Protein AF-0000000074479076 (afdb_homodimer)

pLDDT: mean 89.49, std 9.98, range [42.56, 98.81]

Nearest PDB structures (foldseek):
  1yov-assembly1_A  TM=9.049E-01  e=2.348E-34  Homo sapiens
  3dbl-assembly3_E  TM=9.082E-01  e=3.091E-33  Homo sapiens
  3dbl-assembly1_G  TM=8.954E-01  e=8.420E-33  Homo sapiens
  1tt5-assembly2_C  TM=8.835E-01  e=2.985E-30  Homo sapiens
  1y8r-assembly2_D  TM=6.293E-01  e=1.317E-13  Homo sapiens

Foldseek 3Di:
DDPCVQQVVVCVPLNDLLLVLQLCAEEEEEPDDLLVLLLLLLSVSNHGNEYEYEEAQQPPPVFPCPDPQDDPVCHGNNVQVSNQVSSCVNPVNYYYYYYHDHDSLVVLVDDDDPVVLVVGQEYEYQFCRPRVLVSCQVVQRKYWHWDDFFQKIKIFIFGQKFWFLFQVDDDDALPCLLNDDDVVVVVLVVDDLVPDDQVQNLFAALSSLSSVLNVVVVVVDVDQQDDPVNLVVSLVVLVVSHPDPPRVRSVVNNVCCVSVVDPQFQDPQLVVLLVCLVVVVVVCCPPDPRSLLSPLQNVLCVVVVHAAHLLDDDDTRHDPVNVVVSSVVSVVSNVVSLVSSVVSSVVSCVVSVPPDDDDSVNSSSNSVRSNPIDMDGAPSDHDDLVVLLVFLVPDDDPQSLLVLLVSLQSVVCSVPVAGDAPVCLVVSVVVCVVSDPDPCSSVSNNSSRVCVRHDDSVSSNVSSNLSSVLVSCSSSSYHDHQQTMKMARSVVRDMDGTHD/DDPCVQQVVVCVPLNDLLLVLQLCAEEEEEPDDLLVLLLLLLSPSNHGNEYEYEEAQQPPVVDPCPDPQDDPPCHGNNVQVSNQVSSCVNPVNYYYYYHHDHHSLVVLVDDDDPVVVVVGQEYEAQFCRPRVLVSCQVVQRKYWHWDDFFQKIKIFIFGQKFWFLFQVDDDDALPCLLNDDDVVVVVLVVDDLVVDDQVQNLFAALSSLSSVLNVVVVVVDVDQQDDPVNLVVSLVVLVVSHPDPPSVRSVVNNVCCVSVVDPQFQDPQLVVLLVCLVVVVVVCCDPDPRSLLSPLQNVLCVVVVHAAHLLDDDDTRHDPVNVVVSSVVSVVSNVVSLVSSVVSSVVSCVVSVPPDDDDSVNSSSNSNRSRPIDMDGAPSDHDDLVVLLVFLVPDDDPQSLLVLLVSLQSVVCSVPVAGDAPVCLVVSVVVCPVSDPDPCSSVSNNSSRVCVRHDDSVSSNVSSNLSSVLVSCSSSSYHDHQQTMKMARSVVRDMDGTHD

InterPro domains:
  IPR000594 THIF-type NAD/FAD binding fold [PF00899] (7-493)
  IPR030667 NEDD8-activating enzyme E1 regulatory subunit APP-BP1 [PIRSF039099] (3-499)
  IPR035985 Ubiquitin-activating enzyme-like [SSF69572] (2-496)
  IPR045886 ThiF/MoeB/HesA family [PTHR10953] (4-492)

Organism: Cyberlindnera jadinii (strain ATCC 18201 / CBS 1600 / BCRC 20928 / JCM 3617 / NBRC 0987 / NRRL Y-1542) (NCBI:txid983966)

Solvent-accessible surface area (backbone atoms only — not comparable to full-atom values): 54196 Å² total; per-residue (Å²): 131,57,66,65,71,72,40,45,68,53,39,67,70,51,31,66,68,28,50,52,36,31,40,65,34,27,36,37,32,44,56,72,45,70,27,50,46,36,17,48,50,38,34,33,67,81,35,28,22,29,41,32,40,32,36,41,51,66,63,70,59,80,69,74,52,71,40,96,60,36,53,92,78,51,55,50,72,44,31,61,57,45,40,34,51,55,54,29,71,66,28,77,83,25,47,64,45,72,46,76,42,92,47,53,73,58,53,54,72,45,92,71,58,68,70,64,56,67,65,37,59,32,38,36,33,58,59,78,48,63,62,54,43,51,56,30,48,76,67,61,35,35,33,41,31,39,42,56,41,27,56,32,32,42,38,36,52,32,43,45,60,47,72,21,48,52,36,80,71,77,71,83,78,83,77,43,59,85,67,54,54,68,68,60,49,51,55,48,67,72,55,59,71,83,78,43,53,69,73,59,51,38,25,44,39,23,66,52,54,46,35,51,47,51,55,55,46,52,74,77,32,94,64,76,60,80,49,72,67,43,43,51,49,52,44,48,55,58,58,68,67,54,86,49,94,79,36,56,18,55,52,49,30,50,71,51,45,61,64,69,64,44,84,80,57,70,49,66,72,50,50,54,49,51,70,43,33,66,59,50,47,60,69,48,79,40,87,47,66,67,52,53,53,44,46,20,47,40,54,41,28,72,73,67,65,44,74,67,54,69,33,80,74,79,92,64,54,41,37,71,65,56,48,50,52,50,44,50,52,36,37,50,49,17,51,50,39,50,49,54,36,49,53,44,36,50,53,49,36,57,74,67,67,56,85,67,86,78,55,67,66,58,52,51,52,42,46,63,24,56,88,47,54,43,75,51,75,42,80,54,66,63,90,42,75,65,52,49,31,66,53,40,68,85,49,93,45,74,64,42,39,47,54,52,36,50,50,52,52,48,52,46,24,76,74,64,78,43,81,68,45,68,86,42,47,64,61,54,55,66,65,42,66,88,62,55,88,61,69,66,38,53,47,44,41,47,53,38,24,65,35,64,74,34,69,39,65,25,52,23,28,25,49,3,11,52,51,16,49,43,49,48,23,63,59,38,45,28,42,67,58,75,66,25,32,38,39,35,37,55,71,75,66,37,39,50,74,42,62,102,131,57,67,65,71,73,40,43,68,52,38,69,71,49,32,67,67,28,50,52,36,30,41,65,33,28,35,36,31,44,55,73,45,72,28,50,46,35,16,47,51,38,35,34,67,81,33,28,20,29,41,33,41,33,34,41,50,66,63,68,57,81,69,73,54,72,39,96,61,37,54,93,78,50,54,49,72,44,32,61,57,45,41,35,51,53,54,29,71,65,27,78,83,25,47,62,46,71,46,75,40,91,48,53,72,59,51,53,72,44,93,72,59,69,72,65,56,68,66,37,59,34,38,36,33,58,61,78,50,63,62,52,45,52,55,30,47,76,69,62,36,35,33,40,31,38,42,55,40,27,55,32,31,42,38,36,52,34,41,46,62,47,73,22,48,52,36,80,72,76,71,83,78,83,77,42,62,86,68,55,54,68,70,60,47,51,54,48,66,70,54,57,73,84,79,43,51,68,74,59,51,38,25,43,40,23,67,50,54,46,35,52,48,52,54,54,46,51,74,77,30,95,61,77,59,78,50,72,68,43,43,51,50,51,43,47,55,55,58,69,66,55,87,50,94,80,37,58,16,54,54,49,30,51,70,51,44,60,65,68,64,44,83,79,58,69,49,67,71,48,50,54,49,53,70,42,34,67,60,50,45,60,71,49,79,38,86,46,64,66,51,52,52,43,46,20,47,40,54,41,28,72,72,67,67,43,75,67,53,68,34,80,74,78,92,62,53,43,37,71,65,55,48,50,52,50,42,50,52,36,37,49,50,17,52,51,38,50,51,54,35,50,50,43,36,50,53,50,34,57,75,66,67,56,87,66,84,77,55,68,65,58,53,51,53,41,48,63,24,58,88,48,54,43,73,50,75,42,82,53,67,62,91,42,75,65,50,49,30,65,52,40,67,85,48,95,46,74,65,43,39,46,52,51,38,51,51,51,52,47,52,47,25,75,73,64,78,42,81,67,45,68,87,41,46,67,61,53,54,65,65,43,65,87,61,54,87,60,70,65,38,52,48,46,41,47,53,38,25,65,34,64,75,35,69,40,65,25,51,23,29,26,48,3,11,53,49,18,49,42,48,49,22,62,59,37,45,27,42,68,58,74,67,25,31,37,41,35,38,54,73,76,66,38,38,50,75,40,60,103

Structure (mmCIF, N/CA/C/O backbone):
data_AF-0000000074479076-model_v1
#
loop_
_entity.id
_entity.type
_entity.pdbx_description
1 polymer 'NEDD8-activating enzyme E1 regulatory subunit'
#
loop_
_atom_site.group_PDB
_atom_site.id
_atom_site.type_symbol
_atom_site.label_atom_id
_atom_site.label_alt_id
_atom_site.label_comp_id
_atom_site.label_asym_id
_atom_site.label_entity_id
_atom_site.label_seq_id
_atom_site.pdbx_PDB_ins_code
_atom_site.Cartn_x
_atom_site.Cartn_y
_atom_site.Cartn_z
_atom_site.occupancy
_atom_site.B_iso_or_equiv
_atom_site.auth_seq_id
_atom_site.auth_comp_id
_atom_site.auth_asym_id
_atom_site.auth_atom_id
_atom_site.pdbx_PDB_model_num
ATOM 1 N N . MET A 1 1 ? 6.855 5.566 33.375 1 54.69 1 MET A N 1
ATOM 2 C CA . MET A 1 1 ? 7.266 6.457 32.281 1 54.69 1 MET A CA 1
ATOM 3 C C . MET A 1 1 ? 6.266 7.594 32.125 1 54.69 1 MET A C 1
ATOM 5 O O . MET A 1 1 ? 5.059 7.398 32.281 1 54.69 1 MET A O 1
ATOM 9 N N . ASP A 1 2 ? 6.645 8.797 32.094 1 68.69 2 ASP A N 1
ATOM 10 C CA . ASP A 1 2 ? 5.84 10 31.859 1 68.69 2 ASP A CA 1
ATOM 11 C C . ASP A 1 2 ? 5.137 9.938 30.516 1 68.69 2 ASP A C 1
ATOM 13 O O . ASP A 1 2 ? 5.68 9.398 29.547 1 68.69 2 ASP A O 1
ATOM 17 N N . ARG A 1 3 ? 3.863 10.242 30.562 1 76.12 3 ARG A N 1
ATOM 18 C CA . ARG A 1 3 ? 2.979 10.219 29.391 1 76.12 3 ARG A CA 1
ATOM 19 C C . ARG A 1 3 ? 3.639 10.883 28.188 1 76.12 3 ARG A C 1
ATOM 21 O O . ARG A 1 3 ? 3.562 10.367 27.078 1 76.12 3 ARG A O 1
ATOM 28 N N . GLU A 1 4 ? 4.195 11.969 28.359 1 74.69 4 GLU A N 1
ATOM 29 C CA . GLU A 1 4 ? 4.812 12.75 27.297 1 74.69 4 GLU A CA 1
ATOM 30 C C . GLU A 1 4 ? 6.004 12.016 26.688 1 74.69 4 GLU A C 1
ATOM 32 O O . GLU A 1 4 ? 6.242 12.094 25.484 1 74.69 4 GLU A O 1
ATOM 37 N N . GLU A 1 5 ? 6.633 11.383 27.547 1 71.81 5 GLU A N 1
ATOM 38 C CA . GLU A 1 5 ? 7.781 10.617 27.062 1 71.81 5 GLU A CA 1
ATOM 39 C C . GLU A 1 5 ? 7.332 9.383 26.297 1 71.81 5 GLU A C 1
ATOM 41 O O . GLU A 1 5 ? 7.93 9.031 25.281 1 71.81 5 GLU A O 1
ATOM 46 N N . LYS A 1 6 ? 6.203 8.914 26.828 1 75.69 6 LYS A N 1
ATOM 47 C CA . LYS A 1 6 ? 5.715 7.656 26.25 1 75.69 6 LYS A CA 1
ATOM 48 C C . LYS A 1 6 ? 5.148 7.871 24.859 1 75.69 6 LYS A C 1
ATOM 50 O O . LYS A 1 6 ? 5.301 7.012 23.984 1 75.69 6 LYS A O 1
ATOM 55 N N . TYR A 1 7 ? 4.566 9.055 24.641 1 77.25 7 TYR A N 1
ATOM 56 C CA . TYR A 1 7 ? 3.857 9.273 23.391 1 77.25 7 TYR A CA 1
ATOM 57 C C . TYR A 1 7 ? 4.473 10.438 22.625 1 77.25 7 TYR A C 1
ATOM 59 O O . TYR A 1 7 ? 3.773 11.141 21.891 1 77.25 7 TYR A O 1
ATOM 67 N N . ASP A 1 8 ? 5.695 10.688 22.781 1 77.44 8 ASP A N 1
ATOM 68 C CA . ASP A 1 8 ? 6.406 11.797 22.141 1 77.44 8 ASP A CA 1
ATOM 69 C C . ASP A 1 8 ? 6.227 11.758 20.625 1 77.44 8 ASP A C 1
ATOM 71 O O . ASP A 1 8 ? 5.945 12.789 20.016 1 77.44 8 ASP A O 1
ATOM 75 N N . ARG A 1 9 ? 6.316 10.609 20.094 1 74.19 9 ARG A N 1
ATOM 76 C CA . ARG A 1 9 ? 6.18 10.445 18.656 1 74.19 9 ARG A CA 1
ATOM 77 C C . ARG A 1 9 ? 4.812 10.922 18.172 1 74.19 9 ARG A C 1
ATOM 79 O O . ARG A 1 9 ? 4.715 11.695 17.219 1 74.19 9 ARG A O 1
ATOM 86 N N . GLN A 1 10 ? 3.873 10.469 18.812 1 77.31 10 GLN A N 1
ATOM 87 C CA . GLN A 1 10 ? 2.49 10.734 18.438 1 77.31 10 GLN A CA 1
ATOM 88 C C . GLN A 1 10 ? 2.131 12.195 18.672 1 77.31 10 GLN A C 1
ATOM 90 O O . GLN A 1 10 ? 1.421 12.805 17.875 1 77.31 10 GLN A O 1
ATOM 95 N N . LEU A 1 11 ? 2.68 12.711 19.688 1 78.44 11 LEU A N 1
ATOM 96 C CA . LEU A 1 11 ? 2.389 14.094 20.047 1 78.44 11 LEU A CA 1
ATOM 97 C C . LEU A 1 11 ? 2.914 15.055 18.984 1 78.44 11 LEU A C 1
ATOM 99 O O . LEU A 1 11 ? 2.309 16.109 18.734 1 78.44 11 LEU A O 1
ATOM 103 N N . ARG A 1 12 ? 3.867 14.609 18.344 1 77.06 12 ARG A N 1
ATOM 104 C CA . ARG A 1 12 ? 4.441 15.43 17.281 1 77.06 12 ARG A CA 1
ATOM 105 C C . ARG A 1 12 ? 3.586 15.367 16.031 1 77.06 12 ARG A C 1
ATOM 107 O O . ARG A 1 12 ? 3.607 16.297 15.211 1 77.06 12 ARG A O 1
ATOM 114 N N . LEU A 1 13 ? 2.852 14.359 16 1 78.38 13 LEU A N 1
ATOM 115 C CA . LEU A 1 13 ? 2.137 14.117 14.758 1 78.38 13 LEU A CA 1
ATOM 116 C C . LEU A 1 13 ? 0.688 14.586 14.859 1 78.38 13 LEU A C 1
ATOM 118 O O . LEU A 1 13 ? 0.191 15.281 13.977 1 78.38 13 LEU A O 1
ATOM 122 N N . TRP A 1 14 ? 0.019 14.211 15.953 1 81.88 14 TRP A N 1
ATOM 123 C CA . TRP A 1 14 ? -1.371 14.641 16.062 1 81.88 14 TRP A CA 1
ATOM 124 C C . TRP A 1 14 ? -1.598 15.438 17.344 1 81.88 14 TRP A C 1
ATOM 126 O O . TRP A 1 14 ? -2.738 15.617 17.781 1 81.88 14 TRP A O 1
ATOM 136 N N . GLU A 1 15 ? -0.612 15.93 17.875 1 84.06 15 GLU A N 1
ATOM 137 C CA . GLU A 1 15 ? -0.623 16.906 18.969 1 84.06 15 GLU A CA 1
ATOM 138 C C . GLU A 1 15 ? -1.395 16.391 20.172 1 84.06 15 GLU A C 1
ATOM 140 O O . GLU A 1 15 ? -1.803 15.227 20.203 1 84.06 15 GLU A O 1
ATOM 145 N N . ASN A 1 16 ? -1.519 17.188 21.156 1 87.62 16 ASN A N 1
ATOM 146 C CA . ASN A 1 16 ? -2.084 16.797 22.438 1 87.62 16 ASN A CA 1
ATOM 147 C C . ASN A 1 16 ? -3.568 16.469 22.328 1 87.62 16 ASN A C 1
ATOM 149 O O . ASN A 1 16 ? -4.051 15.516 22.938 1 87.62 16 ASN A O 1
ATOM 153 N N . GLN A 1 17 ? -4.23 17.234 21.609 1 88.06 17 GLN A N 1
ATOM 154 C CA . GLN A 1 17 ? -5.664 17 21.469 1 88.06 17 GLN A CA 1
ATOM 155 C C . GLN A 1 17 ? -5.934 15.648 20.797 1 88.06 17 GLN A C 1
ATOM 157 O O . GLN A 1 17 ? -6.812 14.906 21.234 1 88.06 17 GLN A O 1
ATOM 162 N N . GLY A 1 18 ? -5.188 15.375 19.781 1 91.25 18 GLY A N 1
ATOM 163 C CA . GLY A 1 18 ? -5.332 14.086 19.125 1 91.25 18 GLY A CA 1
ATOM 164 C C . GLY A 1 18 ? -5.023 12.914 20.031 1 91.25 18 GLY A C 1
ATOM 165 O O . GLY A 1 18 ? -5.758 11.922 20.031 1 91.25 18 GLY A O 1
ATOM 166 N N . GLN A 1 19 ? -4.043 13.055 20.828 1 91.94 19 GLN A N 1
ATOM 167 C CA . GLN A 1 19 ? -3.645 11.984 21.734 1 91.94 19 GLN A CA 1
ATOM 168 C C . GLN A 1 19 ? -4.695 11.758 22.812 1 91.94 19 GLN A C 1
ATOM 170 O O . GLN A 1 19 ? -4.973 10.617 23.203 1 91.94 19 GLN A O 1
ATOM 175 N N . GLN A 1 20 ? -5.223 12.828 23.25 1 93.38 20 GLN A N 1
ATOM 176 C CA . GLN A 1 20 ? -6.277 12.719 24.25 1 93.38 20 GLN A CA 1
ATOM 177 C C . GLN A 1 20 ? -7.492 11.984 23.688 1 93.38 20 GLN A C 1
ATOM 179 O O . GLN A 1 20 ? -8.078 11.141 24.375 1 93.38 20 GLN A O 1
ATOM 184 N N . LEU A 1 21 ? -7.836 12.336 22.5 1 95 21 LEU A N 1
ATOM 185 C CA . LEU A 1 21 ? -8.961 11.664 21.844 1 95 21 LEU A CA 1
ATOM 186 C C . LEU A 1 21 ? -8.68 10.18 21.656 1 95 21 LEU A C 1
ATOM 188 O O . LEU A 1 21 ? -9.555 9.344 21.875 1 95 21 LEU A O 1
ATOM 192 N N . LEU A 1 22 ? -7.492 9.844 21.297 1 95.75 22 LEU A N 1
ATOM 193 C CA . LEU A 1 22 ? -7.098 8.445 21.125 1 95.75 22 LEU A CA 1
ATOM 194 C C . LEU A 1 22 ? -7.176 7.695 22.453 1 95.75 22 LEU A C 1
ATOM 196 O O . LEU A 1 22 ? -7.715 6.59 22.516 1 95.75 22 LEU A O 1
ATOM 200 N N . GLU A 1 23 ? -6.719 8.328 23.5 1 96.44 23 GLU A N 1
ATOM 201 C CA . GLU A 1 23 ? -6.656 7.707 24.812 1 96.44 23 GLU A CA 1
ATOM 202 C C . GLU A 1 23 ? -8.055 7.531 25.406 1 96.44 23 GLU A C 1
ATOM 204 O O . GLU A 1 23 ? -8.234 6.785 26.375 1 96.44 23 GLU A O 1
ATOM 209 N N . SER A 1 24 ? -8.977 8.203 24.859 1 97.31 24 SER A N 1
ATOM 210 C CA . SER A 1 24 ? -10.344 8.094 25.359 1 97.31 24 SER A CA 1
ATOM 211 C C . SER A 1 24 ? -11.195 7.207 24.469 1 97.31 24 SER A C 1
ATOM 213 O O . SER A 1 24 ? -12.344 6.902 24.797 1 97.31 24 SER A O 1
ATOM 215 N N . ALA A 1 25 ? -10.703 6.84 23.344 1 98.25 25 ALA A N 1
ATOM 216 C CA . ALA A 1 25 ? -11.469 6.117 22.328 1 98.25 25 ALA A CA 1
ATOM 217 C C . ALA A 1 25 ? -11.758 4.688 22.781 1 98.25 25 ALA A C 1
ATOM 219 O O . ALA A 1 25 ? -10.898 4.035 23.375 1 98.25 25 ALA A O 1
ATOM 220 N N . ARG A 1 26 ? -12.992 4.145 22.578 1 98.5 26 ARG A N 1
ATOM 221 C CA . ARG A 1 26 ? -13.453 2.787 22.859 1 98.5 26 ARG A CA 1
ATOM 222 C C . ARG A 1 26 ? -13.75 2.033 21.562 1 98.5 26 ARG A C 1
ATOM 224 O O . ARG A 1 26 ? -14.68 2.379 20.844 1 98.5 26 ARG A O 1
ATOM 231 N N . VAL A 1 27 ? -12.938 0.946 21.266 1 98.75 27 VAL A N 1
ATOM 232 C CA . VAL A 1 27 ? -13.016 0.245 20 1 98.75 27 VAL A CA 1
ATOM 233 C C . VAL A 1 27 ? -13.602 -1.15 20.203 1 98.75 27 VAL A C 1
ATOM 235 O O . VAL A 1 27 ? -13.172 -1.878 21.109 1 98.75 27 VAL A O 1
ATOM 238 N N . LEU A 1 28 ? -14.57 -1.535 19.422 1 98.81 28 LEU A N 1
ATOM 239 C CA . LEU A 1 28 ? -15.109 -2.891 19.406 1 98.81 28 LEU A CA 1
ATOM 240 C C . LEU A 1 28 ? -14.656 -3.645 18.172 1 98.81 28 LEU A C 1
ATOM 242 O O . LEU A 1 28 ? -14.75 -3.127 17.047 1 98.81 28 LEU A O 1
ATOM 246 N N . VAL A 1 29 ? -14.109 -4.797 18.359 1 98.06 29 VAL A N 1
ATOM 247 C CA . VAL A 1 29 ? -13.766 -5.688 17.266 1 98.06 29 VAL A CA 1
ATOM 248 C C . VAL A 1 29 ? -14.656 -6.922 17.281 1 98.06 29 VAL A C 1
ATOM 250 O O . VAL A 1 29 ? -14.617 -7.707 18.234 1 98.06 29 VAL A O 1
ATOM 253 N N . VAL A 1 30 ? -15.43 -7.086 16.25 1 97.06 30 VAL A N 1
ATOM 254 C CA . VAL A 1 30 ? -16.344 -8.227 16.156 1 97.06 30 VAL A CA 1
ATOM 255 C C . VAL A 1 30 ? -15.68 -9.352 15.359 1 97.06 30 VAL A C 1
ATOM 257 O O . VAL A 1 30 ? -15.195 -9.133 14.25 1 97.06 30 VAL A O 1
ATOM 260 N N . GLN A 1 31 ? -15.633 -10.547 15.898 1 92.62 31 GLN A N 1
ATOM 261 C CA . GLN A 1 31 ? -15.016 -11.719 15.281 1 92.62 31 GLN A CA 1
ATOM 262 C C . GLN A 1 31 ? -13.578 -11.414 14.852 1 92.62 31 GLN A C 1
ATOM 264 O O . GLN A 1 31 ? -13.273 -11.406 13.656 1 92.62 31 GLN A O 1
ATOM 269 N N . PRO A 1 32 ? -12.773 -11.258 15.852 1 92 32 PRO A N 1
ATOM 270 C CA . PRO A 1 32 ? -11.398 -10.867 15.539 1 92 32 PRO A CA 1
ATOM 271 C C . PRO A 1 32 ? -10.703 -11.844 14.594 1 92 32 PRO A C 1
ATOM 273 O O . PRO A 1 32 ? -10.828 -13.062 14.758 1 92 32 PRO A O 1
ATOM 276 N N . THR A 1 33 ? -10.094 -11.352 13.531 1 90.81 33 THR A N 1
ATOM 277 C CA . THR A 1 33 ? -9.18 -12.047 12.633 1 90.81 33 THR A CA 1
ATOM 278 C C . THR A 1 33 ? -7.742 -11.617 12.891 1 90.81 33 THR A C 1
ATOM 280 O O . THR A 1 33 ? -7.488 -10.719 13.695 1 90.81 33 THR A O 1
ATOM 283 N N . VAL A 1 34 ? -6.773 -12.305 12.312 1 90.5 34 VAL A N 1
ATOM 284 C CA . VAL A 1 34 ? -5.383 -11.883 12.453 1 90.5 34 VAL A CA 1
ATOM 285 C C . VAL A 1 34 ? -5.227 -10.445 11.969 1 90.5 34 VAL A C 1
ATOM 287 O O . VAL A 1 34 ? -4.496 -9.656 12.57 1 90.5 34 VAL A O 1
ATOM 290 N N . THR A 1 35 ? -5.945 -10.109 10.914 1 93.88 35 THR A N 1
ATOM 291 C CA . THR A 1 35 ? -5.891 -8.766 10.352 1 93.88 35 THR A CA 1
ATOM 292 C C . THR A 1 35 ? -6.383 -7.734 11.367 1 93.88 35 THR A C 1
ATOM 294 O O . THR A 1 35 ? -5.715 -6.727 11.602 1 93.88 35 THR A O 1
ATOM 297 N N . SER A 1 36 ? -7.508 -7.969 11.953 1 95.69 36 SER A N 1
ATOM 298 C CA . SER A 1 36 ? -8.055 -7.008 12.914 1 95.69 36 SER A CA 1
ATOM 299 C C . SER A 1 36 ? -7.227 -6.973 14.195 1 95.69 36 SER A C 1
ATOM 301 O O . SER A 1 36 ? -7.133 -5.934 14.844 1 95.69 36 SER A O 1
ATOM 303 N N . LEU A 1 37 ? -6.637 -8.086 14.531 1 93.12 37 LEU A N 1
ATOM 304 C CA . LEU A 1 37 ? -5.77 -8.086 15.703 1 93.12 37 LEU A CA 1
ATOM 305 C C . LEU A 1 37 ? -4.52 -7.246 15.461 1 93.12 37 LEU A C 1
ATOM 307 O O . LEU A 1 37 ? -4.035 -6.562 16.359 1 93.12 37 LEU A O 1
ATOM 311 N N . GLU A 1 38 ? -3.969 -7.375 14.211 1 93.81 38 GLU A N 1
ATOM 312 C CA . GLU A 1 38 ? -2.879 -6.477 13.844 1 93.81 38 GLU A CA 1
ATOM 313 C C . GLU A 1 38 ? -3.312 -5.016 13.93 1 93.81 38 GLU A C 1
ATOM 315 O O . GLU A 1 38 ? -2.537 -4.156 14.352 1 93.81 38 GLU A O 1
ATOM 320 N N . LEU A 1 39 ? -4.504 -4.727 13.523 1 96.62 39 LEU A N 1
ATOM 321 C CA . LEU A 1 39 ? -5.07 -3.387 13.648 1 96.62 39 LEU A CA 1
ATOM 322 C C . LEU A 1 39 ? -5.105 -2.947 15.109 1 96.62 39 LEU A C 1
ATOM 324 O O . LEU A 1 39 ? -4.684 -1.836 15.438 1 96.62 39 LEU A O 1
ATOM 328 N N . VAL A 1 40 ? -5.582 -3.832 16 1 96.5 40 VAL A N 1
ATOM 329 C CA . VAL A 1 40 ? -5.691 -3.518 17.422 1 96.5 40 VAL A CA 1
ATOM 330 C C . VAL A 1 40 ? -4.301 -3.264 18 1 96.5 40 VAL A C 1
ATOM 332 O O . VAL A 1 40 ? -4.113 -2.332 18.781 1 96.5 40 VAL A O 1
ATOM 335 N N . LYS A 1 41 ? -3.365 -4.145 17.578 1 93.31 41 LYS A N 1
ATOM 336 C CA . LYS A 1 41 ? -1.979 -3.945 18 1 93.31 41 LYS A CA 1
ATOM 337 C C . LYS A 1 41 ? -1.509 -2.527 17.688 1 93.31 41 LYS A C 1
ATOM 339 O O . LYS A 1 41 ? -0.892 -1.873 18.531 1 93.31 41 LYS A O 1
ATOM 344 N N . ASN A 1 42 ? -1.883 -2.047 16.562 1 93.81 42 ASN A N 1
ATOM 345 C CA . ASN A 1 42 ? -1.431 -0.739 16.094 1 93.81 42 ASN A CA 1
ATOM 346 C C . ASN A 1 42 ? -2.227 0.391 16.734 1 93.81 42 ASN A C 1
ATOM 348 O O . ASN A 1 42 ? -1.896 1.565 16.562 1 93.81 42 ASN A O 1
ATOM 352 N N . LEU A 1 43 ? -3.242 0.098 17.453 1 96.12 43 LEU A N 1
ATOM 353 C CA . LEU A 1 43 ? -3.963 1.073 18.266 1 96.12 43 LEU A CA 1
ATOM 354 C C . LEU A 1 43 ? -3.479 1.044 19.719 1 96.12 43 LEU A C 1
ATOM 356 O O . LEU A 1 43 ? -3.42 2.082 20.375 1 96.12 43 LEU A O 1
ATOM 360 N N . VAL A 1 44 ? -3.141 -0.154 20.172 1 94.31 44 VAL A N 1
ATOM 361 C CA . VAL A 1 44 ? -2.719 -0.348 21.562 1 94.31 44 VAL A CA 1
ATOM 362 C C . VAL A 1 44 ? -1.37 0.332 21.781 1 94.31 44 VAL A C 1
ATOM 364 O O . VAL A 1 44 ? -1.177 1.02 22.797 1 94.31 44 VAL A O 1
ATOM 367 N N . LEU A 1 45 ? -0.508 0.183 20.891 1 90 45 LEU A N 1
ATOM 368 C CA . LEU A 1 45 ? 0.847 0.704 21.031 1 90 45 LEU A CA 1
ATOM 369 C C . LEU A 1 45 ? 0.833 2.221 21.188 1 90 45 LEU A C 1
ATOM 371 O O . LEU A 1 45 ? 1.521 2.768 22.047 1 90 45 LEU A O 1
ATOM 375 N N . PRO A 1 46 ? 0.029 2.951 20.406 1 90.56 46 PRO A N 1
ATOM 376 C CA . PRO A 1 46 ? -0.025 4.402 20.609 1 90.56 46 PRO A CA 1
ATOM 377 C C . PRO A 1 46 ? -0.977 4.805 21.734 1 90.56 46 PRO A C 1
ATOM 379 O O . PRO A 1 46 ? -1.14 5.996 22 1 90.56 46 PRO A O 1
ATOM 382 N N . GLY A 1 47 ? -1.687 3.873 22.344 1 93.31 47 GLY A N 1
ATOM 383 C CA . GLY A 1 47 ? -2.377 4.152 23.594 1 93.31 47 GLY A CA 1
ATOM 384 C C . GLY A 1 47 ? -3.863 4.391 23.406 1 93.31 47 GLY A C 1
ATOM 385 O O . GLY A 1 47 ? -4.426 5.312 24 1 93.31 47 GLY A O 1
ATOM 386 N N . VAL A 1 48 ? -4.504 3.658 22.594 1 96.62 48 VAL A N 1
ATOM 387 C CA . VAL A 1 48 ? -5.961 3.74 22.484 1 96.62 48 VAL A CA 1
ATOM 388 C C . VAL A 1 48 ? -6.586 3.512 23.859 1 96.62 48 VAL A C 1
ATOM 390 O O . VAL A 1 48 ? -6.008 2.824 24.703 1 96.62 48 VAL A O 1
ATOM 393 N N . GLY A 1 49 ? -7.723 4.145 24.109 1 97.94 49 GLY A N 1
ATOM 394 C CA . GLY A 1 49 ? -8.359 4.031 25.406 1 97.94 49 GLY A CA 1
ATOM 395 C C . GLY A 1 49 ? -8.695 2.6 25.781 1 97.94 49 GLY A C 1
ATOM 396 O O . GLY A 1 49 ? -8.297 2.121 26.844 1 97.94 49 GLY A O 1
ATOM 397 N N . SER A 1 50 ? -9.461 2.018 24.984 1 98.5 50 SER A N 1
ATOM 398 C CA . SER A 1 50 ? -9.844 0.641 25.266 1 98.5 50 SER A CA 1
ATOM 399 C C . SER A 1 50 ? -10.234 -0.102 24 1 98.5 50 SER A C 1
ATOM 401 O O . SER A 1 50 ? -10.523 0.52 22.969 1 98.5 50 SER A O 1
ATOM 403 N N . PHE A 1 51 ? -10.141 -1.413 24.062 1 98.5 51 PHE A N 1
ATOM 404 C CA . PHE A 1 51 ? -10.656 -2.275 23.016 1 98.5 51 PHE A CA 1
ATOM 405 C C . PHE A 1 51 ? -11.438 -3.445 23.594 1 98.5 51 PHE A C 1
ATOM 407 O O . PHE A 1 51 ? -11.164 -3.877 24.719 1 98.5 51 PHE A O 1
ATOM 414 N N . THR A 1 52 ? -12.453 -3.859 22.922 1 98.5 52 THR A N 1
ATOM 415 C CA . THR A 1 52 ? -13.258 -5.02 23.281 1 98.5 52 THR A CA 1
ATOM 416 C C . THR A 1 52 ? -13.359 -5.992 22.109 1 98.5 52 THR A C 1
ATOM 418 O O . THR A 1 52 ? -13.656 -5.59 20.984 1 98.5 52 THR A O 1
ATOM 421 N N . LEU A 1 53 ? -13.07 -7.266 22.391 1 96.44 53 LEU A N 1
ATOM 422 C CA . LEU A 1 53 ? -13.219 -8.32 21.391 1 96.44 53 LEU A CA 1
ATOM 423 C C . LEU A 1 53 ? -14.531 -9.078 21.594 1 96.44 53 LEU A C 1
ATOM 425 O O . LEU A 1 53 ? -14.875 -9.438 22.719 1 96.44 53 LEU A O 1
ATOM 429 N N . LEU A 1 54 ? -15.305 -9.211 20.531 1 96.31 54 LEU A N 1
ATOM 430 C CA . LEU A 1 54 ? -16.578 -9.922 20.609 1 96.31 54 LEU A CA 1
ATOM 431 C C . LEU A 1 54 ? -16.578 -11.133 19.688 1 96.31 54 LEU A C 1
ATOM 433 O O . LEU A 1 54 ? -16.344 -11 18.484 1 96.31 54 LEU A O 1
ATOM 437 N N . ASP A 1 55 ? -16.75 -12.352 20.234 1 92.44 55 ASP A N 1
ATOM 438 C CA . ASP A 1 55 ? -16.812 -13.586 19.453 1 92.44 55 ASP A CA 1
ATOM 439 C C . ASP A 1 55 ? -17.531 -14.688 20.234 1 92.44 55 ASP A C 1
ATOM 441 O O . ASP A 1 55 ? -17.984 -14.461 21.359 1 92.44 55 ASP A O 1
ATOM 445 N N . GLU A 1 56 ? -17.688 -15.828 19.547 1 90.06 56 GLU A N 1
ATOM 446 C CA . GLU A 1 56 ? -18.156 -17.031 20.25 1 90.06 56 GLU A CA 1
ATOM 447 C C . GLU A 1 56 ? -17.031 -17.625 21.094 1 90.06 56 GLU A C 1
ATOM 449 O O . GLU A 1 56 ? -15.852 -17.453 20.812 1 90.06 56 GLU A O 1
ATOM 454 N N . PRO A 1 57 ? -17.422 -18.312 22.203 1 79.25 57 PRO A N 1
ATOM 455 C CA . PRO A 1 57 ? -16.391 -18.891 23.062 1 79.25 57 PRO A CA 1
ATOM 456 C C . PRO A 1 57 ? -15.602 -20 22.375 1 79.25 57 PRO A C 1
ATOM 458 O O . PRO A 1 57 ? -14.398 -20.156 22.641 1 79.25 57 PRO A O 1
ATOM 461 N N . GLN A 1 58 ? -16.328 -20.969 21.594 1 66.62 58 GLN A N 1
ATOM 462 C CA . GLN A 1 58 ? -15.68 -22.156 21.062 1 66.62 58 GLN A CA 1
ATOM 463 C C . GLN A 1 58 ? -15.258 -21.938 19.609 1 66.62 58 GLN A C 1
ATOM 465 O O . GLN A 1 58 ? -14.938 -22.891 18.906 1 66.62 58 GLN A O 1
ATOM 470 N N . THR A 1 59 ? -15.117 -20.859 19.266 1 58.03 59 THR A N 1
ATOM 471 C CA . THR A 1 59 ? -14.789 -20.734 17.859 1 58.03 59 THR A CA 1
ATOM 472 C C . THR A 1 59 ? -13.414 -21.344 17.562 1 58.03 59 THR A C 1
ATOM 474 O O . THR A 1 59 ? -12.43 -21.016 18.234 1 58.03 59 THR A O 1
ATOM 477 N N . VAL A 1 60 ? -13.539 -22.797 17.234 1 50.75 60 VAL A N 1
ATOM 478 C CA . VAL A 1 60 ? -12.32 -23.438 16.75 1 50.75 60 VAL A CA 1
ATOM 479 C C . VAL A 1 60 ? -11.867 -22.797 15.445 1 50.75 60 VAL A C 1
ATOM 481 O O . VAL A 1 60 ? -12.594 -22.812 14.453 1 50.75 60 VAL A O 1
ATOM 484 N N . GLN A 1 61 ? -11.672 -21.734 15.414 1 49.12 61 GLN A N 1
ATOM 485 C CA . GLN A 1 61 ? -11.164 -21.391 14.094 1 49.12 61 GLN A CA 1
ATOM 486 C C . GLN A 1 61 ? -9.977 -22.266 13.711 1 49.12 61 GLN A C 1
ATOM 488 O O . GLN A 1 61 ? -9.102 -22.531 14.539 1 49.12 61 GLN A O 1
ATOM 493 N N . SER A 1 62 ? -10.32 -23.406 13.008 1 42.59 62 SER A N 1
ATOM 494 C CA . SER A 1 62 ? -9.188 -24.125 12.422 1 42.59 62 SER A CA 1
ATOM 495 C C . SER A 1 62 ? -7.918 -23.281 12.469 1 42.59 62 SER A C 1
ATOM 497 O O . SER A 1 62 ? -6.836 -23.766 12.133 1 42.59 62 SER A O 1
ATOM 499 N N . GLU A 1 63 ? -8.164 -22.109 12.031 1 46.44 63 GLU A N 1
ATOM 500 C CA . GLU A 1 63 ? -6.98 -21.391 11.578 1 46.44 63 GLU A CA 1
ATOM 501 C C . GLU A 1 63 ? -5.961 -21.25 12.703 1 46.44 63 GLU A C 1
ATOM 503 O O . GLU A 1 63 ? -6.316 -20.891 13.828 1 46.44 63 GLU A O 1
ATOM 508 N N . ASP A 1 64 ? -4.949 -22.109 12.727 1 46.78 64 ASP A N 1
ATOM 509 C CA . ASP A 1 64 ? -3.543 -22.094 13.117 1 46.78 64 ASP A CA 1
ATOM 510 C C . ASP A 1 64 ? -3.061 -20.672 13.398 1 46.78 64 ASP A C 1
ATOM 512 O O . ASP A 1 64 ? -2.457 -20.031 12.531 1 46.78 64 ASP A O 1
ATOM 516 N N . LEU A 1 65 ? -3.93 -19.859 13.906 1 48.28 65 LEU A N 1
ATOM 517 C CA . LEU A 1 65 ? -3.373 -18.531 14.117 1 48.28 65 LEU A CA 1
ATOM 518 C C . LEU A 1 65 ? -2.082 -18.609 14.922 1 48.28 65 LEU A C 1
ATOM 520 O O . LEU A 1 65 ? -2.096 -18.406 16.141 1 48.28 65 LEU A O 1
ATOM 524 N N . VAL A 1 66 ? -1.401 -19.797 14.812 1 50.31 66 VAL A N 1
ATOM 525 C CA . VAL A 1 66 ? -0.137 -19.469 15.461 1 50.31 66 VAL A CA 1
ATOM 526 C C . VAL A 1 66 ? 0.333 -18.078 15.008 1 50.31 66 VAL A C 1
ATOM 528 O O . VAL A 1 66 ? 0.697 -17.891 13.844 1 50.31 66 VAL A O 1
ATOM 531 N N . SER A 1 67 ? -0.489 -17.031 15.438 1 58.69 67 SER A N 1
ATOM 532 C CA . SER A 1 67 ? -0.066 -15.656 15.211 1 58.69 67 SER A CA 1
ATOM 533 C C . SER A 1 67 ? 0.742 -15.133 16.391 1 58.69 67 SER A C 1
ATOM 535 O O . SER A 1 67 ? 0.943 -15.844 17.375 1 58.69 67 SER A O 1
ATOM 537 N N . PHE A 1 68 ? 1.312 -14.156 16.234 1 61.06 68 PHE A N 1
ATOM 538 C CA . PHE A 1 68 ? 2.025 -13.383 17.234 1 61.06 68 PHE A CA 1
ATOM 539 C C . PHE A 1 68 ? 1.232 -13.32 18.531 1 61.06 68 PHE A C 1
ATOM 541 O O . PHE A 1 68 ? 1.812 -13.258 19.625 1 61.06 68 PHE A O 1
ATOM 548 N N . TYR A 1 69 ? -0.049 -13.695 18.453 1 67.62 69 TYR A N 1
ATOM 549 C CA . TYR A 1 69 ? -0.877 -13.344 19.594 1 67.62 69 TYR A CA 1
ATOM 550 C C . TYR A 1 69 ? -1.309 -14.586 20.359 1 67.62 69 TYR A C 1
ATOM 552 O O . TYR A 1 69 ? -1.759 -14.5 21.516 1 67.62 69 TYR A O 1
ATOM 560 N N . LEU A 1 70 ? -1.235 -15.703 19.672 1 67.94 70 LEU A N 1
ATOM 561 C CA . LEU A 1 70 ? -1.723 -16.922 20.312 1 67.94 70 LEU A CA 1
ATOM 562 C C . LEU A 1 70 ? -0.668 -18.016 20.266 1 67.94 70 LEU A C 1
ATOM 564 O O . LEU A 1 70 ? 0.079 -18.125 19.281 1 67.94 70 LEU A O 1
ATOM 568 N N . SER A 1 71 ? -0.537 -18.672 21.344 1 66.25 71 SER A N 1
ATOM 569 C CA . SER A 1 71 ? 0.271 -19.891 21.391 1 66.25 71 SER A CA 1
ATOM 570 C C . SER A 1 71 ? -0.575 -21.125 21.094 1 66.25 71 SER A C 1
ATOM 572 O O . SER A 1 71 ? -1.802 -21.078 21.219 1 66.25 71 SER A O 1
ATOM 574 N N . PRO A 1 72 ? 0.078 -22.141 20.625 1 64.69 72 PRO A N 1
ATOM 575 C CA . PRO A 1 72 ? -0.663 -23.375 20.406 1 64.69 72 PRO A CA 1
ATOM 576 C C . PRO A 1 72 ? -1.49 -23.812 21.609 1 64.69 72 PRO A C 1
ATOM 578 O O . PRO A 1 72 ? -2.486 -24.516 21.469 1 64.69 72 PRO A O 1
ATOM 581 N N . ASP A 1 73 ? -1.176 -23.234 22.719 1 65.69 73 ASP A N 1
ATOM 582 C CA . ASP A 1 73 ? -1.845 -23.656 23.953 1 65.69 73 ASP A CA 1
ATOM 583 C C . ASP A 1 73 ? -3.086 -22.797 24.219 1 65.69 73 ASP A C 1
ATOM 585 O O . ASP A 1 73 ? -3.898 -23.125 25.078 1 65.69 73 ASP A O 1
ATOM 589 N N . ASP A 1 74 ? -3.113 -21.766 23.5 1 68.62 74 ASP A N 1
ATOM 590 C CA . ASP A 1 74 ? -4.227 -20.844 23.703 1 68.62 74 ASP A CA 1
ATOM 591 C C . ASP A 1 74 ? -5.465 -21.297 22.938 1 68.62 74 ASP A C 1
ATOM 593 O O . ASP A 1 74 ? -5.688 -20.875 21.797 1 68.62 74 ASP A O 1
ATOM 597 N N . VAL A 1 75 ? -6.109 -22.422 23.422 1 64 75 VAL A N 1
ATOM 598 C CA . VAL A 1 75 ? -7.238 -23 22.703 1 64 75 VAL A CA 1
ATOM 599 C C . VAL A 1 75 ? -8.508 -22.875 23.547 1 64 75 VAL A C 1
ATOM 601 O O . VAL A 1 75 ? -8.438 -22.75 24.766 1 64 75 VAL A O 1
ATOM 604 N N . GLY A 1 76 ? -9.648 -22.75 22.828 1 65.5 76 GLY A N 1
ATOM 605 C CA . GLY A 1 76 ? -10.969 -22.766 23.438 1 65.5 76 GLY A CA 1
ATOM 606 C C . GLY A 1 76 ? -11.344 -21.469 24.125 1 65.5 76 GLY A C 1
ATOM 607 O O . GLY A 1 76 ? -11.203 -20.391 23.531 1 65.5 76 GLY A O 1
ATOM 608 N N . SER A 1 77 ? -11.93 -21.547 25.281 1 64.69 77 SER A N 1
ATOM 609 C CA . SER A 1 77 ? -12.453 -20.391 26.016 1 64.69 77 SER A CA 1
ATOM 610 C C . SER A 1 77 ? -11.328 -19.484 26.5 1 64.69 77 SER A C 1
ATOM 612 O O . SER A 1 77 ? -11.547 -18.297 26.766 1 64.69 77 SER A O 1
ATOM 614 N N . GLU A 1 78 ? -10.266 -19.953 26.391 1 79.19 78 GLU A N 1
ATOM 615 C CA . GLU A 1 78 ? -9.125 -19.188 26.906 1 79.19 78 GLU A CA 1
ATOM 616 C C . GLU A 1 78 ? -8.492 -18.344 25.812 1 79.19 78 GLU A C 1
ATOM 618 O O . GLU A 1 78 ? -7.676 -17.469 26.078 1 79.19 78 GLU A O 1
ATOM 623 N N . ARG A 1 79 ? -9.062 -18.5 24.641 1 83.38 79 ARG A N 1
ATOM 624 C CA . ARG A 1 79 ? -8.477 -17.812 23.5 1 83.38 79 ARG A CA 1
ATOM 625 C C . ARG A 1 79 ? -8.617 -16.297 23.641 1 83.38 79 ARG A C 1
ATOM 627 O O . ARG A 1 79 ? -7.637 -15.562 23.484 1 83.38 79 ARG A O 1
ATOM 634 N N . MET A 1 80 ? -9.797 -15.852 24.031 1 87.75 80 MET A N 1
ATOM 635 C CA . MET A 1 80 ? -10.062 -14.414 24.109 1 87.75 80 MET A CA 1
ATOM 636 C C . MET A 1 80 ? -9.32 -13.781 25.281 1 87.75 80 MET A C 1
ATOM 638 O O . MET A 1 80 ? -8.805 -12.672 25.172 1 87.75 80 MET A O 1
ATOM 642 N N . SER A 1 81 ? -9.32 -14.5 26.297 1 88.88 81 SER A N 1
ATOM 643 C CA . SER A 1 81 ? -8.609 -13.992 27.469 1 88.88 81 SER A CA 1
ATOM 644 C C . SER A 1 81 ? -7.113 -13.875 27.203 1 88.88 81 SER A C 1
ATOM 646 O O . SER A 1 81 ? -6.473 -12.914 27.625 1 88.88 81 SER A O 1
ATOM 648 N N . SER A 1 82 ? -6.605 -14.867 26.547 1 88.06 82 SER A N 1
ATOM 649 C CA . SER A 1 82 ? -5.191 -14.844 26.188 1 88.06 82 SER A CA 1
ATOM 650 C C . SER A 1 82 ? -4.883 -13.695 25.219 1 88.06 82 SER A C 1
ATOM 652 O O . SER A 1 82 ? -3.848 -13.039 25.344 1 88.06 82 SER A O 1
ATOM 654 N N . LEU A 1 83 ? -5.762 -13.492 24.25 1 90.19 83 LEU A N 1
ATOM 655 C CA . LEU A 1 83 ? -5.59 -12.406 23.297 1 90.19 83 LEU A CA 1
ATOM 656 C C . LEU A 1 83 ? -5.547 -11.055 24.016 1 90.19 83 LEU A C 1
ATOM 658 O O . LEU A 1 83 ? -4.66 -10.242 23.75 1 90.19 83 LEU A O 1
ATOM 662 N N . VAL A 1 84 ? -6.48 -10.852 24.922 1 92.75 84 VAL A N 1
ATOM 663 C CA . VAL A 1 84 ? -6.574 -9.594 25.656 1 92.75 84 VAL A CA 1
ATOM 664 C C . VAL A 1 84 ? -5.324 -9.398 26.516 1 92.75 84 VAL A C 1
ATOM 666 O O . VAL A 1 84 ? -4.742 -8.312 26.531 1 92.75 84 VAL A O 1
ATOM 669 N N . LYS A 1 85 ? -4.934 -10.453 27.141 1 90 85 LYS A N 1
ATOM 670 C CA . LYS A 1 85 ? -3.742 -10.398 27.984 1 90 85 LYS A CA 1
ATOM 671 C C . LYS A 1 85 ? -2.508 -10.016 27.172 1 90 85 LYS A C 1
ATOM 673 O O . LYS A 1 85 ? -1.757 -9.125 27.547 1 90 85 LYS A O 1
ATOM 678 N N . ASN A 1 86 ? -2.305 -10.703 26.094 1 86.62 86 ASN A N 1
ATOM 679 C CA . ASN A 1 86 ? -1.128 -10.477 25.25 1 86.62 86 ASN A CA 1
ATOM 680 C C . ASN A 1 86 ? -1.117 -9.07 24.672 1 86.62 86 ASN A C 1
ATOM 682 O O . ASN A 1 86 ? -0.066 -8.43 24.594 1 86.62 86 ASN A O 1
ATOM 686 N N . LEU A 1 87 ? -2.238 -8.562 24.281 1 90.44 87 LEU A N 1
ATOM 687 C CA . LEU A 1 87 ? -2.342 -7.215 23.734 1 90.44 87 LEU A CA 1
ATOM 688 C C . LEU A 1 87 ? -2.096 -6.172 24.812 1 90.44 87 LEU A C 1
ATOM 690 O O . LEU A 1 87 ? -1.432 -5.16 24.562 1 90.44 87 LEU A O 1
ATOM 694 N N . ASN A 1 88 ? -2.547 -6.422 26 1 90.94 88 ASN A N 1
ATOM 695 C CA . ASN A 1 88 ? -2.377 -5.484 27.109 1 90.94 88 ASN A CA 1
ATOM 696 C C . ASN A 1 88 ? -0.922 -5.41 27.562 1 90.94 88 ASN A C 1
ATOM 698 O O . ASN A 1 88 ? -0.487 -4.395 28.109 1 90.94 88 ASN A O 1
ATOM 702 N N . GLU A 1 89 ? -0.224 -6.473 27.359 1 85.56 89 GLU A N 1
ATOM 703 C CA . GLU A 1 89 ? 1.194 -6.488 27.703 1 85.56 89 GLU A CA 1
ATOM 704 C C . GLU A 1 89 ? 1.979 -5.488 26.859 1 85.56 89 GLU A C 1
ATOM 706 O O . GLU A 1 89 ? 3.041 -5.02 27.266 1 85.56 89 GLU A O 1
ATOM 711 N N . LEU A 1 90 ? 1.452 -5.164 25.734 1 84.62 90 LEU A N 1
ATOM 712 C CA . LEU A 1 90 ? 2.125 -4.223 24.844 1 84.62 90 LEU A CA 1
ATOM 713 C C . LEU A 1 90 ? 2.043 -2.803 25.391 1 84.62 90 LEU A C 1
ATOM 715 O O . LEU A 1 90 ? 2.914 -1.975 25.109 1 84.62 90 LEU A O 1
ATOM 719 N N . ASN A 1 91 ? 0.987 -2.447 26.094 1 89.25 91 ASN A N 1
ATOM 720 C CA . ASN A 1 91 ? 0.74 -1.135 26.688 1 89.25 91 ASN A CA 1
ATOM 721 C C . ASN A 1 91 ? -0.225 -1.219 27.859 1 89.25 91 ASN A C 1
ATOM 723 O O . ASN A 1 91 ? -1.438 -1.33 27.672 1 89.25 91 ASN A O 1
ATOM 727 N N . GLU A 1 92 ? 0.192 -1.064 28.984 1 88.38 92 GLU A N 1
ATOM 728 C CA . GLU A 1 92 ? -0.572 -1.279 30.203 1 88.38 92 GLU A CA 1
ATOM 729 C C . GLU A 1 92 ? -1.622 -0.189 30.406 1 88.38 92 GLU A C 1
ATOM 731 O O . GLU A 1 92 ? -2.553 -0.352 31.188 1 88.38 92 GLU A O 1
ATOM 736 N N . ASP A 1 93 ? -1.468 0.914 29.672 1 91.81 93 ASP A N 1
ATOM 737 C CA . ASP A 1 93 ? -2.408 2.021 29.812 1 91.81 93 ASP A CA 1
ATOM 738 C C . ASP A 1 93 ? -3.705 1.741 29.062 1 91.81 93 ASP A C 1
ATOM 740 O O . ASP A 1 93 ? -4.703 2.441 29.25 1 91.81 93 ASP A O 1
ATOM 744 N N . VAL A 1 94 ? -3.705 0.748 28.281 1 95.44 94 VAL A N 1
ATOM 745 C CA . VAL A 1 94 ? -4.859 0.438 27.438 1 95.44 94 VAL A CA 1
ATOM 746 C C . VAL A 1 94 ? -5.727 -0.614 28.125 1 95.44 94 VAL A C 1
ATOM 748 O O . VAL A 1 94 ? -5.219 -1.62 28.625 1 95.44 94 VAL A O 1
ATOM 751 N N . ALA A 1 95 ? -7.051 -0.366 28.203 1 97.75 95 ALA A N 1
ATOM 752 C CA . ALA A 1 95 ? -7.98 -1.318 28.797 1 97.75 95 ALA A CA 1
ATOM 753 C C . ALA A 1 95 ? -8.508 -2.303 27.766 1 97.75 95 ALA A C 1
ATOM 755 O O . ALA A 1 95 ? -9.102 -1.898 26.75 1 97.75 95 ALA A O 1
ATOM 756 N N . GLY A 1 96 ? -8.227 -3.594 27.953 1 97.31 96 GLY A N 1
ATOM 757 C CA . GLY A 1 96 ? -8.742 -4.629 27.078 1 97.31 96 GLY A CA 1
ATOM 758 C C . GLY A 1 96 ? -9.82 -5.484 27.719 1 97.31 96 GLY A C 1
ATOM 759 O O . GLY A 1 96 ? -9.75 -5.781 28.906 1 97.31 96 GLY A O 1
ATOM 760 N N . ASP A 1 97 ? -10.805 -5.824 26.953 1 97 97 ASP A N 1
ATOM 761 C CA . ASP A 1 97 ? -11.875 -6.699 27.422 1 97 97 ASP A CA 1
ATOM 762 C C . ASP A 1 97 ? -12.398 -7.574 26.297 1 97 97 ASP A C 1
ATOM 764 O O . ASP A 1 97 ? -11.977 -7.438 25.141 1 97 97 ASP A O 1
ATOM 768 N N . PHE A 1 98 ? -13.219 -8.57 26.656 1 94.94 98 PHE A N 1
ATOM 769 C CA . PHE A 1 98 ? -13.859 -9.398 25.641 1 94.94 98 PHE A CA 1
ATOM 770 C C . PHE A 1 98 ? -15.273 -9.766 26.047 1 94.94 98 PHE A C 1
ATOM 772 O O . PHE A 1 98 ? -15.617 -9.727 27.234 1 94.94 98 PHE A O 1
ATOM 779 N N . HIS A 1 99 ? -16.125 -9.922 25.047 1 93.75 99 HIS A N 1
ATOM 780 C CA . HIS A 1 99 ? -17.516 -10.328 25.219 1 93.75 99 HIS A CA 1
ATOM 781 C C . HIS A 1 99 ? -17.828 -11.578 24.391 1 93.75 99 HIS A C 1
ATOM 783 O O . HIS A 1 99 ? -17.547 -11.625 23.203 1 93.75 99 HIS A O 1
ATOM 789 N N . HIS A 1 100 ? -18.453 -12.594 25.094 1 92.94 100 HIS A N 1
ATOM 790 C CA . HIS A 1 100 ? -18.875 -13.797 24.375 1 92.94 100 HIS A CA 1
ATOM 791 C C . HIS A 1 100 ? -20.359 -13.711 24 1 92.94 100 HIS A C 1
ATOM 793 O O . HIS A 1 100 ? -21.172 -13.227 24.781 1 92.94 100 HIS A O 1
ATOM 799 N N . VAL A 1 101 ? -20.562 -14.102 22.828 1 93.5 101 VAL A N 1
ATOM 800 C CA . VAL A 1 101 ? -21.938 -14.289 22.375 1 93.5 101 VAL A CA 1
ATOM 801 C C . VAL A 1 101 ? -22.172 -15.75 21.984 1 93.5 101 VAL A C 1
ATOM 803 O O . VAL A 1 101 ? -21.219 -16.469 21.656 1 93.5 101 VAL A O 1
ATOM 806 N N . GLU A 1 102 ? -23.344 -16.234 22.078 1 90.69 102 GLU A N 1
ATOM 807 C CA . GLU A 1 102 ? -23.656 -17.641 21.812 1 90.69 102 GLU A CA 1
ATOM 808 C C . GLU A 1 102 ? -23.422 -17.984 20.359 1 90.69 102 GLU A C 1
ATOM 810 O O . GLU A 1 102 ? -22.797 -19.016 20.047 1 90.69 102 GLU A O 1
ATOM 815 N N . ASP A 1 103 ? -24.016 -17.203 19.469 1 91.94 103 ASP A N 1
ATOM 816 C CA . ASP A 1 103 ? -23.891 -17.359 18.031 1 91.94 103 ASP A CA 1
ATOM 817 C C . ASP A 1 103 ? -23.656 -16.016 17.359 1 91.94 103 ASP A C 1
ATOM 819 O O . ASP A 1 103 ? -24.578 -15.211 17.219 1 91.94 103 ASP A O 1
ATOM 823 N N . VAL A 1 104 ? -22.438 -15.859 16.859 1 91.44 104 VAL A N 1
ATOM 824 C CA . VAL A 1 104 ? -22.047 -14.555 16.328 1 91.44 104 VAL A CA 1
ATOM 825 C C . VAL A 1 104 ? -22.828 -14.266 15.055 1 91.44 104 VAL A C 1
ATOM 827 O O . VAL A 1 104 ? -23.172 -13.109 14.781 1 91.44 104 VAL A O 1
ATOM 830 N N . ASN A 1 105 ? -23.156 -15.305 14.289 1 90.25 105 ASN A N 1
ATOM 831 C CA . ASN A 1 105 ? -23.922 -15.109 13.07 1 90.25 105 ASN A CA 1
ATOM 832 C C . ASN A 1 105 ? -25.328 -14.594 13.367 1 90.25 105 ASN A C 1
ATOM 834 O O . ASN A 1 105 ? -25.828 -13.719 12.664 1 90.25 105 ASN A O 1
ATOM 838 N N . VAL A 1 106 ? -25.875 -15.164 14.383 1 92.75 106 VAL A N 1
ATOM 839 C CA . VAL A 1 106 ? -27.188 -14.711 14.805 1 92.75 106 VAL A CA 1
ATOM 840 C C . VAL A 1 106 ? -27.094 -13.305 15.391 1 92.75 106 VAL A C 1
ATOM 842 O O . VAL A 1 106 ? -27.938 -12.453 15.125 1 92.75 106 VAL A O 1
ATOM 845 N N . TRP A 1 107 ? -26.047 -13.086 16.156 1 94.56 107 TRP A N 1
ATOM 846 C CA . TRP A 1 107 ? -25.828 -11.781 16.781 1 94.56 107 TRP A CA 1
ATOM 847 C C . TRP A 1 107 ? -25.719 -10.68 15.734 1 94.56 107 TRP A C 1
ATOM 849 O O . TRP A 1 107 ? -26.297 -9.609 15.898 1 94.56 107 TRP A O 1
ATOM 859 N N . LEU A 1 108 ? -25.047 -10.938 14.648 1 93.81 108 LEU A N 1
ATOM 860 C CA . LEU A 1 108 ? -24.812 -9.984 13.562 1 93.81 108 LEU A CA 1
ATOM 861 C C . LEU A 1 108 ? -26.109 -9.711 12.797 1 93.81 108 LEU A C 1
ATOM 863 O O . LEU A 1 108 ? -26.203 -8.727 12.07 1 93.81 108 LEU A O 1
ATOM 867 N N . GLN A 1 109 ? -27.094 -10.578 12.938 1 92.81 109 GLN A N 1
ATOM 868 C CA . GLN A 1 109 ? -28.375 -10.445 12.234 1 92.81 109 GLN A CA 1
ATOM 869 C C . GLN A 1 109 ? -29.484 -10 13.18 1 92.81 109 GLN A C 1
ATOM 871 O O . GLN A 1 109 ? -30.656 -10.031 12.812 1 92.81 109 GLN A O 1
ATOM 876 N N . THR A 1 110 ? -29.078 -9.625 14.344 1 94.19 110 THR A N 1
ATOM 877 C CA . THR A 1 110 ? -30.047 -9.172 15.344 1 94.19 110 THR A CA 1
ATOM 878 C C . THR A 1 110 ? -29.812 -7.707 15.688 1 94.19 110 THR A C 1
ATOM 880 O O . THR A 1 110 ? -28.672 -7.258 15.797 1 94.19 110 THR A O 1
ATOM 883 N N . VAL A 1 111 ? -30.938 -6.996 15.836 1 93.12 111 VAL A N 1
ATOM 884 C CA . VAL A 1 111 ? -30.844 -5.594 16.234 1 93.12 111 VAL A CA 1
ATOM 885 C C . VAL A 1 111 ? -30.344 -5.492 17.672 1 93.12 111 VAL A C 1
ATOM 887 O O . VAL A 1 111 ? -30.906 -6.125 18.578 1 93.12 111 VAL A O 1
ATOM 890 N N . GLN A 1 112 ? -29.203 -4.777 17.812 1 93.75 112 GLN A N 1
ATOM 891 C CA . GLN A 1 112 ? -28.672 -4.555 19.156 1 93.75 112 GLN A CA 1
ATOM 892 C C . GLN A 1 112 ? -29.203 -3.252 19.75 1 93.75 112 GLN A C 1
ATOM 894 O O . GLN A 1 112 ? -29.531 -2.314 19.016 1 93.75 112 GLN A O 1
ATOM 899 N N . PRO A 1 113 ? -29.312 -3.193 21.062 1 92.44 113 PRO A N 1
ATOM 900 C CA . PRO A 1 113 ? -29.75 -1.942 21.688 1 92.44 113 PRO A CA 1
ATOM 901 C C . PRO A 1 113 ? -28.812 -0.779 21.391 1 92.44 113 PRO A C 1
ATOM 903 O O . PRO A 1 113 ? -27.594 -0.97 21.312 1 92.44 113 PRO A O 1
ATOM 906 N N . THR A 1 114 ? -29.422 0.338 21.297 1 94.38 114 THR A N 1
ATOM 907 C CA . THR A 1 114 ? -28.641 1.545 21.031 1 94.38 114 THR A CA 1
ATOM 908 C C . THR A 1 114 ? -27.562 1.741 22.109 1 94.38 114 THR A C 1
ATOM 910 O O . THR A 1 114 ? -26.469 2.197 21.812 1 94.38 114 THR A O 1
ATOM 913 N N . ASP A 1 115 ? -27.906 1.333 23.266 1 95.75 115 ASP A N 1
ATOM 914 C CA . ASP A 1 115 ? -26.984 1.507 24.391 1 95.75 115 ASP A CA 1
ATOM 915 C C . ASP A 1 115 ? -25.734 0.639 24.234 1 95.75 115 ASP A C 1
ATOM 917 O O . ASP A 1 115 ? -24.656 1.009 24.688 1 95.75 115 ASP A O 1
ATOM 921 N N . PHE A 1 116 ? -25.938 -0.446 23.609 1 97.06 116 PHE A N 1
ATOM 922 C CA . PHE A 1 116 ? -24.797 -1.31 23.359 1 97.06 116 PHE A CA 1
ATOM 923 C C . PHE A 1 116 ? -23.781 -0.615 22.453 1 97.06 116 PHE A C 1
ATOM 925 O O . PHE A 1 116 ? -22.594 -0.572 22.766 1 97.06 116 PHE A O 1
ATOM 932 N N . TRP A 1 117 ? -24.266 -0.035 21.406 1 97.56 117 TRP A N 1
ATOM 933 C CA . TRP A 1 117 ? -23.406 0.569 20.391 1 97.56 117 TRP A CA 1
ATOM 934 C C . TRP A 1 117 ? -22.781 1.86 20.922 1 97.56 117 TRP A C 1
ATOM 936 O O . TRP A 1 117 ? -21.625 2.166 20.625 1 97.56 117 TRP A O 1
ATOM 946 N N . ASN A 1 118 ? -23.516 2.566 21.734 1 96.88 118 ASN A N 1
ATOM 947 C CA . ASN A 1 118 ? -23.078 3.877 22.203 1 96.88 118 ASN A CA 1
ATOM 948 C C . ASN A 1 118 ? -21.875 3.764 23.141 1 96.88 118 ASN A C 1
ATOM 950 O O . ASN A 1 118 ? -21.219 4.766 23.438 1 96.88 118 ASN A O 1
ATOM 954 N N . GLN A 1 119 ? -21.547 2.576 23.453 1 97 119 GLN A N 1
ATOM 955 C CA . GLN A 1 119 ? -20.375 2.35 24.297 1 97 119 GLN A CA 1
ATOM 956 C C . GLN A 1 119 ? -19.094 2.477 23.5 1 97 119 GLN A C 1
ATOM 958 O O . GLN A 1 119 ? -18 2.568 24.062 1 97 119 GLN A O 1
ATOM 963 N N . TYR A 1 120 ? -19.281 2.467 22.219 1 98.19 120 TYR A N 1
ATOM 964 C CA . TYR A 1 120 ? -18.078 2.406 21.391 1 98.19 120 TYR A CA 1
ATOM 965 C C . TYR A 1 120 ? -18 3.611 20.469 1 98.19 120 TYR A C 1
ATOM 967 O O . TYR A 1 120 ? -19.016 4.164 20.062 1 98.19 120 TYR A O 1
ATOM 975 N N . ASP A 1 121 ? -16.719 3.977 20.172 1 98.38 121 ASP A N 1
ATOM 976 C CA . ASP A 1 121 ? -16.453 5.109 19.297 1 98.38 121 ASP A CA 1
ATOM 977 C C . ASP A 1 121 ? -16.047 4.637 17.906 1 98.38 121 ASP A C 1
ATOM 979 O O . ASP A 1 121 ? -16.047 5.426 16.953 1 98.38 121 ASP A O 1
ATOM 983 N N . LEU A 1 122 ? -15.719 3.428 17.797 1 98.69 122 LEU A N 1
ATOM 984 C CA . LEU A 1 122 ? -15.32 2.787 16.547 1 98.69 122 LEU A CA 1
ATOM 985 C C . LEU A 1 122 ? -15.609 1.291 16.594 1 98.69 122 LEU A C 1
ATOM 987 O O . LEU A 1 122 ? -15.359 0.634 17.609 1 98.69 122 LEU A O 1
ATOM 991 N N . VAL A 1 123 ? -16.156 0.776 15.492 1 98.81 123 VAL A N 1
ATOM 992 C CA . VAL A 1 123 ? -16.422 -0.654 15.391 1 98.81 123 VAL A CA 1
ATOM 993 C C . VAL A 1 123 ? -15.664 -1.244 14.203 1 98.81 123 VAL A C 1
ATOM 995 O O . VAL A 1 123 ? -15.648 -0.659 13.117 1 98.81 123 VAL A O 1
ATOM 998 N N . VAL A 1 124 ? -14.992 -2.361 14.43 1 98.75 124 VAL A N 1
ATOM 999 C CA . VAL A 1 124 ? -14.242 -3.062 13.391 1 98.75 124 VAL A CA 1
ATOM 1000 C C . VAL A 1 124 ? -14.945 -4.375 13.047 1 98.75 124 VAL A C 1
ATOM 1002 O O . VAL A 1 124 ? -15.234 -5.184 13.93 1 98.75 124 VAL A O 1
ATOM 1005 N N . LEU A 1 125 ? -15.234 -4.559 11.781 1 98.38 125 LEU A N 1
ATOM 1006 C CA . LEU A 1 125 ? -15.859 -5.77 11.266 1 98.38 125 LEU A CA 1
ATOM 1007 C C . LEU A 1 125 ? -14.969 -6.438 10.219 1 98.38 125 LEU A C 1
ATOM 1009 O O . LEU A 1 125 ? -14.07 -5.805 9.664 1 98.38 125 LEU A O 1
ATOM 1013 N N . ASN A 1 126 ? -15.242 -7.73 9.961 1 95.56 126 ASN A N 1
ATOM 1014 C CA . ASN A 1 126 ? -14.5 -8.438 8.922 1 95.56 126 ASN A CA 1
ATOM 1015 C C . ASN A 1 126 ? -15.258 -8.438 7.598 1 95.56 126 ASN A C 1
ATOM 1017 O O . ASN A 1 126 ? -14.656 -8.586 6.531 1 95.56 126 ASN A O 1
ATOM 1021 N N . TRP A 1 127 ? -16.531 -8.336 7.605 1 96.31 127 TRP A N 1
ATOM 1022 C CA . TRP A 1 127 ? -17.375 -8.258 6.414 1 96.31 127 TRP A CA 1
ATOM 1023 C C . TRP A 1 127 ? -18.469 -7.199 6.574 1 96.31 127 TRP A C 1
ATOM 1025 O O . TRP A 1 127 ? -18.641 -6.648 7.66 1 96.31 127 TRP A O 1
ATOM 1035 N N . GLU A 1 128 ? -19.094 -6.895 5.488 1 97.62 128 GLU A N 1
ATOM 1036 C CA . GLU A 1 128 ? -20.094 -5.82 5.496 1 97.62 128 GLU A CA 1
ATOM 1037 C C . GLU A 1 128 ? -21.469 -6.352 5.855 1 97.62 128 GLU A C 1
ATOM 1039 O O . GLU A 1 128 ? -22.328 -6.523 4.977 1 97.62 128 GLU A O 1
ATOM 1044 N N . TYR A 1 129 ? -21.734 -6.504 7.125 1 96.56 129 TYR A N 1
ATOM 1045 C CA . TYR A 1 129 ? -23.031 -6.945 7.617 1 96.56 129 TYR A CA 1
ATOM 1046 C C . TYR A 1 129 ? -24.047 -5.816 7.551 1 96.56 129 TYR A C 1
ATOM 1048 O O . TYR A 1 129 ? -23.969 -4.852 8.312 1 96.56 129 TYR A O 1
ATOM 1056 N N . PRO A 1 130 ? -25.062 -5.953 6.68 1 95.5 130 PRO A N 1
ATOM 1057 C CA . PRO A 1 130 ? -25.953 -4.828 6.367 1 95.5 130 PRO A CA 1
ATOM 1058 C C . PRO A 1 130 ? -26.656 -4.273 7.602 1 95.5 130 PRO A C 1
ATOM 1060 O O . PRO A 1 130 ? -26.75 -3.053 7.773 1 95.5 130 PRO A O 1
ATOM 1063 N N . LEU A 1 131 ? -27.156 -5.129 8.453 1 96.12 131 LEU A N 1
ATOM 1064 C CA . LEU A 1 131 ? -27.922 -4.684 9.609 1 96.12 131 LEU A CA 1
ATOM 1065 C C . LEU A 1 131 ? -27.031 -3.904 10.586 1 96.12 131 LEU A C 1
ATOM 1067 O O . LEU A 1 131 ? -27.453 -2.877 11.117 1 96.12 131 LEU A O 1
ATOM 1071 N N . VAL A 1 132 ? -25.859 -4.383 10.852 1 97.19 132 VAL A N 1
ATOM 1072 C CA . VAL A 1 132 ? -24.922 -3.717 11.75 1 97.19 132 VAL A CA 1
ATOM 1073 C C . VAL A 1 132 ? -24.531 -2.355 11.172 1 97.19 132 VAL A C 1
ATOM 1075 O O . VAL A 1 132 ? -24.531 -1.351 11.891 1 97.19 132 VAL A O 1
ATOM 1078 N N . LEU A 1 133 ? -24.234 -2.35 9.891 1 97.25 133 LEU A N 1
ATOM 1079 C CA . LEU A 1 133 ? -23.844 -1.11 9.227 1 97.25 133 LEU A CA 1
ATOM 1080 C C . LEU A 1 133 ? -24.969 -0.083 9.289 1 97.25 133 LEU A C 1
ATOM 1082 O O . LEU A 1 133 ? -24.719 1.103 9.523 1 97.25 133 LEU A O 1
ATOM 1086 N N . GLU A 1 134 ? -26.172 -0.533 9.078 1 96.31 134 GLU A N 1
ATOM 1087 C CA . GLU A 1 134 ? -27.328 0.357 9.141 1 96.31 134 GLU A CA 1
ATOM 1088 C C . GLU A 1 134 ? -27.484 0.963 10.531 1 96.31 134 GLU A C 1
ATOM 1090 O O . GLU A 1 134 ? -27.703 2.168 10.664 1 96.31 134 GLU A O 1
ATOM 1095 N N . GLN A 1 135 ? -27.406 0.141 11.539 1 96.75 135 GLN A N 1
ATOM 1096 C CA . GLN A 1 135 ? -27.547 0.614 12.906 1 96.75 135 GLN A CA 1
ATOM 1097 C C . GLN A 1 135 ? -26.469 1.636 13.258 1 96.75 135 GLN A C 1
ATOM 1099 O O . GLN A 1 135 ? -26.766 2.678 13.852 1 96.75 135 GLN A O 1
ATOM 1104 N N . LEU A 1 136 ? -25.281 1.336 12.898 1 97.31 136 LEU A N 1
ATOM 1105 C CA . LEU A 1 136 ? -24.156 2.189 13.266 1 97.31 136 LEU A CA 1
ATOM 1106 C C . LEU A 1 136 ? -24.188 3.494 12.477 1 97.31 136 LEU A C 1
ATOM 1108 O O . LEU A 1 136 ? -23.781 4.543 12.992 1 97.31 136 LEU A O 1
ATOM 1112 N N . SER A 1 137 ? -24.641 3.404 11.219 1 95.44 137 SER A N 1
ATOM 1113 C CA . SER A 1 137 ? -24.797 4.609 10.406 1 95.44 137 SER A CA 1
ATOM 1114 C C . SER A 1 137 ? -25.781 5.586 11.047 1 95.44 137 SER A C 1
ATOM 1116 O O . SER A 1 137 ? -25.531 6.793 11.078 1 95.44 137 SER A O 1
ATOM 1118 N N . LYS A 1 138 ? -26.828 5.094 11.562 1 93.31 138 LYS A N 1
ATOM 1119 C CA . LYS A 1 138 ? -27.844 5.918 12.211 1 93.31 138 LYS A CA 1
ATOM 1120 C C . LYS A 1 138 ? -27.281 6.594 13.461 1 93.31 138 LYS A C 1
ATOM 1122 O O . LYS A 1 138 ? -27.656 7.719 13.789 1 93.31 138 LYS A O 1
ATOM 1127 N N . LEU A 1 139 ? -26.422 5.887 14.086 1 94.75 139 LEU A N 1
ATOM 1128 C CA . LEU A 1 139 ? -25.844 6.402 15.328 1 94.75 139 LEU A CA 1
ATOM 1129 C C . LEU A 1 139 ? -24.594 7.215 15.039 1 94.75 139 LEU A C 1
ATOM 1131 O O . LEU A 1 139 ? -23.969 7.762 15.961 1 94.75 139 LEU A O 1
ATOM 1135 N N . LYS A 1 140 ? -24.125 7.266 13.789 1 92.75 140 LYS A N 1
ATOM 1136 C CA . LYS A 1 140 ? -22.953 8.008 13.32 1 92.75 140 LYS A CA 1
ATOM 1137 C C . LYS A 1 140 ? -21.672 7.48 13.969 1 92.75 140 LYS A C 1
ATOM 1139 O O . LYS A 1 140 ? -20.766 8.25 14.281 1 92.75 140 LYS A O 1
ATOM 1144 N N . ILE A 1 141 ? -21.703 6.199 14.312 1 97 141 ILE A N 1
ATOM 1145 C CA . ILE A 1 141 ? -20.5 5.531 14.797 1 97 141 ILE A CA 1
ATOM 1146 C C . ILE A 1 141 ? -19.719 4.957 13.617 1 97 141 ILE A C 1
ATOM 1148 O O . ILE A 1 141 ? -20.234 4.137 12.859 1 97 141 ILE A O 1
ATOM 1152 N N . PRO A 1 142 ? -18.469 5.414 13.469 1 97.88 142 PRO A N 1
ATOM 1153 C CA . PRO A 1 142 ? -17.688 4.93 12.328 1 97.88 142 PRO A CA 1
ATOM 1154 C C . PRO A 1 142 ? -17.422 3.428 12.398 1 97.88 142 PRO A C 1
ATOM 1156 O O . PRO A 1 142 ? -17.219 2.881 13.484 1 97.88 142 PRO A O 1
ATOM 1159 N N . VAL A 1 143 ? -17.375 2.826 11.219 1 98.62 143 VAL A N 1
ATOM 1160 C CA . VAL A 1 143 ? -17.078 1.401 11.094 1 98.62 143 VAL A CA 1
ATOM 1161 C C . VAL A 1 143 ? -15.922 1.196 10.125 1 98.62 143 VAL A C 1
ATOM 1163 O O . VAL A 1 143 ? -15.852 1.848 9.078 1 98.62 143 VAL A O 1
ATOM 1166 N N . ILE A 1 144 ? -14.969 0.41 10.531 1 98.69 144 ILE A N 1
ATOM 1167 C CA . ILE A 1 144 ? -13.938 -0.087 9.625 1 98.69 144 ILE A CA 1
ATOM 1168 C C . ILE A 1 144 ? -14.203 -1.554 9.297 1 98.69 144 ILE A C 1
ATOM 1170 O O . ILE A 1 144 ? -14.32 -2.389 10.195 1 98.69 144 ILE A O 1
ATOM 1174 N N . VAL A 1 145 ? -14.383 -1.814 8.047 1 98.62 145 VAL A N 1
ATOM 1175 C CA . VAL A 1 145 ? -14.414 -3.193 7.574 1 98.62 145 VAL A CA 1
ATOM 1176 C C . VAL A 1 145 ? -13.086 -3.543 6.902 1 98.62 145 VAL A C 1
ATOM 1178 O O . VAL A 1 145 ? -12.68 -2.891 5.941 1 98.62 145 VAL A O 1
ATOM 1181 N N . THR A 1 146 ? -12.406 -4.512 7.426 1 98.19 146 THR A N 1
ATOM 1182 C CA . THR A 1 146 ? -11.125 -4.902 6.84 1 98.19 146 THR A CA 1
ATOM 1183 C C . THR A 1 146 ? -10.898 -6.402 6.98 1 98.19 146 THR A C 1
ATOM 1185 O O . THR A 1 146 ? -11.352 -7.016 7.953 1 98.19 146 THR A O 1
ATOM 1188 N N . ASN A 1 147 ? -10.328 -6.93 5.977 1 95.69 147 ASN A N 1
ATOM 1189 C CA . ASN A 1 147 ? -9.977 -8.344 5.957 1 95.69 147 ASN A CA 1
ATOM 1190 C C . ASN A 1 147 ? -8.93 -8.648 4.891 1 95.69 147 ASN A C 1
ATOM 1192 O O . ASN A 1 147 ? -8.625 -7.797 4.055 1 95.69 147 ASN A O 1
ATOM 1196 N N . THR A 1 148 ? -8.305 -9.797 5.086 1 94.88 148 THR A N 1
ATOM 1197 C CA . THR A 1 148 ? -7.348 -10.281 4.094 1 94.88 148 THR A CA 1
ATOM 1198 C C . THR A 1 148 ? -7.773 -11.641 3.549 1 94.88 148 THR A C 1
ATOM 1200 O O . THR A 1 148 ? -8.305 -12.469 4.285 1 94.88 148 THR A O 1
ATOM 1203 N N . LEU A 1 149 ? -7.637 -11.859 2.289 1 92.75 149 LEU A N 1
ATOM 1204 C CA . LEU A 1 149 ? -7.875 -13.117 1.58 1 92.75 149 LEU A CA 1
ATOM 1205 C C . LEU A 1 149 ? -6.668 -13.492 0.726 1 92.75 149 LEU A C 1
ATOM 1207 O O . LEU A 1 149 ? -6.539 -13.031 -0.41 1 92.75 149 LEU A O 1
ATOM 1211 N N . GLY A 1 150 ? -5.883 -14.445 1.289 1 89.25 150 GLY A N 1
ATOM 1212 C CA . GLY A 1 150 ? -4.637 -14.742 0.592 1 89.25 150 GLY A CA 1
ATOM 1213 C C . GLY A 1 150 ? -3.725 -13.531 0.474 1 89.25 150 GLY A C 1
ATOM 1214 O O . GLY A 1 150 ? -3.391 -12.898 1.478 1 89.25 150 GLY A O 1
ATOM 1215 N N . PHE A 1 151 ? -3.441 -13.141 -0.817 1 91.62 151 PHE A N 1
ATOM 1216 C CA . PHE A 1 151 ? -2.5 -12.055 -1.071 1 91.62 151 PHE A CA 1
ATOM 1217 C C . PHE A 1 151 ? -3.225 -10.711 -1.139 1 91.62 151 PHE A C 1
ATOM 1219 O O . PHE A 1 151 ? -2.598 -9.672 -1.351 1 91.62 151 PHE A O 1
ATOM 1226 N N . TYR A 1 152 ? -4.535 -10.766 -0.942 1 94.56 152 TYR A N 1
ATOM 1227 C CA . TYR A 1 152 ? -5.301 -9.539 -1.144 1 94.56 152 TYR A CA 1
ATOM 1228 C C . TYR A 1 152 ? -5.863 -9.023 0.176 1 94.56 152 TYR A C 1
ATOM 1230 O O . TYR A 1 152 ? -6.086 -9.797 1.107 1 94.56 152 TYR A O 1
ATOM 1238 N N . GLY A 1 153 ? -5.992 -7.746 0.276 1 96.44 153 GLY A N 1
ATOM 1239 C CA . GLY A 1 153 ? -6.621 -7.098 1.414 1 96.44 153 GLY A CA 1
ATOM 1240 C C . GLY A 1 153 ? -7.629 -6.035 1.013 1 96.44 153 GLY A C 1
ATOM 1241 O O . GLY A 1 153 ? -7.512 -5.434 -0.055 1 96.44 153 GLY A O 1
ATOM 1242 N N . ILE A 1 154 ? -8.617 -5.82 1.856 1 97.5 154 ILE A N 1
ATOM 1243 C CA . ILE A 1 154 ? -9.617 -4.785 1.611 1 97.5 154 ILE A CA 1
ATOM 1244 C C . ILE A 1 154 ? -9.836 -3.967 2.881 1 97.5 154 ILE A C 1
ATOM 1246 O O . ILE A 1 154 ? -9.773 -4.5 3.99 1 97.5 154 ILE A O 1
ATOM 1250 N N . LEU A 1 155 ? -10.031 -2.691 2.75 1 98.31 155 LEU A N 1
ATOM 1251 C CA . LEU A 1 155 ? -10.438 -1.766 3.801 1 98.31 155 LEU A CA 1
ATOM 1252 C C . LEU A 1 155 ? -11.562 -0.859 3.32 1 98.31 155 LEU A C 1
ATOM 1254 O O . LEU A 1 155 ? -11.469 -0.256 2.25 1 98.31 155 LEU A O 1
ATOM 1258 N N . ARG A 1 156 ? -12.609 -0.841 4.012 1 98.12 156 ARG A N 1
ATOM 1259 C CA . ARG A 1 156 ? -13.703 0.092 3.754 1 98.12 156 ARG A CA 1
ATOM 1260 C C . ARG A 1 156 ? -14.102 0.836 5.023 1 98.12 156 ARG A C 1
ATOM 1262 O O . ARG A 1 156 ? -14.172 0.24 6.102 1 98.12 156 ARG A O 1
ATOM 1269 N N . ILE A 1 157 ? -14.258 2.078 4.883 1 98.06 157 ILE A N 1
ATOM 1270 C CA . ILE A 1 157 ? -14.633 2.932 6.008 1 98.06 157 ILE A CA 1
ATOM 1271 C C . ILE A 1 157 ? -16.078 3.402 5.84 1 98.06 157 ILE A C 1
ATOM 1273 O O . ILE A 1 157 ? -16.453 3.902 4.777 1 98.06 157 ILE A O 1
ATOM 1277 N N . PHE A 1 158 ? -16.875 3.184 6.898 1 97.81 158 PHE A N 1
ATOM 1278 C CA . PHE A 1 158 ? -18.266 3.623 6.918 1 97.81 158 PHE A CA 1
ATOM 1279 C C . PHE A 1 158 ? -18.469 4.719 7.957 1 97.81 158 PHE A C 1
ATOM 1281 O O . PHE A 1 158 ? -18.391 4.465 9.156 1 97.81 158 PHE A O 1
ATOM 1288 N N . LYS A 1 159 ? -18.688 5.836 7.551 1 95.19 159 LYS A N 1
ATOM 1289 C CA . LYS A 1 159 ? -19.047 7.027 8.32 1 95.19 159 LYS A CA 1
ATOM 1290 C C . LYS A 1 159 ? -19.875 7.988 7.48 1 95.19 159 LYS A C 1
ATOM 1292 O O . LYS A 1 159 ? -19.453 8.406 6.398 1 95.19 159 LYS A O 1
ATOM 1297 N N . PRO A 1 160 ? -21.047 8.305 7.922 1 91 160 PRO A N 1
ATOM 1298 C CA . PRO A 1 160 ? -21.953 9.102 7.086 1 91 160 PRO A CA 1
ATOM 1299 C C . PRO A 1 160 ? -21.328 10.414 6.621 1 91 160 PRO A C 1
ATOM 1301 O O . PRO A 1 160 ? -21.562 10.844 5.484 1 91 160 PRO A O 1
ATOM 1304 N N . SER A 1 161 ? -20.609 11.023 7.441 1 92.06 161 SER A N 1
ATOM 1305 C CA . SER A 1 161 ? -19.906 12.25 7.078 1 92.06 161 SER A CA 1
ATOM 1306 C C . SER A 1 161 ? -18.547 12.336 7.781 1 92.06 161 SER A C 1
ATOM 1308 O O . SER A 1 161 ? -18.406 11.914 8.93 1 92.06 161 SER A O 1
ATOM 1310 N N . VAL A 1 162 ? -17.609 12.789 7.023 1 93.5 162 VAL A N 1
ATOM 1311 C CA . VAL A 1 162 ? -16.281 13.031 7.562 1 93.5 162 VAL A CA 1
ATOM 1312 C C . VAL A 1 162 ? -15.953 14.523 7.488 1 93.5 162 VAL A C 1
ATOM 1314 O O . VAL A 1 162 ? -15.922 15.102 6.398 1 93.5 162 VAL A O 1
ATOM 1317 N N . GLU A 1 163 ? -15.852 15.164 8.617 1 94.12 163 GLU A N 1
ATOM 1318 C CA . GLU A 1 163 ? -15.484 16.562 8.766 1 94.12 163 GLU A CA 1
ATOM 1319 C C . GLU A 1 163 ? -14.133 16.703 9.469 1 94.12 163 GLU A C 1
ATOM 1321 O O . GLU A 1 163 ? -13.992 16.344 10.633 1 94.12 163 GLU A O 1
ATOM 1326 N N . VAL A 1 164 ? -13.156 17.234 8.734 1 95.25 164 VAL A N 1
ATOM 1327 C CA . VAL A 1 164 ? -11.828 17.344 9.336 1 95.25 164 VAL A CA 1
ATOM 1328 C C . VAL A 1 164 ? -11.336 18.781 9.266 1 95.25 164 VAL A C 1
ATOM 1330 O O . VAL A 1 164 ? -11.266 19.375 8.18 1 95.25 164 VAL A O 1
ATOM 1333 N N . VAL A 1 165 ? -11.008 19.312 10.383 1 94.69 165 VAL A N 1
ATOM 1334 C CA . VAL A 1 165 ? -10.422 20.656 10.469 1 94.69 165 VAL A CA 1
ATOM 1335 C C . VAL A 1 165 ? -8.898 20.547 10.383 1 94.69 165 VAL A C 1
ATOM 1337 O O . VAL A 1 165 ? -8.273 21.219 9.547 1 94.69 165 VAL A O 1
ATOM 1340 N N . GLU A 1 166 ? -8.336 19.609 11.141 1 93 166 GLU A N 1
ATOM 1341 C CA . GLU A 1 166 ? -6.887 19.453 11.188 1 93 166 GLU A CA 1
ATOM 1342 C C . GLU A 1 166 ? -6.414 18.391 10.195 1 93 166 GLU A C 1
ATOM 1344 O O . GLU A 1 166 ? -6.016 17.297 10.586 1 93 166 GLU A O 1
ATOM 1349 N N . THR A 1 167 ? -6.285 18.828 8.945 1 91.19 167 THR A N 1
ATOM 1350 C CA . THR A 1 167 ? -5.895 17.906 7.883 1 91.19 167 THR A CA 1
ATOM 1351 C C . THR A 1 167 ? -4.379 17.734 7.848 1 91.19 167 THR A C 1
ATOM 1353 O O . THR A 1 167 ? -3.867 16.812 7.211 1 91.19 167 THR A O 1
ATOM 1356 N N . HIS A 1 168 ? -3.705 18.625 8.5 1 82.62 168 HIS A N 1
ATOM 1357 C CA . HIS A 1 168 ? -2.248 18.625 8.555 1 82.62 168 HIS A CA 1
ATOM 1358 C C . HIS A 1 168 ? -1.646 18.734 7.156 1 82.62 168 HIS A C 1
ATOM 1360 O O . HIS A 1 168 ? -0.567 18.203 6.895 1 82.62 168 HIS A O 1
ATOM 1366 N N . THR A 1 169 ? -2.461 19.219 6.328 1 76.38 169 THR A N 1
ATOM 1367 C CA . THR A 1 169 ? -1.956 19.547 5 1 76.38 169 THR A CA 1
ATOM 1368 C C . THR A 1 169 ? -1.095 20.812 5.051 1 76.38 169 THR A C 1
ATOM 1370 O O . THR A 1 169 ? -1.423 21.766 5.754 1 76.38 169 THR A O 1
ATOM 1373 N N . GLN A 1 170 ? 0.123 20.547 4.516 1 63.56 170 GLN A N 1
ATOM 1374 C CA . GLN A 1 170 ? 0.979 21.734 4.543 1 63.56 170 GLN A CA 1
ATOM 1375 C C . GLN A 1 170 ? 0.96 22.453 3.199 1 63.56 170 GLN A C 1
ATOM 1377 O O . GLN A 1 170 ? 0.827 21.828 2.148 1 63.56 170 GLN A O 1
ATOM 1382 N N . GLY A 1 171 ? 0.586 23.719 3.174 1 63.12 171 GLY A N 1
ATOM 1383 C CA . GLY A 1 171 ? 0.6 24.516 1.963 1 63.12 171 GLY A CA 1
ATOM 1384 C C . GLY A 1 171 ? 1.406 25.797 2.102 1 63.12 171 GLY A C 1
ATOM 1385 O O . GLY A 1 171 ? 2.057 26.016 3.125 1 63.12 171 GLY A O 1
ATOM 1386 N N . VAL A 1 172 ? 1.544 26.375 0.957 1 63.09 172 VAL A N 1
ATOM 1387 C CA . VAL A 1 172 ? 2.299 27.625 0.91 1 63.09 172 VAL A CA 1
ATOM 1388 C C . VAL A 1 172 ? 1.605 28.688 1.767 1 63.09 172 VAL A C 1
ATOM 1390 O O . VAL A 1 172 ? 0.375 28.766 1.797 1 63.09 172 VAL A O 1
ATOM 1393 N N . ALA A 1 173 ? 2.352 29.266 2.613 1 70.38 173 ALA A N 1
ATOM 1394 C CA . ALA A 1 173 ? 1.834 30.344 3.465 1 70.38 173 ALA A CA 1
ATOM 1395 C C . ALA A 1 173 ? 1.238 31.469 2.627 1 70.38 173 ALA A C 1
ATOM 1397 O O . ALA A 1 173 ? 1.79 31.844 1.588 1 70.38 173 ALA A O 1
ATOM 1398 N N . ASP A 1 174 ? 0.065 31.859 2.934 1 80.69 174 ASP A N 1
ATOM 1399 C CA . ASP A 1 174 ? -0.522 33.062 2.334 1 80.69 174 ASP A CA 1
ATOM 1400 C C . ASP A 1 174 ? 0.096 34.312 2.916 1 80.69 174 ASP A C 1
ATOM 1402 O O . ASP A 1 174 ? -0.308 34.781 3.986 1 80.69 174 ASP A O 1
ATOM 1406 N N . LEU A 1 175 ? 1.006 34.906 2.168 1 87.94 175 LEU A N 1
ATOM 1407 C CA . LEU A 1 175 ? 1.723 36.062 2.684 1 87.94 175 LEU A CA 1
ATOM 1408 C C . LEU A 1 175 ? 1.132 37.375 2.131 1 87.94 175 LEU A C 1
ATOM 1410 O O . LEU A 1 175 ? 1.582 38.469 2.48 1 87.94 175 LEU A O 1
ATOM 1414 N N . ARG A 1 176 ? 0.129 37.25 1.344 1 90.25 176 ARG A N 1
ATOM 1415 C CA . ARG A 1 176 ? -0.6 38.406 0.805 1 90.25 176 ARG A CA 1
ATOM 1416 C C . ARG A 1 176 ? 0.333 39.344 0.035 1 90.25 176 ARG A C 1
ATOM 1418 O O . ARG A 1 176 ? 0.26 40.562 0.183 1 90.25 176 ARG A O 1
ATOM 1425 N N . ILE A 1 177 ? 1.117 38.688 -0.732 1 89.56 177 ILE A N 1
ATOM 1426 C CA . ILE A 1 177 ? 2.074 39.469 -1.5 1 89.56 177 ILE A CA 1
ATOM 1427 C C . ILE A 1 177 ? 1.358 40.188 -2.648 1 89.56 177 ILE A C 1
ATOM 1429 O O . ILE A 1 177 ? 1.644 41.344 -2.943 1 89.56 177 ILE A O 1
ATOM 1433 N N . VAL A 1 178 ? 0.435 39.5 -3.221 1 87.75 178 VAL A N 1
ATOM 1434 C CA . VAL A 1 178 ? -0.26 40.031 -4.402 1 87.75 178 VAL A CA 1
ATOM 1435 C C . VAL A 1 178 ? -1.37 40.969 -3.98 1 87.75 178 VAL A C 1
ATOM 1437 O O . VAL A 1 178 ? -1.671 41.938 -4.691 1 87.75 178 VAL A O 1
ATOM 1440 N N . ASN A 1 179 ? -2.02 40.688 -2.842 1 87.44 179 ASN A N 1
ATOM 1441 C CA . ASN A 1 179 ? -3.1 41.531 -2.336 1 87.44 179 ASN A CA 1
ATOM 1442 C C . ASN A 1 179 ? -2.871 41.906 -0.878 1 87.44 179 ASN A C 1
ATOM 1444 O O . ASN A 1 179 ? -3.656 41.531 -0.002 1 87.44 179 ASN A O 1
ATOM 1448 N N . PRO A 1 180 ? -1.888 42.75 -0.729 1 92.62 180 PRO A N 1
ATOM 1449 C CA . PRO A 1 180 ? -1.588 43.156 0.644 1 92.62 180 PRO A CA 1
ATOM 1450 C C . PRO A 1 180 ? -2.664 44.062 1.235 1 92.62 180 PRO A C 1
ATOM 1452 O O . PRO A 1 180 ? -3.391 44.75 0.494 1 92.62 180 PRO A O 1
ATOM 1455 N N . TRP A 1 181 ? -2.83 44.062 2.535 1 94.19 181 TRP A N 1
ATOM 1456 C CA . TRP A 1 181 ? -3.715 45 3.203 1 94.19 181 TRP A CA 1
ATOM 1457 C C . TRP A 1 181 ? -2.971 46.312 3.543 1 94.19 181 TRP A C 1
ATOM 1459 O O . TRP A 1 181 ? -1.754 46.375 3.365 1 94.19 181 TRP A O 1
ATOM 1469 N N . ASP A 1 182 ? -3.582 47.312 4.023 1 95.81 182 ASP A N 1
ATOM 1470 C CA . ASP A 1 182 ? -3.078 48.656 4.113 1 95.81 182 ASP A CA 1
ATOM 1471 C C . ASP A 1 182 ? -1.83 48.75 4.992 1 95.81 182 ASP A C 1
ATOM 1473 O O . ASP A 1 182 ? -0.834 49.375 4.617 1 95.81 182 ASP A O 1
ATOM 1477 N N . GLU A 1 183 ? -1.885 48.156 6.078 1 96.81 183 GLU A N 1
ATOM 1478 C CA . GLU A 1 183 ? -0.777 48.219 7.023 1 96.81 183 GLU A CA 1
ATOM 1479 C C . GLU A 1 183 ? 0.497 47.625 6.43 1 96.81 183 GLU A C 1
ATOM 1481 O O . GLU A 1 183 ? 1.587 48.188 6.617 1 96.81 183 GLU A O 1
ATOM 1486 N N . LEU A 1 184 ? 0.356 46.531 5.77 1 96.88 184 LEU A N 1
ATOM 1487 C CA . LEU A 1 184 ? 1.505 45.875 5.148 1 96.88 184 LEU A CA 1
ATOM 1488 C C . LEU A 1 184 ? 2.078 46.719 4.027 1 96.88 184 LEU A C 1
ATOM 1490 O O . LEU A 1 184 ? 3.297 46.844 3.898 1 96.88 184 LEU A O 1
ATOM 1494 N N . LEU A 1 185 ? 1.224 47.312 3.303 1 95.75 185 LEU A N 1
ATOM 1495 C CA . LEU A 1 185 ? 1.638 48.188 2.205 1 95.75 185 LEU A CA 1
ATOM 1496 C C . LEU A 1 185 ? 2.371 49.438 2.732 1 95.75 185 LEU A C 1
ATOM 1498 O O . LEU A 1 185 ? 3.385 49.844 2.166 1 95.75 185 LEU A O 1
ATOM 1502 N N . GLN A 1 186 ? 1.821 49.938 3.748 1 96.5 186 GLN A N 1
ATOM 1503 C CA . GLN A 1 186 ? 2.436 51.125 4.355 1 96.5 186 GLN A CA 1
ATOM 1504 C C . GLN A 1 186 ? 3.836 50.812 4.871 1 96.5 186 GLN A C 1
ATOM 1506 O O . GLN A 1 186 ? 4.754 51.625 4.727 1 96.5 186 GLN A O 1
ATOM 1511 N N . TYR A 1 187 ? 3.932 49.688 5.453 1 96.69 187 TYR A N 1
ATOM 1512 C CA . TYR A 1 187 ? 5.242 49.281 5.949 1 96.69 187 TYR A CA 1
ATOM 1513 C C . TYR A 1 187 ? 6.23 49.094 4.801 1 96.69 187 TYR A C 1
ATOM 1515 O O . TYR A 1 187 ? 7.363 49.594 4.871 1 96.69 187 TYR A O 1
ATOM 1523 N N . SER A 1 188 ? 5.82 48.469 3.791 1 96.19 188 SER A N 1
ATOM 1524 C CA . SER A 1 188 ? 6.668 48.281 2.615 1 96.19 188 SER A CA 1
ATOM 1525 C C . SER A 1 188 ? 7.078 49.625 2.018 1 96.19 188 SER A C 1
ATOM 1527 O O . SER A 1 188 ? 8.242 49.812 1.664 1 96.19 188 SER A O 1
ATOM 1529 N N . ASP A 1 189 ? 6.184 50.531 1.954 1 95.19 189 ASP A N 1
ATOM 1530 C CA . ASP A 1 189 ? 6.414 51.844 1.348 1 95.19 189 ASP A CA 1
ATOM 1531 C C . ASP A 1 189 ? 7.379 52.688 2.188 1 95.19 189 ASP A C 1
ATOM 1533 O O . ASP A 1 189 ? 8.062 53.562 1.666 1 95.19 189 ASP A O 1
ATOM 1537 N N . SER A 1 190 ? 7.41 52.375 3.41 1 95.5 190 SER A N 1
ATOM 1538 C CA . SER A 1 190 ? 8.273 53.125 4.309 1 95.5 190 SER A CA 1
ATOM 1539 C C . SER A 1 190 ? 9.742 52.75 4.094 1 95.5 190 SER A C 1
ATOM 1541 O O . SER A 1 190 ? 10.633 53.5 4.523 1 95.5 190 SER A O 1
ATOM 1543 N N . ILE A 1 191 ? 9.961 51.719 3.424 1 95.25 191 ILE A N 1
ATOM 1544 C CA . ILE A 1 191 ? 11.328 51.25 3.172 1 95.25 191 ILE A CA 1
ATOM 1545 C C . ILE A 1 191 ? 11.758 51.688 1.767 1 95.25 191 ILE A C 1
ATOM 1547 O O . ILE A 1 191 ? 11.141 51.281 0.777 1 95.25 191 ILE A O 1
ATOM 1551 N N . ASP A 1 192 ? 12.781 52.5 1.684 1 94.69 192 ASP A N 1
ATOM 1552 C CA . ASP A 1 192 ? 13.352 52.906 0.397 1 94.69 192 ASP A CA 1
ATOM 1553 C C . ASP A 1 192 ? 14.586 52.062 0.066 1 94.69 192 ASP A C 1
ATOM 1555 O O . ASP A 1 192 ? 15.688 52.375 0.518 1 94.69 192 ASP A O 1
ATOM 1559 N N . LEU A 1 193 ? 14.383 51.125 -0.815 1 94.44 193 LEU A N 1
ATOM 1560 C CA . LEU A 1 193 ? 15.445 50.188 -1.132 1 94.44 193 LEU A CA 1
ATOM 1561 C C . LEU A 1 193 ? 16.641 50.906 -1.734 1 94.44 193 LEU A C 1
ATOM 1563 O O . LEU A 1 193 ? 17.797 50.531 -1.464 1 94.44 193 LEU A O 1
ATOM 1567 N N . GLU A 1 194 ? 16.391 51.906 -2.482 1 91.88 194 GLU A N 1
ATOM 1568 C CA . GLU A 1 194 ? 17.453 52.594 -3.219 1 91.88 194 GLU A CA 1
ATOM 1569 C C . GLU A 1 194 ? 18.359 53.406 -2.279 1 91.88 194 GLU A C 1
ATOM 1571 O O . GLU A 1 194 ? 19.562 53.531 -2.527 1 91.88 194 GLU A O 1
ATOM 1576 N N . SER A 1 195 ? 17.859 53.812 -1.266 1 94.19 195 SER A N 1
ATOM 1577 C CA . SER A 1 195 ? 18.594 54.688 -0.369 1 94.19 195 SER A CA 1
ATOM 1578 C C . SER A 1 195 ? 19.375 53.906 0.671 1 94.19 195 SER A C 1
ATOM 1580 O O . SER A 1 195 ? 20.25 54.469 1.348 1 94.19 195 SER A O 1
ATOM 1582 N N . LEU A 1 196 ? 19.172 52.625 0.749 1 94.5 196 LEU A N 1
ATOM 1583 C CA . LEU A 1 196 ? 19.828 51.812 1.769 1 94.5 196 LEU A CA 1
ATOM 1584 C C . LEU A 1 196 ? 21.25 51.469 1.359 1 94.5 196 LEU A C 1
ATOM 1586 O O . LEU A 1 196 ? 21.547 51.312 0.169 1 94.5 196 LEU A O 1
ATOM 1590 N N . ASP A 1 197 ? 22.109 51.406 2.369 1 93.81 197 ASP A N 1
ATOM 1591 C CA . ASP A 1 197 ? 23.453 50.875 2.064 1 93.81 197 ASP A CA 1
ATOM 1592 C C . ASP A 1 197 ? 23.422 49.375 1.897 1 93.81 197 ASP A C 1
ATOM 1594 O O . ASP A 1 197 ? 22.391 48.719 2.115 1 93.81 197 ASP A O 1
ATOM 1598 N N . VAL A 1 198 ? 24.5 48.844 1.548 1 93.19 198 VAL A N 1
ATOM 1599 C CA . VAL A 1 198 ? 24.594 47.438 1.17 1 93.19 198 VAL A CA 1
ATOM 1600 C C . VAL A 1 198 ? 24.25 46.562 2.369 1 93.19 198 VAL A C 1
ATOM 1602 O O . VAL A 1 198 ? 23.547 45.562 2.227 1 93.19 198 VAL A O 1
ATOM 1605 N N . GLU A 1 199 ? 24.672 46.938 3.541 1 92.88 199 GLU A N 1
ATOM 1606 C CA . GLU A 1 199 ? 24.438 46.156 4.746 1 92.88 199 GLU A CA 1
ATOM 1607 C C . GLU A 1 199 ? 22.953 46.156 5.125 1 92.88 199 GLU A C 1
ATOM 1609 O O .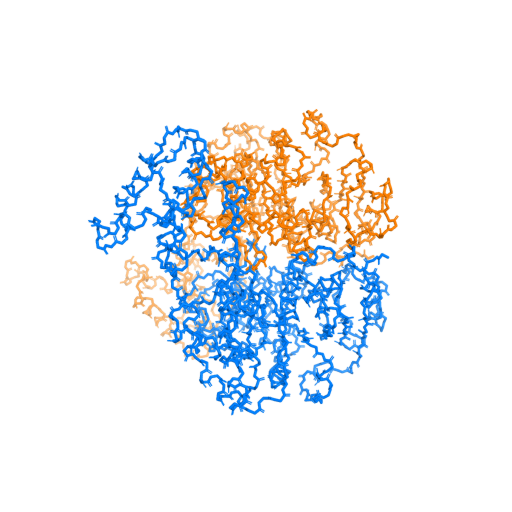 GLU A 1 199 ? 22.406 45.094 5.438 1 92.88 199 GLU A O 1
ATOM 1614 N N . GLU A 1 200 ? 22.391 47.281 5.039 1 94.38 200 GLU A N 1
ATOM 1615 C CA . GLU A 1 200 ? 20.969 47.406 5.355 1 94.38 200 GLU A CA 1
ATOM 1616 C C . GLU A 1 200 ? 20.109 46.75 4.277 1 94.38 200 GLU A C 1
ATOM 1618 O O . GLU A 1 200 ? 19.078 46.156 4.574 1 94.38 200 GLU A O 1
ATOM 1623 N N . HIS A 1 201 ? 20.547 46.906 3.098 1 96.25 201 HIS A N 1
ATOM 1624 C CA . HIS A 1 201 ? 19.844 46.375 1.935 1 96.25 201 HIS A CA 1
ATOM 1625 C C . HIS A 1 201 ? 19.75 44.844 2.014 1 96.25 201 HIS A C 1
ATOM 1627 O O . HIS A 1 201 ? 18.719 44.281 1.664 1 96.25 201 HIS A O 1
ATOM 1633 N N . ALA A 1 202 ? 20.75 44.281 2.576 1 94.94 202 ALA A N 1
ATOM 1634 C CA . ALA A 1 202 ? 20.844 42.844 2.676 1 94.94 202 ALA A CA 1
ATOM 1635 C C . ALA A 1 202 ? 19.953 42.312 3.809 1 94.94 202 ALA A C 1
ATOM 1637 O O . ALA A 1 202 ? 19.703 41.125 3.891 1 94.94 202 ALA A O 1
ATOM 1638 N N . GLN A 1 203 ? 19.469 43.188 4.578 1 95.31 203 GLN A N 1
ATOM 1639 C CA . GLN A 1 203 ? 18.719 42.781 5.77 1 95.31 203 GLN A CA 1
ATOM 1640 C C . GLN A 1 203 ? 17.219 42.938 5.57 1 95.31 203 GLN A C 1
ATOM 1642 O O . GLN A 1 203 ? 16.438 42.719 6.488 1 95.31 203 GLN A O 1
ATOM 1647 N N . ILE A 1 204 ? 16.812 43.344 4.402 1 96.19 204 ILE A N 1
ATOM 1648 C CA . ILE A 1 204 ? 15.391 43.469 4.09 1 96.19 204 ILE A CA 1
ATOM 1649 C C . ILE A 1 204 ? 14.789 42.094 3.795 1 96.19 204 ILE A C 1
ATOM 1651 O O . ILE A 1 204 ? 15.289 41.375 2.939 1 96.19 204 ILE A O 1
ATOM 1655 N N . PRO A 1 205 ? 13.664 41.719 4.512 1 95.5 205 PRO A N 1
ATOM 1656 C CA . PRO A 1 205 ? 13.039 40.438 4.238 1 95.5 205 PRO A CA 1
ATOM 1657 C C . PRO A 1 205 ? 12.586 40.281 2.789 1 95.5 205 PRO A C 1
ATOM 1659 O O . PRO A 1 205 ? 12.086 41.25 2.199 1 95.5 205 PRO A O 1
ATOM 1662 N N . TYR A 1 206 ? 12.672 39.094 2.262 1 93.88 206 TYR A N 1
ATOM 1663 C CA . TYR A 1 206 ? 12.352 38.875 0.854 1 93.88 206 TYR A CA 1
ATOM 1664 C C . TYR A 1 206 ? 10.906 39.25 0.557 1 93.88 206 TYR A C 1
ATOM 1666 O O . TYR A 1 206 ? 10.578 39.656 -0.567 1 93.88 206 TYR A O 1
ATOM 1674 N N . LEU A 1 207 ? 10.086 39.125 1.532 1 93.31 207 LEU A N 1
ATOM 1675 C CA . LEU A 1 207 ? 8.672 39.469 1.386 1 93.31 207 LEU A CA 1
ATOM 1676 C C . LEU A 1 207 ? 8.516 40.906 0.951 1 93.31 207 LEU A C 1
ATOM 1678 O O . LEU A 1 207 ? 7.68 41.219 0.096 1 93.31 207 LEU A O 1
ATOM 1682 N N . ILE A 1 208 ? 9.258 41.75 1.524 1 95.75 208 ILE A N 1
ATOM 1683 C CA . ILE A 1 208 ? 9.203 43.188 1.187 1 95.75 208 ILE A CA 1
ATOM 1684 C C . ILE A 1 208 ? 9.727 43.375 -0.235 1 95.75 208 ILE A C 1
ATOM 1686 O O . ILE A 1 208 ? 9.164 44.188 -0.995 1 95.75 208 ILE A O 1
ATOM 1690 N N . ILE A 1 209 ? 10.734 42.688 -0.511 1 96.25 209 ILE A N 1
ATOM 1691 C CA . ILE A 1 209 ? 11.297 42.75 -1.854 1 96.25 209 ILE A CA 1
ATOM 1692 C C . ILE A 1 209 ? 10.242 42.344 -2.879 1 96.25 209 ILE A C 1
ATOM 1694 O O . ILE A 1 209 ? 10.062 43 -3.9 1 96.25 209 ILE A O 1
ATOM 1698 N N . GLN A 1 210 ? 9.562 41.312 -2.555 1 94.06 210 GLN A N 1
ATOM 1699 C CA . GLN A 1 210 ? 8.547 40.781 -3.463 1 94.06 210 GLN A CA 1
ATOM 1700 C C . GLN A 1 210 ? 7.363 41.75 -3.58 1 94.06 210 GLN A C 1
ATOM 1702 O O . GLN A 1 210 ? 6.809 41.938 -4.664 1 94.06 210 GLN A O 1
ATOM 1707 N N . LEU A 1 211 ? 6.941 42.312 -2.488 1 94.31 211 LEU A N 1
ATOM 1708 C CA . LEU A 1 211 ? 5.867 43.281 -2.508 1 94.31 211 LEU A CA 1
ATOM 1709 C C . LEU A 1 211 ? 6.215 44.469 -3.434 1 94.31 211 LEU A C 1
ATOM 1711 O O . LEU A 1 211 ? 5.387 44.875 -4.25 1 94.31 211 LEU A O 1
ATOM 1715 N N . LYS A 1 212 ? 7.395 44.906 -3.301 1 95.69 212 LYS A N 1
ATOM 1716 C CA . LYS A 1 212 ? 7.852 46.031 -4.121 1 95.69 212 LYS A CA 1
ATOM 1717 C C . LYS A 1 212 ? 7.984 45.625 -5.586 1 95.69 212 LYS A C 1
ATOM 1719 O O . LYS A 1 212 ? 7.754 46.438 -6.488 1 95.69 212 LYS A O 1
ATOM 1724 N N . ALA A 1 213 ? 8.406 44.469 -5.711 1 95.12 213 ALA A N 1
ATOM 1725 C CA . ALA A 1 213 ? 8.539 43.969 -7.074 1 95.12 213 ALA A CA 1
ATOM 1726 C C . ALA A 1 213 ? 7.176 43.875 -7.758 1 95.12 213 ALA A C 1
ATOM 1728 O O . ALA A 1 213 ? 7.043 44.188 -8.938 1 95.12 213 ALA A O 1
ATOM 1729 N N . VAL A 1 214 ? 6.188 43.344 -7.07 1 93.62 214 VAL A N 1
ATOM 1730 C CA . VAL A 1 214 ? 4.836 43.219 -7.613 1 93.62 214 VAL A CA 1
ATOM 1731 C C . VAL A 1 214 ? 4.297 44.625 -7.961 1 93.62 214 VAL A C 1
ATOM 1733 O O . VAL A 1 214 ? 3.684 44.812 -9.016 1 93.62 214 VAL A O 1
ATOM 1736 N N . GLN A 1 215 ? 4.535 45.562 -7.102 1 92.44 215 GLN A N 1
ATOM 1737 C CA . GLN A 1 215 ? 4.098 46.938 -7.352 1 92.44 215 GLN A CA 1
ATOM 1738 C C . GLN A 1 215 ? 4.766 47.5 -8.594 1 92.44 215 GLN A C 1
ATOM 1740 O O . GLN A 1 215 ? 4.109 48.125 -9.422 1 92.44 215 GLN A O 1
ATOM 1745 N N . ALA A 1 216 ? 6.016 47.25 -8.688 1 94.38 216 ALA A N 1
ATOM 1746 C CA . ALA A 1 216 ? 6.762 47.75 -9.844 1 94.38 216 ALA A CA 1
ATOM 1747 C C . ALA A 1 216 ? 6.277 47.094 -11.133 1 94.38 216 ALA A C 1
ATOM 1749 O O . ALA A 1 216 ? 6.152 47.75 -12.172 1 94.38 216 ALA A O 1
ATOM 1750 N N . TRP A 1 217 ? 6.066 45.875 -11.055 1 94.31 217 TRP A N 1
ATOM 1751 C CA . TRP A 1 217 ? 5.609 45.125 -12.227 1 94.31 217 TRP A CA 1
ATOM 1752 C C . TRP A 1 217 ? 4.238 45.594 -12.68 1 94.31 217 TRP A C 1
ATOM 1754 O O . TRP A 1 217 ? 3.986 45.75 -13.875 1 94.31 217 TRP A O 1
ATOM 1764 N N . ARG A 1 218 ? 3.367 45.844 -11.711 1 91.94 218 ARG A N 1
ATOM 1765 C CA . ARG A 1 218 ? 2.004 46.281 -12 1 91.94 218 ARG A CA 1
ATOM 1766 C C . ARG A 1 218 ? 1.992 47.656 -12.664 1 91.94 218 ARG A C 1
ATOM 1768 O O . ARG A 1 218 ? 1.045 48 -13.367 1 91.94 218 ARG A O 1
ATOM 1775 N N . LYS A 1 219 ? 2.988 48.406 -12.477 1 92.62 219 LYS A N 1
ATOM 1776 C CA . LYS A 1 219 ? 3.098 49.688 -13.133 1 92.62 219 LYS A CA 1
ATOM 1777 C C . LYS A 1 219 ? 3.354 49.531 -14.633 1 92.62 219 LYS A C 1
ATOM 1779 O O . LYS A 1 219 ? 2.924 50.375 -15.43 1 92.62 219 LYS A O 1
ATOM 1784 N N . ALA A 1 220 ? 4.004 48.5 -14.875 1 90.19 220 ALA A N 1
ATOM 1785 C CA . ALA A 1 220 ? 4.422 48.312 -16.266 1 90.19 220 ALA A CA 1
ATOM 1786 C C . ALA A 1 220 ? 3.523 47.281 -16.969 1 90.19 220 ALA A C 1
ATOM 1788 O O . ALA A 1 220 ? 3.477 47.25 -18.203 1 90.19 220 ALA A O 1
ATOM 1789 N N . HIS A 1 221 ? 2.777 46.531 -16.203 1 91.06 221 HIS A N 1
ATOM 1790 C CA . HIS A 1 221 ? 1.977 45.469 -16.781 1 91.06 221 HIS A CA 1
ATOM 1791 C C . HIS A 1 221 ? 0.587 45.406 -16.156 1 91.06 221 HIS A C 1
ATOM 1793 O O . HIS A 1 221 ? 0.411 45.781 -14.992 1 91.06 221 HIS A O 1
ATOM 1799 N N . THR A 1 222 ? -0.341 44.938 -16.844 1 85.38 222 THR A N 1
ATOM 1800 C CA . THR A 1 222 ? -1.718 44.844 -16.359 1 85.38 222 THR A CA 1
ATOM 1801 C C . THR A 1 222 ? -1.935 43.594 -15.531 1 85.38 222 THR A C 1
ATOM 1803 O O . THR A 1 222 ? -2.76 43.594 -14.617 1 85.38 222 THR A O 1
ATOM 1806 N N . GLN A 1 223 ? -1.177 42.562 -15.922 1 85.56 223 GLN A N 1
ATOM 1807 C CA . GLN A 1 223 ? -1.349 41.281 -15.227 1 85.56 223 GLN A CA 1
ATOM 1808 C C . GLN A 1 223 ? -0.041 40.844 -14.586 1 85.56 223 GLN A C 1
ATOM 1810 O O . GLN A 1 223 ? 1.038 41.281 -14.977 1 85.56 223 GLN A O 1
ATOM 1815 N N . LEU A 1 224 ? -0.205 40.031 -13.586 1 88.81 224 LEU A N 1
ATOM 1816 C CA . LEU A 1 224 ? 0.97 39.375 -12.992 1 88.81 224 LEU A CA 1
ATOM 1817 C C . LEU A 1 224 ? 1.628 38.438 -13.977 1 88.81 224 LEU A C 1
ATOM 1819 O O . LEU A 1 224 ? 0.997 38 -14.938 1 88.81 224 LEU A O 1
ATOM 1823 N N . PRO A 1 225 ? 2.879 38.125 -13.75 1 87.38 225 PRO A N 1
ATOM 1824 C CA . PRO A 1 225 ? 3.562 37.219 -14.695 1 87.38 225 PRO A CA 1
ATOM 1825 C C . PRO A 1 225 ? 2.877 35.875 -14.82 1 87.38 225 PRO A C 1
ATOM 1827 O O . PRO A 1 225 ? 2.688 35.188 -13.82 1 87.38 225 PRO A O 1
ATOM 1830 N N . LYS A 1 226 ? 2.479 35.438 -16.031 1 82.19 226 LYS A N 1
ATOM 1831 C CA . LYS A 1 226 ? 1.797 34.188 -16.281 1 82.19 226 LYS A CA 1
ATOM 1832 C C . LYS A 1 226 ? 2.633 33.25 -17.188 1 82.19 226 LYS A C 1
ATOM 1834 O O . LYS A 1 226 ? 2.73 32.062 -16.938 1 82.19 226 LYS A O 1
ATOM 1839 N N . THR A 1 227 ? 3.273 33.844 -18.141 1 82.75 227 THR A N 1
ATOM 1840 C CA . THR A 1 227 ? 4.059 33.062 -19.094 1 82.75 227 THR A CA 1
ATOM 1841 C C . THR A 1 227 ? 5.473 32.844 -18.578 1 82.75 227 THR A C 1
ATOM 1843 O O . THR A 1 227 ? 5.93 33.562 -17.672 1 82.75 227 THR A O 1
ATOM 1846 N N . SER A 1 228 ? 6.129 31.891 -19.156 1 84.19 228 SER A N 1
ATOM 1847 C CA . SER A 1 228 ? 7.512 31.609 -18.781 1 84.19 228 SER A CA 1
ATOM 1848 C C . SER A 1 228 ? 8.406 32.812 -19 1 84.19 228 SER A C 1
ATOM 1850 O O . SER A 1 228 ? 9.289 33.094 -18.188 1 84.19 228 SER A O 1
ATOM 1852 N N . GLN A 1 229 ? 8.188 33.469 -20.062 1 87.25 229 GLN A N 1
ATOM 1853 C CA . GLN A 1 229 ? 8.969 34.656 -20.375 1 87.25 229 GLN A CA 1
ATOM 1854 C C . GLN A 1 229 ? 8.719 35.781 -19.359 1 87.25 229 GLN A C 1
ATOM 1856 O O . GLN A 1 229 ? 9.656 36.438 -18.891 1 87.25 229 GLN A O 1
ATOM 1861 N N . GLU A 1 230 ? 7.508 35.969 -19.031 1 89.25 230 GLU A N 1
ATOM 1862 C CA . GLU A 1 230 ? 7.145 37 -18.047 1 89.25 230 GLU A CA 1
ATOM 1863 C C . GLU A 1 230 ? 7.727 36.656 -16.672 1 89.25 230 GLU A C 1
ATOM 1865 O O . GLU A 1 230 ? 8.188 37.562 -15.953 1 89.25 230 GLU A O 1
ATOM 1870 N N . LYS A 1 231 ? 7.684 35.438 -16.328 1 88.56 231 LYS A N 1
ATOM 1871 C CA . LYS A 1 231 ? 8.227 35 -15.039 1 88.56 231 LYS A CA 1
ATOM 1872 C C . LYS A 1 231 ? 9.734 35.219 -14.977 1 88.56 231 LYS A C 1
ATOM 1874 O O . LYS A 1 231 ? 10.258 35.656 -13.945 1 88.56 231 LYS A O 1
ATOM 1879 N N . LYS A 1 232 ? 10.383 34.906 -16.078 1 89.5 232 LYS A N 1
ATOM 1880 C CA . LYS A 1 232 ? 11.82 35.156 -16.156 1 89.5 232 LYS A CA 1
ATOM 1881 C C . LYS A 1 232 ? 12.117 36.656 -16.031 1 89.5 232 LYS A C 1
ATOM 1883 O O . LYS A 1 232 ? 13.078 37.062 -15.375 1 89.5 232 LYS A O 1
ATOM 1888 N N . GLY A 1 233 ? 11.375 37.406 -16.703 1 91.88 233 GLY A N 1
ATOM 1889 C CA . GLY A 1 233 ? 11.523 38.844 -16.625 1 91.88 233 GLY A CA 1
ATOM 1890 C C . GLY A 1 233 ? 11.312 39.375 -15.211 1 91.88 233 GLY A C 1
ATOM 1891 O O . GLY A 1 233 ? 12.031 40.281 -14.781 1 91.88 233 GLY A O 1
ATOM 1892 N N . PHE A 1 234 ? 10.375 38.875 -14.562 1 93.81 234 PHE A N 1
ATOM 1893 C CA . PHE A 1 234 ? 10.086 39.25 -13.195 1 93.81 234 PHE A CA 1
ATOM 1894 C C . PHE A 1 234 ? 11.258 38.938 -12.273 1 93.81 234 PHE A C 1
ATOM 1896 O O . PHE A 1 234 ? 11.664 39.781 -11.453 1 93.81 234 PHE A O 1
ATOM 1903 N N . LYS A 1 235 ? 11.766 37.781 -12.398 1 93.44 235 LYS A N 1
ATOM 1904 C CA . LYS A 1 235 ? 12.906 37.344 -11.594 1 93.44 235 LYS A CA 1
ATOM 1905 C C . LYS A 1 235 ? 14.133 38.219 -11.875 1 93.44 235 LYS A C 1
ATOM 1907 O O . LYS A 1 235 ? 14.859 38.594 -10.953 1 93.44 235 LYS A O 1
ATOM 1912 N N . LYS A 1 236 ? 14.336 38.5 -13.133 1 94.38 236 LYS A N 1
ATOM 1913 C CA . LYS A 1 236 ? 15.453 39.375 -13.516 1 94.38 236 LYS A CA 1
ATOM 1914 C C . LYS A 1 236 ? 15.312 40.75 -12.898 1 94.38 236 LYS A C 1
ATOM 1916 O O . LYS A 1 236 ? 16.297 41.344 -12.461 1 94.38 236 LYS A O 1
ATOM 1921 N N . MET A 1 237 ? 14.133 41.219 -12.898 1 95.06 237 MET A N 1
ATOM 1922 C CA . MET A 1 237 ? 13.859 42.531 -12.305 1 95.06 237 MET A CA 1
ATOM 1923 C C . MET A 1 237 ? 14.305 42.562 -10.844 1 95.06 237 MET A C 1
ATOM 1925 O O . MET A 1 237 ? 14.945 43.531 -10.414 1 95.06 237 MET A O 1
ATOM 1929 N N . ILE A 1 238 ? 14.008 41.562 -10.102 1 95.69 238 ILE A N 1
ATOM 1930 C CA . ILE A 1 238 ? 14.383 41.5 -8.688 1 95.69 238 ILE A CA 1
ATOM 1931 C C . ILE A 1 238 ? 15.898 41.406 -8.562 1 95.69 238 ILE A C 1
ATOM 1933 O O . ILE A 1 238 ? 16.5 42.094 -7.727 1 95.69 238 ILE A O 1
ATOM 1937 N N . MET A 1 239 ? 16.5 40.656 -9.438 1 95.5 239 MET A N 1
ATOM 1938 C CA . MET A 1 239 ? 17.938 40.469 -9.383 1 95.5 239 MET A CA 1
ATOM 1939 C C . MET A 1 239 ? 18.672 41.781 -9.703 1 95.5 239 MET A C 1
ATOM 1941 O O . MET A 1 239 ? 19.75 42.031 -9.172 1 95.5 239 MET A O 1
ATOM 1945 N N . ASP A 1 240 ? 18.094 42.531 -10.578 1 95.19 240 ASP A N 1
ATOM 1946 C CA . ASP A 1 240 ? 18.703 43.781 -10.984 1 95.19 240 ASP A CA 1
ATOM 1947 C C . ASP A 1 240 ? 18.719 44.781 -9.836 1 95.19 240 ASP A C 1
ATOM 1949 O O . ASP A 1 240 ? 19.453 45.781 -9.883 1 95.19 240 ASP A O 1
ATOM 1953 N N . TRP A 1 241 ? 17.922 44.531 -8.828 1 95.88 241 TRP A N 1
ATOM 1954 C CA . TRP A 1 241 ? 17.844 45.438 -7.691 1 95.88 241 TRP A CA 1
ATOM 1955 C C . TRP A 1 241 ? 18.984 45.188 -6.707 1 95.88 241 TRP A C 1
ATOM 1957 O O . TRP A 1 241 ? 19.234 46 -5.812 1 95.88 241 TRP A O 1
ATOM 1967 N N . LYS A 1 242 ? 19.672 44.094 -6.879 1 95 242 LYS A N 1
ATOM 1968 C CA . LYS A 1 242 ? 20.781 43.75 -5.98 1 95 242 LYS A CA 1
ATOM 1969 C C . LYS A 1 242 ? 21.875 44.812 -6.023 1 95 242 LYS A C 1
ATOM 1971 O O . LYS A 1 242 ? 22.188 45.344 -7.094 1 95 242 LYS A O 1
ATOM 1976 N N . LYS A 1 243 ? 22.453 45.094 -4.902 1 94.31 243 LYS A N 1
ATOM 1977 C CA . LYS A 1 243 ? 23.594 46 -4.816 1 94.31 243 LYS A CA 1
ATOM 1978 C C . LYS A 1 243 ? 24.891 45.219 -4.688 1 94.31 243 LYS A C 1
ATOM 1980 O O . LYS A 1 243 ? 25.969 45.75 -5.008 1 94.31 243 LYS A O 1
ATOM 1985 N N . ASP A 1 244 ? 24.719 44.094 -4.098 1 90.94 244 ASP A N 1
ATOM 1986 C CA . ASP A 1 244 ? 25.844 43.156 -3.916 1 90.94 244 ASP A CA 1
ATOM 1987 C C . ASP A 1 244 ? 25.438 41.719 -4.25 1 90.94 244 ASP A C 1
ATOM 1989 O O . ASP A 1 244 ? 24.312 41.312 -3.941 1 90.94 244 ASP A O 1
ATOM 1993 N N . TYR A 1 245 ? 26.359 41 -4.797 1 87.06 245 TYR A N 1
ATOM 1994 C CA . TYR A 1 245 ? 26.094 39.656 -5.266 1 87.06 245 TYR A CA 1
ATOM 1995 C C . TYR A 1 245 ? 25.828 38.719 -4.098 1 87.06 245 TYR A C 1
ATOM 1997 O O . TYR A 1 245 ? 25.172 37.656 -4.258 1 87.06 245 TYR A O 1
ATOM 2005 N N . GLN A 1 246 ? 26.172 39.031 -2.926 1 87.25 246 GLN A N 1
ATOM 2006 C CA . GLN A 1 246 ? 26.094 38.156 -1.776 1 87.25 246 GLN A CA 1
ATOM 2007 C C . GLN A 1 246 ? 24.797 38.344 -1.014 1 87.25 246 GLN A C 1
ATOM 2009 O O . GLN A 1 246 ? 24.562 37.688 0.006 1 87.25 246 GLN A O 1
ATOM 2014 N N . GLU A 1 247 ? 23.938 39.188 -1.554 1 92.75 247 GLU A N 1
ATOM 2015 C CA . GLU A 1 247 ? 22.672 39.438 -0.864 1 92.75 247 GLU A CA 1
ATOM 2016 C C . GLU A 1 247 ? 21.719 38.281 -1.01 1 92.75 247 GLU A C 1
ATOM 2018 O O . GLU A 1 247 ? 20.938 38.219 -1.967 1 92.75 247 GLU A O 1
ATOM 2023 N N . LEU A 1 248 ? 21.625 37.531 0.058 1 90.88 248 LEU A N 1
ATOM 2024 C CA . LEU A 1 248 ? 20.844 36.312 0.064 1 90.88 248 LEU A CA 1
ATOM 2025 C C . LEU A 1 248 ? 19.359 36.594 0.038 1 90.88 248 LEU A C 1
ATOM 2027 O O . LEU A 1 248 ? 18.562 35.781 -0.439 1 90.88 248 LEU A O 1
ATOM 2031 N N . ASN A 1 249 ? 18.953 37.719 0.586 1 93.5 249 ASN A N 1
ATOM 2032 C CA . ASN A 1 249 ? 17.547 38.062 0.649 1 93.5 249 ASN A CA 1
ATOM 2033 C C . ASN A 1 249 ? 16.938 38.219 -0.744 1 93.5 249 ASN A C 1
ATOM 2035 O O . ASN A 1 249 ? 15.773 37.906 -0.96 1 93.5 249 ASN A O 1
ATOM 2039 N N . PHE A 1 250 ? 17.672 38.625 -1.672 1 94.56 250 PHE A N 1
ATOM 2040 C CA . PHE A 1 250 ? 17.203 38.719 -3.043 1 94.56 250 PHE A CA 1
ATOM 2041 C C . PHE A 1 250 ? 17.125 37.375 -3.715 1 94.56 250 PHE A C 1
ATOM 2043 O O . PHE A 1 250 ? 16.219 37.094 -4.504 1 94.56 250 PHE A O 1
ATOM 2050 N N . ASP A 1 251 ? 18.062 36.594 -3.389 1 90.62 251 ASP A N 1
ATOM 2051 C CA . ASP A 1 251 ? 17.984 35.219 -3.871 1 90.62 251 ASP A CA 1
ATOM 2052 C C . ASP A 1 251 ? 16.734 34.5 -3.365 1 90.62 251 ASP A C 1
ATOM 2054 O O . ASP A 1 251 ? 16.062 33.812 -4.121 1 90.62 251 ASP A O 1
ATOM 2058 N N . GLU A 1 252 ? 16.453 34.688 -2.139 1 88.44 252 GLU A N 1
ATOM 2059 C CA . GLU A 1 252 ? 15.242 34.125 -1.537 1 88.44 252 GLU A CA 1
ATOM 2060 C C . GLU A 1 252 ? 13.984 34.656 -2.23 1 88.44 252 GLU A C 1
ATOM 2062 O O . GLU A 1 252 ? 13.023 33.906 -2.428 1 88.44 252 GLU A O 1
ATOM 2067 N N . ALA A 1 253 ? 14.023 35.906 -2.5 1 91.75 253 ALA A N 1
ATOM 2068 C CA . ALA A 1 253 ? 12.883 36.531 -3.164 1 91.75 253 ALA A CA 1
ATOM 2069 C C . ALA A 1 253 ? 12.609 35.875 -4.516 1 91.75 253 ALA A C 1
ATOM 2071 O O . ALA A 1 253 ? 11.461 35.656 -4.887 1 91.75 253 ALA A O 1
ATOM 2072 N N . VAL A 1 254 ? 13.633 35.594 -5.191 1 89.12 254 VAL A N 1
ATOM 2073 C CA . VAL A 1 254 ? 13.516 34.969 -6.508 1 89.12 254 VAL A CA 1
ATOM 2074 C C . VAL A 1 254 ? 13.078 33.531 -6.352 1 89.12 254 VAL A C 1
ATOM 2076 O O . VAL A 1 254 ? 12.203 33.062 -7.082 1 89.12 254 VAL A O 1
ATOM 2079 N N . GLU A 1 255 ? 13.594 32.906 -5.398 1 78.31 255 GLU A N 1
ATOM 2080 C CA . GLU A 1 255 ? 13.289 31.484 -5.164 1 78.31 255 GLU A CA 1
ATOM 2081 C C . GLU A 1 255 ? 11.828 31.297 -4.773 1 78.31 255 GLU A C 1
ATOM 2083 O O . GLU A 1 255 ? 11.211 30.281 -5.125 1 78.31 255 GLU A O 1
ATOM 2088 N N . ASN A 1 256 ? 11.305 32.188 -4.094 1 80.25 256 ASN A N 1
ATOM 2089 C CA . ASN A 1 256 ? 9.938 32.094 -3.607 1 80.25 256 ASN A CA 1
ATOM 2090 C C . ASN A 1 256 ? 8.961 32.844 -4.523 1 80.25 256 ASN A C 1
ATOM 2092 O O . ASN A 1 256 ? 7.836 33.125 -4.125 1 80.25 256 ASN A O 1
ATOM 2096 N N . SER A 1 257 ? 9.391 33.156 -5.68 1 82.81 257 SER A N 1
ATOM 2097 C CA . SER A 1 257 ? 8.555 33.906 -6.586 1 82.81 257 SER A CA 1
ATOM 2098 C C . SER A 1 257 ? 7.336 33.125 -7.039 1 82.81 257 SER A C 1
ATOM 2100 O O . SER A 1 257 ? 6.352 33.688 -7.516 1 82.81 257 SER A O 1
ATOM 2102 N N . HIS A 1 258 ? 7.387 31.797 -6.832 1 72.62 258 HIS A N 1
ATOM 2103 C CA . HIS A 1 258 ? 6.25 30.953 -7.191 1 72.62 258 HIS A CA 1
ATOM 2104 C C . HIS A 1 258 ? 5.023 31.297 -6.352 1 72.62 258 HIS A C 1
ATOM 2106 O O . HIS A 1 258 ? 3.889 31.109 -6.801 1 72.62 258 HIS A O 1
ATOM 2112 N N . MET A 1 259 ? 5.234 31.734 -5.246 1 73.25 259 MET A N 1
ATOM 2113 C CA . MET A 1 259 ? 4.148 32.094 -4.34 1 73.25 259 MET A CA 1
ATOM 2114 C C . MET A 1 259 ? 3.32 33.25 -4.918 1 73.25 259 MET A C 1
ATOM 2116 O O . MET A 1 259 ? 2.152 33.406 -4.562 1 73.25 259 MET A O 1
ATOM 2120 N N . ILE A 1 260 ? 3.971 34 -5.711 1 76.06 260 ILE A N 1
ATOM 2121 C CA . ILE A 1 260 ? 3.309 35.156 -6.316 1 76.06 260 ILE A CA 1
ATOM 2122 C C . ILE A 1 260 ? 2.408 34.688 -7.457 1 76.06 260 ILE A C 1
ATOM 2124 O O . ILE A 1 260 ? 1.357 35.281 -7.711 1 76.06 260 ILE A O 1
ATOM 2128 N N . MET A 1 261 ? 2.775 33.594 -7.992 1 66.75 261 MET A N 1
ATOM 2129 C CA . MET A 1 261 ? 2.08 33.094 -9.172 1 66.75 261 MET A CA 1
ATOM 2130 C C . MET A 1 261 ? 0.912 32.188 -8.781 1 66.75 261 MET A C 1
ATOM 2132 O O . MET A 1 261 ? 0.036 31.906 -9.602 1 66.75 261 MET A O 1
ATOM 2136 N N . SER A 1 262 ? 0.908 31.781 -7.582 1 61.53 262 SER A N 1
ATOM 2137 C CA . SER A 1 262 ? -0.156 30.891 -7.121 1 61.53 262 SER A CA 1
ATOM 2138 C C . SER A 1 262 ? -1.332 31.688 -6.562 1 61.53 262 SER A C 1
ATOM 2140 O O . SER A 1 262 ? -1.148 32.781 -6.012 1 61.53 262 SER A O 1
ATOM 2142 N N . SER A 1 263 ? -2.564 31.328 -7.027 1 58.56 263 SER A N 1
ATOM 2143 C CA . SER A 1 263 ? -3.785 32.031 -6.641 1 58.56 263 SER A CA 1
ATOM 2144 C C . SER A 1 263 ? -3.938 32.062 -5.125 1 58.56 263 SER A C 1
ATOM 2146 O O . SER A 1 263 ? -3.799 31.047 -4.449 1 58.56 263 SER A O 1
ATOM 2148 N N . THR A 1 264 ? -3.756 33.219 -4.543 1 63.28 264 THR A N 1
ATOM 2149 C CA . THR A 1 264 ? -3.914 33.438 -3.109 1 63.28 264 THR A CA 1
ATOM 2150 C C . THR A 1 264 ? -5.391 33.531 -2.734 1 63.28 264 THR A C 1
ATOM 2152 O O . THR A 1 264 ? -5.73 33.812 -1.589 1 63.28 264 THR A O 1
ATOM 2155 N N . GLY A 1 265 ? -6.219 33.219 -3.666 1 77.62 265 GLY A N 1
ATOM 2156 C CA . GLY A 1 265 ? -7.621 33.281 -3.285 1 77.62 265 GLY A CA 1
ATOM 2157 C C . GLY A 1 265 ? -8.102 32.094 -2.508 1 77.62 265 GLY A C 1
ATOM 2158 O O . GLY A 1 265 ? -7.301 31.344 -1.935 1 77.62 265 GLY A O 1
ATOM 2159 N N . VAL A 1 266 ? -9.367 32.125 -2.238 1 89.44 266 VAL A N 1
ATOM 2160 C CA . VAL A 1 266 ? -9.992 31 -1.546 1 89.44 266 VAL A CA 1
ATOM 2161 C C . VAL A 1 266 ? -9.883 29.75 -2.404 1 89.44 266 VAL A C 1
ATOM 2163 O O . VAL A 1 266 ? -10.344 29.734 -3.551 1 89.44 266 VAL A O 1
ATOM 2166 N N . PRO A 1 267 ? -9.18 28.734 -1.932 1 89 267 PRO A N 1
ATOM 2167 C CA . PRO A 1 267 ? -9.062 27.484 -2.705 1 89 267 PRO A CA 1
ATOM 2168 C C . PRO A 1 267 ? -10.414 26.938 -3.143 1 89 267 PRO A C 1
ATOM 2170 O O . PRO A 1 267 ? -11.414 27.125 -2.449 1 89 267 PRO A O 1
ATOM 2173 N N . HIS A 1 268 ? -10.438 26.25 -4.215 1 90.69 268 HIS A N 1
ATOM 2174 C CA . HIS A 1 268 ? -11.656 25.688 -4.785 1 90.69 268 HIS A CA 1
ATOM 2175 C C . HIS A 1 268 ? -12.344 24.75 -3.801 1 90.69 268 HIS A C 1
ATOM 2177 O O . HIS A 1 268 ? -13.57 24.781 -3.67 1 90.69 268 HIS A O 1
ATOM 2183 N N . SER A 1 269 ? -11.586 23.938 -3.145 1 91.69 269 SER A N 1
ATOM 2184 C CA . SER A 1 269 ? -12.141 22.984 -2.186 1 91.69 269 SER A CA 1
ATOM 2185 C C . SER A 1 269 ? -12.891 23.703 -1.065 1 91.69 269 SER A C 1
ATOM 2187 O O . SER A 1 269 ? -13.922 23.234 -0.601 1 91.69 269 SER A O 1
ATOM 2189 N N . ILE A 1 270 ? -12.391 24.844 -0.694 1 94.62 270 ILE A N 1
ATOM 2190 C CA . ILE A 1 270 ? -13.023 25.609 0.375 1 94.62 270 ILE A CA 1
ATOM 2191 C C . ILE A 1 270 ? -14.266 26.328 -0.163 1 94.62 270 ILE A C 1
ATOM 2193 O O . ILE A 1 270 ? -15.289 26.406 0.521 1 94.62 270 ILE A O 1
ATOM 2197 N N . GLN A 1 271 ? -14.164 26.781 -1.379 1 95.06 271 GLN A N 1
ATOM 2198 C CA . GLN A 1 271 ? -15.328 27.406 -2 1 95.06 271 GLN A CA 1
ATOM 2199 C C . GLN A 1 271 ? -16.5 26.438 -2.064 1 95.06 271 GLN A C 1
ATOM 2201 O O . GLN A 1 271 ? -17.641 26.812 -1.806 1 95.06 271 GLN A O 1
ATOM 2206 N N . GLU A 1 272 ? -16.188 25.25 -2.371 1 94.88 272 GLU A N 1
ATOM 2207 C CA . GLU A 1 272 ? -17.219 24.219 -2.438 1 94.88 272 GLU A CA 1
ATOM 2208 C C . GLU A 1 272 ? -17.859 24 -1.07 1 94.88 272 GLU A C 1
ATOM 2210 O O . GLU A 1 272 ? -19.078 23.812 -0.972 1 94.88 272 GLU A O 1
ATOM 2215 N N . LEU A 1 273 ? -17.078 24.047 -0.096 1 95.5 273 LEU A N 1
ATOM 2216 C CA . LEU A 1 273 ? -17.578 23.891 1.265 1 95.5 273 LEU A CA 1
ATOM 2217 C C . LEU A 1 273 ? -18.5 25.047 1.639 1 95.5 273 LEU A C 1
ATOM 2219 O O . LEU A 1 273 ? -19.562 24.828 2.23 1 95.5 273 LEU A O 1
ATOM 2223 N N . LEU A 1 274 ? -18.094 26.219 1.264 1 96.81 274 LEU A N 1
ATOM 2224 C CA . LEU A 1 274 ? -18.859 27.422 1.59 1 96.81 274 LEU A CA 1
ATOM 2225 C C . LEU A 1 274 ? -20.203 27.406 0.862 1 96.81 274 LEU A C 1
ATOM 2227 O O . LEU A 1 274 ? -21.203 27.922 1.381 1 96.81 274 LEU A O 1
ATOM 2231 N N . GLN A 1 275 ? -20.219 26.828 -0.258 1 95.38 275 GLN A N 1
ATOM 2232 C CA . GLN A 1 275 ? -21.438 26.781 -1.057 1 95.38 275 GLN A CA 1
ATOM 2233 C C . GLN A 1 275 ? -22.438 25.781 -0.484 1 95.38 275 GLN A C 1
ATOM 2235 O O . GLN A 1 275 ? -23.641 25.953 -0.632 1 95.38 275 GLN A O 1
ATOM 2240 N N . GLN A 1 276 ? -21.938 24.812 0.232 1 93.25 276 GLN A N 1
ATOM 2241 C CA . GLN A 1 276 ? -22.797 23.719 0.689 1 93.25 276 GLN A CA 1
ATOM 2242 C C . GLN A 1 276 ? -23.234 23.953 2.133 1 93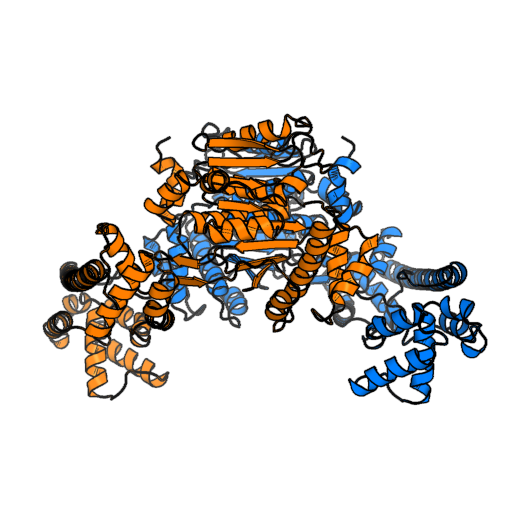.25 276 GLN A C 1
ATOM 2244 O O . GLN A 1 276 ? -24.094 23.219 2.645 1 93.25 276 GLN A O 1
ATOM 2249 N N . VAL A 1 277 ? -22.828 24.969 2.76 1 93 277 VAL A N 1
ATOM 2250 C CA . VAL A 1 277 ? -22.969 25.094 4.207 1 93 277 VAL A CA 1
ATOM 2251 C C . VAL A 1 277 ? -24.438 25.281 4.559 1 93 277 VAL A C 1
ATOM 2253 O O . VAL A 1 277 ? -24.938 24.688 5.523 1 93 277 VAL A O 1
ATOM 2256 N N . ASP A 1 278 ? -25.219 25.984 3.789 1 89.31 278 ASP A N 1
ATOM 2257 C CA . ASP A 1 278 ? -26.625 26.234 4.105 1 89.31 278 ASP A CA 1
ATOM 2258 C C . ASP A 1 278 ? -27.453 24.969 3.971 1 89.31 278 ASP A C 1
ATOM 2260 O O . ASP A 1 278 ? -28.297 24.672 4.816 1 89.31 278 ASP A O 1
ATOM 2264 N N . THR A 1 279 ? -27.156 24.266 2.994 1 89.31 279 THR A N 1
ATOM 2265 C CA . THR A 1 279 ? -27.844 23 2.773 1 89.31 279 THR A CA 1
ATOM 2266 C C . THR A 1 279 ? -27.516 22 3.875 1 89.31 279 THR A C 1
ATOM 2268 O O . THR A 1 279 ? -28.391 21.281 4.363 1 89.31 279 THR A O 1
ATOM 2271 N N . ARG A 1 280 ? -26.312 22.016 4.27 1 88.38 280 ARG A N 1
ATOM 2272 C CA . ARG A 1 280 ? -25.859 21.047 5.273 1 88.38 280 ARG A CA 1
ATOM 2273 C C . ARG A 1 280 ? -26.438 21.375 6.645 1 88.38 280 ARG A C 1
ATOM 2275 O O . ARG A 1 280 ? -26.781 20.469 7.406 1 88.38 280 ARG A O 1
ATOM 2282 N N . LEU A 1 281 ? -26.547 22.562 6.941 1 87.19 281 LEU A N 1
ATOM 2283 C CA . LEU A 1 281 ? -27.094 22.984 8.234 1 87.19 281 LEU A CA 1
ATOM 2284 C C . LEU A 1 281 ? -28.594 22.734 8.289 1 87.19 281 LEU A C 1
ATOM 2286 O O . LEU A 1 281 ? -29.141 22.453 9.359 1 87.19 281 LEU A O 1
ATOM 2290 N N . GLU A 1 282 ? -29.25 22.734 7.18 1 82.56 282 GLU A N 1
ATOM 2291 C CA . GLU A 1 282 ? -30.672 22.453 7.121 1 82.56 282 GLU A CA 1
ATOM 2292 C C . GLU A 1 282 ? -30.953 20.953 7.262 1 82.56 282 GLU A C 1
ATOM 2294 O O . GLU A 1 282 ? -31.891 20.547 7.941 1 82.56 282 GLU A O 1
ATOM 2299 N N . GLU A 1 283 ? -30.234 20.172 6.516 1 74.44 283 GLU A N 1
ATOM 2300 C CA . GLU A 1 283 ? -30.422 18.734 6.48 1 74.44 283 GLU A CA 1
ATOM 2301 C C . GLU A 1 283 ? -30.141 18.109 7.84 1 74.44 283 GLU A C 1
ATOM 2303 O O . GLU A 1 283 ? -30.797 17.141 8.234 1 74.44 283 GLU A O 1
ATOM 2308 N N . GLU A 1 284 ? -29.141 18.469 8.305 1 60.91 284 GLU A N 1
ATOM 2309 C CA . GLU A 1 284 ? -28.672 17.719 9.477 1 60.91 284 GLU A CA 1
ATOM 2310 C C . GLU A 1 284 ? -29.375 18.203 10.75 1 60.91 284 GLU A C 1
ATOM 2312 O O . GLU A 1 284 ? -29.141 17.672 11.828 1 60.91 284 GLU A O 1
ATOM 2317 N N . ASN A 1 285 ? -30.594 18.953 10.477 1 56.44 285 ASN A N 1
ATOM 2318 C CA . ASN A 1 285 ? -31.047 19.469 11.766 1 56.44 285 ASN A CA 1
ATOM 2319 C C . ASN A 1 285 ? -29.875 19.594 12.742 1 56.44 285 ASN A C 1
ATOM 2321 O O . ASN A 1 285 ? -30.078 19.562 13.961 1 56.44 285 ASN A O 1
ATOM 2325 N N . SER A 1 286 ? -28.719 19.25 12.031 1 58.84 286 SER A N 1
ATOM 2326 C CA . SER A 1 286 ? -27.516 18.812 12.734 1 58.84 286 SER A CA 1
ATOM 2327 C C . SER A 1 286 ? -26.609 20 13.086 1 58.84 286 SER A C 1
ATOM 2329 O O . SER A 1 286 ? -26.484 20.938 12.297 1 58.84 286 SER A O 1
ATOM 2331 N N . ARG A 1 287 ? -26.594 20.188 14.398 1 68.94 287 ARG A N 1
ATOM 2332 C CA . ARG A 1 287 ? -25.812 21.156 15.164 1 68.94 287 ARG A CA 1
ATOM 2333 C C . ARG A 1 287 ? -24.344 20.766 15.203 1 68.94 287 ARG A C 1
ATOM 2335 O O . ARG A 1 287 ? -23.781 20.547 16.281 1 68.94 287 ARG A O 1
ATOM 2342 N N . SER A 1 288 ? -23.859 20.547 13.93 1 85 288 SER A N 1
ATOM 2343 C CA . SER A 1 288 ? -22.422 20.281 13.859 1 85 288 SER A CA 1
ATOM 2344 C C . SER A 1 288 ? -21.625 21.578 14.023 1 85 288 SER A C 1
ATOM 2346 O O . SER A 1 288 ? -21.828 22.531 13.281 1 85 288 SER A O 1
ATOM 2348 N N . LEU A 1 289 ? -20.781 21.531 14.977 1 90.12 289 LEU A N 1
ATOM 2349 C CA . LEU A 1 289 ? -19.922 22.688 15.195 1 90.12 289 LEU A CA 1
ATOM 2350 C C . LEU A 1 289 ? -19.094 22.984 13.953 1 90.12 289 LEU A C 1
ATOM 2352 O O . LEU A 1 289 ? -18.828 24.156 13.641 1 90.12 289 LEU A O 1
ATOM 2356 N N . PHE A 1 290 ? -18.766 21.969 13.18 1 93.38 290 PHE A N 1
ATOM 2357 C CA . PHE A 1 290 ? -18 22.141 11.953 1 93.38 290 PHE A CA 1
ATOM 2358 C C . PHE A 1 290 ? -18.734 23.047 10.977 1 93.38 290 PHE A C 1
ATOM 2360 O O . PHE A 1 290 ? -18.156 24.016 10.477 1 93.38 290 PHE A O 1
ATOM 2367 N N . TRP A 1 291 ? -19.953 22.828 10.781 1 93.38 291 TRP A N 1
ATOM 2368 C CA . TRP A 1 291 ? -20.703 23.578 9.781 1 93.38 291 TRP A CA 1
ATOM 2369 C C . TRP A 1 291 ? -21.047 24.969 10.289 1 93.38 291 TRP A C 1
ATOM 2371 O O . TRP A 1 291 ? -21.172 25.922 9.508 1 93.38 291 TRP A O 1
ATOM 2381 N N . ILE A 1 292 ? -21.156 25.047 11.594 1 93.5 292 ILE A N 1
ATOM 2382 C CA . ILE A 1 292 ? -21.359 26.375 12.18 1 93.5 292 ILE A CA 1
ATOM 2383 C C . ILE A 1 292 ? -20.125 27.25 11.938 1 93.5 292 ILE A C 1
ATOM 2385 O O . ILE A 1 292 ? -20.25 28.406 11.555 1 93.5 292 ILE A O 1
ATOM 2389 N N . LEU A 1 293 ? -19.031 26.656 12.164 1 96.44 293 LEU A N 1
ATOM 2390 C CA . LEU A 1 293 ? -17.766 27.375 11.93 1 96.44 293 LEU A CA 1
ATOM 2391 C C . LEU A 1 293 ? -17.594 27.688 10.453 1 96.44 293 LEU A C 1
ATOM 2393 O O . LEU A 1 293 ? -17.125 28.766 10.102 1 96.44 293 LEU A O 1
ATOM 2397 N N . VAL A 1 294 ? -18.031 26.797 9.617 1 96.69 294 VAL A N 1
ATOM 2398 C CA . VAL A 1 294 ? -17.953 27.031 8.18 1 96.69 294 VAL A CA 1
ATOM 2399 C C . VAL A 1 294 ? -18.891 28.156 7.781 1 96.69 294 VAL A C 1
ATOM 2401 O O . VAL A 1 294 ? -18.562 28.969 6.91 1 96.69 294 VAL A O 1
ATOM 2404 N N . LYS A 1 295 ? -20.016 28.203 8.352 1 95.75 295 LYS A N 1
ATOM 2405 C CA . LYS A 1 295 ? -20.953 29.297 8.094 1 95.75 295 LYS A CA 1
ATOM 2406 C C . LYS A 1 295 ? -20.359 30.641 8.492 1 95.75 295 LYS A C 1
ATOM 2408 O O . LYS A 1 295 ? -20.516 31.641 7.777 1 95.75 295 LYS A O 1
ATOM 2413 N N . ALA A 1 296 ? -19.703 30.609 9.633 1 97.25 296 ALA A N 1
ATOM 2414 C CA . ALA A 1 296 ? -19.016 31.828 10.07 1 97.25 296 ALA A CA 1
ATOM 2415 C C . ALA A 1 296 ? -17.906 32.188 9.094 1 97.25 296 ALA A C 1
ATOM 2417 O O . ALA A 1 296 ? -17.703 33.375 8.812 1 97.25 296 ALA A O 1
ATOM 2418 N N . LEU A 1 297 ? -17.219 31.234 8.609 1 98.19 297 LEU A N 1
ATOM 2419 C CA . LEU A 1 297 ? -16.172 31.469 7.621 1 98.19 297 LEU A CA 1
ATOM 2420 C C . LEU A 1 297 ? -16.75 32.062 6.34 1 98.19 297 LEU A C 1
ATOM 2422 O O . LEU A 1 297 ? -16.156 32.938 5.734 1 98.19 297 LEU A O 1
ATOM 2426 N N . LYS A 1 298 ? -17.859 31.516 5.922 1 97.75 298 LYS A N 1
ATOM 2427 C CA . LYS A 1 298 ? -18.547 32.062 4.754 1 97.75 298 LYS A CA 1
ATOM 2428 C C . LYS A 1 298 ? -18.875 33.531 4.945 1 97.75 298 LYS A C 1
ATOM 2430 O O . LYS A 1 298 ? -18.656 34.344 4.043 1 97.75 298 LYS A O 1
ATOM 2435 N N . ALA A 1 299 ? -19.375 33.844 6.066 1 97.69 299 ALA A N 1
ATOM 2436 C CA . ALA A 1 299 ? -19.688 35.25 6.383 1 97.69 299 ALA A CA 1
ATOM 2437 C C . ALA A 1 299 ? -18.438 36.125 6.34 1 97.69 299 ALA A C 1
ATOM 2439 O O . ALA A 1 299 ? -18.469 37.25 5.844 1 97.69 299 ALA A O 1
ATOM 2440 N N . PHE A 1 300 ? -17.391 35.625 6.863 1 98 300 PHE A N 1
ATOM 2441 C CA . PHE A 1 300 ? -16.125 36.312 6.863 1 98 300 PHE A CA 1
ATOM 2442 C C . PHE A 1 300 ? -15.641 36.562 5.438 1 98 300 PHE A C 1
ATOM 2444 O O . PHE A 1 300 ? -15.266 37.688 5.086 1 98 300 PHE A O 1
ATOM 2451 N N . VAL A 1 301 ? -15.664 35.531 4.652 1 96.88 301 VAL A N 1
ATOM 2452 C CA . VAL A 1 301 ? -15.164 35.625 3.283 1 96.88 301 VAL A CA 1
ATOM 2453 C C . VAL A 1 301 ? -16.047 36.531 2.449 1 96.88 301 VAL A C 1
ATOM 2455 O O . VAL A 1 301 ? -15.562 37.25 1.567 1 96.88 301 VAL A O 1
ATOM 2458 N N . THR A 1 302 ? -17.312 36.469 2.699 1 96.12 302 THR A N 1
ATOM 2459 C CA . THR A 1 302 ? -18.234 37.375 1.996 1 96.12 302 THR A CA 1
ATOM 2460 C C . THR A 1 302 ? -17.891 38.812 2.268 1 96.12 302 THR A C 1
ATOM 2462 O O . THR A 1 302 ? -18 39.656 1.376 1 96.12 302 THR A O 1
ATOM 2465 N N . ARG A 1 303 ? -17.453 39.094 3.395 1 95.56 303 ARG A N 1
ATOM 2466 C CA . ARG A 1 303 ? -17.125 40.469 3.805 1 95.56 303 ARG A CA 1
ATOM 2467 C C . ARG A 1 303 ? -15.742 40.875 3.305 1 95.56 303 ARG A C 1
ATOM 2469 O O . ARG A 1 303 ? -15.523 42.031 2.938 1 95.56 303 ARG A O 1
ATOM 2476 N N . THR A 1 304 ? -14.805 39.969 3.342 1 93.81 304 THR A N 1
ATOM 2477 C CA . THR A 1 304 ? -13.414 40.375 3.143 1 93.81 304 THR A CA 1
ATOM 2478 C C . THR A 1 304 ? -12.914 39.906 1.772 1 93.81 304 THR A C 1
ATOM 2480 O O . THR A 1 304 ? -11.953 40.469 1.24 1 93.81 304 THR A O 1
ATOM 2483 N N . GLY A 1 305 ? -13.453 38.812 1.3 1 91.94 305 GLY A N 1
ATOM 2484 C CA . GLY A 1 305 ? -13.031 38.281 0.017 1 91.94 305 GLY A CA 1
ATOM 2485 C C . GLY A 1 305 ? -11.852 37.344 0.124 1 91.94 305 GLY A C 1
ATOM 2486 O O . GLY A 1 305 ? -11.414 36.75 -0.874 1 91.94 305 GLY A O 1
ATOM 2487 N N . VAL A 1 306 ? -11.273 37.188 1.325 1 92.88 306 VAL A N 1
ATOM 2488 C CA . VAL A 1 306 ? -10.094 36.375 1.529 1 92.88 306 VAL A CA 1
ATOM 2489 C C . VAL A 1 306 ? -10.273 35.531 2.791 1 92.88 306 VAL A C 1
ATOM 2491 O O . VAL A 1 306 ? -11.195 35.75 3.572 1 92.88 306 VAL A O 1
ATOM 2494 N N . LEU A 1 307 ? -9.406 34.531 2.973 1 93.94 307 LEU A N 1
ATOM 2495 C CA . LEU A 1 307 ? -9.422 33.719 4.188 1 93.94 307 LEU A CA 1
ATOM 2496 C C . LEU A 1 307 ? -8.672 34.406 5.316 1 93.94 307 LEU A C 1
ATOM 2498 O O . LEU A 1 307 ? -7.816 35.281 5.062 1 93.94 307 LEU A O 1
ATOM 2502 N N . PRO A 1 308 ? -9.039 34.094 6.539 1 94.56 308 PRO A N 1
ATOM 2503 C CA . PRO A 1 308 ? -8.297 34.688 7.656 1 94.56 308 PRO A CA 1
ATOM 2504 C C . PRO A 1 308 ? -6.828 34.281 7.672 1 94.56 308 PRO A C 1
ATOM 2506 O O . PRO A 1 308 ? -6.504 33.125 7.32 1 94.56 308 PRO A O 1
ATOM 2509 N N . LEU A 1 309 ? -5.969 35.188 8.117 1 92.69 309 LEU A N 1
ATOM 2510 C CA . LEU A 1 309 ? -4.543 34.906 8.219 1 92.69 309 LEU A CA 1
ATOM 2511 C C . LEU A 1 309 ? -4.207 34.25 9.555 1 92.69 309 LEU A C 1
ATOM 2513 O O . LEU A 1 309 ? -4.898 34.5 10.555 1 92.69 309 LEU A O 1
ATOM 2517 N N . THR A 1 310 ? -3.156 33.5 9.578 1 87.69 310 THR A N 1
ATOM 2518 C CA . THR A 1 310 ? -2.756 32.781 10.781 1 87.69 310 THR A CA 1
ATOM 2519 C C . THR A 1 310 ? -1.675 33.531 11.539 1 87.69 310 THR A C 1
ATOM 2521 O O . THR A 1 310 ? -1.404 33.25 12.703 1 87.69 310 THR A O 1
ATOM 2524 N N . GLY A 1 311 ? -1.063 34.5 10.953 1 87.75 311 GLY A N 1
ATOM 2525 C CA . GLY A 1 311 ? 0.01 35.25 11.57 1 87.75 311 GLY A CA 1
ATOM 2526 C C . GLY A 1 311 ? 1.372 34.625 11.406 1 87.75 311 GLY A C 1
ATOM 2527 O O . GLY A 1 311 ? 2.395 35.219 11.75 1 87.75 311 GLY A O 1
ATOM 2528 N N . ALA A 1 312 ? 1.414 33.469 10.867 1 84.38 312 ALA A N 1
ATOM 2529 C CA . ALA A 1 312 ? 2.668 32.75 10.727 1 84.38 312 ALA A CA 1
ATOM 2530 C C . ALA A 1 312 ? 3.502 33.281 9.578 1 84.38 312 ALA A C 1
ATOM 2532 O O . ALA A 1 312 ? 2.961 33.688 8.539 1 84.38 312 ALA A O 1
ATOM 2533 N N . LEU A 1 313 ? 4.848 33.469 9.883 1 86.62 313 LEU A N 1
ATOM 2534 C CA . LEU A 1 313 ? 5.805 33.906 8.867 1 86.62 313 LEU A CA 1
ATOM 2535 C C . LEU A 1 313 ? 6.879 32.844 8.656 1 86.62 313 LEU A C 1
ATOM 2537 O O . LEU A 1 313 ? 7.34 32.219 9.617 1 86.62 313 LEU A O 1
ATOM 2541 N N . PRO A 1 314 ? 7.188 32.625 7.441 1 80.88 314 PRO A N 1
ATOM 2542 C CA . PRO A 1 314 ? 8.328 31.75 7.227 1 80.88 314 PRO A CA 1
ATOM 2543 C C . PRO A 1 314 ? 9.656 32.375 7.648 1 80.88 314 PRO A C 1
ATOM 2545 O O . PRO A 1 314 ? 9.727 33.594 7.875 1 80.88 314 PRO A O 1
ATOM 2548 N N . ASP A 1 315 ? 10.633 31.547 7.801 1 77.31 315 ASP A N 1
ATOM 2549 C CA . ASP A 1 315 ? 11.977 32.062 8.047 1 77.31 315 ASP A CA 1
ATOM 2550 C C . ASP A 1 315 ? 12.508 32.812 6.832 1 77.31 315 ASP A C 1
ATOM 2552 O O . ASP A 1 315 ? 12.273 32.406 5.691 1 77.31 315 ASP A O 1
ATOM 2556 N N . MET A 1 316 ? 13.102 33.906 7.16 1 85.06 316 MET A N 1
ATOM 2557 C CA . MET A 1 316 ? 13.633 34.719 6.082 1 85.06 316 MET A CA 1
ATOM 2558 C C . MET A 1 316 ? 14.938 35.406 6.508 1 85.06 316 MET A C 1
ATOM 2560 O O . MET A 1 316 ? 15.109 35.75 7.68 1 85.06 316 MET A O 1
ATOM 2564 N N . THR A 1 317 ? 15.781 35.531 5.547 1 88.19 317 THR A N 1
ATOM 2565 C CA . THR A 1 317 ? 16.984 36.312 5.777 1 88.19 317 THR A CA 1
ATOM 2566 C C . THR A 1 317 ? 16.656 37.781 5.996 1 88.19 317 THR A C 1
ATOM 2568 O O . THR A 1 317 ? 16.172 38.469 5.086 1 88.19 317 THR A O 1
ATOM 2571 N N . SER A 1 318 ? 16.859 38.281 7.238 1 90.69 318 SER A N 1
ATOM 2572 C CA . SER A 1 318 ? 16.531 39.656 7.598 1 90.69 318 SER A CA 1
ATOM 2573 C C . SER A 1 318 ? 17.125 40 8.961 1 90.69 318 SER A C 1
ATOM 2575 O O . SER A 1 318 ? 17.578 39.125 9.703 1 90.69 318 SER A O 1
ATOM 2577 N N . SER A 1 319 ? 17.219 41.281 9.219 1 91.94 319 SER A N 1
ATOM 2578 C CA . SER A 1 319 ? 17.562 41.688 10.57 1 91.94 319 SER A CA 1
ATOM 2579 C C . SER A 1 319 ? 16.469 41.312 11.562 1 91.94 319 SER A C 1
ATOM 2581 O O . SER A 1 319 ? 15.305 41.188 11.18 1 91.94 319 SER A O 1
ATOM 2583 N N . THR A 1 320 ? 16.875 41.156 12.812 1 91.56 320 THR A N 1
ATOM 2584 C CA . THR A 1 320 ? 15.914 40.875 13.867 1 91.56 320 THR A CA 1
ATOM 2585 C C . THR A 1 320 ? 14.82 41.938 13.93 1 91.56 320 THR A C 1
ATOM 2587 O O . THR A 1 320 ? 13.648 41.625 14.133 1 91.56 320 THR A O 1
ATOM 2590 N N . GLY A 1 321 ? 15.273 43.094 13.719 1 92.88 321 GLY A N 1
ATOM 2591 C CA . GLY A 1 321 ? 14.32 44.188 13.758 1 92.88 321 GLY A CA 1
ATOM 2592 C C . GLY A 1 321 ? 13.297 44.156 12.641 1 92.88 321 GLY A C 1
ATOM 2593 O O . GLY A 1 321 ? 12.094 44.312 12.883 1 92.88 321 GLY A O 1
ATOM 2594 N N . ASN A 1 322 ? 13.703 44 11.445 1 94.12 322 ASN A N 1
ATOM 2595 C CA . ASN A 1 322 ? 12.805 43.906 10.297 1 94.12 322 ASN A CA 1
ATOM 2596 C C . ASN A 1 322 ? 11.852 42.719 10.43 1 94.12 322 ASN A C 1
ATOM 2598 O O . ASN A 1 322 ? 10.664 42.844 10.125 1 94.12 322 ASN A O 1
ATOM 2602 N N . TYR A 1 323 ? 12.383 41.625 10.883 1 93.75 323 TYR A N 1
ATOM 2603 C CA . TYR A 1 323 ? 11.562 40.406 11.031 1 93.75 323 TYR A CA 1
ATOM 2604 C C . TYR A 1 323 ? 10.484 40.625 12.086 1 93.75 323 TYR A C 1
ATOM 2606 O O . TYR A 1 323 ? 9.328 40.25 11.883 1 93.75 323 TYR A O 1
ATOM 2614 N N . LEU A 1 324 ? 10.891 41.188 13.203 1 94.44 324 LEU A N 1
ATOM 2615 C CA . LEU A 1 324 ? 9.945 41.406 14.289 1 94.44 324 LEU A CA 1
ATOM 2616 C C . LEU A 1 324 ? 8.859 42.406 13.883 1 94.44 324 LEU A C 1
ATOM 2618 O O . LEU A 1 324 ? 7.711 42.281 14.305 1 94.44 324 LEU A O 1
ATOM 2622 N N . ALA A 1 325 ? 9.258 43.344 13.148 1 95.38 325 ALA A N 1
ATOM 2623 C CA . ALA A 1 325 ? 8.273 44.312 12.656 1 95.38 325 ALA A CA 1
ATOM 2624 C C . ALA A 1 325 ? 7.234 43.656 11.766 1 95.38 325 ALA A C 1
ATOM 2626 O O . ALA A 1 325 ? 6.035 43.906 11.906 1 95.38 325 ALA A O 1
ATOM 2627 N N . LEU A 1 326 ? 7.723 42.875 10.891 1 95.62 326 LEU A N 1
ATOM 2628 C CA . LEU A 1 326 ? 6.82 42.125 10.016 1 95.62 326 LEU A CA 1
ATOM 2629 C C . LEU A 1 326 ? 5.945 41.188 10.82 1 95.62 326 LEU A C 1
ATOM 2631 O O . LEU A 1 326 ? 4.75 41.062 10.547 1 95.62 326 LEU A O 1
ATOM 2635 N N . LYS A 1 327 ? 6.539 40.469 11.742 1 95 327 LYS A N 1
ATOM 2636 C CA . LYS A 1 327 ? 5.809 39.531 12.594 1 95 327 LYS A CA 1
ATOM 2637 C C . LYS A 1 327 ? 4.676 40.219 13.336 1 95 327 LYS A C 1
ATOM 2639 O O . LYS A 1 327 ? 3.574 39.688 13.453 1 95 327 LYS A O 1
ATOM 2644 N N . LYS A 1 328 ? 4.973 41.375 13.797 1 96.31 328 LYS A N 1
ATOM 2645 C CA . LYS A 1 328 ? 3.967 42.156 14.508 1 96.31 328 LYS A CA 1
ATOM 2646 C C . LYS A 1 328 ? 2.814 42.531 13.578 1 96.31 328 LYS A C 1
ATOM 2648 O O . LYS A 1 328 ? 1.649 42.5 13.984 1 96.31 328 LYS A O 1
ATOM 2653 N N . ILE A 1 329 ? 3.137 42.906 12.375 1 97 329 ILE A N 1
ATOM 2654 C CA . ILE A 1 329 ? 2.131 43.312 11.398 1 97 329 ILE A CA 1
ATOM 2655 C C . ILE A 1 329 ? 1.232 42.125 11.07 1 97 329 ILE A C 1
ATOM 2657 O O . ILE A 1 329 ? 0.005 42.219 11.07 1 97 329 ILE A O 1
ATOM 2661 N N . TYR A 1 330 ? 1.783 41 10.844 1 96 330 TYR A N 1
ATOM 2662 C CA . TYR A 1 330 ? 1.016 39.812 10.492 1 96 330 TYR A CA 1
ATOM 2663 C C . TYR A 1 330 ? 0.203 39.312 11.688 1 96 330 TYR A C 1
ATOM 2665 O O . TYR A 1 330 ? -0.942 38.906 11.523 1 96 330 TYR A O 1
ATOM 2673 N N . GLN A 1 331 ? 0.801 39.375 12.844 1 96.06 331 GLN A N 1
ATOM 2674 C CA . GLN A 1 331 ? 0.072 39 14.047 1 96.06 331 GLN A CA 1
ATOM 2675 C C . GLN A 1 331 ? -1.117 39.906 14.289 1 96.06 331 GLN A C 1
ATOM 2677 O O . GLN A 1 331 ? -2.191 39.469 14.688 1 96.06 331 GLN A O 1
ATOM 2682 N N . GLY A 1 332 ? -0.811 41.125 14.117 1 96.81 332 GLY A N 1
ATOM 2683 C CA . GLY A 1 332 ? -1.901 42.094 14.242 1 96.81 332 GLY A CA 1
ATOM 2684 C C . GLY A 1 332 ? -3.055 41.781 13.297 1 96.81 332 GLY A C 1
ATOM 2685 O O . GLY A 1 332 ? -4.219 41.875 13.695 1 96.81 332 GLY A O 1
ATOM 2686 N N . LYS A 1 333 ? -2.727 41.562 12.078 1 96.56 333 LYS A N 1
ATOM 2687 C CA . LYS A 1 333 ? -3.758 41.219 11.094 1 96.56 333 LYS A CA 1
ATOM 2688 C C . LYS A 1 333 ? -4.484 39.938 11.469 1 96.56 333 LYS A C 1
ATOM 2690 O O . LYS A 1 333 ? -5.707 39.844 11.32 1 96.56 333 LYS A O 1
ATOM 2695 N N . ALA A 1 334 ? -3.789 38.906 11.914 1 96 334 ALA A N 1
ATOM 2696 C CA . ALA A 1 334 ? -4.387 37.656 12.359 1 96 334 ALA A CA 1
ATOM 2697 C C . ALA A 1 334 ? -5.375 37.906 13.5 1 96 334 ALA A C 1
ATOM 2699 O O . ALA A 1 334 ? -6.453 37.312 13.531 1 96 334 ALA A O 1
ATOM 2700 N N . ASP A 1 335 ? -4.98 38.781 14.414 1 97.06 335 ASP A N 1
ATOM 2701 C CA . ASP A 1 335 ? -5.844 39.125 15.539 1 97.06 335 ASP A CA 1
ATOM 2702 C C . ASP A 1 335 ? -7.109 39.844 15.07 1 97.06 335 ASP A C 1
ATOM 2704 O O . ASP A 1 335 ? -8.203 39.562 15.57 1 97.06 335 ASP A O 1
ATOM 2708 N N . ALA A 1 336 ? -6.898 40.719 14.18 1 97.31 336 ALA A N 1
ATOM 2709 C CA . ALA A 1 336 ? -8.047 41.438 13.633 1 97.31 336 ALA A CA 1
ATOM 2710 C C . ALA A 1 336 ? -8.992 40.5 12.906 1 97.31 336 ALA A C 1
ATOM 2712 O O . ALA A 1 336 ? -10.219 40.625 13.023 1 97.31 336 ALA A O 1
ATOM 2713 N N . ASP A 1 337 ? -8.453 39.656 12.117 1 97.31 337 ASP A N 1
ATOM 2714 C CA . ASP A 1 337 ? -9.25 38.656 11.398 1 97.31 337 ASP A CA 1
ATOM 2715 C C . ASP A 1 337 ? -9.992 37.75 12.375 1 97.31 337 ASP A C 1
ATOM 2717 O O . ASP A 1 337 ? -11.164 37.406 12.156 1 97.31 337 ASP A O 1
ATOM 2721 N N . ARG A 1 338 ? -9.32 37.281 13.398 1 97.44 338 ARG A N 1
ATOM 2722 C CA . ARG A 1 338 ? -9.93 36.438 14.414 1 97.44 338 ARG A CA 1
ATOM 2723 C C . ARG A 1 338 ? -11.094 37.156 15.094 1 97.44 338 ARG A C 1
ATOM 2725 O O . ARG A 1 338 ? -12.133 36.531 15.359 1 97.44 338 ARG A O 1
ATOM 2732 N N . ALA A 1 339 ? -10.867 38.406 15.367 1 97.44 339 ALA A N 1
ATOM 2733 C CA . ALA A 1 339 ? -11.914 39.188 16 1 97.44 339 ALA A CA 1
ATOM 2734 C C . ALA A 1 339 ? -13.141 39.312 15.094 1 97.44 339 ALA A C 1
ATOM 2736 O O . ALA A 1 339 ? -14.273 39.156 15.555 1 97.44 339 ALA A O 1
ATOM 2737 N N . LEU A 1 340 ? -12.906 39.625 13.867 1 97.81 340 LEU A N 1
ATOM 2738 C CA . LEU A 1 340 ? -14.008 39.719 12.914 1 97.81 340 LEU A CA 1
ATOM 2739 C C . LEU A 1 340 ? -14.734 38.375 12.781 1 97.81 340 LEU A C 1
ATOM 2741 O O . LEU A 1 340 ? -15.961 38.344 12.766 1 97.81 340 LEU A O 1
ATOM 2745 N N . PHE A 1 341 ? -13.984 37.312 12.664 1 98.06 341 PHE A N 1
ATOM 2746 C CA . PHE A 1 341 ? -14.562 35.969 12.578 1 98.06 341 PHE A CA 1
ATOM 2747 C C . PHE A 1 341 ? -15.422 35.688 13.805 1 98.06 341 PHE A C 1
ATOM 2749 O O . PHE A 1 341 ? -16.531 35.156 13.68 1 98.06 341 PHE A O 1
ATOM 2756 N N . THR A 1 342 ? -14.891 35.938 14.984 1 97.12 342 THR A N 1
ATOM 2757 C CA . THR A 1 342 ? -15.586 35.656 16.234 1 97.12 342 THR A CA 1
ATOM 2758 C C . THR A 1 342 ? -16.891 36.469 16.312 1 97.12 342 THR A C 1
ATOM 2760 O O . THR A 1 342 ? -17.891 35.969 16.812 1 97.12 342 THR A O 1
ATOM 2763 N N . GLN A 1 343 ? -16.812 37.656 15.836 1 97.06 343 GLN A N 1
ATOM 2764 C CA . GLN A 1 343 ? -18.016 38.469 15.781 1 97.06 343 GLN A CA 1
ATOM 2765 C C . GLN A 1 343 ? -19.094 37.812 14.906 1 97.06 343 GLN A C 1
ATOM 2767 O O . GLN A 1 343 ? -20.266 37.75 15.281 1 97.06 343 GLN A O 1
ATOM 2772 N N . LYS A 1 344 ? -18.672 37.375 13.742 1 97.38 344 LYS A N 1
ATOM 2773 C CA . LYS A 1 344 ? -19.609 36.688 12.844 1 97.38 344 LYS A CA 1
ATOM 2774 C C . LYS A 1 344 ? -20.125 35.406 13.469 1 97.38 344 LYS A C 1
ATOM 2776 O O . LYS A 1 344 ? -21.312 35.094 13.344 1 97.38 344 LYS A O 1
ATOM 2781 N N . LEU A 1 345 ? -19.266 34.688 14.125 1 97.06 345 LEU A N 1
ATOM 2782 C CA . LEU A 1 345 ? -19.641 33.438 14.781 1 97.06 345 LEU A CA 1
ATOM 2783 C C . LEU A 1 345 ? -20.672 33.656 15.875 1 97.06 345 LEU A C 1
ATOM 2785 O O . LEU A 1 345 ? -21.672 32.969 15.961 1 97.06 345 LEU A O 1
ATOM 2789 N N . ASP A 1 346 ? -20.453 34.719 16.641 1 95.56 346 ASP A N 1
ATOM 2790 C CA . ASP A 1 346 ? -21.359 35.031 17.734 1 95.56 346 ASP A CA 1
ATOM 2791 C C . ASP A 1 346 ? -22.75 35.344 17.203 1 95.56 346 ASP A C 1
ATOM 2793 O O . ASP A 1 346 ? -23.75 34.938 17.797 1 95.56 346 ASP A O 1
ATOM 2797 N N . LYS A 1 347 ? -22.797 36.062 16.219 1 95.62 347 LYS A N 1
ATOM 2798 C CA . LYS A 1 347 ? -24.078 36.406 15.617 1 95.62 347 LYS A CA 1
ATOM 2799 C C . LYS A 1 347 ? -24.812 35.156 15.133 1 95.62 347 LYS A C 1
ATOM 2801 O O . LYS A 1 347 ? -26.031 35.031 15.289 1 95.62 347 LYS A O 1
ATOM 2806 N N . ILE A 1 348 ? -24.109 34.281 14.562 1 93.75 348 ILE A N 1
ATOM 2807 C CA . ILE A 1 348 ? -24.688 33.031 14.039 1 93.75 348 ILE A CA 1
ATOM 2808 C C . ILE A 1 348 ? -25.156 32.156 15.195 1 93.75 3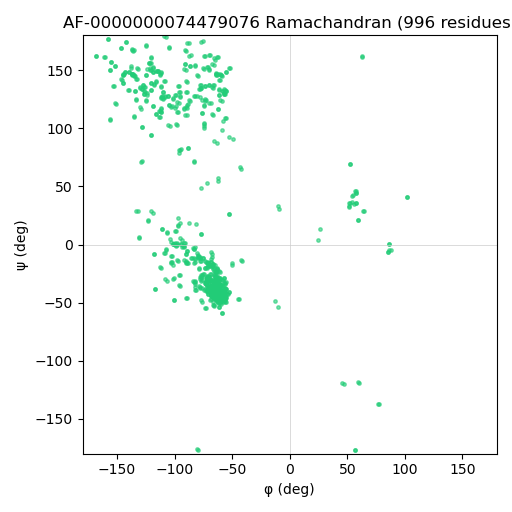48 ILE A C 1
ATOM 2810 O O . ILE A 1 348 ? -26.25 31.578 15.141 1 93.75 348 ILE A O 1
ATOM 2814 N N . LEU A 1 349 ? -24.312 32.094 16.203 1 93.5 349 LEU A N 1
ATOM 2815 C CA . LEU A 1 349 ? -24.672 31.281 17.375 1 93.5 349 LEU A CA 1
ATOM 2816 C C . LEU A 1 349 ? -25.953 31.828 18.016 1 93.5 349 LEU A C 1
ATOM 2818 O O . LEU A 1 349 ? -26.797 31.047 18.453 1 93.5 349 LEU A O 1
ATOM 2822 N N . GLU A 1 350 ? -26.078 33.062 18 1 92.62 350 GLU A N 1
ATOM 2823 C CA . GLU A 1 350 ? -27.281 33.688 18.547 1 92.62 350 GLU A CA 1
ATOM 2824 C C . GLU A 1 350 ? -28.5 33.375 17.688 1 92.62 350 GLU A C 1
ATOM 2826 O O . GLU A 1 350 ? -29.562 33.031 18.219 1 92.62 350 GLU A O 1
ATOM 2831 N N . THR A 1 351 ? -28.328 33.531 16.484 1 90.81 351 THR A N 1
ATOM 2832 C CA . THR A 1 351 ? -29.438 33.312 15.562 1 90.81 351 THR A CA 1
ATOM 2833 C C . THR A 1 351 ? -29.891 31.844 15.625 1 90.81 351 THR A C 1
ATOM 2835 O O . THR A 1 351 ? -31.078 31.562 15.5 1 90.81 351 THR A O 1
ATOM 2838 N N . MET A 1 352 ? -28.984 30.938 15.875 1 88.62 352 MET A N 1
ATOM 2839 C CA . MET A 1 352 ? -29.281 29.5 15.875 1 88.62 352 MET A CA 1
ATOM 2840 C C . MET A 1 352 ? -29.656 29.031 17.266 1 88.62 352 MET A C 1
ATOM 2842 O O . MET A 1 352 ? -29.953 27.844 17.469 1 88.62 352 MET A O 1
ATOM 2846 N N . HIS A 1 353 ? -29.641 29.891 18.281 1 86.94 353 HIS A N 1
ATOM 2847 C CA . HIS A 1 353 ? -29.906 29.547 19.672 1 86.94 353 HIS A CA 1
ATOM 2848 C C . HIS A 1 353 ? -29.016 28.422 20.156 1 86.94 353 HIS A C 1
ATOM 2850 O O . HIS A 1 353 ? -29.5 27.453 20.734 1 86.94 353 HIS A O 1
ATOM 2856 N N . TRP A 1 354 ? -27.703 28.562 19.719 1 84.12 354 TRP A N 1
ATOM 2857 C CA . TRP A 1 354 ? -26.688 27.594 20.141 1 84.12 354 TRP A CA 1
ATOM 2858 C C . TRP A 1 354 ? -26.297 27.828 21.609 1 84.12 354 TRP A C 1
ATOM 2860 O O . TRP A 1 354 ? -25.875 28.938 21.969 1 84.12 354 TRP A O 1
ATOM 2870 N N . ASN A 1 355 ? -26.484 26.906 22.438 1 81.25 355 ASN A N 1
ATOM 2871 C CA . ASN A 1 355 ? -26.375 27.094 23.891 1 81.25 355 ASN A CA 1
ATOM 2872 C C . ASN A 1 355 ? -24.984 26.734 24.391 1 81.25 355 ASN A C 1
ATOM 2874 O O . ASN A 1 355 ? -24.703 26.812 25.594 1 81.25 355 ASN A O 1
ATOM 2878 N N . HIS A 1 356 ? -24.094 26.344 23.562 1 83.56 356 HIS A N 1
ATOM 2879 C CA . HIS A 1 356 ? -22.75 25.953 24.016 1 83.56 356 HIS A CA 1
ATOM 2880 C C . HIS A 1 356 ? -21.703 26.953 23.562 1 83.56 356 HIS A C 1
ATOM 2882 O O . HIS A 1 356 ? -21.75 27.422 22.422 1 83.56 356 HIS A O 1
ATOM 2888 N N . ALA A 1 357 ? -20.969 27.391 24.531 1 85.25 357 ALA A N 1
ATOM 2889 C CA . ALA A 1 357 ? -19.859 28.281 24.172 1 85.25 357 ALA A CA 1
ATOM 2890 C C . ALA A 1 357 ? -18.797 27.531 23.359 1 85.25 357 ALA A C 1
ATOM 2892 O O . ALA A 1 357 ? -18.5 26.375 23.641 1 85.25 357 ALA A O 1
ATOM 2893 N N . VAL A 1 358 ? -18.375 28.188 22.312 1 91.19 358 VAL A N 1
ATOM 2894 C CA . VAL A 1 358 ? -17.281 27.625 21.531 1 91.19 358 VAL A CA 1
ATOM 2895 C C . VAL A 1 358 ? -15.945 28.062 22.125 1 91.19 358 VAL A C 1
ATOM 2897 O O . VAL A 1 358 ? -15.688 29.25 22.281 1 91.19 358 VAL A O 1
ATOM 2900 N N . ASP A 1 359 ? -15.141 27.109 22.453 1 91.25 359 ASP A N 1
ATOM 2901 C CA . ASP A 1 359 ? -13.828 27.359 23.031 1 91.25 359 ASP A CA 1
ATOM 2902 C C . ASP A 1 359 ? -12.938 28.156 22.078 1 91.25 359 ASP A C 1
ATOM 2904 O O . ASP A 1 359 ? -12.898 27.859 20.875 1 91.25 359 ASP A O 1
ATOM 2908 N N . PRO A 1 360 ? -12.266 29.203 22.609 1 92.5 360 PRO A N 1
ATOM 2909 C CA . PRO A 1 360 ? -11.375 30.016 21.781 1 92.5 360 PRO A CA 1
ATOM 2910 C C . PRO A 1 360 ? -10.297 29.188 21.078 1 92.5 360 PRO A C 1
ATOM 2912 O O . PRO A 1 360 ? -9.875 29.531 19.969 1 92.5 360 PRO A O 1
ATOM 2915 N N . GLN A 1 361 ? -9.922 28.188 21.75 1 91.94 361 GLN A N 1
ATOM 2916 C CA . GLN A 1 361 ? -8.898 27.328 21.141 1 91.94 361 GLN A CA 1
ATOM 2917 C C . GLN A 1 361 ? -9.43 26.625 19.906 1 91.94 361 GLN A C 1
ATOM 2919 O O . GLN A 1 361 ? -8.688 26.422 18.938 1 91.94 361 GLN A O 1
ATOM 2924 N N . THR A 1 362 ? -10.641 26.266 19.984 1 93.5 362 THR A N 1
ATOM 2925 C CA . THR A 1 362 ? -11.281 25.625 18.844 1 93.5 362 THR A CA 1
ATOM 2926 C C . THR A 1 362 ? -11.352 26.594 17.656 1 93.5 362 THR A C 1
ATOM 2928 O O . THR A 1 362 ? -11.086 26.203 16.516 1 93.5 362 THR A O 1
ATOM 2931 N N . VAL A 1 363 ? -11.617 27.812 17.938 1 95.44 363 VAL A N 1
ATOM 2932 C CA . VAL A 1 363 ? -11.703 28.828 16.891 1 95.44 363 VAL A CA 1
ATOM 2933 C C . VAL A 1 363 ? -10.32 29.078 16.281 1 95.44 363 VAL A C 1
ATOM 2935 O O . VAL A 1 363 ? -10.188 29.141 15.062 1 95.44 363 VAL A O 1
ATOM 2938 N N . GLN A 1 364 ? -9.391 29.156 17.141 1 93.94 364 GLN A N 1
ATOM 2939 C CA . GLN A 1 364 ? -8.023 29.391 16.672 1 93.94 364 GLN A CA 1
ATOM 2940 C C . GLN A 1 364 ? -7.559 28.25 15.773 1 93.94 364 GLN A C 1
ATOM 2942 O O . GLN A 1 364 ? -6.961 28.5 14.719 1 93.94 364 GLN A O 1
ATOM 2947 N N . THR A 1 365 ? -7.855 27.031 16.172 1 93.06 365 THR A N 1
ATOM 2948 C CA . THR A 1 365 ? -7.473 25.875 15.383 1 93.06 365 THR A CA 1
ATOM 2949 C C . THR A 1 365 ? -8.188 25.859 14.031 1 93.06 365 THR A C 1
ATOM 2951 O O . THR A 1 365 ? -7.578 25.547 13.008 1 93.06 365 THR A O 1
ATOM 2954 N N . PHE A 1 366 ? -9.391 26.234 14.078 1 96.31 366 PHE A N 1
ATOM 2955 C CA . PHE A 1 366 ? -10.172 26.281 12.852 1 96.31 366 PHE A CA 1
ATOM 2956 C C . PHE A 1 366 ? -9.594 27.312 11.883 1 96.31 366 PHE A C 1
ATOM 2958 O O . PHE A 1 366 ? -9.438 27.016 10.688 1 96.31 366 PHE A O 1
ATOM 2965 N N . LEU A 1 367 ? -9.258 28.453 12.383 1 95.69 367 LEU A N 1
ATOM 2966 C CA . LEU A 1 367 ? -8.734 29.516 11.531 1 95.69 367 LEU A CA 1
ATOM 2967 C C . LEU A 1 367 ? -7.367 29.141 10.969 1 95.69 367 LEU A C 1
ATOM 2969 O O . LEU A 1 367 ? -7.062 29.438 9.812 1 95.69 367 LEU A O 1
ATOM 2973 N N . LYS A 1 368 ? -6.621 28.516 11.789 1 91.06 368 LYS A N 1
ATOM 2974 C CA . LYS A 1 368 ? -5.297 28.078 11.367 1 91.06 368 LYS A CA 1
ATOM 2975 C C . LYS A 1 368 ? -5.391 27.109 10.195 1 91.06 368 LYS A C 1
ATOM 2977 O O . LYS A 1 368 ? -4.508 27.062 9.336 1 91.06 368 LYS A O 1
ATOM 2982 N N . ASN A 1 369 ? -6.52 26.359 10.148 1 93 369 ASN A N 1
ATOM 2983 C CA . ASN A 1 369 ? -6.656 25.297 9.156 1 93 369 ASN A CA 1
ATOM 2984 C C . ASN A 1 369 ? -7.707 25.656 8.109 1 93 369 ASN A C 1
ATOM 2986 O O . ASN A 1 369 ? -8.102 24.797 7.312 1 93 369 ASN A O 1
ATOM 2990 N N . SER A 1 370 ? -8.102 26.844 8.062 1 93.88 370 SER A N 1
ATOM 2991 C CA . SER A 1 370 ? -9.25 27.25 7.258 1 93.88 370 SER A CA 1
ATOM 2992 C C . SER A 1 370 ? -8.992 27.016 5.773 1 93.88 370 SER A C 1
ATOM 2994 O O . SER A 1 370 ? -9.93 26.844 4.992 1 93.88 370 SER A O 1
ATOM 2996 N N . ARG A 1 371 ? -7.738 26.922 5.375 1 91.06 371 ARG A N 1
ATOM 2997 C CA . ARG A 1 371 ? -7.391 26.75 3.969 1 91.06 371 ARG A CA 1
ATOM 2998 C C . ARG A 1 371 ? -7.43 25.281 3.57 1 91.06 371 ARG A C 1
ATOM 3000 O O . ARG A 1 371 ? -7.449 24.953 2.381 1 91.06 371 ARG A O 1
ATOM 3007 N N . HIS A 1 372 ? -7.531 24.375 4.562 1 91.81 372 HIS A N 1
ATOM 3008 C CA . HIS A 1 372 ? -7.355 22.969 4.273 1 91.81 372 HIS A CA 1
ATOM 3009 C C . HIS A 1 372 ? -8.461 22.125 4.922 1 91.81 372 HIS A C 1
ATOM 3011 O O . HIS A 1 372 ? -8.234 20.984 5.301 1 91.81 372 HIS A O 1
ATOM 3017 N N . LEU A 1 373 ? -9.594 22.672 5.102 1 95.12 373 LEU A N 1
ATOM 3018 C CA . LEU A 1 373 ? -10.719 21.922 5.656 1 95.12 373 LEU A CA 1
ATOM 3019 C C . LEU A 1 373 ? -11.141 20.797 4.715 1 95.12 373 LEU A C 1
ATOM 3021 O O . LEU A 1 373 ? -10.992 20.922 3.496 1 95.12 373 LEU A O 1
ATOM 3025 N N . TYR A 1 374 ? -11.617 19.703 5.316 1 94.94 374 TYR A N 1
ATOM 3026 C CA . TYR A 1 374 ? -12.039 18.562 4.5 1 94.94 374 TYR A CA 1
ATOM 3027 C C . TYR A 1 374 ? -13.43 18.078 4.91 1 94.94 374 TYR A C 1
ATOM 3029 O O . TYR A 1 374 ? -13.742 18.031 6.098 1 94.94 374 TYR A O 1
ATOM 3037 N N . PHE A 1 375 ? -14.219 17.844 3.924 1 94.69 375 PHE A N 1
ATOM 3038 C CA . PHE A 1 375 ? -15.547 17.281 4.125 1 94.69 375 PHE A CA 1
ATOM 3039 C C . PHE A 1 375 ? -15.867 16.266 3.045 1 94.69 375 PHE A C 1
ATOM 3041 O O . PHE A 1 375 ? -15.547 16.469 1.873 1 94.69 375 PHE A O 1
ATOM 3048 N N . SER A 1 376 ? -16.359 15.164 3.471 1 93.94 376 SER A N 1
ATOM 3049 C CA . SER A 1 376 ? -16.844 14.156 2.535 1 93.94 376 SER A CA 1
ATOM 3050 C C . SER A 1 376 ? -18.078 13.438 3.092 1 93.94 376 SER A C 1
ATOM 3052 O O . SER A 1 376 ? -18.219 13.289 4.309 1 93.94 376 SER A O 1
ATOM 3054 N N . GLN A 1 377 ? -18.938 13.07 2.256 1 90.94 377 GLN A N 1
ATOM 3055 C CA . GLN A 1 377 ? -20.125 12.297 2.629 1 90.94 377 GLN A CA 1
ATOM 3056 C C . GLN A 1 377 ? -20.094 10.906 2.004 1 90.94 377 GLN A C 1
ATOM 3058 O O . GLN A 1 377 ? -19.516 10.719 0.932 1 90.94 377 GLN A O 1
ATOM 3063 N N . SER A 1 378 ? -20.688 9.984 2.709 1 89.19 378 SER A N 1
ATOM 3064 C CA . SER A 1 378 ? -20.766 8.609 2.219 1 89.19 378 SER A CA 1
ATOM 3065 C C . SER A 1 378 ? -22.156 8.023 2.447 1 89.19 378 SER A C 1
ATOM 3067 O O . SER A 1 378 ? -22.844 8.391 3.406 1 89.19 378 SER A O 1
ATOM 3069 N N . SER A 1 379 ? -22.672 7.137 1.557 1 85.75 379 SER A N 1
ATOM 3070 C CA . SER A 1 379 ? -23.953 6.473 1.691 1 85.75 379 SER A CA 1
ATOM 3071 C C . SER A 1 379 ? -23.906 5.359 2.732 1 85.75 379 SER A C 1
ATOM 3073 O O . SER A 1 379 ? -24.938 4.883 3.197 1 85.75 379 SER A O 1
ATOM 3075 N N . CYS A 1 380 ? -22.781 5.008 3.15 1 91.81 380 CYS A N 1
ATOM 3076 C CA . CYS A 1 380 ? -22.562 3.941 4.117 1 91.81 380 CYS A CA 1
ATOM 3077 C C . CYS A 1 380 ? -23.266 2.662 3.697 1 91.81 380 CYS A C 1
ATOM 3079 O O . CYS A 1 380 ? -23.797 1.933 4.543 1 91.81 380 CYS A O 1
ATOM 3081 N N . GLN A 1 381 ? -23.359 2.441 2.365 1 94 381 GLN A N 1
ATOM 3082 C CA . GLN A 1 381 ? -23.953 1.216 1.84 1 94 381 GLN A CA 1
ATOM 3083 C C . GLN A 1 381 ? -22.906 0.123 1.67 1 94 381 GLN A C 1
ATOM 3085 O O . GLN A 1 381 ? -21.766 0.402 1.272 1 94 381 GLN A O 1
ATOM 3090 N N . PRO A 1 382 ? -23.375 -1.1 2.039 1 96.5 382 PRO A N 1
ATOM 3091 C CA . PRO A 1 382 ? -22.469 -2.193 1.694 1 96.5 382 PRO A CA 1
ATOM 3092 C C . PRO A 1 382 ? -22.25 -2.33 0.189 1 96.5 382 PRO A C 1
ATOM 3094 O O . PRO A 1 382 ? -23.031 -1.779 -0.601 1 96.5 382 PRO A O 1
ATOM 3097 N N . LEU A 1 383 ? -21.203 -2.996 -0.188 1 95.69 383 LEU A N 1
ATOM 3098 C CA . LEU A 1 383 ? -20.969 -3.266 -1.603 1 95.69 383 LEU A CA 1
ATOM 3099 C C . LEU A 1 383 ? -22.156 -4 -2.219 1 95.69 383 LEU A C 1
ATOM 3101 O O . LEU A 1 383 ? -22.719 -4.906 -1.601 1 95.69 383 LEU A O 1
ATOM 3105 N N . ASN A 1 384 ? -22.562 -3.543 -3.316 1 95.31 384 ASN A N 1
ATOM 3106 C CA . ASN A 1 384 ? -23.578 -4.18 -4.141 1 95.31 384 ASN A CA 1
ATOM 3107 C C . ASN A 1 384 ? -23.266 -4.062 -5.625 1 95.31 384 ASN A C 1
ATOM 3109 O O . ASN A 1 384 ? -22.25 -3.459 -6 1 95.31 384 ASN A O 1
ATOM 3113 N N . TYR A 1 385 ? -24.047 -4.695 -6.441 1 94.25 385 TYR A N 1
ATOM 3114 C CA . TYR A 1 385 ? -23.734 -4.75 -7.867 1 94.25 385 TYR A CA 1
ATOM 3115 C C . TYR A 1 385 ? -23.703 -3.352 -8.469 1 94.25 385 TYR A C 1
ATOM 3117 O O . TYR A 1 385 ? -22.859 -3.057 -9.32 1 94.25 385 TYR A O 1
ATOM 3125 N N . VAL A 1 386 ? -24.547 -2.498 -8.023 1 93.31 386 VAL A N 1
ATOM 3126 C CA . VAL A 1 386 ? -24.688 -1.17 -8.609 1 93.31 386 VAL A CA 1
ATOM 3127 C C . VAL A 1 386 ? -23.5 -0.301 -8.227 1 93.31 386 VAL A C 1
ATOM 3129 O O . VAL A 1 386 ? -22.812 0.242 -9.102 1 93.31 386 VAL A O 1
ATOM 3132 N N . ASN A 1 387 ? -23.219 -0.163 -6.941 1 94.12 387 ASN A N 1
ATOM 3133 C CA . ASN A 1 387 ? -22.156 0.741 -6.512 1 94.12 387 ASN A CA 1
ATOM 3134 C C . ASN A 1 387 ? -20.781 0.188 -6.855 1 94.12 387 ASN A C 1
ATOM 3136 O O . ASN A 1 387 ? -19.844 0.951 -7.109 1 94.12 387 ASN A O 1
ATOM 3140 N N . THR A 1 388 ? -20.672 -1.152 -6.879 1 93.31 388 THR A N 1
ATOM 3141 C CA . THR A 1 388 ? -19.406 -1.748 -7.301 1 93.31 388 THR A CA 1
ATOM 3142 C C . THR A 1 388 ? -19.141 -1.463 -8.773 1 93.31 388 THR A C 1
ATOM 3144 O O . THR A 1 388 ? -18.016 -1.144 -9.164 1 93.31 388 THR A O 1
ATOM 3147 N N . LYS A 1 389 ? -20.188 -1.544 -9.562 1 91 389 LYS A N 1
ATOM 3148 C CA . LYS A 1 389 ? -20.062 -1.26 -10.992 1 91 389 LYS A CA 1
ATOM 3149 C C . LYS A 1 389 ? -19.672 0.196 -11.234 1 91 389 LYS A C 1
ATOM 3151 O O . LYS A 1 389 ? -18.781 0.483 -12.031 1 91 389 LYS A O 1
ATOM 3156 N N . ILE A 1 390 ? -20.281 1.057 -10.531 1 88.88 390 ILE A N 1
ATOM 3157 C CA . ILE A 1 390 ? -20.016 2.484 -10.68 1 88.88 390 ILE A CA 1
ATOM 3158 C C . ILE A 1 390 ? -18.578 2.793 -10.289 1 88.88 390 ILE A C 1
ATOM 3160 O O . ILE A 1 390 ? -17.891 3.547 -10.977 1 88.88 390 ILE A O 1
ATOM 3164 N N . ALA A 1 391 ? -18.156 2.17 -9.258 1 88.31 391 ALA A N 1
ATOM 3165 C CA . ALA A 1 391 ? -16.812 2.438 -8.734 1 88.31 391 ALA A CA 1
ATOM 3166 C C . ALA A 1 391 ? -15.742 1.899 -9.672 1 88.31 391 ALA A C 1
ATOM 3168 O O . ALA A 1 391 ? -14.656 2.479 -9.789 1 88.31 391 ALA A O 1
ATOM 3169 N N . THR A 1 392 ? -16 0.822 -10.414 1 85.75 392 THR A N 1
ATOM 3170 C CA . THR A 1 392 ? -14.945 0.131 -11.156 1 85.75 392 THR A CA 1
ATOM 3171 C C . THR A 1 392 ? -15.086 0.388 -12.656 1 85.75 392 THR A C 1
ATOM 3173 O O . THR A 1 392 ? -14.234 -0.034 -13.438 1 85.75 392 THR A O 1
ATOM 3176 N N . GLU A 1 393 ? -16.047 1.022 -13.094 1 81.25 393 GLU A N 1
ATOM 3177 C CA . GLU A 1 393 ? -16.375 1.152 -14.508 1 81.25 393 GLU A CA 1
ATOM 3178 C C . GLU A 1 393 ? -15.305 1.935 -15.258 1 81.25 393 GLU A C 1
ATOM 3180 O O . GLU A 1 393 ? -15.031 1.656 -16.422 1 81.25 393 GLU A O 1
ATOM 3185 N N . HIS A 1 394 ? -14.656 2.848 -14.656 1 73.25 394 HIS A N 1
ATOM 3186 C CA . HIS A 1 394 ? -13.781 3.758 -15.391 1 73.25 394 HIS A CA 1
ATOM 3187 C C . HIS A 1 394 ? -12.32 3.354 -15.242 1 73.25 394 HIS A C 1
ATOM 3189 O O . HIS A 1 394 ? -11.43 4.004 -15.805 1 73.25 394 HIS A O 1
ATOM 3195 N N . GLU A 1 395 ? -12.078 2.381 -14.586 1 66.88 395 GLU A N 1
ATOM 3196 C CA . GLU A 1 395 ? -10.688 2.031 -14.352 1 66.88 395 GLU A CA 1
ATOM 3197 C C . GLU A 1 395 ? -10.414 0.569 -14.695 1 66.88 395 GLU A C 1
ATOM 3199 O O . GLU A 1 395 ? -11.156 -0.32 -14.273 1 66.88 395 GLU A O 1
ATOM 3204 N N . ASP A 1 396 ? -9.586 0.467 -15.641 1 67.25 396 ASP A N 1
ATOM 3205 C CA . ASP A 1 396 ? -9.172 -0.896 -15.961 1 67.25 396 ASP A CA 1
ATOM 3206 C C . ASP A 1 396 ? -7.855 -1.248 -15.266 1 67.25 396 ASP A C 1
ATOM 3208 O O . ASP A 1 396 ? -6.777 -1.016 -15.805 1 67.25 396 ASP A O 1
ATOM 3212 N N . SER A 1 397 ? -8.055 -1.598 -14.016 1 79.44 397 SER A N 1
ATOM 3213 C CA . SER A 1 397 ? -6.875 -2.006 -13.258 1 79.44 397 SER A CA 1
ATOM 3214 C C . SER A 1 397 ? -7.059 -3.4 -12.664 1 79.44 397 SER A C 1
ATOM 3216 O O . SER A 1 397 ? -8.188 -3.857 -12.477 1 79.44 397 SER A O 1
ATOM 3218 N N . LYS A 1 398 ? -6.008 -4.047 -12.508 1 84.5 398 LYS A N 1
ATOM 3219 C CA . LYS A 1 398 ? -6.039 -5.352 -11.852 1 84.5 398 LYS A CA 1
ATOM 3220 C C . LYS A 1 398 ? -6.656 -5.258 -10.461 1 84.5 398 LYS A C 1
ATOM 3222 O O . LYS A 1 398 ? -7.32 -6.191 -10.008 1 84.5 398 LYS A O 1
ATOM 3227 N N . SER A 1 399 ? -6.496 -4.109 -9.883 1 89.44 399 SER A N 1
ATOM 3228 C CA . SER A 1 399 ? -7.047 -3.912 -8.547 1 89.44 399 SER A CA 1
ATOM 3229 C C . SER A 1 399 ? -8.57 -3.854 -8.578 1 89.44 399 SER A C 1
ATOM 3231 O O . SER A 1 399 ? -9.234 -4.25 -7.621 1 89.44 399 SER A O 1
ATOM 3233 N N . ASN A 1 400 ? -9.086 -3.426 -9.688 1 91.5 400 ASN A N 1
ATOM 3234 C CA . ASN A 1 400 ? -10.531 -3.441 -9.875 1 91.5 400 ASN A CA 1
ATOM 3235 C C . ASN A 1 400 ? -11.094 -4.863 -9.828 1 91.5 400 ASN A C 1
ATOM 3237 O O . ASN A 1 400 ? -12.148 -5.098 -9.242 1 91.5 400 ASN A O 1
ATOM 3241 N N . LEU A 1 401 ? -10.359 -5.695 -10.477 1 91.88 401 LEU A N 1
ATOM 3242 C CA . LEU A 1 401 ? -10.781 -7.094 -10.5 1 91.88 401 LEU A CA 1
ATOM 3243 C C . LEU A 1 401 ? -10.719 -7.707 -9.109 1 91.88 401 LEU A C 1
ATOM 3245 O O . LEU A 1 401 ? -11.555 -8.539 -8.75 1 91.88 401 LEU A O 1
ATOM 3249 N N . VAL A 1 402 ? -9.75 -7.277 -8.375 1 94.56 402 VAL A N 1
ATOM 3250 C CA . VAL A 1 402 ? -9.625 -7.758 -7.004 1 94.56 402 VAL A CA 1
ATOM 3251 C C . VAL A 1 402 ? -10.82 -7.285 -6.18 1 94.56 402 VAL A C 1
ATOM 3253 O O . VAL A 1 402 ? -11.398 -8.055 -5.414 1 94.56 402 VAL A O 1
ATOM 3256 N N . LEU A 1 403 ? -11.227 -6.012 -6.332 1 96.06 403 LEU A N 1
ATOM 3257 C CA . LEU A 1 403 ? -12.391 -5.48 -5.629 1 96.06 403 LEU A CA 1
ATOM 3258 C C . LEU A 1 403 ? -13.648 -6.277 -5.977 1 96.06 403 LEU A C 1
ATOM 3260 O O . LEU A 1 403 ? -14.406 -6.664 -5.09 1 96.06 403 LEU A O 1
ATOM 3264 N N . ILE A 1 404 ? -13.805 -6.543 -7.242 1 95.19 404 ILE A N 1
ATOM 3265 C CA . ILE A 1 404 ? -14.961 -7.297 -7.699 1 95.19 404 ILE A CA 1
ATOM 3266 C C . ILE A 1 404 ? -14.922 -8.711 -7.129 1 95.19 404 ILE A C 1
ATOM 3268 O O . ILE A 1 404 ? -15.938 -9.234 -6.66 1 95.19 404 ILE A O 1
ATOM 3272 N N . GLY A 1 405 ? -13.75 -9.336 -7.223 1 95.88 405 GLY A N 1
ATOM 3273 C CA . GLY A 1 405 ? -13.594 -10.664 -6.656 1 95.88 405 GLY A CA 1
ATOM 3274 C C . GLY A 1 405 ? -13.953 -10.734 -5.184 1 95.88 405 GLY A C 1
ATOM 3275 O O . GLY A 1 405 ? -14.672 -11.633 -4.754 1 95.88 405 GLY A O 1
ATOM 3276 N N . ILE A 1 406 ? -13.484 -9.789 -4.43 1 95.88 406 ILE A N 1
ATOM 3277 C CA . ILE A 1 406 ? -13.75 -9.75 -2.998 1 95.88 406 ILE A CA 1
ATOM 3278 C C . ILE A 1 406 ? -15.234 -9.516 -2.756 1 95.88 406 ILE A C 1
ATOM 3280 O O . ILE A 1 406 ? -15.828 -10.102 -1.846 1 95.88 406 ILE A O 1
ATOM 3284 N N . PHE A 1 407 ? -15.852 -8.656 -3.578 1 96.69 407 PHE A N 1
ATOM 3285 C CA . PHE A 1 407 ? -17.281 -8.414 -3.486 1 96.69 407 PHE A CA 1
ATOM 3286 C C . PHE A 1 407 ? -18.062 -9.711 -3.656 1 96.69 407 PHE A C 1
ATOM 3288 O O . PHE A 1 407 ? -18.938 -10.023 -2.854 1 96.69 407 PHE A O 1
ATOM 3295 N N . LEU A 1 408 ? -17.719 -10.477 -4.641 1 96.69 408 LEU A N 1
ATOM 3296 C CA . LEU A 1 408 ? -18.422 -11.719 -4.922 1 96.69 408 LEU A CA 1
ATOM 3297 C C . LEU A 1 408 ? -18.219 -12.727 -3.797 1 96.69 408 LEU A C 1
ATOM 3299 O O . LEU A 1 408 ? -19.172 -13.406 -3.393 1 96.69 408 LEU A O 1
ATOM 3303 N N . VAL A 1 409 ? -17.078 -12.836 -3.303 1 96.5 409 VAL A N 1
ATOM 3304 C CA . VAL A 1 409 ? -16.766 -13.758 -2.217 1 96.5 409 VAL A CA 1
ATOM 3305 C C . VAL A 1 409 ? -17.516 -13.344 -0.954 1 96.5 409 VAL A C 1
ATOM 3307 O O . VAL A 1 409 ? -18.062 -14.188 -0.247 1 96.5 409 VAL A O 1
ATOM 3310 N N . GLN A 1 410 ? -17.531 -12.07 -0.68 1 96.12 410 GLN A N 1
ATOM 3311 C CA . GLN A 1 410 ? -18.266 -11.562 0.477 1 96.12 410 GLN A CA 1
ATOM 3312 C C . GLN A 1 410 ? -19.75 -11.898 0.375 1 96.12 410 GLN A C 1
ATOM 3314 O O . GLN A 1 410 ? -20.375 -12.281 1.365 1 96.12 410 GLN A O 1
ATOM 3319 N N . GLN A 1 411 ? -20.281 -11.695 -0.797 1 95.56 411 GLN A N 1
ATOM 3320 C CA . GLN A 1 411 ? -21.688 -12.023 -0.997 1 95.56 411 GLN A CA 1
ATOM 3321 C C . GLN A 1 411 ? -21.969 -13.484 -0.66 1 95.56 411 GLN A C 1
ATOM 3323 O O . GLN A 1 411 ? -22.984 -13.797 -0.027 1 95.56 411 GLN A O 1
ATOM 3328 N N . TYR A 1 412 ? -21.109 -14.32 -1.102 1 95.69 412 TYR A N 1
ATOM 3329 C CA . TYR A 1 412 ? -21.25 -15.742 -0.8 1 95.69 412 TYR A CA 1
ATOM 3330 C C . TYR A 1 412 ? -21.188 -15.984 0.703 1 95.69 412 TYR A C 1
ATOM 3332 O O . TYR A 1 412 ? -22.016 -16.734 1.25 1 95.69 412 TYR A O 1
ATOM 3340 N N . ILE A 1 413 ? -20.25 -15.367 1.364 1 93.81 413 ILE A N 1
ATOM 3341 C CA . ILE A 1 413 ? -20.047 -15.562 2.795 1 93.81 413 ILE A CA 1
ATOM 3342 C C . ILE A 1 413 ? -21.266 -15.086 3.564 1 93.81 413 ILE A C 1
ATOM 3344 O O . ILE A 1 413 ? -21.75 -15.773 4.477 1 93.81 413 ILE A O 1
ATOM 3348 N N . LEU A 1 414 ? -21.75 -13.922 3.219 1 93.56 414 LEU A N 1
ATOM 3349 C CA . LEU A 1 414 ? -22.906 -13.359 3.914 1 93.56 414 LEU A CA 1
ATOM 3350 C C . LEU A 1 414 ? -24.141 -14.211 3.691 1 93.56 414 LEU A C 1
ATOM 3352 O O . LEU A 1 414 ? -24.984 -14.328 4.578 1 93.56 414 LEU A O 1
ATOM 3356 N N . ALA A 1 415 ? -24.219 -14.883 2.523 1 93.31 415 ALA A N 1
ATOM 3357 C CA . ALA A 1 415 ? -25.391 -15.688 2.184 1 93.31 415 ALA A CA 1
ATOM 3358 C C . ALA A 1 415 ? -25.312 -17.062 2.832 1 93.31 415 ALA A C 1
ATOM 3360 O O . ALA A 1 415 ? -26.344 -17.641 3.209 1 93.31 415 ALA A O 1
ATOM 3361 N N . HIS A 1 416 ? -24.094 -17.594 2.99 1 92.81 416 HIS A N 1
ATOM 3362 C CA . HIS A 1 416 ? -23.984 -19 3.367 1 92.81 416 HIS A CA 1
ATOM 3363 C C . HIS A 1 416 ? -23.297 -19.156 4.723 1 92.81 416 HIS A C 1
ATOM 3365 O O . HIS A 1 416 ? -23.203 -20.266 5.258 1 92.81 416 HIS A O 1
ATOM 3371 N N . ASN A 1 417 ? -22.734 -18.062 5.309 1 89.31 417 ASN A N 1
ATOM 3372 C CA . ASN A 1 417 ? -21.984 -18.078 6.555 1 89.31 417 ASN A CA 1
ATOM 3373 C C . ASN A 1 417 ? -20.812 -19.062 6.496 1 89.31 417 ASN A C 1
ATOM 3375 O O . ASN A 1 417 ? -20.594 -19.828 7.441 1 89.31 417 ASN A O 1
ATOM 3379 N N . ALA A 1 418 ? -20.25 -19.125 5.27 1 89.56 418 ALA A N 1
ATOM 3380 C CA . ALA A 1 418 ? -19.109 -20 5.02 1 89.56 418 ALA A CA 1
ATOM 3381 C C . ALA A 1 418 ? -18.234 -19.453 3.9 1 89.56 418 ALA A C 1
ATOM 3383 O O . ALA A 1 418 ? -18.703 -18.734 3.023 1 89.56 418 ALA A O 1
ATOM 3384 N N . LEU A 1 419 ? -17.031 -19.828 3.994 1 90.88 419 LEU A N 1
ATOM 3385 C CA . LEU A 1 419 ? -16.109 -19.438 2.926 1 90.88 419 LEU A CA 1
ATOM 3386 C C . LEU A 1 419 ? -16.312 -20.312 1.694 1 90.88 419 LEU A C 1
ATOM 3388 O O . LEU A 1 419 ? -16.484 -21.531 1.814 1 90.88 419 LEU A O 1
ATOM 3392 N N . PRO A 1 420 ? -16.312 -19.719 0.529 1 93.44 420 PRO A N 1
ATOM 3393 C CA . PRO A 1 420 ? -16.344 -20.547 -0.678 1 93.44 420 PRO A CA 1
ATOM 3394 C C . PRO A 1 420 ? -15.047 -21.312 -0.91 1 93.44 420 PRO A C 1
ATOM 3396 O O . PRO A 1 420 ? -13.984 -20.891 -0.445 1 93.44 420 PRO A O 1
ATOM 3399 N N . THR A 1 421 ? -15.156 -22.438 -1.528 1 90.69 421 THR A N 1
ATOM 3400 C CA . THR A 1 421 ? -14.023 -23.266 -1.901 1 90.69 421 THR A CA 1
ATOM 3401 C C . THR A 1 421 ? -13.797 -23.219 -3.41 1 90.69 421 THR A C 1
ATOM 3403 O O . THR A 1 421 ? -14.523 -22.547 -4.137 1 90.69 421 THR A O 1
ATOM 3406 N N . LEU A 1 422 ? -12.773 -23.922 -3.832 1 86.62 422 LEU A N 1
ATOM 3407 C CA . LEU A 1 422 ? -12.445 -23.969 -5.254 1 86.62 422 LEU A CA 1
ATOM 3408 C C . LEU A 1 422 ? -13.594 -24.562 -6.059 1 86.62 422 LEU A C 1
ATOM 3410 O O . LEU A 1 422 ? -13.766 -24.25 -7.238 1 86.62 422 LEU A O 1
ATOM 3414 N N . ASP A 1 423 ? -14.422 -25.344 -5.426 1 84.44 423 ASP A N 1
ATOM 3415 C CA . ASP A 1 423 ? -15.578 -25.953 -6.078 1 84.44 423 ASP A CA 1
ATOM 3416 C C . ASP A 1 423 ? -16.609 -24.891 -6.477 1 84.44 423 ASP A C 1
ATOM 3418 O O . ASP A 1 423 ? -17.438 -25.125 -7.344 1 84.44 423 ASP A O 1
ATOM 3422 N N . HIS A 1 424 ? -16.5 -23.766 -5.875 1 90.69 424 HIS A N 1
ATOM 3423 C CA . HIS A 1 424 ? -17.469 -22.703 -6.113 1 90.69 424 HIS A CA 1
ATOM 3424 C C . HIS A 1 424 ? -16.953 -21.688 -7.129 1 90.69 424 HIS A C 1
ATOM 3426 O O . HIS A 1 424 ? -17.609 -20.688 -7.41 1 90.69 424 HIS A O 1
ATOM 3432 N N . LEU A 1 425 ? -15.773 -21.891 -7.652 1 88.81 425 LEU A N 1
ATOM 3433 C CA . LEU A 1 425 ? -15.094 -20.922 -8.508 1 88.81 425 LEU A CA 1
ATOM 3434 C C . LEU A 1 425 ? -15.953 -20.562 -9.711 1 88.81 425 LEU A C 1
ATOM 3436 O O . LEU A 1 425 ? -16.172 -19.375 -9.984 1 88.81 425 LEU A O 1
ATOM 3440 N N . ASP A 1 426 ? -16.484 -21.531 -10.398 1 80.81 426 ASP A N 1
ATOM 3441 C CA . ASP A 1 426 ? -17.281 -21.281 -11.594 1 80.81 426 ASP A CA 1
ATOM 3442 C C . ASP A 1 426 ? -18.562 -20.531 -11.266 1 80.81 426 ASP A C 1
ATOM 3444 O O . ASP A 1 426 ? -18.969 -19.625 -12 1 80.81 426 ASP A O 1
ATOM 3448 N N . ASP A 1 427 ? -19.125 -20.906 -10.227 1 86.5 427 ASP A N 1
ATOM 3449 C CA . ASP A 1 427 ? -20.359 -20.266 -9.797 1 86.5 427 ASP A CA 1
ATOM 3450 C C . ASP A 1 427 ? -20.125 -18.797 -9.445 1 86.5 427 ASP A C 1
ATOM 3452 O O . ASP A 1 427 ? -20.906 -17.922 -9.828 1 86.5 427 ASP A O 1
ATOM 3456 N N . LEU A 1 428 ? -19.094 -18.578 -8.734 1 91.62 428 LEU A N 1
ATOM 3457 C CA . LEU A 1 428 ? -18.766 -17.219 -8.359 1 91.62 428 LEU A CA 1
ATOM 3458 C C . LEU A 1 428 ? -18.469 -16.375 -9.602 1 91.62 428 LEU A C 1
ATOM 3460 O O . LEU A 1 428 ? -18.906 -15.227 -9.688 1 91.62 428 LEU A O 1
ATOM 3464 N N . PHE A 1 429 ? -17.719 -16.953 -10.453 1 87.38 429 PHE A N 1
ATOM 3465 C CA . PHE A 1 429 ? -17.359 -16.25 -11.68 1 87.38 429 PHE A CA 1
ATOM 3466 C C . PHE A 1 429 ? -18.609 -15.891 -12.477 1 87.38 429 PHE A C 1
ATOM 3468 O O . PHE A 1 429 ? -18.703 -14.797 -13.047 1 87.38 429 PHE A O 1
ATOM 3475 N N . SER A 1 430 ? -19.562 -16.75 -12.539 1 83.12 430 SER A N 1
ATOM 3476 C CA . SER A 1 430 ? -20.797 -16.531 -13.297 1 83.12 430 SER A CA 1
ATOM 3477 C C . SER A 1 430 ? -21.625 -15.414 -12.68 1 83.12 430 SER A C 1
ATOM 3479 O O . SER A 1 430 ? -22.469 -14.805 -13.359 1 83.12 430 SER A O 1
ATOM 3481 N N . GLN A 1 431 ? -21.406 -15.117 -11.445 1 88.69 431 GLN A N 1
ATOM 3482 C CA . GLN A 1 431 ? -22.188 -14.109 -10.742 1 88.69 431 GLN A CA 1
ATOM 3483 C C . GLN A 1 431 ? -21.672 -12.711 -11.023 1 88.69 431 GLN A C 1
ATOM 3485 O O . GLN A 1 431 ? -22.25 -11.719 -10.57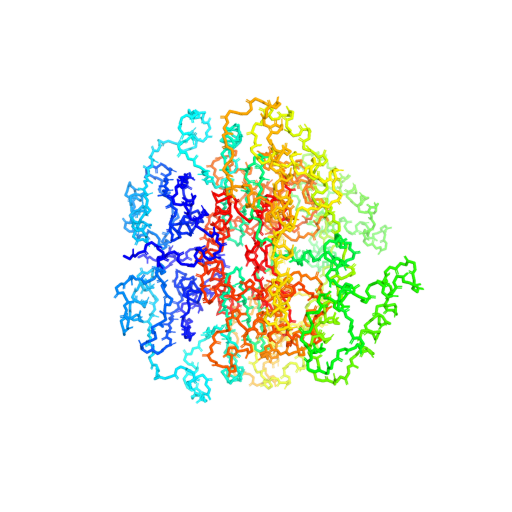 1 88.69 431 GLN A O 1
ATOM 3490 N N . ARG A 1 432 ? -20.578 -12.617 -11.805 1 83.5 432 ARG A N 1
ATOM 3491 C CA . ARG A 1 432 ? -20 -11.305 -12.086 1 83.5 432 ARG A CA 1
ATOM 3492 C C . ARG A 1 432 ? -20.984 -10.43 -12.867 1 83.5 432 ARG A C 1
ATOM 3494 O O . ARG A 1 432 ? -20.859 -9.203 -12.852 1 83.5 432 ARG A O 1
ATOM 3501 N N . LYS A 1 433 ? -21.984 -11.117 -13.539 1 78.44 433 LYS A N 1
ATOM 3502 C CA . LYS A 1 433 ? -22.984 -10.391 -14.312 1 78.44 433 LYS A CA 1
ATOM 3503 C C . LYS A 1 433 ? -22.344 -9.312 -15.172 1 78.44 433 LYS A C 1
ATOM 3505 O O . LYS A 1 433 ? -21.422 -9.594 -15.953 1 78.44 433 LYS A O 1
ATOM 3510 N N . SER A 1 434 ? -22.688 -8.023 -14.969 1 80.88 434 SER A N 1
ATOM 3511 C CA . SER A 1 434 ? -22.219 -6.922 -15.805 1 80.88 434 SER A CA 1
ATOM 3512 C C . SER A 1 434 ? -21.062 -6.188 -15.141 1 80.88 434 SER A C 1
ATOM 3514 O O . SER A 1 434 ? -20.672 -5.102 -15.578 1 80.88 434 SER A O 1
ATOM 3516 N N . LEU A 1 435 ? -20.531 -6.742 -14.109 1 86.56 435 LEU A N 1
ATOM 3517 C CA . LEU A 1 435 ? -19.484 -6.031 -13.383 1 86.56 435 LEU A CA 1
ATOM 3518 C C . LEU A 1 435 ? -18.219 -5.91 -14.234 1 86.56 435 LEU A C 1
ATOM 3520 O O . LEU A 1 435 ? -17.547 -4.879 -14.211 1 86.56 435 LEU A O 1
ATOM 3524 N N . THR A 1 436 ? -17.875 -6.926 -14.891 1 79.81 436 THR A N 1
ATOM 3525 C CA . THR A 1 436 ? -16.688 -6.91 -15.742 1 79.81 436 THR A CA 1
ATOM 3526 C C . THR A 1 436 ? -16.797 -7.969 -16.844 1 79.81 436 THR A C 1
ATOM 3528 O O . THR A 1 436 ? -17.438 -9 -16.641 1 79.81 436 THR A O 1
ATOM 3531 N N . ALA A 1 437 ? -16.172 -7.605 -17.891 1 67 437 ALA A N 1
ATOM 3532 C CA . ALA A 1 437 ? -16.094 -8.57 -19 1 67 437 ALA A CA 1
ATOM 3533 C C . ALA A 1 437 ? -14.75 -9.289 -19.016 1 67 437 ALA A C 1
ATOM 3535 O O . ALA A 1 437 ? -14.555 -10.219 -19.797 1 67 437 ALA A O 1
ATOM 3536 N N . SER A 1 438 ? -13.969 -8.891 -18.047 1 73.75 438 SER A N 1
ATOM 3537 C CA . SER A 1 438 ? -12.609 -9.422 -18.078 1 73.75 438 SER A CA 1
ATOM 3538 C C . SER A 1 438 ? -12.562 -10.852 -17.547 1 73.75 438 SER A C 1
ATOM 3540 O O . SER A 1 438 ? -13.062 -11.141 -16.469 1 73.75 438 SER A O 1
ATOM 3542 N N . HIS A 1 439 ? -11.867 -11.75 -18.25 1 72.56 439 HIS A N 1
ATOM 3543 C CA . HIS A 1 439 ? -11.695 -13.133 -17.828 1 72.56 439 HIS A CA 1
ATOM 3544 C C . HIS A 1 439 ? -10.617 -13.258 -16.766 1 72.56 439 HIS A C 1
ATOM 3546 O O . HIS A 1 439 ? -10.531 -14.281 -16.078 1 72.56 439 HIS A O 1
ATOM 3552 N N . GLU A 1 440 ? -9.906 -12.203 -16.594 1 80.56 440 GLU A N 1
ATOM 3553 C CA . GLU A 1 440 ? -8.859 -12.203 -15.578 1 80.56 440 GLU A CA 1
ATOM 3554 C C . GLU A 1 440 ? -9.453 -12.266 -14.172 1 80.56 440 GLU A C 1
ATOM 3556 O O . GLU A 1 440 ? -8.75 -12.594 -13.211 1 80.56 440 GLU A O 1
ATOM 3561 N N . LEU A 1 441 ? -10.75 -11.992 -14.117 1 88.06 441 LEU A N 1
ATOM 3562 C CA . LEU A 1 441 ? -11.43 -12.133 -12.836 1 88.06 441 LEU A CA 1
ATOM 3563 C C . LEU A 1 441 ? -11.367 -13.57 -12.336 1 88.06 441 LEU A C 1
ATOM 3565 O O . LEU A 1 441 ? -11.273 -13.812 -11.133 1 88.06 441 LEU A O 1
ATOM 3569 N N . TYR A 1 442 ? -11.414 -14.477 -13.281 1 83.88 442 TYR A N 1
ATOM 3570 C CA . TYR A 1 442 ? -11.352 -15.891 -12.93 1 83.88 442 TYR A CA 1
ATOM 3571 C C . TYR A 1 442 ? -10.07 -16.219 -12.18 1 83.88 442 TYR A C 1
ATOM 3573 O O . TYR A 1 442 ? -10.094 -16.938 -11.18 1 83.88 442 TYR A O 1
ATOM 3581 N N . ASP A 1 443 ? -8.992 -15.648 -12.609 1 84.94 443 ASP A N 1
ATOM 3582 C CA . ASP A 1 443 ? -7.695 -15.852 -11.969 1 84.94 443 ASP A CA 1
ATOM 3583 C C . ASP A 1 443 ? -7.672 -15.242 -10.57 1 84.94 443 ASP A C 1
ATOM 3585 O O . ASP A 1 443 ? -7.098 -15.828 -9.648 1 84.94 443 ASP A O 1
ATOM 3589 N N . VAL A 1 444 ? -8.289 -14.133 -10.508 1 90.88 444 VAL A N 1
ATOM 3590 C CA . VAL A 1 444 ? -8.344 -13.453 -9.219 1 90.88 444 VAL A CA 1
ATOM 3591 C C . VAL A 1 444 ? -9.148 -14.289 -8.227 1 90.88 444 VAL A C 1
ATOM 3593 O O . VAL A 1 444 ? -8.727 -14.5 -7.09 1 90.88 444 VAL A O 1
ATOM 3596 N N . LEU A 1 445 ? -10.266 -14.766 -8.664 1 92.31 445 LEU A N 1
ATOM 3597 C CA . LEU A 1 445 ? -11.117 -15.586 -7.812 1 92.31 445 LEU A CA 1
ATOM 3598 C C . LEU A 1 445 ? -10.406 -16.875 -7.406 1 92.31 445 LEU A C 1
ATOM 3600 O O . LEU A 1 445 ? -10.492 -17.297 -6.254 1 92.31 445 LEU A O 1
ATOM 3604 N N . ARG A 1 446 ? -9.75 -17.438 -8.328 1 88.69 446 ARG A N 1
ATOM 3605 C CA . ARG A 1 446 ? -9 -18.656 -8.039 1 88.69 446 ARG A CA 1
ATOM 3606 C C . ARG A 1 446 ? -7.941 -18.406 -6.973 1 88.69 446 ARG A C 1
ATOM 3608 O O . ARG A 1 446 ? -7.754 -19.234 -6.066 1 88.69 446 ARG A O 1
ATOM 3615 N N . GLU A 1 447 ? -7.258 -17.328 -7.172 1 88.88 447 GLU A N 1
ATOM 3616 C CA . GLU A 1 447 ? -6.23 -16.969 -6.199 1 88.88 447 GLU A CA 1
ATOM 3617 C C . GLU A 1 447 ? -6.828 -16.766 -4.809 1 88.88 447 GLU A C 1
ATOM 3619 O O . GLU A 1 447 ? -6.238 -17.188 -3.811 1 88.88 447 GLU A O 1
ATOM 3624 N N . ILE A 1 448 ? -7.969 -16.172 -4.746 1 92.19 448 ILE A N 1
ATOM 3625 C CA . ILE A 1 448 ? -8.641 -15.93 -3.477 1 92.19 448 ILE A CA 1
ATOM 3626 C C . ILE A 1 448 ? -9.055 -17.266 -2.857 1 92.19 448 ILE A C 1
ATOM 3628 O O . ILE A 1 448 ? -8.836 -17.5 -1.669 1 92.19 448 ILE A O 1
ATOM 3632 N N . LEU A 1 449 ? -9.562 -18.125 -3.627 1 91 449 LEU A N 1
ATOM 3633 C CA . LEU A 1 449 ? -10.141 -19.375 -3.127 1 91 449 LEU A CA 1
ATOM 3634 C C . LEU A 1 449 ? -9.055 -20.375 -2.779 1 91 449 LEU A C 1
ATOM 3636 O O . LEU A 1 449 ? -9.227 -21.203 -1.887 1 91 449 LEU A O 1
ATOM 3640 N N . ARG A 1 450 ? -7.98 -20.266 -3.467 1 85 450 ARG A N 1
ATOM 3641 C CA . ARG A 1 450 ? -6.879 -21.188 -3.211 1 85 450 ARG A CA 1
ATOM 3642 C C . ARG A 1 450 ? -6.332 -21 -1.799 1 85 450 ARG A C 1
ATOM 3644 O O . ARG A 1 450 ? -5.828 -21.953 -1.195 1 85 450 ARG A O 1
ATOM 3651 N N . ALA A 1 451 ? -6.48 -19.859 -1.3 1 82.88 451 ALA A N 1
ATOM 3652 C CA . ALA A 1 451 ? -6.012 -19.578 0.053 1 82.88 451 ALA A CA 1
ATOM 3653 C C . ALA A 1 451 ? -6.891 -20.25 1.096 1 82.88 451 ALA A C 1
ATOM 3655 O O . ALA A 1 451 ? -6.473 -20.438 2.242 1 82.88 451 ALA A O 1
ATOM 3656 N N . GLN A 1 452 ? -8.141 -20.656 0.796 1 80.06 452 GLN A N 1
ATOM 3657 C CA . GLN A 1 452 ? -9.086 -21.344 1.667 1 80.06 452 GLN A CA 1
ATOM 3658 C C . GLN A 1 452 ? -9.258 -20.609 2.99 1 80.06 452 GLN A C 1
ATOM 3660 O O . GLN A 1 452 ? -9.195 -21.219 4.062 1 80.06 452 GLN A O 1
ATOM 3665 N N . GLY A 1 453 ? -9.203 -19.281 2.873 1 78.31 453 GLY A N 1
ATOM 3666 C CA . GLY A 1 453 ? -9.477 -18.484 4.051 1 78.31 453 GLY A CA 1
ATOM 3667 C C . GLY A 1 453 ? -8.258 -18.25 4.918 1 78.31 453 GLY A C 1
ATOM 3668 O O . GLY A 1 453 ? -8.336 -17.578 5.945 1 78.31 453 GLY A O 1
ATOM 3669 N N . GLN A 1 454 ? -7.176 -18.766 4.5 1 77.81 454 GLN A N 1
ATOM 3670 C CA . GLN A 1 454 ? -5.949 -18.562 5.27 1 77.81 454 GLN A CA 1
ATOM 3671 C C . GLN A 1 454 ? -5.43 -17.141 5.125 1 77.81 454 GLN A C 1
ATOM 3673 O O . GLN A 1 454 ? -5.508 -16.547 4.043 1 77.81 454 GLN A O 1
ATOM 3678 N N . GLN A 1 455 ? -5.047 -16.641 6.293 1 84.69 455 GLN A N 1
ATOM 3679 C CA . GLN A 1 455 ? -4.488 -15.289 6.309 1 84.69 455 GLN A CA 1
ATOM 3680 C C . GLN A 1 455 ? -2.965 -15.328 6.391 1 84.69 455 GLN A C 1
ATOM 3682 O O . GLN A 1 455 ? -2.4 -16.016 7.25 1 84.69 455 GLN A O 1
ATOM 3687 N N . LEU A 1 456 ? -2.354 -14.68 5.508 1 87.38 456 LEU A N 1
ATOM 3688 C CA . LEU A 1 456 ? -0.899 -14.578 5.496 1 87.38 456 LEU A CA 1
ATOM 3689 C C . LEU A 1 456 ? -0.42 -13.477 6.438 1 87.38 456 LEU A C 1
ATOM 3691 O O . LEU A 1 456 ? -0.855 -12.328 6.328 1 87.38 456 LEU A O 1
ATOM 3695 N N . ASN A 1 457 ? 0.462 -13.836 7.262 1 87.69 457 ASN A N 1
ATOM 3696 C CA . ASN A 1 457 ? 0.882 -12.914 8.312 1 87.69 457 ASN A CA 1
ATOM 3697 C C . ASN A 1 457 ? 1.381 -11.594 7.738 1 87.69 457 ASN A C 1
ATOM 3699 O O . ASN A 1 457 ? 1.09 -10.523 8.281 1 87.69 457 ASN A O 1
ATOM 3703 N N . ASN A 1 458 ? 2.182 -11.695 6.738 1 90.62 458 ASN A N 1
ATOM 3704 C CA . ASN A 1 458 ? 2.723 -10.469 6.164 1 90.62 458 ASN A CA 1
ATOM 3705 C C . ASN A 1 458 ? 1.62 -9.586 5.59 1 90.62 458 ASN A C 1
ATOM 3707 O O . ASN A 1 458 ? 1.664 -8.359 5.73 1 90.62 458 ASN A O 1
ATOM 3711 N N . ILE A 1 459 ? 0.651 -10.211 4.922 1 93.19 459 ILE A N 1
ATOM 3712 C CA . ILE A 1 459 ? -0.456 -9.453 4.355 1 93.19 459 ILE A CA 1
ATOM 3713 C C . ILE A 1 459 ? -1.31 -8.867 5.48 1 93.19 459 ILE A C 1
ATOM 3715 O O . ILE A 1 459 ? -1.763 -7.727 5.395 1 93.19 459 ILE A O 1
ATOM 3719 N N . CYS A 1 460 ? -1.482 -9.648 6.547 1 93.75 460 CYS A N 1
ATOM 3720 C CA . CYS A 1 460 ? -2.211 -9.164 7.715 1 93.75 460 CYS A CA 1
ATOM 3721 C C . CYS A 1 460 ? -1.49 -7.992 8.367 1 93.75 460 CYS A C 1
ATOM 3723 O O . CYS A 1 460 ? -2.129 -7.043 8.82 1 93.75 460 CYS A O 1
ATOM 3725 N N . SER A 1 461 ? -0.21 -8.086 8.398 1 93.75 461 SER A N 1
ATOM 3726 C CA . SER A 1 461 ? 0.59 -6.992 8.953 1 93.75 461 SER A CA 1
ATOM 3727 C C . SER A 1 461 ? 0.392 -5.707 8.164 1 93.75 461 SER A C 1
ATOM 3729 O O . SER A 1 461 ? 0.23 -4.633 8.742 1 93.75 461 SER A O 1
ATOM 3731 N N . VAL A 1 462 ? 0.404 -5.828 6.844 1 96.38 462 VAL A N 1
ATOM 3732 C CA . VAL A 1 462 ? 0.217 -4.672 5.977 1 96.38 462 VAL A CA 1
ATOM 3733 C C . VAL A 1 462 ? -1.159 -4.055 6.223 1 96.38 462 VAL A C 1
ATOM 3735 O O . VAL A 1 462 ? -1.269 -2.871 6.539 1 96.38 462 VAL A O 1
ATOM 3738 N N . MET A 1 463 ? -2.166 -4.859 6.133 1 97 463 MET A N 1
ATOM 3739 C CA . MET A 1 463 ? -3.535 -4.367 6.242 1 97 463 MET A CA 1
ATOM 3740 C C . MET A 1 463 ? -3.832 -3.889 7.66 1 97 463 MET A C 1
ATOM 3742 O O . MET A 1 463 ? -4.582 -2.932 7.852 1 97 463 MET A O 1
ATOM 3746 N N . GLY A 1 464 ? -3.297 -4.602 8.633 1 96.62 464 GLY A N 1
ATOM 3747 C CA . GLY A 1 464 ? -3.443 -4.145 10.008 1 96.62 464 GLY A CA 1
ATOM 3748 C C . GLY A 1 464 ? -2.824 -2.783 10.25 1 96.62 464 GLY A C 1
ATOM 3749 O O . GLY A 1 464 ? -3.357 -1.982 11.016 1 96.62 464 GLY A O 1
ATOM 3750 N N . GLY A 1 465 ? -1.682 -2.611 9.633 1 96.06 465 GLY A N 1
ATOM 3751 C CA . GLY A 1 465 ? -1.048 -1.305 9.719 1 96.06 465 GLY A CA 1
ATOM 3752 C C . GLY A 1 465 ? -1.857 -0.202 9.062 1 96.06 465 GLY A C 1
ATOM 3753 O O . GLY A 1 465 ? -2.055 0.864 9.648 1 96.06 465 GLY A O 1
ATOM 3754 N N . ILE A 1 466 ? -2.326 -0.449 7.879 1 97.38 466 ILE A N 1
ATOM 3755 C CA . ILE A 1 466 ? -3.115 0.531 7.145 1 97.38 466 ILE A CA 1
ATOM 3756 C C . ILE A 1 466 ? -4.41 0.824 7.898 1 97.38 466 ILE A C 1
ATOM 3758 O O . ILE A 1 466 ? -4.75 1.986 8.133 1 97.38 466 ILE A O 1
ATOM 3762 N N . ALA A 1 467 ? -5.074 -0.219 8.305 1 98.06 467 ALA A N 1
ATOM 3763 C CA . ALA A 1 467 ? -6.344 -0.053 9.016 1 98.06 467 ALA A CA 1
ATOM 3764 C C . ALA A 1 467 ? -6.137 0.636 10.359 1 98.06 467 ALA A C 1
ATOM 3766 O O . ALA A 1 467 ? -6.992 1.403 10.805 1 98.06 467 ALA A O 1
ATOM 3767 N N . GLY A 1 468 ? -5.059 0.274 11.023 1 96.88 468 GLY A N 1
ATOM 3768 C CA . GLY A 1 468 ? -4.727 0.969 12.258 1 96.88 468 GLY A CA 1
ATOM 3769 C C . GLY A 1 468 ? -4.566 2.467 12.078 1 96.88 468 GLY A C 1
ATOM 3770 O O . GLY A 1 468 ? -5.062 3.252 12.883 1 96.88 468 GLY A O 1
ATOM 3771 N N . GLN A 1 469 ? -3.883 2.838 11.016 1 94.56 469 GLN A N 1
ATOM 3772 C CA . GLN A 1 469 ? -3.701 4.254 10.711 1 94.56 469 GLN A CA 1
ATOM 3773 C C . GLN A 1 469 ? -5.043 4.934 10.445 1 94.56 469 GLN A C 1
ATOM 3775 O O . GLN A 1 469 ? -5.285 6.043 10.93 1 94.56 469 GLN A O 1
ATOM 3780 N N . GLU A 1 470 ? -5.855 4.289 9.68 1 97.12 470 GLU A N 1
ATOM 3781 C CA . GLU A 1 470 ? -7.164 4.859 9.359 1 97.12 470 GLU A CA 1
ATOM 3782 C C . GLU A 1 470 ? -8.039 4.965 10.602 1 97.12 470 GLU A C 1
ATOM 3784 O O . GLU A 1 470 ? -8.812 5.918 10.75 1 97.12 470 GLU A O 1
ATOM 3789 N N . ALA A 1 471 ? -7.918 4 11.484 1 97.94 471 ALA A N 1
ATOM 3790 C CA . ALA A 1 471 ? -8.641 4.051 12.75 1 97.94 471 ALA A CA 1
ATOM 3791 C C . ALA A 1 471 ? -8.211 5.254 13.578 1 97.94 471 ALA A C 1
ATOM 3793 O O . ALA A 1 471 ? -9.047 5.938 14.18 1 97.94 471 ALA A O 1
ATOM 3794 N N . ILE A 1 472 ? -6.941 5.488 13.602 1 96 472 ILE A N 1
ATOM 3795 C CA . ILE A 1 472 ? -6.41 6.625 14.344 1 96 472 ILE A CA 1
ATOM 3796 C C . ILE A 1 472 ? -6.969 7.926 13.766 1 96 472 ILE A C 1
ATOM 3798 O O . ILE A 1 472 ? -7.41 8.805 14.508 1 96 472 ILE A O 1
ATOM 3802 N N . LYS A 1 473 ? -6.957 8.039 12.438 1 95.88 473 LYS A N 1
ATOM 3803 C CA . LYS A 1 473 ? -7.508 9.227 11.789 1 95.88 473 LYS A CA 1
ATOM 3804 C C . LYS A 1 473 ? -8.969 9.438 12.18 1 95.88 473 LYS A C 1
ATOM 3806 O O . LYS A 1 473 ? -9.383 10.555 12.477 1 95.88 473 LYS A O 1
ATOM 3811 N N . LEU A 1 474 ? -9.711 8.391 12.242 1 96.88 474 LEU A N 1
ATOM 3812 C CA . LEU A 1 474 ? -11.141 8.461 12.516 1 96.88 474 LEU A CA 1
ATOM 3813 C C . LEU A 1 474 ? -11.406 8.852 13.961 1 96.88 474 LEU A C 1
ATOM 3815 O O . LEU A 1 474 ? -12.266 9.695 14.234 1 96.88 474 LEU A O 1
ATOM 3819 N N . VAL A 1 475 ? -10.641 8.273 14.867 1 96.5 475 VAL A N 1
ATOM 3820 C CA . VAL A 1 475 ? -10.898 8.5 16.297 1 96.5 475 VAL A CA 1
ATOM 3821 C C . VAL A 1 475 ? -10.383 9.883 16.703 1 96.5 475 VAL A C 1
ATOM 3823 O O . VAL A 1 475 ? -10.953 10.531 17.578 1 96.5 475 VAL A O 1
ATOM 3826 N N . THR A 1 476 ? -9.297 10.359 16.047 1 94.38 476 THR A N 1
ATOM 3827 C CA . THR A 1 476 ? -8.734 11.656 16.391 1 94.38 476 THR A CA 1
ATOM 3828 C C . THR A 1 476 ? -9.398 12.773 15.586 1 94.38 476 THR A C 1
ATOM 3830 O O . THR A 1 476 ? -9.25 13.953 15.914 1 94.38 476 THR A O 1
ATOM 3833 N N . ASN A 1 477 ? -10.086 12.391 14.531 1 93.5 477 ASN A N 1
ATOM 3834 C CA . ASN A 1 477 ? -10.688 13.344 13.602 1 93.5 477 ASN A CA 1
ATOM 3835 C C . ASN A 1 477 ? -9.633 14.281 13.016 1 93.5 477 ASN A C 1
ATOM 3837 O O . ASN A 1 477 ? -9.852 15.492 12.938 1 93.5 477 ASN A O 1
ATOM 3841 N N . GLN A 1 478 ? -8.492 13.719 12.812 1 93.69 478 GLN A N 1
ATOM 3842 C CA . GLN A 1 478 ? -7.383 14.414 12.164 1 93.69 478 GLN A CA 1
ATOM 3843 C C . GLN A 1 478 ? -6.918 13.672 10.914 1 93.69 478 GLN A C 1
ATOM 3845 O O . GLN A 1 478 ? -7.148 12.469 10.781 1 93.69 478 GLN A O 1
ATOM 3850 N N . TYR A 1 479 ? -6.297 14.438 10.016 1 92.44 479 TYR A N 1
ATOM 3851 C CA . TYR A 1 479 ? -5.871 13.883 8.734 1 92.44 479 TYR A CA 1
ATOM 3852 C C . TYR A 1 479 ? -7.066 13.406 7.922 1 92.44 479 TYR A C 1
ATOM 3854 O O . TYR A 1 479 ? -8.164 13.234 8.461 1 92.44 479 TYR A O 1
ATOM 3862 N N . ILE A 1 480 ? -6.871 13.242 6.719 1 93.81 480 ILE A N 1
ATOM 3863 C CA . ILE A 1 480 ? -7.953 12.836 5.828 1 93.81 480 ILE A CA 1
ATOM 3864 C C . ILE A 1 480 ? -7.98 11.312 5.715 1 93.81 480 ILE A C 1
ATOM 3866 O O . ILE A 1 480 ? -7.02 10.703 5.238 1 93.81 480 ILE A O 1
ATOM 3870 N N . PRO A 1 481 ? -9.062 10.648 6.141 1 95.69 481 PRO A N 1
ATOM 3871 C CA . PRO A 1 481 ? -9.141 9.195 6.023 1 95.69 481 PRO A CA 1
ATOM 3872 C C . PRO A 1 481 ? -9.398 8.734 4.59 1 95.69 481 PRO A C 1
ATOM 3874 O O . PRO A 1 481 ? -9.797 9.531 3.74 1 95.69 481 PRO A O 1
ATOM 3877 N N . VAL A 1 482 ? -9.125 7.453 4.348 1 95.5 482 VAL A N 1
ATOM 3878 C CA . VAL A 1 482 ? -9.492 6.82 3.086 1 95.5 482 VAL A CA 1
ATOM 3879 C C . VAL A 1 482 ? -10.992 6.996 2.834 1 95.5 482 VAL A C 1
ATOM 3881 O O . VAL A 1 482 ? -11.805 6.82 3.744 1 95.5 482 VAL A O 1
ATOM 3884 N N . ASP A 1 483 ? -11.328 7.43 1.602 1 94.31 483 ASP A N 1
ATOM 3885 C CA . ASP A 1 483 ? -12.719 7.668 1.217 1 94.31 483 ASP A CA 1
ATOM 3886 C C . ASP A 1 483 ? -13.109 6.801 0.025 1 94.31 483 ASP A C 1
ATOM 3888 O O . ASP A 1 483 ? -13.016 7.234 -1.125 1 94.31 483 ASP A O 1
ATOM 3892 N N . ASN A 1 484 ? -13.641 5.738 0.203 1 95 484 ASN A N 1
ATOM 3893 C CA . ASN A 1 484 ? -13.805 5.043 1.475 1 95 484 ASN A CA 1
ATOM 3894 C C . ASN A 1 484 ? -13.359 3.586 1.377 1 95 484 ASN A C 1
ATOM 3896 O O . ASN A 1 484 ? -13.648 2.785 2.27 1 95 484 ASN A O 1
ATOM 3900 N N . THR A 1 485 ? -12.797 3.27 0.169 1 96.44 485 THR A N 1
ATOM 3901 C CA . THR A 1 485 ? -12.414 1.885 -0.086 1 96.44 485 THR A CA 1
ATOM 3902 C C . THR A 1 485 ? -10.945 1.799 -0.508 1 96.44 485 THR A C 1
ATOM 3904 O O . THR A 1 485 ? -10.477 2.613 -1.306 1 96.44 485 THR A O 1
ATOM 3907 N N . LEU A 1 486 ? -10.25 0.874 0.025 1 97.25 486 LEU A N 1
ATOM 3908 C CA . LEU A 1 486 ? -8.859 0.622 -0.34 1 97.25 486 LEU A CA 1
ATOM 3909 C C . LEU A 1 486 ? -8.617 -0.869 -0.547 1 97.25 486 LEU A C 1
ATOM 3911 O O . LEU A 1 486 ? -9.07 -1.694 0.25 1 97.25 486 LEU A O 1
ATOM 3915 N N . ILE A 1 487 ? -7.941 -1.194 -1.688 1 96.62 487 ILE A N 1
ATOM 3916 C CA . ILE A 1 487 ? -7.52 -2.561 -1.982 1 96.62 487 ILE A CA 1
ATOM 3917 C C . ILE A 1 487 ? -5.996 -2.652 -1.928 1 96.62 487 ILE A C 1
ATOM 3919 O O . ILE A 1 487 ? -5.297 -1.765 -2.418 1 96.62 487 ILE A O 1
ATOM 3923 N N . PHE A 1 488 ? -5.59 -3.68 -1.311 1 96.19 488 PHE A N 1
ATOM 3924 C CA . PHE A 1 488 ? -4.176 -4.023 -1.377 1 96.19 488 PHE A CA 1
ATOM 3925 C C . PHE A 1 488 ? -3.967 -5.312 -2.164 1 96.19 488 PHE A C 1
ATOM 3927 O O . PHE A 1 488 ? -4.586 -6.336 -1.866 1 96.19 488 PHE A O 1
ATOM 3934 N N . ASP A 1 489 ? -3.105 -5.223 -3.141 1 94.06 489 ASP A N 1
ATOM 3935 C CA . ASP A 1 489 ? -2.666 -6.383 -3.912 1 94.06 489 ASP A CA 1
ATOM 3936 C C . ASP A 1 489 ? -1.249 -6.797 -3.523 1 94.06 489 ASP A C 1
ATOM 3938 O O . ASP A 1 489 ? -0.273 -6.211 -3.998 1 94.06 489 ASP A O 1
ATOM 3942 N N . GLY A 1 490 ? -1.181 -7.844 -2.744 1 91.44 490 GLY A N 1
ATOM 3943 C CA . GLY A 1 490 ? 0.099 -8.289 -2.213 1 91.44 490 GLY A CA 1
ATOM 3944 C C . GLY A 1 490 ? 0.974 -8.961 -3.252 1 91.44 490 GLY A C 1
ATOM 3945 O O . GLY A 1 490 ? 2.18 -9.117 -3.049 1 91.44 490 GLY A O 1
ATOM 3946 N N . LEU A 1 491 ? 0.398 -9.414 -4.309 1 88.31 491 LEU A N 1
ATOM 3947 C CA . LEU A 1 491 ? 1.197 -9.977 -5.391 1 88.31 491 LEU A CA 1
ATOM 3948 C C . LEU A 1 491 ? 2.033 -8.898 -6.066 1 88.31 491 LEU A C 1
ATOM 3950 O O . LEU A 1 491 ? 3.191 -9.133 -6.422 1 88.31 491 LEU A O 1
ATOM 3954 N N . ARG A 1 492 ? 1.462 -7.758 -6.141 1 88.31 492 ARG A N 1
ATOM 3955 C CA . ARG A 1 492 ? 2.137 -6.652 -6.812 1 88.31 492 ARG A CA 1
ATOM 3956 C C . ARG A 1 492 ? 2.598 -5.602 -5.805 1 88.31 492 ARG A C 1
ATOM 3958 O O . ARG A 1 492 ? 3.27 -4.637 -6.176 1 88.31 492 ARG A O 1
ATOM 3965 N N . SER A 1 493 ? 2.219 -5.754 -4.555 1 91.38 493 SER A N 1
ATOM 3966 C CA . SER A 1 493 ? 2.525 -4.812 -3.482 1 91.38 493 SER A CA 1
ATOM 3967 C C . SER A 1 493 ? 2.02 -3.412 -3.814 1 91.38 493 SER A C 1
ATOM 3969 O O . SER A 1 493 ? 2.756 -2.434 -3.68 1 91.38 493 SER A O 1
ATOM 3971 N N . VAL A 1 494 ? 0.786 -3.328 -4.289 1 91.5 494 VAL A N 1
ATOM 3972 C CA . VAL A 1 494 ? 0.198 -2.043 -4.652 1 91.5 494 VAL A CA 1
ATOM 3973 C C . VAL A 1 494 ? -1.121 -1.849 -3.91 1 91.5 494 VAL A C 1
ATOM 3975 O O . VAL A 1 494 ? -1.825 -2.818 -3.617 1 91.5 494 VAL A O 1
ATOM 3978 N N . THR A 1 495 ? -1.366 -0.619 -3.59 1 93.62 495 THR A N 1
ATOM 3979 C CA . THR A 1 495 ? -2.668 -0.226 -3.062 1 93.62 495 THR A CA 1
ATOM 3980 C C . THR A 1 495 ? -3.404 0.669 -4.055 1 93.62 495 THR A C 1
ATOM 3982 O O . THR A 1 495 ? -2.777 1.411 -4.812 1 93.62 495 THR A O 1
ATOM 3985 N N . GLU A 1 496 ? -4.676 0.522 -4.055 1 92.31 496 GLU A N 1
ATOM 3986 C CA . GLU A 1 496 ? -5.527 1.415 -4.832 1 92.31 496 GLU A CA 1
ATOM 3987 C C . GLU A 1 496 ? -6.793 1.783 -4.059 1 92.31 496 GLU A C 1
ATOM 3989 O O . GLU A 1 496 ? -7.289 0.987 -3.258 1 92.31 496 GLU A O 1
ATOM 3994 N N . ARG A 1 497 ? -7.285 2.998 -4.309 1 92.44 497 ARG A N 1
ATOM 3995 C CA . ARG A 1 497 ? -8.43 3.504 -3.559 1 92.44 497 ARG A CA 1
ATOM 3996 C C . ARG A 1 497 ? -9.609 3.785 -4.484 1 92.44 497 ARG A C 1
ATOM 3998 O O . ARG A 1 497 ? -9.422 4.176 -5.637 1 92.44 497 ARG A O 1
ATOM 4005 N N . TRP A 1 498 ? -10.836 3.617 -3.969 1 90.5 498 TRP A N 1
ATOM 4006 C CA . TRP A 1 498 ? -12.086 3.932 -4.66 1 90.5 498 TRP A CA 1
ATOM 4007 C C . TRP A 1 498 ? -13.062 4.629 -3.723 1 90.5 498 TRP A C 1
ATOM 4009 O O . TRP A 1 498 ? -13.055 4.391 -2.512 1 90.5 498 TRP A O 1
ATOM 4019 N N . LYS A 1 499 ? -13.812 5.5 -4.309 1 90.56 499 LYS A N 1
ATOM 4020 C CA . LYS A 1 499 ? -14.984 5.996 -3.594 1 90.56 499 LYS A CA 1
ATOM 4021 C C . LYS A 1 499 ? -16.25 5.258 -4.027 1 90.56 499 LYS A C 1
ATOM 4023 O O . LYS A 1 499 ? -16.641 5.312 -5.199 1 90.56 499 LYS A O 1
ATOM 4028 N N . VAL A 1 500 ? -16.812 4.539 -3.137 1 91.62 500 VAL A N 1
ATOM 4029 C CA . VAL A 1 500 ? -17.984 3.736 -3.426 1 91.62 500 VAL A CA 1
ATOM 4030 C C . VAL A 1 500 ? -19.219 4.359 -2.758 1 91.62 500 VAL A C 1
ATOM 4032 O O . VAL A 1 500 ? -19.188 4.648 -1.558 1 91.62 500 VAL A O 1
ATOM 4035 N N . MET B 1 1 ? 4.012 -30.156 16.609 1 54.62 1 MET B N 1
ATOM 4036 C CA . MET B 1 1 ? 3.135 -29.969 15.453 1 54.62 1 MET B CA 1
ATOM 4037 C C . MET B 1 1 ? 3.83 -30.375 14.164 1 54.62 1 MET B C 1
ATOM 4039 O O . MET B 1 1 ? 5.039 -30.203 14.016 1 54.62 1 MET B O 1
ATOM 4043 N N . ASP B 1 2 ? 3.285 -31.188 13.352 1 68.44 2 ASP B N 1
ATOM 4044 C CA . ASP B 1 2 ? 3.77 -31.641 12.055 1 68.44 2 ASP B CA 1
ATOM 4045 C C . ASP B 1 2 ? 3.998 -30.453 11.109 1 68.44 2 ASP B C 1
ATOM 4047 O O . ASP B 1 2 ? 3.266 -29.469 11.156 1 68.44 2 ASP B O 1
ATOM 4051 N N . ARG B 1 3 ? 5.16 -30.5 10.5 1 76.06 3 ARG B N 1
ATOM 4052 C CA . ARG B 1 3 ? 5.617 -29.469 9.57 1 76.06 3 ARG B CA 1
ATOM 4053 C C . ARG B 1 3 ? 4.504 -29.062 8.602 1 76.06 3 ARG B C 1
ATOM 4055 O O . ARG B 1 3 ? 4.293 -27.875 8.344 1 76.06 3 ARG B O 1
ATOM 4062 N N . GLU B 1 4 ? 3.871 -29.984 8.055 1 74.56 4 GLU B N 1
ATOM 4063 C CA . GLU B 1 4 ? 2.83 -29.75 7.059 1 74.56 4 GLU B CA 1
ATOM 4064 C C . GLU B 1 4 ? 1.636 -29.016 7.664 1 74.56 4 GLU B C 1
ATOM 4066 O O . GLU B 1 4 ? 1.009 -28.188 7.004 1 74.56 4 GLU B O 1
ATOM 4071 N N . GLU B 1 5 ? 1.416 -29.375 8.828 1 71.88 5 GLU B N 1
ATOM 4072 C CA . GLU B 1 5 ? 0.311 -28.703 9.508 1 71.88 5 GLU B CA 1
ATOM 4073 C C . GLU B 1 5 ? 0.671 -27.266 9.875 1 71.88 5 GLU B C 1
ATOM 4075 O O . GLU B 1 5 ? -0.161 -26.359 9.758 1 71.88 5 GLU B O 1
ATOM 4080 N N . LYS B 1 6 ? 1.966 -27.156 10.148 1 74.94 6 LYS B N 1
ATOM 4081 C CA . LYS B 1 6 ? 2.436 -25.859 10.617 1 74.94 6 LYS B CA 1
ATOM 4082 C C . LYS B 1 6 ? 2.477 -24.844 9.484 1 74.94 6 LYS B C 1
ATOM 4084 O O . LYS B 1 6 ? 2.176 -23.656 9.688 1 74.94 6 LYS B O 1
ATOM 4089 N N . TYR B 1 7 ? 2.781 -25.359 8.305 1 77.25 7 TYR B N 1
ATOM 4090 C CA . TYR B 1 7 ? 3.004 -24.438 7.195 1 77.25 7 TYR B CA 1
ATOM 4091 C C . TYR B 1 7 ? 1.999 -24.672 6.074 1 77.25 7 TYR B C 1
ATOM 4093 O O . TYR B 1 7 ? 2.305 -24.453 4.902 1 77.25 7 TYR B O 1
ATOM 4101 N N . ASP B 1 8 ? 0.871 -25.156 6.367 1 77.5 8 ASP B N 1
ATOM 4102 C CA . ASP B 1 8 ? -0.17 -25.484 5.398 1 77.5 8 ASP B CA 1
ATOM 4103 C C . ASP B 1 8 ? -0.488 -24.281 4.512 1 77.5 8 ASP B C 1
ATOM 4105 O O . ASP B 1 8 ? -0.583 -24.406 3.289 1 77.5 8 ASP B O 1
ATOM 4109 N N . ARG B 1 9 ? -0.568 -23.156 5.129 1 74.12 9 ARG B N 1
ATOM 4110 C CA . ARG B 1 9 ? -0.888 -21.938 4.395 1 74.12 9 ARG B CA 1
ATOM 4111 C C . ARG B 1 9 ? 0.159 -21.656 3.322 1 74.12 9 ARG B C 1
ATOM 4113 O O . ARG B 1 9 ? -0.182 -21.406 2.164 1 74.12 9 ARG B O 1
ATOM 4120 N N . GLN B 1 10 ? 1.322 -21.719 3.727 1 77.06 10 GLN B N 1
ATOM 4121 C CA . GLN B 1 10 ? 2.447 -21.375 2.861 1 77.06 10 GLN B CA 1
ATOM 4122 C C . GLN B 1 10 ? 2.633 -22.422 1.766 1 77.06 10 GLN B C 1
ATOM 4124 O O . GLN B 1 10 ? 2.938 -22.078 0.621 1 77.06 10 GLN B O 1
ATOM 4129 N N . LEU B 1 11 ? 2.367 -23.594 2.125 1 78.12 11 LEU B N 1
ATOM 4130 C CA . LEU B 1 11 ? 2.543 -24.703 1.184 1 78.12 11 LEU B CA 1
ATOM 4131 C C . LEU B 1 11 ? 1.56 -24.578 0.023 1 78.12 11 LEU B C 1
ATOM 4133 O O . LEU B 1 11 ? 1.881 -24.953 -1.107 1 78.12 11 LEU B O 1
ATOM 4137 N N . ARG B 1 12 ? 0.533 -23.969 0.309 1 77.12 12 ARG B N 1
ATOM 4138 C CA . ARG B 1 12 ? -0.474 -23.781 -0.729 1 77.12 12 ARG B CA 1
ATOM 4139 C C . ARG B 1 12 ? -0.08 -22.641 -1.666 1 77.12 12 ARG B C 1
ATOM 4141 O O . ARG B 1 12 ? -0.518 -22.594 -2.818 1 77.12 12 ARG B O 1
ATOM 4148 N N . LEU B 1 13 ? 0.758 -21.875 -1.154 1 78.56 13 LEU B N 1
ATOM 4149 C CA . LEU B 1 13 ? 1.059 -20.656 -1.907 1 78.56 13 LEU B CA 1
ATOM 4150 C C . LEU B 1 13 ? 2.371 -20.797 -2.67 1 78.56 13 LEU B C 1
ATOM 4152 O O . LEU B 1 13 ? 2.438 -20.5 -3.863 1 78.56 13 LEU B O 1
ATOM 4156 N N . TRP B 1 14 ? 3.41 -21.281 -1.991 1 81.81 14 TRP B N 1
ATOM 4157 C CA . TRP B 1 14 ? 4.676 -21.422 -2.703 1 81.81 14 TRP B CA 1
ATOM 4158 C C . TRP B 1 14 ? 5.18 -22.859 -2.652 1 81.81 14 TRP B C 1
ATOM 4160 O O . TRP B 1 14 ? 6.355 -23.125 -2.916 1 81.81 14 TRP B O 1
ATOM 4170 N N . GLU B 1 15 ? 4.348 -23.734 -2.414 1 84.12 15 GLU B N 1
ATOM 4171 C CA . GLU B 1 15 ? 4.559 -25.172 -2.549 1 84.12 15 GLU B CA 1
ATOM 4172 C C . GLU B 1 15 ? 5.746 -25.641 -1.713 1 84.12 15 GLU B C 1
ATOM 4174 O O . GLU B 1 15 ? 6.312 -24.859 -0.941 1 84.12 15 GLU B O 1
ATOM 4179 N N . ASN B 1 16 ? 6.059 -26.875 -1.8 1 87.5 16 ASN B N 1
ATOM 4180 C CA . ASN B 1 16 ? 7.062 -27.516 -0.956 1 87.5 16 ASN B CA 1
ATOM 4181 C C . ASN B 1 16 ? 8.461 -26.984 -1.256 1 87.5 16 ASN B C 1
ATOM 4183 O O . ASN B 1 16 ? 9.258 -26.766 -0.34 1 87.5 16 ASN B O 1
ATOM 4187 N N . GLN B 1 17 ? 8.734 -26.812 -2.453 1 88.06 17 GLN B N 1
ATOM 4188 C CA . GLN B 1 17 ? 10.055 -26.328 -2.822 1 88.06 17 GLN B CA 1
ATOM 4189 C C . GLN B 1 17 ? 10.297 -24.922 -2.266 1 88.06 17 GLN B C 1
ATOM 4191 O O . GLN B 1 17 ? 11.383 -24.641 -1.742 1 88.06 17 GLN B O 1
ATOM 4196 N N . GLY B 1 18 ? 9.32 -24.109 -2.391 1 91.38 18 GLY B N 1
ATOM 4197 C CA . GLY B 1 18 ? 9.438 -22.766 -1.837 1 91.38 18 GLY B CA 1
ATOM 4198 C C . GLY B 1 18 ? 9.633 -22.766 -0.332 1 91.38 18 GLY B C 1
ATOM 4199 O O . GLY B 1 18 ? 10.477 -22.031 0.188 1 91.38 18 GLY B O 1
ATOM 4200 N N . GLN B 1 19 ? 8.953 -23.625 0.34 1 92.06 19 GLN B N 1
ATOM 4201 C CA . GLN B 1 19 ? 9.039 -23.688 1.794 1 92.06 19 GLN B CA 1
ATOM 4202 C C . GLN B 1 19 ? 10.406 -24.203 2.236 1 92.06 19 GLN B C 1
ATOM 4204 O O . GLN B 1 19 ? 10.969 -23.734 3.227 1 92.06 19 GLN B O 1
ATOM 4209 N N . GLN B 1 20 ? 10.875 -25.125 1.495 1 93.38 20 GLN B N 1
ATOM 4210 C CA . GLN B 1 20 ? 12.195 -25.656 1.801 1 93.38 20 GLN B CA 1
ATOM 4211 C C . GLN B 1 20 ? 13.266 -24.578 1.652 1 93.38 20 GLN B C 1
ATOM 4213 O O . GLN B 1 20 ? 14.172 -24.469 2.486 1 93.38 20 GLN B O 1
ATOM 4218 N N . LEU B 1 21 ? 13.148 -23.828 0.599 1 95 21 LEU B N 1
ATOM 4219 C CA . LEU B 1 21 ? 14.094 -22.734 0.377 1 95 21 LEU B CA 1
ATOM 4220 C C . LEU B 1 21 ? 14 -21.703 1.487 1 95 21 LEU B C 1
ATOM 4222 O O . LEU B 1 21 ? 15.016 -21.203 1.964 1 95 21 LEU B O 1
ATOM 4226 N N . LEU B 1 22 ? 12.82 -21.406 1.923 1 95.81 22 LEU B N 1
ATOM 4227 C CA . LEU B 1 22 ? 12.617 -20.453 3.014 1 95.81 22 LEU B CA 1
ATOM 4228 C C . LEU B 1 22 ? 13.234 -20.984 4.305 1 95.81 22 LEU B C 1
ATOM 4230 O O . LEU B 1 22 ? 13.93 -20.234 5.008 1 95.81 22 LEU B O 1
ATOM 4234 N N . GLU B 1 23 ? 13.055 -22.234 4.566 1 96.5 23 GLU B N 1
ATOM 4235 C CA . GLU B 1 23 ? 13.523 -22.859 5.801 1 96.5 23 GLU B CA 1
ATOM 4236 C C . GLU B 1 23 ? 15.047 -22.984 5.816 1 96.5 23 GLU B C 1
ATOM 4238 O O . GLU B 1 23 ? 15.641 -23.219 6.871 1 96.5 23 GLU B O 1
ATOM 4243 N N . SER B 1 24 ? 15.625 -22.828 4.699 1 97.31 24 SER B N 1
ATOM 4244 C CA . SER B 1 24 ? 17.078 -22.922 4.621 1 97.31 24 SER B CA 1
ATOM 4245 C C . SER B 1 24 ? 17.719 -21.547 4.516 1 97.31 24 SER B C 1
ATOM 4247 O O . SER B 1 24 ? 18.953 -21.422 4.559 1 97.31 24 SER B O 1
ATOM 4249 N N . ALA B 1 25 ? 16.953 -20.547 4.316 1 98.31 25 ALA B N 1
ATOM 4250 C CA . ALA B 1 25 ? 17.453 -19.203 4.047 1 98.31 25 ALA B CA 1
ATOM 4251 C C . ALA B 1 25 ? 18.094 -18.594 5.293 1 98.31 25 ALA B C 1
ATOM 4253 O O . ALA B 1 25 ? 17.578 -18.781 6.406 1 98.31 25 ALA B O 1
ATOM 4254 N N . ARG B 1 26 ? 19.266 -17.906 5.203 1 98.5 26 ARG B N 1
ATOM 4255 C CA . ARG B 1 26 ? 19.984 -17.188 6.242 1 98.5 26 ARG B CA 1
ATOM 4256 C C . ARG B 1 26 ? 19.969 -15.688 5.992 1 98.5 26 ARG B C 1
ATOM 4258 O O . ARG B 1 26 ? 20.547 -15.211 5.016 1 98.5 26 ARG B O 1
ATOM 4265 N N . VAL B 1 27 ? 19.281 -14.906 6.906 1 98.81 27 VAL B N 1
ATOM 4266 C CA . VAL B 1 27 ? 19.047 -13.477 6.695 1 98.81 27 VAL B CA 1
ATOM 4267 C C . VAL B 1 27 ? 19.891 -12.664 7.684 1 98.81 27 VAL B C 1
ATOM 4269 O O . VAL B 1 27 ? 19.891 -12.953 8.883 1 98.81 27 VAL B O 1
ATOM 4272 N N . LEU B 1 28 ? 20.609 -11.672 7.219 1 98.81 28 LEU B N 1
ATOM 4273 C CA . LEU B 1 28 ? 21.312 -10.719 8.062 1 98.81 28 LEU B CA 1
ATOM 4274 C C . LEU B 1 28 ? 20.609 -9.367 8.086 1 98.81 28 LEU B C 1
ATOM 4276 O O . LEU B 1 28 ? 20.266 -8.836 7.031 1 98.81 28 LEU B O 1
ATOM 4280 N N . VAL B 1 29 ? 20.344 -8.883 9.25 1 98.06 29 VAL B N 1
ATOM 4281 C CA . VAL B 1 29 ? 19.797 -7.535 9.414 1 98.06 29 VAL B CA 1
ATOM 4282 C C . VAL B 1 29 ? 20.828 -6.637 10.078 1 98.06 29 VAL B C 1
ATOM 4284 O O . VAL B 1 29 ? 21.219 -6.871 11.227 1 98.06 29 VAL B O 1
ATOM 4287 N N . VAL B 1 30 ? 21.25 -5.617 9.367 1 97.06 30 VAL B N 1
ATOM 4288 C CA . VAL B 1 30 ? 22.25 -4.691 9.891 1 97.06 30 VAL B CA 1
ATOM 4289 C C . VAL B 1 30 ? 21.547 -3.479 10.508 1 97.06 30 VAL B C 1
ATOM 4291 O O . 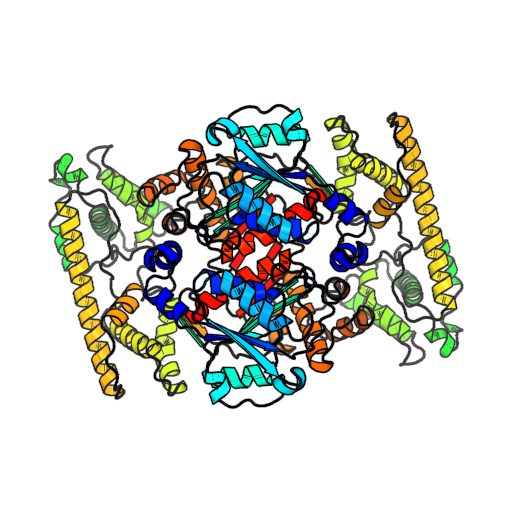VAL B 1 30 ? 20.703 -2.854 9.867 1 97.06 30 VAL B O 1
ATOM 4294 N N . GLN B 1 31 ? 21.859 -3.131 11.727 1 92.62 31 GLN B N 1
ATOM 4295 C CA . GLN B 1 31 ? 21.266 -2.021 12.461 1 92.62 31 GLN B CA 1
ATOM 4296 C C . GLN B 1 31 ? 19.734 -2.113 12.453 1 92.62 31 GLN B C 1
ATOM 4298 O O . GLN B 1 31 ? 19.062 -1.263 11.875 1 92.62 31 GLN B O 1
ATOM 4303 N N . PRO B 1 32 ? 19.281 -3.104 13.172 1 92.06 32 PRO B N 1
ATOM 4304 C CA . PRO B 1 32 ? 17.844 -3.334 13.141 1 92.06 32 PRO B CA 1
ATOM 4305 C C . PRO B 1 32 ? 17.047 -2.113 13.578 1 92.06 32 PRO B C 1
ATOM 4307 O O . PRO B 1 32 ? 17.391 -1.454 14.562 1 92.06 32 PRO B O 1
ATOM 4310 N N . THR B 1 33 ? 16.062 -1.71 12.797 1 90.81 33 THR B N 1
ATOM 4311 C CA . THR B 1 33 ? 15.031 -0.732 13.117 1 90.81 33 THR B CA 1
ATOM 4312 C C . THR B 1 33 ? 13.703 -1.425 13.398 1 90.81 33 THR B C 1
ATOM 4314 O O . THR B 1 33 ? 13.586 -2.645 13.258 1 90.81 33 THR B O 1
ATOM 4317 N N . VAL B 1 34 ? 12.711 -0.697 13.906 1 90.5 34 VAL B N 1
ATOM 4318 C CA . VAL B 1 34 ? 11.398 -1.288 14.117 1 90.5 34 VAL B CA 1
ATOM 4319 C C . VAL B 1 34 ? 10.867 -1.854 12.805 1 90.5 34 VAL B C 1
ATOM 4321 O O . VAL B 1 34 ? 10.258 -2.924 12.781 1 90.5 34 VAL B O 1
ATOM 4324 N N . THR B 1 35 ? 11.141 -1.158 11.711 1 93.94 35 THR B N 1
ATOM 4325 C CA . THR B 1 35 ? 10.695 -1.592 10.391 1 93.94 35 THR B CA 1
ATOM 4326 C C . THR B 1 35 ? 11.32 -2.936 10.031 1 93.94 35 THR B C 1
ATOM 4328 O O . THR B 1 35 ? 10.617 -3.859 9.609 1 93.94 35 THR B O 1
ATOM 4331 N N . SER B 1 36 ? 12.602 -3.055 10.164 1 95.69 36 SER B N 1
ATOM 4332 C CA . SER B 1 36 ? 13.266 -4.301 9.797 1 95.69 36 SER B CA 1
ATOM 4333 C C . SER B 1 36 ? 12.906 -5.426 10.766 1 95.69 36 SER B C 1
ATOM 4335 O O . SER B 1 36 ? 12.859 -6.594 10.375 1 95.69 36 SER B O 1
ATOM 4337 N N . LEU B 1 37 ? 12.648 -5.074 12 1 93.19 37 LEU B N 1
ATOM 4338 C CA . LEU B 1 37 ? 12.219 -6.102 12.945 1 93.19 37 LEU B CA 1
ATOM 4339 C C . LEU B 1 37 ? 10.844 -6.641 12.57 1 93.19 37 LEU B C 1
ATOM 4341 O O . LEU B 1 37 ? 10.578 -7.836 12.719 1 93.19 37 LEU B O 1
ATOM 4345 N N . GLU B 1 38 ? 9.938 -5.707 12.141 1 93.81 38 GLU B N 1
ATOM 4346 C CA . GLU B 1 38 ? 8.656 -6.168 11.609 1 93.81 38 GLU B CA 1
ATOM 4347 C C . GLU B 1 38 ? 8.859 -7.086 10.406 1 93.81 38 GLU B C 1
ATOM 4349 O O . GLU B 1 38 ? 8.141 -8.07 10.242 1 93.81 38 GLU B O 1
ATOM 4354 N N . LEU B 1 39 ? 9.797 -6.77 9.562 1 96.62 39 LEU B N 1
ATOM 4355 C CA . LEU B 1 39 ? 10.156 -7.621 8.438 1 96.62 39 LEU B CA 1
ATOM 4356 C C . LEU B 1 39 ? 10.594 -9 8.914 1 96.62 39 LEU B C 1
ATOM 4358 O O . LEU B 1 39 ? 10.133 -10.023 8.398 1 96.62 39 LEU B O 1
ATOM 4362 N N . VAL B 1 40 ? 11.461 -9.039 9.938 1 96.5 40 VAL B N 1
ATOM 4363 C CA . VAL B 1 40 ? 11.977 -10.297 10.469 1 96.5 40 VAL B CA 1
ATOM 4364 C C . VAL B 1 40 ? 10.828 -11.117 11.055 1 96.5 40 VAL B C 1
ATOM 4366 O O . VAL B 1 40 ? 10.766 -12.336 10.852 1 96.5 40 VAL B O 1
ATOM 4369 N N . LYS B 1 41 ? 9.953 -10.391 11.789 1 93.31 41 LYS B N 1
ATOM 4370 C CA . LYS B 1 41 ? 8.766 -11.055 12.328 1 93.31 41 LYS B CA 1
ATOM 4371 C C . LYS B 1 41 ? 8.008 -11.789 11.227 1 93.31 41 LYS B C 1
ATOM 4373 O O . LYS B 1 41 ? 7.602 -12.938 11.398 1 93.31 41 LYS B O 1
ATOM 4378 N N . ASN B 1 42 ? 7.906 -11.188 10.102 1 93.88 42 ASN B N 1
ATOM 4379 C CA . ASN B 1 42 ? 7.129 -11.734 8.992 1 93.88 42 ASN B CA 1
ATOM 4380 C C . ASN B 1 42 ? 7.902 -12.812 8.25 1 93.88 42 ASN B C 1
ATOM 4382 O O . ASN B 1 42 ? 7.352 -13.484 7.375 1 93.88 42 ASN B O 1
ATOM 4386 N N . LEU B 1 43 ? 9.141 -13 8.531 1 96.19 43 LEU B N 1
ATOM 4387 C CA . LEU B 1 43 ? 9.922 -14.117 8.008 1 96.19 43 LEU B CA 1
ATOM 4388 C C . LEU B 1 43 ? 9.938 -15.273 9.008 1 96.19 43 LEU B C 1
ATOM 4390 O O . LEU B 1 43 ? 9.938 -16.438 8.609 1 96.19 43 LEU B O 1
ATOM 4394 N N . VAL B 1 44 ? 9.961 -14.922 10.297 1 94.31 44 VAL B N 1
ATOM 4395 C CA . VAL B 1 44 ? 10.047 -15.922 11.359 1 94.31 44 VAL B CA 1
ATOM 4396 C C . VAL B 1 44 ? 8.758 -16.734 11.406 1 94.31 44 VAL B C 1
ATOM 4398 O O . VAL B 1 44 ? 8.797 -17.969 11.516 1 94.31 44 VAL B O 1
ATOM 4401 N N . LEU B 1 45 ? 7.684 -16.109 11.297 1 90.06 45 LEU B N 1
ATOM 4402 C CA . LEU B 1 45 ? 6.387 -16.75 11.422 1 90.06 45 LEU B CA 1
ATOM 4403 C C . LEU B 1 45 ? 6.211 -17.828 10.352 1 90.06 45 LEU B C 1
ATOM 4405 O O . LEU B 1 45 ? 5.766 -18.938 10.648 1 90.06 45 LEU B O 1
ATOM 4409 N N . PRO B 1 46 ? 6.594 -17.578 9.094 1 90.69 46 PRO B N 1
ATOM 4410 C CA . PRO B 1 46 ? 6.48 -18.641 8.086 1 90.69 46 PRO B CA 1
ATOM 4411 C C . PRO B 1 46 ? 7.676 -19.594 8.109 1 90.69 46 PRO B C 1
ATOM 4413 O O . PRO B 1 46 ? 7.73 -20.531 7.305 1 90.69 46 PRO B O 1
ATOM 4416 N N . GLY B 1 47 ? 8.672 -19.344 8.922 1 93.38 47 GLY B N 1
ATOM 4417 C CA . GLY B 1 47 ? 9.68 -20.359 9.195 1 93.38 47 GLY B CA 1
ATOM 4418 C C . GLY B 1 47 ? 10.969 -20.141 8.43 1 93.38 47 GLY B C 1
ATOM 4419 O O . GLY B 1 47 ? 11.547 -21.078 7.883 1 93.38 47 GLY B O 1
ATOM 4420 N N . VAL B 1 48 ? 11.422 -18.953 8.312 1 96.62 48 VAL B N 1
ATOM 4421 C CA . VAL B 1 48 ? 12.734 -18.703 7.727 1 96.62 48 VAL B CA 1
ATOM 4422 C C . VAL B 1 48 ? 13.797 -19.5 8.477 1 96.62 48 VAL B C 1
ATOM 4424 O O . VAL B 1 48 ? 13.641 -19.797 9.664 1 96.62 48 VAL B O 1
ATOM 4427 N N . GLY B 1 49 ? 14.844 -19.906 7.77 1 97.94 49 GLY B N 1
ATOM 4428 C CA . GLY B 1 49 ? 15.875 -20.719 8.391 1 97.94 49 GLY B CA 1
ATOM 4429 C C . GLY B 1 49 ? 16.531 -20.047 9.578 1 97.94 49 GLY B C 1
ATOM 4430 O O . GLY B 1 49 ? 16.578 -20.609 10.672 1 97.94 49 GLY B O 1
ATOM 4431 N N . SER B 1 50 ? 17.078 -18.953 9.312 1 98.5 50 SER B N 1
ATOM 4432 C CA . SER B 1 50 ? 17.75 -18.234 10.398 1 98.5 50 SER B CA 1
ATOM 4433 C C . SER B 1 50 ? 17.812 -16.734 10.117 1 98.5 50 SER B C 1
ATOM 4435 O O . SER B 1 50 ? 17.641 -16.312 8.977 1 98.5 50 SER B O 1
ATOM 4437 N N . PHE B 1 51 ? 17.953 -15.977 11.188 1 98.56 51 PHE B N 1
ATOM 4438 C CA . PHE B 1 51 ? 18.234 -14.555 11.078 1 98.56 51 PHE B CA 1
ATOM 4439 C C . PHE B 1 51 ? 19.328 -14.141 12.047 1 98.56 51 PHE B C 1
ATOM 4441 O O . PHE B 1 51 ? 19.516 -14.766 13.094 1 98.56 51 PHE B O 1
ATOM 4448 N N . THR B 1 52 ? 20.125 -13.195 11.641 1 98.5 52 THR B N 1
ATOM 4449 C CA . THR B 1 52 ? 21.172 -12.609 12.469 1 98.5 52 THR B CA 1
ATOM 4450 C C . THR B 1 52 ? 21.047 -11.094 12.516 1 98.5 52 THR B C 1
ATOM 4452 O O . THR B 1 52 ? 20.891 -10.445 11.477 1 98.5 52 THR B O 1
ATOM 4455 N N . LEU B 1 53 ? 21.062 -10.555 13.727 1 96.44 53 LEU B N 1
ATOM 4456 C CA . LEU B 1 53 ? 21.031 -9.109 13.922 1 96.44 53 LEU B CA 1
ATOM 4457 C C . LEU B 1 53 ? 22.438 -8.57 14.188 1 96.44 53 LEU B C 1
ATOM 4459 O O . LEU B 1 53 ? 23.188 -9.141 14.984 1 96.44 53 LEU B O 1
ATOM 4463 N N . LEU B 1 54 ? 22.844 -7.555 13.445 1 96.38 54 LEU B N 1
ATOM 4464 C CA . LEU B 1 54 ? 24.172 -6.969 13.617 1 96.38 54 LEU B CA 1
ATOM 4465 C C . LEU B 1 54 ? 24.062 -5.5 14.016 1 96.38 54 LEU B C 1
ATOM 4467 O O . LEU B 1 54 ? 23.438 -4.703 13.312 1 96.38 54 LEU B O 1
ATOM 4471 N N . ASP B 1 55 ? 24.578 -5.125 15.188 1 92.44 55 ASP B N 1
ATOM 4472 C CA . ASP B 1 55 ? 24.594 -3.746 15.664 1 92.44 55 ASP B CA 1
ATOM 4473 C C . ASP B 1 55 ? 25.672 -3.529 16.703 1 92.44 55 ASP B C 1
ATOM 4475 O O . ASP B 1 55 ? 26.438 -4.449 17.016 1 92.44 55 ASP B O 1
ATOM 4479 N N . GLU B 1 56 ? 25.781 -2.256 17.141 1 90.06 56 GLU B N 1
ATOM 4480 C CA . GLU B 1 56 ? 26.625 -1.952 18.297 1 90.06 56 GLU B CA 1
ATOM 4481 C C . GLU B 1 56 ? 25.969 -2.398 19.594 1 90.06 56 GLU B C 1
ATOM 4483 O O . GLU B 1 56 ? 24.734 -2.477 19.688 1 90.06 56 GLU B O 1
ATOM 4488 N N . PRO B 1 57 ? 26.781 -2.74 20.625 1 79.06 57 PRO B N 1
ATOM 4489 C CA . PRO B 1 57 ? 26.203 -3.188 21.891 1 79.06 57 PRO B CA 1
ATOM 4490 C C . PRO B 1 57 ? 25.406 -2.088 22.594 1 79.06 57 PRO B C 1
ATOM 4492 O O . PRO B 1 57 ? 24.406 -2.371 23.25 1 79.06 57 PRO B O 1
ATOM 4495 N N . GLN B 1 58 ? 26 -0.775 22.641 1 66.69 58 GLN B N 1
ATOM 4496 C CA . GLN B 1 58 ? 25.406 0.282 23.453 1 66.69 58 GLN B CA 1
ATOM 4497 C C . GLN B 1 58 ? 24.484 1.169 22.625 1 66.69 58 GLN B C 1
ATOM 4499 O O . GLN B 1 58 ? 24.109 2.258 23.047 1 66.69 58 GLN B O 1
ATOM 4504 N N . THR B 1 59 ? 24.125 0.734 21.641 1 58 59 THR B N 1
ATOM 4505 C CA . THR B 1 59 ? 23.312 1.659 20.859 1 58 59 THR B CA 1
ATOM 4506 C C . THR B 1 59 ? 22.031 2.025 21.594 1 58 59 THR B C 1
ATOM 4508 O O . THR B 1 59 ? 21.281 1.145 22.047 1 58 59 THR B O 1
ATOM 4511 N N . VAL B 1 60 ? 22.266 3.199 22.5 1 50.91 60 VAL B N 1
ATOM 4512 C CA . VAL B 1 60 ? 21.078 3.756 23.125 1 50.91 60 VAL B CA 1
ATOM 4513 C C . VAL B 1 60 ? 20.125 4.289 22.047 1 50.91 60 VAL B C 1
ATOM 4515 O O . VAL B 1 60 ? 20.484 5.184 21.281 1 50.91 60 VAL B O 1
ATOM 4518 N N . GLN B 1 61 ? 19.812 3.635 21.266 1 48.88 61 GLN B N 1
ATOM 4519 C CA . GLN B 1 61 ? 18.844 4.34 20.422 1 48.88 61 GLN B CA 1
ATOM 4520 C C . GLN B 1 61 ? 17.75 4.996 21.266 1 48.88 61 GLN B C 1
ATOM 4522 O O . GLN B 1 61 ? 17.234 4.387 22.203 1 48.88 61 GLN B O 1
ATOM 4527 N N . SER B 1 62 ? 18.062 6.297 21.641 1 42.56 62 SER B N 1
ATOM 4528 C CA . SER B 1 62 ? 16.938 7.016 22.234 1 42.56 62 SER B CA 1
ATOM 4529 C C . SER B 1 62 ? 15.633 6.246 22.062 1 42.56 62 SER B C 1
ATOM 4531 O O . SER B 1 62 ? 14.625 6.578 22.688 1 42.56 62 SER B O 1
ATOM 4533 N N . GLU B 1 63 ? 15.5 5.988 20.828 1 46.12 63 GLU B N 1
ATOM 4534 C CA . GLU B 1 63 ? 14.117 5.723 20.422 1 46.12 63 GLU B CA 1
ATOM 4535 C C . GLU B 1 63 ? 13.531 4.559 21.219 1 46.12 63 GLU B C 1
ATOM 4537 O O . GLU B 1 63 ? 14.195 3.539 21.422 1 46.12 63 GLU B O 1
ATOM 4542 N N . ASP B 1 64 ? 12.656 4.848 22.156 1 46.5 64 ASP B N 1
ATOM 4543 C CA . ASP B 1 64 ? 11.445 4.336 22.797 1 46.5 64 ASP B CA 1
ATOM 4544 C C . ASP B 1 64 ? 10.898 3.129 22.031 1 46.5 64 ASP B C 1
ATOM 4546 O O . ASP B 1 64 ? 9.945 3.256 21.266 1 46.5 64 ASP B O 1
ATOM 4550 N N . LEU B 1 65 ? 11.758 2.381 21.422 1 48.31 65 LEU B N 1
ATOM 4551 C CA . LEU B 1 65 ? 11.078 1.3 20.719 1 48.31 65 LEU B CA 1
ATOM 4552 C C . LEU B 1 65 ? 10.156 0.529 21.656 1 48.31 65 LEU B C 1
ATOM 4554 O O . LEU B 1 65 ? 10.547 -0.511 22.203 1 48.31 65 LEU B O 1
ATOM 4558 N N . VAL B 1 66 ? 9.695 1.26 22.719 1 50.25 66 VAL B N 1
ATOM 4559 C CA . VAL B 1 66 ? 8.664 0.378 23.25 1 50.25 66 VAL B CA 1
ATOM 4560 C C . VAL B 1 66 ? 7.863 -0.228 22.109 1 50.25 66 VAL B C 1
ATOM 4562 O O . VAL B 1 66 ? 7.109 0.475 21.422 1 50.25 66 VAL B O 1
ATOM 4565 N N . SER B 1 67 ? 8.617 -1.076 21.281 1 58.62 67 SER B N 1
ATOM 4566 C CA . SER B 1 67 ? 7.93 -1.85 20.25 1 58.62 67 SER B CA 1
ATOM 4567 C C . SER B 1 67 ? 7.48 -3.205 20.781 1 58.62 67 SER B C 1
ATOM 4569 O O . SER B 1 67 ? 7.73 -3.537 21.938 1 58.62 67 SER B O 1
ATOM 4571 N N . PHE B 1 68 ? 6.738 -3.779 20.125 1 60.91 68 PHE B N 1
ATOM 4572 C CA . PHE B 1 68 ? 6.273 -5.145 20.344 1 60.91 68 PHE B CA 1
ATOM 4573 C C . PHE B 1 68 ? 7.422 -6.051 20.766 1 60.91 68 PHE B C 1
ATOM 4575 O O . PHE B 1 68 ? 7.219 -7.004 21.531 1 60.91 68 PHE B O 1
ATOM 4582 N N . TYR B 1 69 ? 8.656 -5.555 20.609 1 68.19 69 TYR B N 1
ATOM 4583 C CA . TYR B 1 69 ? 9.742 -6.52 20.719 1 68.19 69 TYR B CA 1
ATOM 4584 C C . TYR B 1 69 ? 10.586 -6.254 21.953 1 68.19 69 TYR B C 1
ATOM 4586 O O . TYR B 1 69 ? 11.367 -7.113 22.375 1 68.19 69 TYR B O 1
ATOM 4594 N N . LEU B 1 70 ? 10.461 -5.031 22.438 1 68.31 70 LEU B N 1
ATOM 4595 C CA . LEU B 1 70 ? 11.312 -4.688 23.578 1 68.31 70 LEU B CA 1
ATOM 4596 C C . LEU B 1 70 ? 10.492 -4.125 24.719 1 68.31 70 LEU B C 1
ATOM 4598 O O . LEU B 1 70 ? 9.492 -3.434 24.5 1 68.31 70 LEU B O 1
ATOM 4602 N N . SER B 1 71 ? 10.82 -4.555 25.875 1 66.31 71 SER B N 1
ATOM 4603 C CA . SER B 1 71 ? 10.273 -3.951 27.078 1 66.31 71 SER B CA 1
ATOM 4604 C C . SER B 1 71 ? 11.156 -2.814 27.578 1 66.31 71 SER B C 1
ATOM 4606 O O . SER B 1 71 ? 12.328 -2.723 27.203 1 66.31 71 SER B O 1
ATOM 4608 N N . PRO B 1 72 ? 10.547 -1.928 28.297 1 64.75 72 PRO B N 1
ATOM 4609 C CA . PRO B 1 72 ? 11.352 -0.846 28.875 1 64.75 72 PRO B CA 1
ATOM 4610 C C . PRO B 1 72 ? 12.586 -1.356 29.609 1 64.75 72 PRO B C 1
ATOM 4612 O O . PRO B 1 72 ? 13.578 -0.632 29.75 1 64.75 72 PRO B O 1
ATOM 4615 N N . ASP B 1 73 ? 12.57 -2.602 29.922 1 65.62 73 ASP B N 1
ATOM 4616 C CA . ASP B 1 73 ? 13.664 -3.164 30.703 1 65.62 73 ASP B CA 1
ATOM 4617 C C . ASP B 1 73 ? 14.773 -3.697 29.797 1 65.62 73 ASP B C 1
ATOM 4619 O O . ASP B 1 73 ? 15.867 -4.016 30.266 1 65.62 73 ASP B O 1
ATOM 4623 N N . ASP B 1 74 ? 14.391 -3.807 28.594 1 68.69 74 ASP B N 1
ATOM 4624 C CA . ASP B 1 74 ? 15.352 -4.367 27.656 1 68.69 74 ASP B CA 1
ATOM 4625 C C . ASP B 1 74 ? 16.328 -3.297 27.156 1 68.69 74 ASP B C 1
ATOM 4627 O O . ASP B 1 74 ? 16.078 -2.645 26.141 1 68.69 74 ASP B O 1
ATOM 4631 N N . VAL B 1 75 ? 17.266 -2.869 28.078 1 64.12 75 VAL B N 1
ATOM 4632 C CA . VAL B 1 75 ? 18.172 -1.773 27.734 1 64.12 75 VAL B CA 1
ATOM 4633 C C . VAL B 1 75 ? 19.609 -2.277 27.703 1 64.12 75 VAL B C 1
ATOM 4635 O O . VAL B 1 75 ? 19.938 -3.297 28.328 1 64.12 75 VAL B O 1
ATOM 4638 N N . GLY B 1 76 ? 20.422 -1.646 26.844 1 66 76 GLY B N 1
ATOM 4639 C CA . GLY B 1 76 ? 21.859 -1.874 26.781 1 66 76 GLY B CA 1
ATOM 4640 C C . GLY B 1 76 ? 22.234 -3.152 26.062 1 66 76 GLY B C 1
ATOM 4641 O O . GLY B 1 76 ? 21.75 -3.404 24.953 1 66 76 GLY B O 1
ATOM 4642 N N . SER B 1 77 ? 23.172 -3.889 26.594 1 65 77 SER B N 1
ATOM 4643 C CA . SER B 1 77 ? 23.734 -5.082 25.969 1 65 77 SER B CA 1
ATOM 4644 C C . SER B 1 77 ? 22.703 -6.207 25.906 1 65 77 SER B C 1
ATOM 4646 O O . SER B 1 77 ? 22.828 -7.117 25.078 1 65 77 SER B O 1
ATOM 4648 N N . GLU B 1 78 ? 21.75 -6.016 26.547 1 79 78 GLU B N 1
ATOM 4649 C CA . GLU B 1 78 ? 20.734 -7.07 26.609 1 79 78 GLU B CA 1
ATOM 4650 C C . GLU B 1 78 ? 19.656 -6.867 25.547 1 79 78 GLU B C 1
ATOM 4652 O O . GLU B 1 78 ? 18.859 -7.766 25.297 1 79 78 GLU B O 1
ATOM 4657 N N . ARG B 1 79 ? 19.844 -5.805 24.828 1 83.38 79 ARG B N 1
ATOM 4658 C CA . ARG B 1 79 ? 18.812 -5.461 23.844 1 83.38 79 ARG B CA 1
ATOM 4659 C C . ARG B 1 79 ? 18.75 -6.504 22.734 1 83.38 79 ARG B C 1
ATOM 4661 O O . ARG B 1 79 ? 17.672 -7.008 22.406 1 83.38 79 ARG B O 1
ATOM 4668 N N . MET B 1 80 ? 19.906 -6.891 22.234 1 87.81 80 MET B N 1
ATOM 4669 C CA . MET B 1 80 ? 19.938 -7.812 21.094 1 87.81 80 MET B CA 1
ATOM 4670 C C . MET B 1 80 ? 19.531 -9.219 21.531 1 87.81 80 MET B C 1
ATOM 4672 O O . MET B 1 80 ? 18.828 -9.914 20.781 1 87.81 80 MET B O 1
ATOM 4676 N N . SER B 1 81 ? 19.984 -9.547 22.641 1 88.88 81 SER B N 1
ATOM 4677 C CA . SER B 1 81 ? 19.609 -10.867 23.156 1 88.88 81 SER B CA 1
ATOM 4678 C C . SER B 1 81 ? 18.109 -10.969 23.406 1 88.88 81 SER B C 1
ATOM 4680 O O . SER B 1 81 ? 17.5 -12.008 23.125 1 88.88 81 SER B O 1
ATOM 4682 N N . SER B 1 82 ? 17.578 -9.922 23.938 1 87.94 82 SER B N 1
ATOM 4683 C CA . SER B 1 82 ? 16.141 -9.891 24.172 1 87.94 82 SER B CA 1
ATOM 4684 C C . SER B 1 82 ? 15.367 -9.93 22.875 1 87.94 82 SER B C 1
ATOM 4686 O O . SER B 1 82 ? 14.336 -10.602 22.766 1 87.94 82 SER B O 1
ATOM 4688 N N . LEU B 1 83 ? 15.836 -9.195 21.891 1 90.19 83 LEU B N 1
ATOM 4689 C CA . LEU B 1 83 ? 15.188 -9.18 20.578 1 90.19 83 LEU B CA 1
ATOM 4690 C C . LEU B 1 83 ? 15.172 -10.578 19.969 1 90.19 83 LEU B C 1
ATOM 4692 O O . LEU B 1 83 ? 14.125 -11.039 19.484 1 90.19 83 LEU B O 1
ATOM 4696 N N . VAL B 1 84 ? 16.312 -11.25 20.031 1 92.81 84 VAL B N 1
ATOM 4697 C CA . VAL B 1 84 ? 16.438 -12.586 19.453 1 92.81 84 VAL B CA 1
ATOM 4698 C C . VAL B 1 84 ? 15.516 -13.555 20.188 1 92.81 84 VAL B C 1
ATOM 4700 O O . VAL B 1 84 ? 14.812 -14.352 19.562 1 92.81 84 VAL B O 1
ATOM 4703 N N . LYS B 1 85 ? 15.516 -13.43 21.469 1 90 85 LYS B N 1
ATOM 4704 C CA . LYS B 1 85 ? 14.672 -14.289 22.297 1 90 85 LYS B CA 1
ATOM 4705 C C . LYS B 1 85 ? 13.195 -14.109 21.938 1 90 85 LYS B C 1
ATOM 4707 O O . LYS B 1 85 ? 12.477 -15.086 21.719 1 90 85 LYS B O 1
ATOM 4712 N N . ASN B 1 86 ? 12.758 -12.883 21.922 1 86.62 86 ASN B N 1
ATOM 4713 C CA . ASN B 1 86 ? 11.352 -12.578 21.656 1 86.62 86 ASN B CA 1
ATOM 4714 C C . ASN B 1 86 ? 10.938 -13.031 20.266 1 86.62 86 ASN B C 1
ATOM 4716 O O . ASN B 1 86 ? 9.828 -13.547 20.078 1 86.62 86 ASN B O 1
ATOM 4720 N N . LEU B 1 87 ? 11.773 -12.875 19.281 1 90.5 87 LEU B N 1
ATOM 4721 C CA . LEU B 1 87 ? 11.484 -13.297 17.922 1 90.5 87 LEU B CA 1
ATOM 4722 C C . LEU B 1 87 ? 11.438 -14.812 17.812 1 90.5 87 LEU B C 1
ATOM 4724 O O . LEU B 1 87 ? 10.578 -15.375 17.125 1 90.5 87 LEU B O 1
ATOM 4728 N N . ASN B 1 88 ? 12.289 -15.484 18.531 1 91 88 ASN B N 1
ATOM 4729 C CA . ASN B 1 88 ? 12.344 -16.953 18.5 1 91 88 ASN B CA 1
ATOM 4730 C C . ASN B 1 88 ? 11.117 -17.562 19.172 1 91 88 ASN B C 1
ATOM 4732 O O . ASN B 1 88 ? 10.727 -18.688 18.844 1 91 88 ASN B O 1
ATOM 4736 N N . GLU B 1 89 ? 10.57 -16.859 20.078 1 85.62 89 GLU B N 1
ATOM 4737 C CA . GLU B 1 89 ? 9.359 -17.328 20.75 1 85.62 89 GLU B CA 1
ATOM 4738 C C . GLU B 1 89 ? 8.195 -17.438 19.766 1 85.62 89 GLU B C 1
ATOM 4740 O O . GLU B 1 89 ? 7.266 -18.219 19.984 1 85.62 89 GLU B O 1
ATOM 4745 N N . LEU B 1 90 ? 8.266 -16.719 18.719 1 84.62 90 LEU B N 1
ATOM 4746 C CA . LEU B 1 90 ? 7.199 -16.734 17.719 1 84.62 90 LEU B CA 1
ATOM 4747 C C . LEU B 1 90 ? 7.234 -18.047 16.922 1 84.62 90 LEU B C 1
ATOM 4749 O O . LEU B 1 90 ? 6.203 -18.5 16.422 1 84.62 90 LEU B O 1
ATOM 4753 N N . ASN B 1 91 ? 8.391 -18.641 16.703 1 89.31 91 ASN B N 1
ATOM 4754 C CA . ASN B 1 91 ? 8.602 -19.875 15.961 1 89.31 91 ASN B CA 1
ATOM 4755 C C . ASN B 1 91 ? 9.898 -20.562 16.375 1 89.31 91 ASN B C 1
ATOM 4757 O O . ASN B 1 91 ? 10.984 -20.141 15.969 1 89.31 91 ASN B O 1
ATOM 4761 N N . GLU B 1 92 ? 9.852 -21.562 17.031 1 88.56 92 GLU B N 1
ATOM 4762 C CA . GLU B 1 92 ? 11 -22.234 17.641 1 88.56 92 GLU B CA 1
ATOM 4763 C C . GLU B 1 92 ? 11.867 -22.906 16.578 1 88.56 92 GLU B C 1
ATOM 4765 O O . GLU B 1 92 ? 13.016 -23.266 16.844 1 88.56 92 GLU B O 1
ATOM 4770 N N . ASP B 1 93 ? 11.312 -23.078 15.375 1 91.94 93 ASP B N 1
ATOM 4771 C CA . ASP B 1 93 ? 12.062 -23.734 14.312 1 91.94 93 ASP B CA 1
ATOM 4772 C C . ASP B 1 93 ? 13.078 -22.781 13.68 1 91.94 93 ASP B C 1
ATOM 4774 O O . ASP B 1 93 ? 13.953 -23.203 12.93 1 91.94 93 ASP B O 1
ATOM 4778 N N . VAL B 1 94 ? 12.969 -21.562 13.992 1 95.56 94 VAL B N 1
ATOM 4779 C CA . VAL B 1 94 ? 13.82 -20.547 13.383 1 95.56 94 VAL B CA 1
ATOM 4780 C C . VAL B 1 94 ? 15.023 -20.266 14.289 1 95.56 94 VAL B C 1
ATOM 4782 O O . VAL B 1 94 ? 14.867 -20.078 15.5 1 95.56 94 VAL B O 1
ATOM 4785 N N . ALA B 1 95 ? 16.25 -20.266 13.719 1 97.81 95 ALA B N 1
ATOM 4786 C CA . ALA B 1 95 ? 17.453 -19.984 14.477 1 97.81 95 ALA B CA 1
ATOM 4787 C C . ALA B 1 95 ? 17.766 -18.484 14.469 1 97.81 95 ALA B C 1
ATOM 4789 O O . ALA B 1 95 ? 17.938 -17.891 13.406 1 97.81 95 ALA B O 1
ATOM 4790 N N . GLY B 1 96 ? 17.781 -17.859 15.648 1 97.31 96 GLY B N 1
ATOM 4791 C CA . GLY B 1 96 ? 18.125 -16.453 15.773 1 97.31 96 GLY B CA 1
ATOM 4792 C C . GLY B 1 96 ? 19.484 -16.234 16.438 1 97.31 96 GLY B C 1
ATOM 4793 O O . GLY B 1 96 ? 19.844 -16.969 17.359 1 97.31 96 GLY B O 1
ATOM 4794 N N . ASP B 1 97 ? 20.203 -15.289 15.945 1 97 97 ASP B N 1
ATOM 4795 C CA . ASP B 1 97 ? 21.5 -14.922 16.531 1 97 97 ASP B CA 1
ATOM 4796 C C . ASP B 1 97 ? 21.766 -13.43 16.391 1 97 97 ASP B C 1
ATOM 4798 O O . ASP B 1 97 ? 20.969 -12.711 15.773 1 97 97 ASP B O 1
ATOM 4802 N N . PHE B 1 98 ? 22.797 -12.945 17.078 1 95.06 98 PHE B N 1
ATOM 4803 C CA . PHE B 1 98 ? 23.188 -11.555 16.938 1 95.06 98 PHE B CA 1
ATOM 4804 C C . PHE B 1 98 ? 24.703 -11.414 16.984 1 95.06 98 PHE B C 1
ATOM 4806 O O . PHE B 1 98 ? 25.391 -12.281 17.516 1 95.06 98 PHE B O 1
ATOM 4813 N N . HIS B 1 99 ? 25.188 -10.414 16.266 1 93.75 99 HIS B N 1
ATOM 4814 C CA . HIS B 1 99 ? 26.609 -10.062 16.203 1 93.75 99 HIS B CA 1
ATOM 4815 C C . HIS B 1 99 ? 26.828 -8.602 16.594 1 93.75 99 HIS B C 1
ATOM 4817 O O . HIS B 1 99 ? 26.188 -7.707 16.031 1 93.75 99 HIS B O 1
ATOM 4823 N N . HIS B 1 100 ? 27.781 -8.398 17.562 1 92.88 100 HIS B N 1
ATOM 4824 C CA . HIS B 1 100 ? 28.141 -7.039 17.938 1 92.88 100 HIS B CA 1
ATOM 4825 C C . HIS B 1 100 ? 29.375 -6.562 17.188 1 92.88 100 HIS B C 1
ATOM 4827 O O . HIS B 1 100 ? 30.312 -7.332 16.984 1 92.88 100 HIS B O 1
ATOM 4833 N N . VAL B 1 101 ? 29.281 -5.383 16.75 1 93.5 101 VAL B N 1
ATOM 4834 C CA . VAL B 1 101 ? 30.438 -4.703 16.188 1 93.5 101 VAL B CA 1
ATOM 4835 C C . VAL B 1 101 ? 30.75 -3.453 17.016 1 93.5 101 VAL B C 1
ATOM 4837 O O . VAL B 1 101 ? 29.875 -2.902 17.672 1 93.5 101 VAL B O 1
ATOM 4840 N N . GLU B 1 102 ? 31.953 -3.023 17.047 1 90.62 102 GLU B N 1
ATOM 4841 C CA . GLU B 1 102 ? 32.375 -1.894 17.875 1 90.62 102 GLU B CA 1
ATOM 4842 C C . GLU B 1 102 ? 31.734 -0.593 17.391 1 90.62 102 GLU B C 1
ATOM 4844 O O . GLU B 1 102 ? 31.219 0.186 18.188 1 90.62 102 GLU B O 1
ATOM 4849 N N . ASP B 1 103 ? 31.891 -0.337 16.094 1 92 103 ASP B N 1
ATOM 4850 C CA . ASP B 1 103 ? 31.312 0.835 15.438 1 92 103 ASP B CA 1
ATOM 4851 C C . ASP B 1 103 ? 30.672 0.456 14.109 1 92 103 ASP B C 1
ATOM 4853 O O . ASP B 1 103 ? 31.359 0.197 13.125 1 92 103 ASP B O 1
ATOM 4857 N N . VAL B 1 104 ? 29.359 0.531 14.109 1 91.38 104 VAL B N 1
ATOM 4858 C CA . VAL B 1 104 ? 28.609 0.049 12.953 1 91.38 104 VAL B CA 1
ATOM 4859 C C . VAL B 1 104 ? 28.875 0.959 11.758 1 91.38 104 VAL B C 1
ATOM 4861 O O . VAL B 1 104 ? 28.922 0.495 10.617 1 91.38 104 VAL B O 1
ATOM 4864 N N . ASN B 1 105 ? 29.094 2.24 12.016 1 90.12 105 ASN B N 1
ATOM 4865 C CA . ASN B 1 105 ? 29.375 3.17 10.922 1 90.12 105 ASN B CA 1
ATOM 4866 C C . ASN B 1 105 ? 30.703 2.844 10.242 1 90.12 105 ASN B C 1
ATOM 4868 O O . ASN B 1 105 ? 30.812 2.904 9.016 1 90.12 105 ASN B O 1
ATOM 4872 N N . VAL B 1 106 ? 31.625 2.52 11.062 1 92.62 106 VAL B N 1
ATOM 4873 C CA . VAL B 1 106 ? 32.938 2.121 10.531 1 92.62 106 VAL B CA 1
ATOM 4874 C C . VAL B 1 106 ? 32.812 0.772 9.82 1 92.62 106 VAL B C 1
ATOM 4876 O O . VAL B 1 106 ? 33.375 0.573 8.75 1 92.62 106 VAL B O 1
ATOM 4879 N N . TRP B 1 107 ? 32.031 -0.116 10.43 1 94.5 107 TRP B N 1
ATOM 4880 C CA . TRP B 1 107 ? 31.844 -1.448 9.867 1 94.5 107 TRP B CA 1
ATOM 4881 C C . TRP B 1 107 ? 31.234 -1.364 8.477 1 94.5 107 TRP B C 1
ATOM 4883 O O . TRP B 1 107 ? 31.656 -2.072 7.559 1 94.5 107 TRP B O 1
ATOM 4893 N N . LEU B 1 108 ? 30.297 -0.485 8.266 1 93.75 108 LEU B N 1
ATOM 4894 C CA . LEU B 1 108 ? 29.578 -0.301 7.012 1 93.75 108 LEU B CA 1
ATOM 4895 C C . LEU B 1 108 ? 30.484 0.316 5.949 1 93.75 108 LEU B C 1
ATOM 4897 O O . LEU B 1 108 ? 30.172 0.26 4.758 1 93.75 108 LEU B O 1
ATOM 4901 N N . GLN B 1 109 ? 31.578 0.91 6.367 1 92.62 109 GLN B N 1
ATOM 4902 C CA . GLN B 1 109 ? 32.531 1.563 5.457 1 92.62 109 GLN B CA 1
ATOM 4903 C C . GLN B 1 109 ? 33.812 0.744 5.297 1 92.62 109 GLN B C 1
ATOM 4905 O O . GLN B 1 109 ? 34.781 1.227 4.742 1 92.62 109 GLN B O 1
ATOM 4910 N N . THR B 1 110 ? 33.75 -0.447 5.801 1 94.12 110 THR B N 1
ATOM 4911 C CA . THR B 1 110 ? 34.906 -1.337 5.711 1 94.12 110 THR B CA 1
ATOM 4912 C C . THR B 1 110 ? 34.562 -2.564 4.867 1 94.12 110 THR B C 1
ATOM 4914 O O . THR B 1 110 ? 33.469 -3.115 4.965 1 94.12 110 THR B O 1
ATOM 4917 N N . VAL B 1 111 ? 35.562 -2.949 4.055 1 93.19 111 VAL B N 1
ATOM 4918 C CA . VAL B 1 111 ? 35.375 -4.148 3.244 1 93.19 111 VAL B CA 1
ATOM 4919 C C . VAL B 1 111 ? 35.375 -5.383 4.141 1 93.19 111 VAL B C 1
ATOM 4921 O O . VAL B 1 111 ? 36.281 -5.578 4.945 1 93.19 111 VAL B O 1
ATOM 4924 N N . GLN B 1 112 ? 34.219 -6.113 4.043 1 93.69 112 GLN B N 1
ATOM 4925 C CA . GLN B 1 112 ? 34.125 -7.355 4.801 1 93.69 112 GLN B CA 1
ATOM 4926 C C . GLN B 1 112 ? 34.625 -8.547 3.975 1 93.69 112 GLN B C 1
ATOM 4928 O O . GLN B 1 112 ? 34.531 -8.531 2.744 1 93.69 112 GLN B O 1
ATOM 4933 N N . PRO B 1 113 ? 35.156 -9.555 4.637 1 92.62 113 PRO B N 1
ATOM 4934 C CA . PRO B 1 113 ? 35.562 -10.75 3.898 1 92.62 113 PRO B CA 1
ATOM 4935 C C . PRO B 1 113 ? 34.406 -11.414 3.158 1 92.62 113 PRO B C 1
ATOM 4937 O O . PRO B 1 113 ? 33.281 -11.43 3.656 1 92.62 113 PRO B O 1
ATOM 4940 N N . THR B 1 114 ? 34.75 -11.945 2.049 1 94.38 114 THR B N 1
ATOM 4941 C CA . THR B 1 114 ? 33.75 -12.633 1.24 1 94.38 114 THR B CA 1
ATOM 4942 C C . THR B 1 114 ? 33.062 -13.734 2.043 1 94.38 114 THR B C 1
ATOM 4944 O O . THR B 1 114 ? 31.875 -13.977 1.888 1 94.38 114 THR B O 1
ATOM 4947 N N . ASP B 1 115 ? 33.844 -14.312 2.9 1 95.75 115 ASP B N 1
ATOM 4948 C CA . ASP B 1 115 ? 33.312 -15.422 3.699 1 95.75 115 ASP B CA 1
ATOM 4949 C C . ASP B 1 115 ? 32.25 -14.945 4.672 1 95.75 115 ASP B C 1
ATOM 4951 O O . ASP B 1 115 ? 31.312 -15.695 4.996 1 95.75 115 ASP B O 1
ATOM 4955 N N . PHE B 1 116 ? 32.406 -13.766 5.082 1 97.12 116 PHE B N 1
ATOM 4956 C CA . PHE B 1 116 ? 31.375 -13.211 5.969 1 97.12 116 PHE B CA 1
ATOM 4957 C C . PHE B 1 116 ? 30.031 -13.117 5.258 1 97.12 116 PHE B C 1
ATOM 4959 O O . PHE B 1 116 ? 29.016 -13.57 5.789 1 97.12 116 PHE B O 1
ATOM 4966 N N . TRP B 1 117 ? 30.047 -12.602 4.066 1 97.56 117 TRP B N 1
ATOM 4967 C CA . TRP B 1 117 ? 28.812 -12.359 3.324 1 97.56 117 TRP B CA 1
ATOM 4968 C C . TRP B 1 117 ? 28.203 -13.672 2.84 1 97.56 117 TRP B C 1
ATOM 4970 O O . TRP B 1 117 ? 26.984 -13.82 2.811 1 97.56 117 TRP B O 1
ATOM 4980 N N . ASN B 1 118 ? 29.047 -14.617 2.52 1 96.81 118 ASN B N 1
ATOM 4981 C CA . ASN B 1 118 ? 28.594 -15.875 1.935 1 96.81 118 ASN B CA 1
ATOM 4982 C C . ASN B 1 118 ? 27.781 -16.688 2.934 1 96.81 118 ASN B C 1
ATOM 4984 O O . ASN B 1 118 ? 27.125 -17.656 2.555 1 96.81 118 ASN B O 1
ATOM 4988 N N . GLN B 1 119 ? 27.766 -16.25 4.129 1 97 119 GLN B N 1
ATOM 4989 C CA . GLN B 1 119 ? 26.984 -16.922 5.152 1 97 119 GLN B CA 1
ATOM 4990 C C . GLN B 1 119 ? 25.5 -16.594 5.016 1 97 119 GLN B C 1
ATOM 4992 O O . GLN B 1 119 ? 24.656 -17.25 5.617 1 97 119 GLN B O 1
ATOM 4997 N N . TYR B 1 120 ? 25.266 -15.594 4.242 1 98.19 120 TYR B N 1
ATOM 4998 C CA . TYR B 1 120 ? 23.875 -15.109 4.207 1 98.19 120 TYR B CA 1
ATOM 4999 C C . TYR B 1 120 ? 23.312 -15.18 2.793 1 98.19 120 TYR B C 1
ATOM 5001 O O . TYR B 1 120 ? 24.062 -15.07 1.813 1 98.19 120 TYR B O 1
ATOM 5009 N N . ASP B 1 121 ? 21.984 -15.383 2.771 1 98.38 121 ASP B N 1
ATOM 5010 C CA . ASP B 1 121 ? 21.281 -15.477 1.503 1 98.38 121 ASP B CA 1
ATOM 5011 C C . ASP B 1 121 ? 20.531 -14.18 1.199 1 98.38 121 ASP B C 1
ATOM 5013 O O . ASP B 1 121 ? 20.094 -13.961 0.066 1 98.38 121 ASP B O 1
ATOM 5017 N N . LEU B 1 122 ? 20.359 -13.391 2.16 1 98.69 122 LEU B N 1
ATOM 5018 C CA . LEU B 1 122 ? 19.688 -12.102 2.072 1 98.69 122 LEU B CA 1
ATOM 5019 C C . LEU B 1 122 ? 20.203 -11.141 3.137 1 98.69 122 LEU B C 1
ATOM 5021 O O . LEU B 1 122 ? 20.406 -11.539 4.289 1 98.69 122 LEU B O 1
ATOM 5025 N N . VAL B 1 123 ? 20.438 -9.898 2.734 1 98.81 123 VAL B N 1
ATOM 5026 C CA . VAL B 1 123 ? 20.891 -8.875 3.674 1 98.81 123 VAL B CA 1
ATOM 5027 C C . VAL B 1 123 ? 19.891 -7.719 3.699 1 98.81 123 VAL B C 1
ATOM 5029 O O . VAL B 1 123 ? 19.422 -7.27 2.648 1 98.81 123 VAL B O 1
ATOM 5032 N N . VAL B 1 124 ? 19.516 -7.289 4.895 1 98.75 124 VAL B N 1
ATOM 5033 C CA . VAL B 1 124 ? 18.578 -6.172 5.086 1 98.75 124 VAL B CA 1
ATOM 5034 C C . VAL B 1 124 ? 19.328 -4.973 5.656 1 98.75 124 VAL B C 1
ATOM 5036 O O . VAL B 1 124 ? 20.016 -5.09 6.676 1 98.75 124 VAL B O 1
ATOM 5039 N N . LEU B 1 125 ? 19.219 -3.842 4.988 1 98.38 125 LEU B N 1
ATOM 5040 C CA . LEU B 1 125 ? 19.828 -2.586 5.41 1 98.38 125 LEU B CA 1
ATOM 5041 C C . LEU B 1 125 ? 18.766 -1.509 5.617 1 98.38 125 LEU B C 1
ATOM 5043 O O . LEU B 1 125 ? 17.656 -1.625 5.105 1 98.38 125 LEU B O 1
ATOM 5047 N N . ASN B 1 126 ? 19.125 -0.472 6.363 1 95.62 126 ASN B N 1
ATOM 5048 C CA . ASN B 1 126 ? 18.203 0.647 6.547 1 95.62 126 ASN B CA 1
ATOM 5049 C C . ASN B 1 126 ? 18.484 1.771 5.555 1 95.62 126 ASN B C 1
ATOM 5051 O O . ASN B 1 126 ? 17.609 2.576 5.254 1 95.62 126 ASN B O 1
ATOM 5055 N N . TRP B 1 127 ? 19.688 1.893 5.074 1 96.31 127 TRP B N 1
ATOM 5056 C CA . TRP B 1 127 ? 20.062 2.885 4.074 1 96.31 127 TRP B CA 1
ATOM 5057 C C . TRP B 1 127 ? 20.969 2.264 3.008 1 96.31 127 TRP B C 1
ATOM 5059 O O . TRP B 1 127 ? 21.391 1.117 3.143 1 96.31 127 TRP B O 1
ATOM 5069 N N . GLU B 1 128 ? 21.156 2.998 1.949 1 97.62 128 GLU B N 1
ATOM 5070 C CA . GLU B 1 128 ? 21.906 2.471 0.819 1 97.62 128 GLU B CA 1
ATOM 5071 C C . GLU B 1 128 ? 23.406 2.754 0.975 1 97.62 128 GLU B C 1
ATOM 5073 O O . GLU B 1 128 ? 23.938 3.67 0.345 1 97.62 128 GLU B O 1
ATOM 5078 N N . TYR B 1 129 ? 24.078 1.923 1.715 1 96.56 129 TYR B N 1
ATOM 5079 C CA . TYR B 1 129 ? 25.516 2.035 1.907 1 96.56 129 TYR B CA 1
ATOM 5080 C C . TYR B 1 129 ? 26.281 1.534 0.681 1 96.56 129 TYR B C 1
ATOM 5082 O O . TYR B 1 129 ? 26.297 0.332 0.406 1 96.56 129 TYR B O 1
ATOM 5090 N N . PRO B 1 130 ? 26.969 2.434 -0.034 1 95.44 130 PRO B N 1
ATOM 5091 C CA . PRO B 1 130 ? 27.5 2.098 -1.352 1 95.44 130 PRO B CA 1
ATOM 5092 C C . PRO B 1 130 ? 28.484 0.924 -1.306 1 95.44 130 PRO B C 1
ATOM 5094 O O . PRO B 1 130 ? 28.422 0.036 -2.16 1 95.44 130 PRO B O 1
ATOM 5097 N N . LEU B 1 131 ? 29.344 0.887 -0.323 1 96.06 131 LEU B N 1
ATOM 5098 C CA . LEU B 1 131 ? 30.375 -0.153 -0.256 1 96.06 131 LEU B CA 1
ATOM 5099 C C . LEU B 1 131 ? 29.734 -1.52 -0.012 1 96.06 131 LEU B C 1
ATOM 5101 O O . LEU B 1 131 ? 30.141 -2.51 -0.627 1 96.06 131 LEU B O 1
ATOM 5105 N N . VAL B 1 132 ? 28.812 -1.597 0.88 1 97.19 132 VAL B N 1
ATOM 5106 C CA . VAL B 1 132 ? 28.125 -2.848 1.186 1 97.19 132 VAL B CA 1
ATOM 5107 C C . VAL B 1 132 ? 27.359 -3.332 -0.046 1 97.19 132 VAL B C 1
ATOM 5109 O O . VAL B 1 132 ? 27.438 -4.508 -0.406 1 97.19 132 VAL B O 1
ATOM 5112 N N . LEU B 1 133 ? 26.656 -2.414 -0.677 1 97.19 133 LEU B N 1
ATOM 5113 C CA . LEU B 1 133 ? 25.875 -2.754 -1.865 1 97.19 133 LEU B CA 1
ATOM 5114 C C . LEU B 1 133 ? 26.781 -3.277 -2.973 1 97.19 133 LEU B C 1
ATOM 5116 O O . LEU B 1 133 ? 26.438 -4.242 -3.66 1 97.19 133 LEU B O 1
ATOM 5120 N N . GLU B 1 134 ? 27.906 -2.643 -3.143 1 96.25 134 GLU B N 1
ATOM 5121 C CA . GLU B 1 134 ? 28.859 -3.066 -4.164 1 96.25 134 GLU B CA 1
ATOM 5122 C C . GLU B 1 134 ? 29.375 -4.48 -3.895 1 96.25 134 GLU B C 1
ATOM 5124 O O . GLU B 1 134 ? 29.438 -5.309 -4.805 1 96.25 134 GLU B O 1
ATOM 5129 N N . GLN B 1 135 ? 29.75 -4.742 -2.668 1 96.75 135 GLN B N 1
ATOM 5130 C CA . GLN B 1 135 ? 30.25 -6.059 -2.303 1 96.75 135 GLN B CA 1
ATOM 5131 C C . GLN B 1 135 ? 29.203 -7.141 -2.529 1 96.75 135 GLN B C 1
ATOM 5133 O O . GLN B 1 135 ? 29.5 -8.203 -3.084 1 96.75 135 GLN B O 1
ATOM 5138 N N . LEU B 1 136 ? 28.031 -6.863 -2.117 1 97.25 136 LEU B N 1
ATOM 5139 C CA . LEU B 1 136 ? 26.969 -7.859 -2.191 1 97.25 136 LEU B CA 1
ATOM 5140 C C . LEU B 1 136 ? 26.516 -8.078 -3.635 1 97.25 136 LEU B C 1
ATOM 5142 O O . LEU B 1 136 ? 26.156 -9.188 -4.016 1 97.25 136 LEU B O 1
ATOM 5146 N N . SER B 1 137 ? 26.547 -6.988 -4.426 1 95.38 137 SER B N 1
ATOM 5147 C CA . SER B 1 137 ? 26.234 -7.113 -5.844 1 95.38 137 SER B CA 1
ATOM 5148 C C . SER B 1 137 ? 27.203 -8.062 -6.543 1 95.38 137 SER B C 1
ATOM 5150 O O . SER B 1 137 ? 26.797 -8.891 -7.359 1 95.38 137 SER B O 1
ATOM 5152 N N . LYS B 1 138 ? 28.438 -7.977 -6.219 1 93.31 138 LYS B N 1
ATOM 5153 C CA . LYS B 1 138 ? 29.469 -8.828 -6.809 1 93.31 138 LYS B CA 1
ATOM 5154 C C . LYS B 1 138 ? 29.25 -10.289 -6.438 1 93.31 138 LYS B C 1
ATOM 5156 O O . LYS B 1 138 ? 29.531 -11.188 -7.23 1 93.31 138 LYS B O 1
ATOM 5161 N N . LEU B 1 139 ? 28.766 -10.461 -5.266 1 94.81 139 LEU B N 1
ATOM 5162 C CA . LEU B 1 139 ? 28.547 -11.82 -4.773 1 94.81 139 LEU B CA 1
ATOM 5163 C C . LEU B 1 139 ? 27.156 -12.312 -5.148 1 94.81 139 LEU B C 1
ATOM 5165 O O . LEU B 1 139 ? 26.797 -13.453 -4.844 1 94.81 139 LEU B O 1
ATOM 5169 N N . LYS B 1 140 ? 26.297 -11.461 -5.738 1 92.75 140 LYS B N 1
ATOM 5170 C CA . LYS B 1 140 ? 24.953 -11.758 -6.184 1 92.75 140 LYS B CA 1
ATOM 5171 C C . LYS B 1 140 ? 24.047 -12.117 -5.004 1 92.75 140 LYS B C 1
ATOM 5173 O O . LYS B 1 140 ? 23.188 -12.992 -5.121 1 92.75 140 LYS B O 1
ATOM 5178 N N . ILE B 1 141 ? 24.391 -11.555 -3.848 1 97 141 ILE B N 1
ATOM 5179 C CA . ILE B 1 141 ? 23.531 -11.695 -2.676 1 97 141 ILE B CA 1
ATOM 5180 C C . ILE B 1 141 ? 22.516 -10.562 -2.648 1 97 141 ILE B C 1
ATOM 5182 O O . ILE B 1 141 ? 22.875 -9.383 -2.623 1 97 141 ILE B O 1
ATOM 5186 N N . PRO B 1 142 ? 21.219 -10.938 -2.682 1 97.94 142 PRO B N 1
ATOM 5187 C CA . PRO B 1 142 ? 20.203 -9.883 -2.705 1 97.94 142 PRO B CA 1
ATOM 5188 C C . PRO B 1 142 ? 20.203 -9.031 -1.439 1 97.94 142 PRO B C 1
ATOM 5190 O O . PRO B 1 142 ? 20.469 -9.539 -0.347 1 97.94 142 PRO B O 1
ATOM 5193 N N . VAL B 1 143 ? 19.891 -7.754 -1.628 1 98.62 143 VAL B N 1
ATOM 5194 C CA . VAL B 1 143 ? 19.797 -6.805 -0.524 1 98.62 143 VAL B CA 1
ATOM 5195 C C . VAL B 1 143 ? 18.438 -6.121 -0.54 1 98.62 143 VAL B C 1
ATOM 5197 O O . VAL B 1 143 ? 17.922 -5.746 -1.603 1 98.62 143 VAL B O 1
ATOM 5200 N N . ILE B 1 144 ? 17.797 -6.082 0.596 1 98.69 144 ILE B N 1
ATOM 5201 C CA . ILE B 1 144 ? 16.609 -5.242 0.795 1 98.69 144 ILE B CA 1
ATOM 5202 C C . ILE B 1 144 ? 16.984 -4.023 1.637 1 98.69 144 ILE B C 1
ATOM 5204 O O . ILE B 1 144 ? 17.516 -4.164 2.742 1 98.69 144 ILE B O 1
ATOM 5208 N N . VAL B 1 145 ? 16.781 -2.889 1.072 1 98.62 145 VAL B N 1
ATOM 5209 C CA . VAL B 1 145 ? 16.891 -1.649 1.837 1 98.62 145 VAL B CA 1
ATOM 5210 C C . VAL B 1 145 ? 15.484 -1.127 2.154 1 98.62 145 VAL B C 1
ATOM 5212 O O . VAL B 1 145 ? 14.695 -0.867 1.246 1 98.62 145 VAL B O 1
ATOM 5215 N N . THR B 1 146 ? 15.156 -1.023 3.412 1 98.19 146 THR B N 1
ATOM 5216 C CA . THR B 1 146 ? 13.836 -0.536 3.787 1 98.19 146 THR B CA 1
ATOM 5217 C C . THR B 1 146 ? 13.906 0.269 5.082 1 98.19 146 THR B C 1
ATOM 5219 O O . THR B 1 146 ? 14.727 -0.017 5.953 1 98.19 146 THR B O 1
ATOM 5222 N N . ASN B 1 147 ? 13.141 1.278 5.094 1 95.69 147 ASN B N 1
ATOM 5223 C CA . ASN B 1 147 ? 13.023 2.131 6.273 1 95.69 147 ASN B CA 1
ATOM 5224 C C . ASN B 1 147 ? 11.75 2.967 6.242 1 95.69 147 ASN B C 1
ATOM 5226 O O . ASN B 1 147 ? 11.062 3.021 5.219 1 95.69 147 ASN B O 1
ATOM 5230 N N . THR B 1 148 ? 11.398 3.438 7.426 1 94.94 148 THR B N 1
ATOM 5231 C CA . THR B 1 148 ? 10.258 4.344 7.543 1 94.94 148 THR B CA 1
ATOM 5232 C C . THR B 1 148 ? 10.695 5.68 8.133 1 94.94 148 THR B C 1
ATOM 5234 O O . THR B 1 148 ? 11.562 5.727 9.008 1 94.94 148 THR B O 1
ATOM 5237 N N . LEU B 1 149 ? 10.195 6.758 7.633 1 92.69 149 LEU B N 1
ATOM 5238 C CA . LEU B 1 149 ? 10.383 8.125 8.109 1 92.69 149 LEU B CA 1
ATOM 5239 C C . LEU B 1 149 ? 9.039 8.82 8.305 1 92.69 149 LEU B C 1
ATOM 5241 O O . LEU B 1 149 ? 8.477 9.367 7.352 1 92.69 149 LEU B O 1
ATOM 5245 N N . GLY B 1 150 ? 8.641 8.875 9.602 1 89.19 150 GLY B N 1
ATOM 5246 C CA . GLY B 1 150 ? 7.297 9.391 9.828 1 89.19 150 GLY B CA 1
ATOM 5247 C C . GLY B 1 150 ? 6.219 8.578 9.141 1 89.19 150 GLY B C 1
ATOM 5248 O O . GLY B 1 150 ? 6.137 7.363 9.328 1 89.19 150 GLY B O 1
ATOM 5249 N N . PHE B 1 151 ? 5.48 9.266 8.195 1 91.62 151 PHE B N 1
ATOM 5250 C CA . PHE B 1 151 ? 4.352 8.625 7.535 1 91.62 151 PHE B CA 1
ATOM 5251 C C . PHE B 1 151 ? 4.797 7.949 6.242 1 91.62 151 PHE B C 1
ATOM 5253 O O . PHE B 1 151 ? 3.98 7.355 5.535 1 91.62 151 PHE B O 1
ATOM 5260 N N . TYR B 1 152 ? 6.09 8.039 5.969 1 94.5 152 TYR B N 1
ATOM 5261 C CA . TYR B 1 152 ? 6.551 7.539 4.676 1 94.5 152 TYR B CA 1
ATOM 5262 C C . TYR B 1 152 ? 7.422 6.301 4.848 1 94.5 152 TYR B C 1
ATOM 5264 O O . TYR B 1 152 ? 8.062 6.125 5.887 1 94.5 152 TYR B O 1
ATOM 5272 N N . GLY B 1 153 ? 7.363 5.426 3.904 1 96.44 153 GLY B N 1
ATOM 5273 C CA . GLY B 1 153 ? 8.219 4.25 3.85 1 96.44 153 GLY B CA 1
ATOM 5274 C C . GLY B 1 153 ? 8.859 4.043 2.492 1 96.44 153 GLY B C 1
ATOM 5275 O O . GLY B 1 153 ? 8.305 4.453 1.468 1 96.44 153 GLY B O 1
ATOM 5276 N N . ILE B 1 154 ? 10.031 3.434 2.479 1 97.5 154 ILE B N 1
ATOM 5277 C CA . ILE B 1 154 ? 10.719 3.123 1.232 1 97.5 154 ILE B CA 1
ATOM 5278 C C . ILE B 1 154 ? 11.203 1.677 1.258 1 97.5 154 ILE B C 1
ATOM 5280 O O . ILE B 1 154 ? 11.594 1.164 2.311 1 97.5 154 ILE B O 1
ATOM 5284 N N . LEU B 1 155 ? 11.148 1.001 0.145 1 98.31 155 LEU B N 1
ATOM 5285 C CA . LEU B 1 155 ? 11.719 -0.318 -0.096 1 98.31 155 LEU B CA 1
ATOM 5286 C C . LEU B 1 155 ? 12.477 -0.348 -1.42 1 98.31 155 LEU B C 1
ATOM 5288 O O . LEU B 1 155 ? 11.945 0.075 -2.451 1 98.31 155 LEU B O 1
ATOM 5292 N N . ARG B 1 156 ? 13.672 -0.71 -1.376 1 98.12 156 ARG B N 1
ATOM 5293 C CA . ARG B 1 156 ? 14.461 -0.935 -2.584 1 98.12 156 ARG B CA 1
ATOM 5294 C C . ARG B 1 156 ? 15.125 -2.309 -2.557 1 98.12 156 ARG B C 1
ATOM 5296 O O . ARG B 1 156 ? 15.625 -2.738 -1.519 1 98.12 156 ARG B O 1
ATOM 5303 N N . ILE B 1 157 ? 15.023 -2.967 -3.635 1 98.06 157 ILE B N 1
ATOM 5304 C CA . ILE B 1 157 ? 15.602 -4.301 -3.768 1 98.06 157 ILE B CA 1
ATOM 5305 C C . ILE B 1 157 ? 16.828 -4.246 -4.688 1 98.06 157 ILE B C 1
ATOM 5307 O O . ILE B 1 157 ? 16.75 -3.697 -5.789 1 98.06 157 ILE B O 1
ATOM 5311 N N . PHE B 1 158 ? 17.953 -4.781 -4.18 1 97.81 158 PHE B N 1
ATOM 5312 C CA . PHE B 1 158 ? 19.188 -4.855 -4.953 1 97.81 158 PHE B CA 1
ATOM 5313 C C . PHE B 1 158 ? 19.547 -6.305 -5.266 1 97.81 158 PHE B C 1
ATOM 5315 O O . PHE B 1 158 ? 19.906 -7.07 -4.367 1 97.81 158 PHE B O 1
ATOM 5322 N N . LYS B 1 159 ? 19.438 -6.676 -6.414 1 95.06 159 LYS B N 1
ATOM 5323 C CA . LYS B 1 159 ? 19.828 -7.949 -7.004 1 95.06 159 LYS B CA 1
ATOM 5324 C C . LYS B 1 159 ? 20.188 -7.789 -8.477 1 95.06 159 LYS B C 1
ATOM 5326 O O . LYS B 1 159 ? 19.391 -7.293 -9.266 1 95.06 159 LYS B O 1
ATOM 5331 N N . PRO B 1 160 ? 21.391 -8.141 -8.844 1 90.94 160 PRO B N 1
ATOM 5332 C CA . PRO B 1 160 ? 21.828 -7.863 -10.211 1 90.94 160 PRO B CA 1
ATOM 5333 C C . PRO B 1 160 ? 20.891 -8.438 -11.273 1 90.94 160 PRO B C 1
ATOM 5335 O O . PRO B 1 160 ? 20.672 -7.812 -12.312 1 90.94 160 PRO B O 1
ATOM 5338 N N . SER B 1 161 ? 20.391 -9.562 -11.039 1 92 161 SER B N 1
ATOM 5339 C CA . SER B 1 161 ? 19.422 -10.172 -11.945 1 92 161 SER B CA 1
ATOM 5340 C C . SER B 1 161 ? 18.375 -10.977 -11.18 1 92 161 SER B C 1
ATOM 5342 O O . SER B 1 161 ? 18.688 -11.602 -10.164 1 92 161 SER B O 1
ATOM 5344 N N . VAL B 1 162 ? 17.188 -10.836 -11.641 1 93.38 162 VAL B N 1
ATOM 5345 C CA . VAL B 1 162 ? 16.078 -11.609 -11.086 1 93.38 162 VAL B CA 1
ATOM 5346 C C . VAL B 1 162 ? 15.516 -12.547 -12.156 1 93.38 162 VAL B C 1
ATOM 5348 O O . VAL B 1 162 ? 15.039 -12.086 -13.203 1 93.38 162 VAL B O 1
ATOM 5351 N N . GLU B 1 163 ? 15.695 -13.82 -11.977 1 94.12 163 GLU B N 1
ATOM 5352 C CA . GLU B 1 163 ? 15.18 -14.875 -12.836 1 94.12 163 GLU B CA 1
ATOM 5353 C C . GLU B 1 163 ? 14.125 -15.711 -12.109 1 94.12 163 GLU B C 1
ATOM 5355 O O . GLU B 1 163 ? 14.43 -16.391 -11.133 1 94.12 163 GLU B O 1
ATOM 5360 N N . VAL B 1 164 ? 12.898 -15.648 -12.602 1 95.25 164 VAL B N 1
ATOM 5361 C CA . VAL B 1 164 ? 11.836 -16.375 -11.914 1 95.25 164 VAL B CA 1
ATOM 5362 C C . VAL B 1 164 ? 11.133 -17.312 -12.891 1 95.25 164 VAL B C 1
ATOM 5364 O O . VAL B 1 164 ? 10.625 -16.875 -13.922 1 95.25 164 VAL B O 1
ATOM 5367 N N . VAL B 1 165 ? 11.109 -18.547 -12.555 1 94.69 165 VAL B N 1
ATOM 5368 C CA . VAL B 1 165 ? 10.383 -19.562 -13.328 1 94.69 165 VAL B CA 1
ATOM 5369 C C . VAL B 1 165 ? 8.945 -19.672 -12.82 1 94.69 165 VAL B C 1
ATOM 5371 O O . VAL B 1 165 ? 7.996 -19.562 -13.594 1 94.69 165 VAL B O 1
ATOM 5374 N N . GLU B 1 166 ? 8.805 -19.734 -11.492 1 93.06 166 GLU B N 1
ATOM 5375 C CA . GLU B 1 166 ? 7.492 -19.906 -10.875 1 93.06 166 GLU B CA 1
ATOM 5376 C C . GLU B 1 166 ? 6.895 -18.547 -10.484 1 93.06 166 GLU B C 1
ATOM 5378 O O . GLU B 1 166 ? 6.82 -18.219 -9.305 1 93.06 166 GLU B O 1
ATOM 5383 N N . THR B 1 167 ? 6.312 -17.891 -11.469 1 91.31 167 THR B N 1
ATOM 5384 C CA . THR B 1 167 ? 5.746 -16.562 -11.242 1 91.31 167 THR B CA 1
ATOM 5385 C C . THR B 1 167 ? 4.348 -16.672 -10.641 1 91.31 167 THR B C 1
ATOM 5387 O O . THR B 1 167 ? 3.807 -15.68 -10.133 1 91.31 167 THR B O 1
ATOM 5390 N N . HIS B 1 168 ? 3.791 -17.844 -10.727 1 82.88 168 HIS B N 1
ATOM 5391 C CA . HIS B 1 168 ? 2.447 -18.125 -10.234 1 82.88 168 HIS B CA 1
ATOM 5392 C C . HIS B 1 168 ? 1.413 -17.234 -10.914 1 82.88 168 HIS B C 1
ATOM 5394 O O . HIS B 1 168 ? 0.409 -16.859 -10.297 1 82.88 168 HIS B O 1
ATOM 5400 N N . THR B 1 169 ? 1.827 -16.766 -12.008 1 76.5 169 THR B N 1
ATOM 5401 C CA . THR B 1 169 ? 0.872 -16.047 -12.844 1 76.5 169 THR B CA 1
ATOM 5402 C C . THR B 1 169 ? -0.114 -17.016 -13.492 1 76.5 169 THR B C 1
ATOM 5404 O O . THR B 1 169 ? 0.268 -18.109 -13.914 1 76.5 169 THR B O 1
ATOM 5407 N N . GLN B 1 170 ? -1.384 -16.656 -13.195 1 63.47 170 GLN B N 1
ATOM 5408 C CA . GLN B 1 170 ? -2.361 -17.547 -13.797 1 63.47 170 GLN B CA 1
ATOM 5409 C C . GLN B 1 170 ? -2.893 -16.984 -15.109 1 63.47 170 GLN B C 1
ATOM 5411 O O . GLN B 1 170 ? -3.008 -15.773 -15.266 1 63.47 170 GLN B O 1
ATOM 5416 N N . GLY B 1 171 ? -2.748 -17.703 -16.203 1 63.06 171 GLY B N 1
ATOM 5417 C CA . GLY B 1 171 ? -3.277 -17.297 -17.484 1 63.06 171 GLY B CA 1
ATOM 5418 C C . GLY B 1 171 ? -4.184 -18.344 -18.125 1 63.06 171 GLY B C 1
ATOM 5419 O O . GLY B 1 171 ? -4.508 -19.344 -17.5 1 63.06 171 GLY B O 1
ATOM 5420 N N . VAL B 1 172 ? -4.77 -17.859 -19.172 1 62.84 172 VAL B N 1
ATOM 5421 C CA . VAL B 1 172 ? -5.684 -18.719 -19.906 1 62.84 172 VAL B CA 1
ATOM 5422 C C . VAL B 1 172 ? -4.922 -19.938 -20.453 1 62.84 172 VAL B C 1
ATOM 5424 O O . VAL B 1 172 ? -3.773 -19.812 -20.891 1 62.84 172 VAL B O 1
ATOM 5427 N N . ALA B 1 173 ? -5.441 -21.062 -20.188 1 70.19 173 ALA B N 1
ATOM 5428 C CA . ALA B 1 173 ? -4.848 -22.297 -20.688 1 70.19 173 ALA B CA 1
ATOM 5429 C C . ALA B 1 173 ? -4.734 -22.281 -22.203 1 70.19 173 ALA B C 1
ATOM 5431 O O . ALA B 1 173 ? -5.641 -21.812 -22.891 1 70.19 173 ALA B O 1
ATOM 5432 N N . ASP B 1 174 ? -3.596 -22.578 -22.719 1 80.38 174 ASP B N 1
ATOM 5433 C CA . ASP B 1 174 ? -3.424 -22.781 -24.156 1 80.38 174 ASP B CA 1
ATOM 5434 C C . ASP B 1 174 ? -4.008 -24.125 -24.594 1 80.38 174 ASP B C 1
ATOM 5436 O O . ASP B 1 174 ? -3.355 -25.156 -24.469 1 80.38 174 ASP B O 1
ATOM 5440 N N . LEU B 1 175 ? -5.195 -24.062 -25.156 1 87.75 175 LEU B N 1
ATOM 5441 C CA . LEU B 1 175 ? -5.875 -25.312 -25.516 1 87.75 175 LEU B CA 1
ATOM 5442 C C . LEU B 1 175 ? -5.703 -25.609 -27 1 87.75 175 LEU B C 1
ATOM 5444 O O . LEU B 1 175 ? -6.184 -26.625 -27.5 1 87.75 175 LEU B O 1
ATOM 5448 N N . ARG B 1 176 ? -5.004 -24.781 -27.703 1 90.19 176 ARG B N 1
ATOM 5449 C CA . ARG B 1 176 ? -4.672 -24.984 -29.109 1 90.19 176 ARG B CA 1
ATOM 5450 C C . ARG B 1 176 ? -5.938 -25.141 -29.938 1 90.19 176 ARG B C 1
ATOM 5452 O O . ARG B 1 176 ? -6.008 -26.016 -30.812 1 90.19 176 ARG B O 1
ATOM 5459 N N . ILE B 1 177 ? -6.824 -24.281 -29.625 1 89.38 177 ILE B N 1
ATOM 5460 C CA . ILE B 1 177 ? -8.086 -24.344 -30.359 1 89.38 177 ILE B CA 1
ATOM 5461 C C . ILE B 1 177 ? -7.898 -23.812 -31.766 1 89.38 177 ILE B C 1
ATOM 5463 O O . ILE B 1 177 ? -8.438 -24.359 -32.719 1 89.38 177 ILE B O 1
ATOM 5467 N N . VAL B 1 178 ? -7.113 -22.797 -31.891 1 87.62 178 VAL B N 1
ATOM 5468 C CA . VAL B 1 178 ? -6.926 -22.109 -33.156 1 87.62 178 VAL B CA 1
ATOM 5469 C C . VAL B 1 178 ? -5.898 -22.859 -34 1 87.62 178 VAL B C 1
ATOM 5471 O O . VAL B 1 178 ? -5.992 -22.875 -35.25 1 87.62 178 VAL B O 1
ATOM 5474 N N . ASN B 1 179 ? -4.875 -23.422 -33.344 1 87.31 179 ASN B N 1
ATOM 5475 C CA . ASN B 1 179 ? -3.83 -24.156 -34.062 1 87.31 179 ASN B CA 1
ATOM 5476 C C . ASN B 1 179 ? -3.631 -25.547 -33.438 1 87.31 179 ASN B C 1
ATOM 5478 O O . ASN B 1 179 ? -2.559 -25.859 -32.938 1 87.31 179 ASN B O 1
ATOM 5482 N N . PRO B 1 180 ? -4.633 -26.359 -33.688 1 92.56 180 PRO B N 1
ATOM 5483 C CA . PRO B 1 180 ? -4.531 -27.703 -33.125 1 92.56 180 PRO B CA 1
ATOM 5484 C C . PRO B 1 180 ? -3.475 -28.562 -33.844 1 92.56 180 PRO B C 1
ATOM 5486 O O . PRO B 1 180 ? -3.131 -28.297 -35 1 92.56 180 PRO B O 1
ATOM 5489 N N . TRP B 1 181 ? -2.906 -29.516 -33.156 1 94.25 181 TRP B N 1
ATOM 5490 C CA . TRP B 1 181 ? -2.012 -30.469 -33.781 1 94.25 181 TRP B CA 1
ATOM 5491 C C . TRP B 1 181 ? -2.793 -31.672 -34.312 1 94.25 181 TRP B C 1
ATOM 5493 O O . TRP B 1 181 ? -4 -31.781 -34.094 1 94.25 181 TRP B O 1
ATOM 5503 N N . ASP B 1 182 ? -2.219 -32.562 -35 1 95.75 182 ASP B N 1
ATOM 5504 C CA . ASP B 1 182 ? -2.871 -33.562 -35.844 1 95.75 182 ASP B CA 1
ATOM 5505 C C . ASP B 1 182 ? -3.758 -34.5 -35 1 95.75 182 ASP B C 1
ATOM 5507 O O . ASP B 1 182 ? -4.902 -34.75 -35.344 1 95.75 182 ASP B O 1
ATOM 5511 N N . GLU B 1 183 ? -3.254 -34.938 -33.938 1 96.75 183 GLU B N 1
ATOM 5512 C CA . GLU B 1 183 ? -3.99 -35.875 -33.094 1 96.75 183 GLU B CA 1
ATOM 5513 C C . GLU B 1 183 ? -5.281 -35.25 -32.594 1 96.75 183 GLU B C 1
ATOM 5515 O O . GLU B 1 183 ? -6.32 -35.906 -32.531 1 96.75 183 GLU B O 1
ATOM 5520 N N . LEU B 1 184 ? -5.203 -34.031 -32.156 1 96.81 184 LEU B N 1
ATOM 5521 C CA . LEU B 1 184 ? -6.371 -33.344 -31.656 1 96.81 184 LEU B CA 1
ATOM 5522 C C . LEU B 1 184 ? -7.406 -33.125 -32.75 1 96.81 184 LEU B C 1
ATOM 5524 O O . LEU B 1 184 ? -8.602 -33.312 -32.531 1 96.81 184 LEU B O 1
ATOM 5528 N N . LEU B 1 185 ? -6.941 -32.812 -33.906 1 95.75 185 LEU B N 1
ATOM 5529 C CA . LEU B 1 185 ? -7.82 -32.594 -35.031 1 95.75 185 LEU B CA 1
ATOM 5530 C C . LEU B 1 185 ? -8.523 -33.875 -35.438 1 95.75 185 LEU B C 1
ATOM 5532 O O . LEU B 1 185 ? -9.719 -33.875 -35.75 1 95.75 185 LEU B O 1
ATOM 5536 N N . GLN B 1 186 ? -7.746 -34.906 -35.438 1 96.44 186 GLN B N 1
ATOM 5537 C CA . GLN B 1 186 ? -8.305 -36.188 -35.781 1 96.44 186 GLN B CA 1
ATOM 5538 C C . GLN B 1 186 ? -9.398 -36.625 -34.812 1 96.44 186 GLN B C 1
ATOM 5540 O O . GLN B 1 186 ? -10.43 -37.156 -35.219 1 96.44 186 GLN B O 1
ATOM 5545 N N . TYR B 1 187 ? -9.125 -36.375 -33.594 1 96.62 187 TYR B N 1
ATOM 5546 C CA . TYR B 1 187 ? -10.125 -36.688 -32.562 1 96.62 187 TYR B CA 1
ATOM 5547 C C . TYR B 1 187 ? -11.391 -35.875 -32.781 1 96.62 187 TYR B C 1
ATOM 5549 O O . TYR B 1 187 ? -12.5 -36.406 -32.719 1 96.62 187 TYR B O 1
ATOM 5557 N N . SER B 1 188 ? -11.242 -34.625 -33 1 96.25 188 SER B N 1
ATOM 5558 C CA . SER B 1 188 ? -12.391 -33.75 -33.25 1 96.25 188 SER B CA 1
ATOM 5559 C C . SER B 1 188 ? -13.172 -34.219 -34.469 1 96.25 188 SER B C 1
ATOM 5561 O O . SER B 1 188 ? -14.406 -34.281 -34.438 1 96.25 188 SER B O 1
ATOM 5563 N N . ASP B 1 189 ? -12.492 -34.594 -35.5 1 95.12 189 ASP B N 1
ATOM 5564 C CA . ASP B 1 189 ? -13.109 -35 -36.75 1 95.12 189 ASP B CA 1
ATOM 5565 C C . ASP B 1 189 ? -13.867 -36.312 -36.594 1 95.12 189 ASP B C 1
ATOM 5567 O O . ASP B 1 189 ? -14.812 -36.594 -37.344 1 95.12 189 ASP B O 1
ATOM 5571 N N . SER B 1 190 ? -13.445 -37.062 -35.656 1 95.38 190 SER B N 1
ATOM 5572 C CA . SER B 1 190 ? -14.078 -38.344 -35.438 1 95.38 190 SER B CA 1
ATOM 5573 C C . SER B 1 190 ? -15.461 -38.219 -34.812 1 95.38 190 SER B C 1
ATOM 5575 O O . SER B 1 190 ? -16.266 -39.125 -34.844 1 95.38 190 SER B O 1
ATOM 5577 N N . ILE B 1 191 ? -15.711 -37.062 -34.312 1 95.19 191 ILE B N 1
ATOM 5578 C CA . ILE B 1 191 ? -17 -36.812 -33.688 1 95.19 191 ILE B CA 1
ATOM 5579 C C . ILE B 1 191 ? -17.922 -36.094 -34.656 1 95.19 191 ILE B C 1
ATOM 5581 O O . ILE B 1 191 ? -17.609 -34.969 -35.125 1 95.19 191 ILE B O 1
ATOM 5585 N N . ASP B 1 192 ? -19.031 -36.688 -35 1 94.62 192 ASP B N 1
ATOM 5586 C CA . ASP B 1 192 ? -20.031 -36.062 -35.844 1 94.62 192 ASP B CA 1
ATOM 5587 C C . ASP B 1 192 ? -21.172 -35.469 -35 1 94.62 192 ASP B C 1
ATOM 5589 O O . ASP B 1 192 ? -22.094 -36.188 -34.625 1 94.62 192 ASP B O 1
ATOM 5593 N N . LEU B 1 193 ? -21.125 -34.219 -34.875 1 94.38 193 LEU B N 1
ATOM 5594 C CA . LEU B 1 193 ? -22.062 -33.531 -34 1 94.38 193 LEU B CA 1
ATOM 5595 C C . LEU B 1 193 ? -23.5 -33.719 -34.469 1 94.38 193 LEU B C 1
ATOM 5597 O O . LEU B 1 193 ? -24.422 -33.875 -33.688 1 94.38 193 LEU B O 1
ATOM 5601 N N . GLU B 1 194 ? -23.672 -33.75 -35.75 1 91.75 194 GLU B N 1
ATOM 5602 C CA . GLU B 1 194 ? -25 -33.781 -36.344 1 91.75 194 GLU B CA 1
ATOM 5603 C C . GLU B 1 194 ? -25.656 -35.156 -36.125 1 91.75 194 GLU B C 1
ATOM 5605 O O . GLU B 1 194 ? -26.875 -35.25 -36 1 91.75 194 GLU B O 1
ATOM 5610 N N . SER B 1 195 ? -24.922 -36.094 -36.031 1 94.12 195 SER B N 1
ATOM 5611 C CA . SER B 1 195 ? -25.453 -37.469 -35.969 1 94.12 195 SER B CA 1
ATOM 5612 C C . SER B 1 195 ? -25.719 -37.875 -34.531 1 94.12 195 SER B C 1
ATOM 5614 O O . SER B 1 195 ? -26.391 -38.875 -34.281 1 94.12 195 SER B O 1
ATOM 5616 N N . LEU B 1 196 ? -25.312 -37.094 -33.562 1 94.44 196 LEU B N 1
ATOM 5617 C CA . LEU B 1 196 ? -25.469 -37.438 -32.156 1 94.44 196 LEU B CA 1
ATOM 5618 C C . LEU B 1 196 ? -26.875 -37.156 -31.656 1 94.44 196 LEU B C 1
ATOM 5620 O O . LEU B 1 196 ? -27.516 -36.219 -32.125 1 94.44 196 LEU B O 1
ATOM 5624 N N . ASP B 1 197 ? -27.344 -38 -30.75 1 93.75 197 ASP B N 1
ATOM 5625 C CA . ASP B 1 197 ? -28.609 -37.656 -30.109 1 93.75 197 ASP B CA 1
ATOM 5626 C C . ASP B 1 197 ? -28.406 -36.594 -29.062 1 93.75 197 ASP B C 1
ATOM 5628 O O . ASP B 1 197 ? -27.266 -36.188 -28.781 1 93.75 197 ASP B O 1
ATOM 5632 N N . VAL B 1 198 ? -29.453 -36.156 -28.531 1 93.12 198 VAL B N 1
ATOM 5633 C CA . VAL B 1 198 ? -29.438 -35 -27.641 1 93.12 198 VAL B CA 1
ATOM 5634 C C . VAL B 1 198 ? -28.578 -35.312 -26.406 1 93.12 198 VAL B C 1
ATOM 5636 O O . VAL B 1 198 ? -27.828 -34.438 -25.953 1 93.12 198 VAL B O 1
ATOM 5639 N N . GLU B 1 199 ? -28.656 -36.5 -25.891 1 92.88 199 GLU B N 1
ATOM 5640 C CA . GLU B 1 199 ? -27.922 -36.875 -24.688 1 92.88 199 GLU B CA 1
ATOM 5641 C C . GLU B 1 199 ? -26.422 -36.906 -24.938 1 92.88 199 GLU B C 1
ATOM 5643 O O . GLU B 1 199 ? -25.625 -36.375 -24.141 1 92.88 199 GLU B O 1
ATOM 5648 N N . GLU B 1 200 ? -26.094 -37.469 -26.031 1 94.31 200 GLU B N 1
ATOM 5649 C CA . GLU B 1 200 ? -24.688 -37.562 -26.406 1 94.31 200 GLU B CA 1
ATOM 5650 C C . GLU B 1 200 ? -24.125 -36.188 -26.797 1 94.31 200 GLU B C 1
ATOM 5652 O O . GLU B 1 200 ? -22.984 -35.875 -26.516 1 94.31 200 GLU B O 1
ATOM 5657 N N . HIS B 1 201 ? -24.953 -35.469 -27.453 1 96.19 201 HIS B N 1
ATOM 5658 C CA . HIS B 1 201 ? -24.594 -34.156 -27.922 1 96.19 201 HIS B CA 1
ATOM 5659 C C . HIS B 1 201 ? -24.25 -33.219 -26.766 1 96.19 201 HIS B C 1
ATOM 5661 O O . HIS B 1 201 ? -23.312 -32.438 -26.859 1 96.19 201 HIS B O 1
ATOM 5667 N N . ALA B 1 202 ? -24.906 -33.469 -25.688 1 94.88 202 ALA B N 1
ATOM 5668 C CA . ALA B 1 202 ? -24.734 -32.625 -24.5 1 94.88 202 ALA B CA 1
ATOM 5669 C C . ALA B 1 202 ? -23.469 -33 -23.75 1 94.88 202 ALA B C 1
ATOM 5671 O O . ALA B 1 202 ? -23 -32.281 -22.875 1 94.88 202 ALA B O 1
ATOM 5672 N N . GLN B 1 203 ? -22.891 -34.062 -24.125 1 95.31 203 GLN B N 1
ATOM 5673 C CA . GLN B 1 203 ? -21.75 -34.594 -23.391 1 95.31 203 GLN B CA 1
ATOM 5674 C C . GLN B 1 203 ? -20.438 -34.312 -24.125 1 95.31 203 GLN B C 1
ATOM 5676 O O . GLN B 1 203 ? -19.359 -34.719 -23.672 1 95.31 203 GLN B O 1
ATOM 5681 N N . ILE B 1 204 ? -20.5 -33.594 -25.203 1 96.19 204 ILE B N 1
ATOM 5682 C CA . ILE B 1 204 ? -19.297 -33.25 -25.953 1 96.19 204 ILE B CA 1
ATOM 5683 C C . ILE B 1 204 ? -18.609 -32.062 -25.266 1 96.19 204 ILE B C 1
ATOM 5685 O O . ILE B 1 204 ? -19.25 -31.016 -25.031 1 96.19 204 ILE B O 1
ATOM 5689 N N . PRO B 1 205 ? -17.281 -32.188 -24.953 1 95.5 205 PRO B N 1
ATOM 5690 C CA . PRO B 1 205 ? -16.578 -31.047 -24.312 1 95.5 205 PRO B CA 1
ATOM 5691 C C . PRO B 1 205 ? -16.609 -29.797 -25.172 1 95.5 205 PRO B C 1
ATOM 5693 O O . PRO B 1 205 ? -16.484 -29.875 -26.406 1 95.5 205 PRO B O 1
ATOM 5696 N N . TYR B 1 206 ? -16.672 -28.656 -24.547 1 93.81 206 TYR B N 1
ATOM 5697 C CA . TYR B 1 206 ? -16.797 -27.391 -25.281 1 93.81 206 TYR B CA 1
ATOM 5698 C C . TYR B 1 206 ? -15.609 -27.172 -26.188 1 93.81 206 TYR B C 1
ATOM 5700 O O . TYR B 1 206 ? -15.727 -26.5 -27.219 1 93.81 206 TYR B O 1
ATOM 5708 N N . LEU B 1 207 ? -14.5 -27.703 -25.797 1 93.25 207 LEU B N 1
ATOM 5709 C CA . LEU B 1 207 ? -13.289 -27.578 -26.594 1 93.25 207 LEU B CA 1
ATOM 5710 C C . LEU B 1 207 ? -13.508 -28.141 -28 1 93.25 207 LEU B C 1
ATOM 5712 O O . LEU B 1 207 ? -13.055 -27.547 -28.984 1 93.25 207 LEU B O 1
ATOM 5716 N N . ILE B 1 208 ? -14.148 -29.219 -28.062 1 95.69 208 ILE B N 1
ATOM 5717 C CA . ILE B 1 208 ? -14.422 -29.844 -29.359 1 95.69 208 ILE B CA 1
ATOM 5718 C C . ILE B 1 208 ? -15.406 -28.984 -30.141 1 95.69 208 ILE B C 1
ATOM 5720 O O . ILE B 1 208 ? -15.25 -28.812 -31.359 1 95.69 208 ILE B O 1
ATOM 5724 N N . ILE B 1 209 ? -16.328 -28.5 -29.453 1 96.25 209 ILE B N 1
ATOM 5725 C CA . ILE B 1 209 ? -17.297 -27.625 -30.078 1 96.25 209 ILE B CA 1
ATOM 5726 C C . ILE B 1 209 ? -16.594 -26.406 -30.672 1 96.25 209 ILE B C 1
ATOM 5728 O O . ILE B 1 209 ? -16.844 -26.031 -31.828 1 96.25 209 ILE B O 1
ATOM 5732 N N . GLN B 1 210 ? -15.688 -25.891 -29.938 1 94.06 210 GLN B N 1
ATOM 5733 C CA . GLN B 1 210 ? -14.953 -24.719 -30.375 1 94.06 210 GLN B CA 1
ATOM 5734 C C . GLN B 1 210 ? -14.039 -25.047 -31.547 1 94.06 210 GLN B C 1
ATOM 5736 O O . GLN B 1 210 ? -13.898 -24.234 -32.469 1 94.06 210 GLN B O 1
ATOM 5741 N N . LEU B 1 211 ? -13.375 -26.156 -31.5 1 94.19 211 LEU B N 1
ATOM 5742 C CA . LEU B 1 211 ? -12.531 -26.594 -32.594 1 94.19 211 LEU B CA 1
ATOM 5743 C C . LEU B 1 211 ? -13.336 -26.672 -33.906 1 94.19 211 LEU B C 1
ATOM 5745 O O . LEU B 1 211 ? -12.891 -26.188 -34.938 1 94.19 211 LEU B O 1
ATOM 5749 N N . LYS B 1 212 ? -14.453 -27.25 -33.812 1 95.62 212 LYS B N 1
ATOM 5750 C CA . LYS B 1 212 ? -15.32 -27.406 -34.969 1 95.62 212 LYS B CA 1
ATOM 5751 C C . LYS B 1 212 ? -15.859 -26.062 -35.438 1 95.62 212 LYS B C 1
ATOM 5753 O O . LYS B 1 212 ? -16.062 -25.844 -36.625 1 95.62 212 LYS B O 1
ATOM 5758 N N . ALA B 1 213 ? -16.125 -25.312 -34.5 1 95.06 213 ALA B N 1
ATOM 5759 C CA . ALA B 1 213 ? -16.609 -23.984 -34.844 1 95.06 213 ALA B CA 1
ATOM 5760 C C . ALA B 1 213 ? -15.547 -23.188 -35.594 1 95.06 213 ALA B C 1
ATOM 5762 O O . ALA B 1 213 ? -15.859 -22.484 -36.531 1 95.06 213 ALA B O 1
ATOM 5763 N N . VAL B 1 214 ? -14.328 -23.219 -35.125 1 93.56 214 VAL B N 1
ATOM 5764 C CA . VAL B 1 214 ? -13.227 -22.516 -35.781 1 93.56 214 VAL B CA 1
ATOM 5765 C C . VAL B 1 214 ? -13.047 -23.047 -37.188 1 93.56 214 VAL B C 1
ATOM 5767 O O . VAL B 1 214 ? -12.844 -22.266 -38.125 1 93.56 214 VAL B O 1
ATOM 5770 N N . GLN B 1 215 ? -13.133 -24.328 -37.344 1 92.38 215 GLN B N 1
ATOM 5771 C CA . GLN B 1 215 ? -13.016 -24.938 -38.688 1 92.38 215 GLN B CA 1
ATOM 5772 C C . GLN B 1 215 ? -14.133 -24.453 -39.594 1 92.38 215 GLN B C 1
ATOM 5774 O O . GLN B 1 215 ? -13.891 -24.141 -40.75 1 92.38 215 GLN B O 1
ATOM 5779 N N . ALA B 1 216 ? -15.297 -24.438 -39.062 1 94.31 216 ALA B N 1
ATOM 5780 C CA . ALA B 1 216 ? -16.438 -23.984 -39.844 1 94.31 216 ALA B CA 1
ATOM 5781 C C . ALA B 1 216 ? -16.297 -22.516 -40.219 1 94.31 216 ALA B C 1
ATOM 5783 O O . ALA B 1 216 ? -16.625 -22.125 -41.344 1 94.31 216 ALA B O 1
ATOM 5784 N N . TRP B 1 217 ? -15.883 -21.766 -39.312 1 94.25 217 TRP B N 1
ATOM 5785 C CA . TRP B 1 217 ? -15.719 -20.344 -39.562 1 94.25 217 TRP B CA 1
ATOM 5786 C C . TRP B 1 217 ? -14.664 -20.094 -40.625 1 94.25 217 TRP B C 1
ATOM 5788 O O . TRP B 1 217 ? -14.844 -19.219 -41.5 1 94.25 217 TRP B O 1
ATOM 5798 N N . ARG B 1 218 ? -13.578 -20.828 -40.562 1 91.88 218 ARG B N 1
ATOM 5799 C CA . ARG B 1 218 ? -12.469 -20.656 -41.469 1 91.88 218 ARG B CA 1
ATOM 5800 C C . ARG B 1 218 ? -12.883 -21.031 -42.906 1 91.88 218 ARG B C 1
ATOM 5802 O O . ARG B 1 218 ? -12.281 -20.562 -43.875 1 91.88 218 ARG B O 1
ATOM 5809 N N . LYS B 1 219 ? -13.867 -21.812 -43.031 1 92.62 219 LYS B N 1
ATOM 5810 C CA . LYS B 1 219 ? -14.383 -22.156 -44.375 1 92.62 219 LYS B CA 1
ATOM 5811 C C . LYS B 1 219 ? -15.094 -20.969 -45 1 92.62 219 LYS B C 1
ATOM 5813 O O . LYS B 1 219 ? -15.078 -20.812 -46.219 1 92.62 219 LYS B O 1
ATOM 5818 N N . ALA B 1 220 ? -15.617 -20.219 -44.156 1 90.25 220 ALA B N 1
ATOM 5819 C CA . ALA B 1 220 ? -16.438 -19.109 -44.625 1 90.25 220 ALA B CA 1
ATOM 5820 C C . ALA B 1 220 ? -15.664 -17.797 -44.562 1 90.25 220 ALA B C 1
ATOM 5822 O O . ALA B 1 220 ? -16.016 -16.828 -45.25 1 90.25 220 ALA B O 1
ATOM 5823 N N . HIS B 1 221 ? -14.609 -17.766 -43.812 1 91 221 HIS B N 1
ATOM 5824 C CA . HIS B 1 221 ? -13.883 -16.516 -43.562 1 91 221 HIS B CA 1
ATOM 5825 C C . HIS B 1 221 ? -12.375 -16.734 -43.625 1 91 221 HIS B C 1
ATOM 5827 O O . HIS B 1 221 ? -11.891 -17.828 -43.312 1 91 221 HIS B O 1
ATOM 5833 N N . THR B 1 222 ? -11.672 -15.773 -43.969 1 85.25 222 THR B N 1
ATOM 5834 C CA . THR B 1 222 ? -10.219 -15.859 -44.094 1 85.25 222 THR B CA 1
ATOM 5835 C C . THR B 1 222 ? -9.555 -15.664 -42.719 1 85.25 222 THR B C 1
ATOM 5837 O O . THR B 1 222 ? -8.484 -16.219 -42.469 1 85.25 222 THR B O 1
ATOM 5840 N N . GLN B 1 223 ? -10.219 -14.844 -41.906 1 85.69 223 GLN B N 1
ATOM 5841 C CA . GLN B 1 223 ? -9.633 -14.539 -40.625 1 85.69 223 GLN B CA 1
ATOM 5842 C C . GLN B 1 223 ? -10.578 -14.938 -39.469 1 85.69 223 GLN B C 1
ATOM 5844 O O . GLN B 1 223 ? -11.781 -15.102 -39.688 1 85.69 223 GLN B O 1
ATOM 5849 N N . LEU B 1 224 ? -9.969 -15.156 -38.344 1 88.75 224 LEU B N 1
ATOM 5850 C CA . LEU B 1 224 ? -10.773 -15.391 -37.156 1 88.75 224 LEU B CA 1
ATOM 5851 C C . LEU B 1 224 ? -11.562 -14.141 -36.781 1 88.75 224 LEU B C 1
ATOM 5853 O O . LEU B 1 224 ? -11.219 -13.039 -37.188 1 88.75 224 LEU B O 1
ATOM 5857 N N . PRO B 1 225 ? -12.609 -14.312 -36 1 87.38 225 PRO B N 1
ATOM 5858 C CA . PRO B 1 225 ? -13.414 -13.141 -35.656 1 87.38 225 PRO B CA 1
ATOM 5859 C C . PRO B 1 225 ? -12.609 -12.078 -34.906 1 87.38 225 PRO B C 1
ATOM 5861 O O . PRO B 1 225 ? -12 -12.367 -33.875 1 87.38 225 PRO B O 1
ATOM 5864 N N . LYS B 1 226 ? -12.562 -10.828 -35.406 1 82.31 226 LYS B N 1
ATOM 5865 C CA . LYS B 1 226 ? -11.812 -9.734 -34.781 1 82.31 226 LYS B CA 1
ATOM 5866 C C . LYS B 1 226 ? -12.742 -8.617 -34.344 1 82.31 226 LYS B C 1
ATOM 5868 O O . LYS B 1 226 ? -12.562 -8.062 -33.25 1 82.31 226 LYS B O 1
ATOM 5873 N N . THR B 1 227 ? -13.734 -8.344 -35.125 1 82.81 227 THR B N 1
ATOM 5874 C CA . THR B 1 227 ? -14.656 -7.262 -34.812 1 82.81 227 THR B CA 1
ATOM 5875 C C . THR B 1 227 ? -15.773 -7.738 -33.875 1 82.81 227 THR B C 1
ATOM 5877 O O . THR B 1 227 ? -16.016 -8.945 -33.75 1 82.81 227 THR B O 1
ATOM 5880 N N . SER B 1 228 ? -16.422 -6.809 -33.281 1 84.12 228 SER B N 1
ATOM 5881 C CA . SER B 1 228 ? -17.547 -7.133 -32.406 1 84.12 228 SER B CA 1
ATOM 5882 C C . SER B 1 228 ? -18.641 -7.883 -33.156 1 84.12 228 SER B C 1
ATOM 5884 O O . SER B 1 228 ? -19.234 -8.812 -32.625 1 84.12 228 SER B O 1
ATOM 5886 N N . GLN B 1 229 ? -18.891 -7.438 -34.312 1 87.25 229 GLN B N 1
ATOM 5887 C CA . GLN B 1 229 ? -19.906 -8.078 -35.125 1 87.25 229 GLN B CA 1
ATOM 5888 C C . GLN B 1 229 ? -19.5 -9.508 -35.5 1 87.25 229 GLN B C 1
ATOM 5890 O O . GLN B 1 229 ? -20.344 -10.422 -35.438 1 87.25 229 GLN B O 1
ATOM 5895 N N . GLU B 1 230 ? -18.312 -9.703 -35.875 1 89.25 230 GLU B N 1
ATOM 5896 C CA . GLU B 1 230 ? -17.797 -11.031 -36.188 1 89.25 230 GLU B CA 1
ATOM 5897 C C . GLU B 1 230 ? -17.844 -11.961 -34.969 1 89.25 230 GLU B C 1
ATOM 5899 O O . GLU B 1 230 ? -18.172 -13.141 -35.094 1 89.25 230 GLU B O 1
ATOM 5904 N N . LYS B 1 231 ? -17.5 -11.438 -33.875 1 88.5 231 LYS B N 1
ATOM 5905 C CA . LYS B 1 231 ? -17.516 -12.227 -32.625 1 88.5 231 LYS B CA 1
ATOM 5906 C C . LYS B 1 231 ? -18.938 -12.664 -32.281 1 88.5 231 LYS B C 1
ATOM 5908 O O . LYS B 1 231 ? -19.156 -13.797 -31.859 1 88.5 231 LYS B O 1
ATOM 5913 N N . LYS B 1 232 ? -19.844 -11.727 -32.469 1 89.56 232 LYS B N 1
ATOM 5914 C CA . LYS B 1 232 ? -21.25 -12.062 -32.219 1 89.56 232 LYS B CA 1
ATOM 5915 C C . LYS B 1 232 ? -21.719 -13.148 -33.188 1 89.56 232 LYS B C 1
ATOM 5917 O O . LYS B 1 232 ? -22.469 -14.055 -32.812 1 89.56 232 LYS B O 1
ATOM 5922 N N . GLY B 1 233 ? -21.375 -12.984 -34.375 1 91.88 233 GLY B N 1
ATOM 5923 C CA . GLY B 1 233 ? -21.703 -13.984 -35.375 1 91.88 233 GLY B CA 1
ATOM 5924 C C . GLY B 1 233 ? -21.141 -15.352 -35.062 1 91.88 233 GLY B C 1
ATOM 5925 O O . GLY B 1 233 ? -21.797 -16.375 -35.281 1 91.88 233 GLY B O 1
ATOM 5926 N N . PHE B 1 234 ? -19.969 -15.367 -34.594 1 93.81 234 PHE B N 1
ATOM 5927 C CA . PHE B 1 234 ? -19.312 -16.609 -34.219 1 93.81 234 PHE B CA 1
ATOM 5928 C C . PHE B 1 234 ? -20.062 -17.297 -33.094 1 93.81 234 PHE B C 1
ATOM 5930 O O . PHE B 1 234 ? -20.297 -18.5 -33.125 1 93.81 234 PHE B O 1
ATOM 5937 N N . LYS B 1 235 ? -20.391 -16.562 -32.125 1 93.38 235 LYS B N 1
ATOM 5938 C CA . LYS B 1 235 ? -21.125 -17.078 -30.969 1 93.38 235 LYS B CA 1
ATOM 5939 C C . LYS B 1 235 ? -22.484 -17.609 -31.391 1 93.38 235 LYS B C 1
ATOM 5941 O O . LYS B 1 235 ? -22.922 -18.656 -30.906 1 93.38 235 LYS B O 1
ATOM 5946 N N . LYS B 1 236 ? -23.141 -16.859 -32.25 1 94.31 236 LYS B N 1
ATOM 5947 C CA . LYS B 1 236 ? -24.438 -17.297 -32.75 1 94.31 236 LYS B CA 1
ATOM 5948 C C . LYS B 1 236 ? -24.312 -18.609 -33.5 1 94.31 236 LYS B C 1
ATOM 5950 O O . LYS B 1 236 ? -25.188 -19.484 -33.375 1 94.31 236 LYS B O 1
ATOM 5955 N N . MET B 1 237 ? -23.297 -18.719 -34.25 1 95.06 237 MET B N 1
ATOM 5956 C CA . MET B 1 237 ? -23.047 -19.953 -35 1 95.06 237 MET B CA 1
ATOM 5957 C C . MET B 1 237 ? -22.984 -21.156 -34.062 1 95.06 237 MET B C 1
ATOM 5959 O O . MET B 1 237 ? -23.594 -22.188 -34.344 1 95.06 237 MET B O 1
ATOM 5963 N N . ILE B 1 238 ? -22.328 -21.047 -32.969 1 95.56 238 ILE B N 1
ATOM 5964 C CA . ILE B 1 238 ? -22.188 -22.125 -31.984 1 95.56 238 ILE B CA 1
ATOM 5965 C C . ILE B 1 238 ? -23.547 -22.406 -31.359 1 95.56 238 ILE B C 1
ATOM 5967 O O . ILE B 1 238 ? -23.953 -23.562 -31.219 1 95.56 238 ILE B O 1
ATOM 5971 N N . MET B 1 239 ? -24.281 -21.375 -31.109 1 95.5 239 MET B N 1
ATOM 5972 C CA . MET B 1 239 ? -25.578 -21.531 -30.469 1 95.5 239 MET B CA 1
ATOM 5973 C C . MET B 1 239 ? -26.562 -22.234 -31.391 1 95.5 239 MET B C 1
ATOM 5975 O O . MET B 1 239 ? -27.438 -22.969 -30.938 1 95.5 239 MET B O 1
ATOM 5979 N N . ASP B 1 240 ? -26.438 -21.938 -32.625 1 95.19 240 ASP B N 1
ATOM 5980 C CA . ASP B 1 240 ? -27.328 -22.516 -33.625 1 95.19 240 ASP B CA 1
ATOM 5981 C C . ASP B 1 240 ? -27.125 -24.031 -33.719 1 95.19 240 ASP B C 1
ATOM 5983 O O . ASP B 1 240 ? -27.984 -24.734 -34.281 1 95.19 240 ASP B O 1
ATOM 5987 N N . TRP B 1 241 ? -26.016 -24.516 -33.219 1 95.88 241 TRP B N 1
ATOM 5988 C CA . TRP B 1 241 ? -25.719 -25.938 -33.312 1 95.88 241 TRP B CA 1
ATOM 5989 C C . TRP B 1 241 ? -26.422 -26.703 -32.188 1 95.88 241 TRP B C 1
ATOM 5991 O O . TRP B 1 241 ? -26.484 -27.938 -32.219 1 95.88 241 TRP B O 1
ATOM 6001 N N . LYS B 1 242 ? -26.953 -26 -31.234 1 95 242 LYS B N 1
ATOM 6002 C CA . LYS B 1 242 ? -27.625 -26.641 -30.109 1 95 242 LYS B CA 1
ATOM 6003 C C . LYS B 1 242 ? -28.828 -27.453 -30.594 1 95 242 LYS B C 1
ATOM 6005 O O . LYS B 1 242 ? -29.562 -27.031 -31.484 1 95 242 LYS B O 1
ATOM 6010 N N . LYS B 1 243 ? -29.031 -28.578 -29.984 1 94.25 243 LYS B N 1
ATOM 6011 C CA . LYS B 1 243 ? -30.219 -29.406 -30.25 1 94.25 243 LYS B CA 1
ATOM 6012 C C . LYS B 1 243 ? -31.281 -29.219 -29.172 1 94.25 243 LYS B C 1
ATOM 6014 O O . LYS B 1 243 ? -32.469 -29.469 -29.406 1 94.25 243 LYS B O 1
ATOM 6019 N N . ASP B 1 244 ? -30.75 -28.906 -28.031 1 90.88 244 ASP B N 1
ATOM 6020 C CA . ASP B 1 244 ? -31.594 -28.641 -26.875 1 90.88 244 ASP B CA 1
ATOM 6021 C C . ASP B 1 24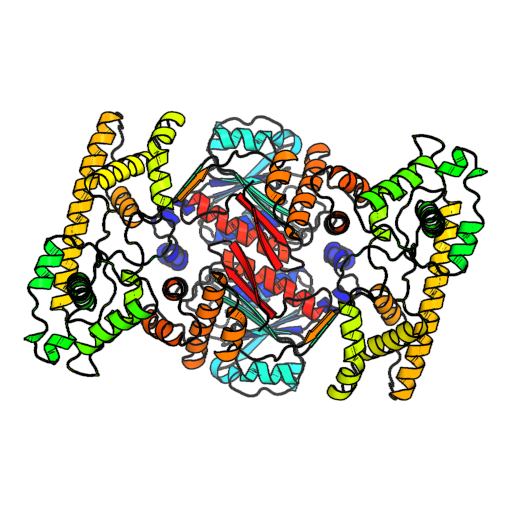4 ? -31.109 -27.406 -26.094 1 90.88 244 ASP B C 1
ATOM 6023 O O . ASP B 1 244 ? -29.891 -27.203 -25.969 1 90.88 244 ASP B O 1
ATOM 6027 N N . TYR B 1 245 ? -32.031 -26.703 -25.547 1 86.75 245 TYR B N 1
ATOM 6028 C CA . TYR B 1 245 ? -31.734 -25.438 -24.875 1 86.75 245 TYR B CA 1
ATOM 6029 C C . TYR B 1 245 ? -30.953 -25.688 -23.594 1 86.75 245 TYR B C 1
ATOM 6031 O O . TYR B 1 245 ? -30.219 -24.812 -23.125 1 86.75 245 TYR B O 1
ATOM 6039 N N . GLN B 1 246 ? -30.938 -26.828 -23.047 1 87.06 246 GLN B N 1
ATOM 6040 C CA . GLN B 1 246 ? -30.344 -27.109 -21.75 1 87.06 246 GLN B CA 1
ATOM 6041 C C . GLN B 1 246 ? -28.906 -27.625 -21.891 1 87.06 246 GLN B C 1
ATOM 6043 O O . GLN B 1 246 ? -28.266 -27.953 -20.906 1 87.06 246 GLN B O 1
ATOM 6048 N N . GLU B 1 247 ? -28.438 -27.609 -23.141 1 92.69 247 GLU B N 1
ATOM 6049 C CA . GLU B 1 247 ? -27.078 -28.109 -23.344 1 92.69 247 GLU B CA 1
ATOM 6050 C C . GLU B 1 247 ? -26.047 -27.094 -22.844 1 92.69 247 GLU B C 1
ATOM 6052 O O . GLU B 1 247 ? -25.609 -26.219 -23.594 1 92.69 247 GLU B O 1
ATOM 6057 N N . LEU B 1 248 ? -25.5 -27.422 -21.703 1 90.94 248 LEU B N 1
ATOM 6058 C CA . LEU B 1 248 ? -24.578 -26.516 -21.016 1 90.94 248 LEU B CA 1
ATOM 6059 C C . LEU B 1 248 ? -23.234 -26.453 -21.734 1 90.94 248 LEU B C 1
ATOM 6061 O O . LEU B 1 248 ? -22.531 -25.453 -21.656 1 90.94 248 LEU B O 1
ATOM 6065 N N . ASN B 1 249 ? -22.859 -27.5 -22.391 1 93.5 249 ASN B N 1
ATOM 6066 C CA . ASN B 1 249 ? -21.578 -27.547 -23.078 1 93.5 249 ASN B CA 1
ATOM 6067 C C . ASN B 1 249 ? -21.484 -26.5 -24.188 1 93.5 249 ASN B C 1
ATOM 6069 O O . ASN B 1 249 ? -20.422 -25.938 -24.438 1 93.5 249 ASN B O 1
ATOM 6073 N N . PHE B 1 250 ? -22.547 -26.156 -24.766 1 94.5 250 PHE B N 1
ATOM 6074 C CA . PHE B 1 250 ? -22.547 -25.109 -25.781 1 94.5 250 PHE B CA 1
ATOM 6075 C C . PHE B 1 250 ? -22.5 -23.734 -25.156 1 94.5 250 PHE B C 1
ATOM 6077 O O . PHE B 1 250 ? -21.859 -22.828 -25.688 1 94.5 250 PHE B O 1
ATOM 6084 N N . ASP B 1 251 ? -23.141 -23.625 -24.078 1 90.44 251 ASP B N 1
ATOM 6085 C CA . ASP B 1 251 ? -23.016 -22.391 -23.328 1 90.44 251 ASP B CA 1
ATOM 6086 C C . ASP B 1 251 ? -21.562 -22.125 -22.906 1 90.44 251 ASP B C 1
ATOM 6088 O O . ASP B 1 251 ? -21.078 -21 -23.016 1 90.44 251 ASP B O 1
ATOM 6092 N N . GLU B 1 252 ? -20.938 -23.125 -22.453 1 88.31 252 GLU B N 1
ATOM 6093 C CA . GLU B 1 252 ? -19.531 -23.031 -22.078 1 88.31 252 GLU B CA 1
ATOM 6094 C C . GLU B 1 252 ? -18.672 -22.641 -23.281 1 88.31 252 GLU B C 1
ATOM 6096 O O . GLU B 1 252 ? -17.719 -21.875 -23.141 1 88.31 252 GLU B O 1
ATOM 6101 N N . ALA B 1 253 ? -18.984 -23.234 -24.359 1 91.62 253 ALA B N 1
ATOM 6102 C CA . ALA B 1 253 ? -18.234 -22.938 -25.578 1 91.62 253 ALA B CA 1
ATOM 6103 C C . ALA B 1 253 ? -18.312 -21.469 -25.938 1 91.62 253 ALA B C 1
ATOM 6105 O O . ALA B 1 253 ? -17.328 -20.859 -26.344 1 91.62 253 ALA B O 1
ATOM 6106 N N . VAL B 1 254 ? -19.453 -20.938 -25.781 1 89 254 VAL B N 1
ATOM 6107 C CA . VAL B 1 254 ? -19.672 -19.531 -26.094 1 89 254 VAL B CA 1
ATOM 6108 C C . VAL B 1 254 ? -18.984 -18.656 -25.031 1 89 254 VAL B C 1
ATOM 6110 O O . VAL B 1 254 ? -18.328 -17.672 -25.375 1 89 254 VAL B O 1
ATOM 6113 N N . GLU B 1 255 ? -19.062 -19.078 -23.859 1 78.12 255 GLU B N 1
ATOM 6114 C CA . GLU B 1 255 ? -18.484 -18.312 -22.75 1 78.12 255 GLU B CA 1
ATOM 6115 C C . GLU B 1 255 ? -16.969 -18.25 -22.859 1 78.12 255 GLU B C 1
ATOM 6117 O O . GLU B 1 255 ? -16.344 -17.25 -22.484 1 78.12 255 GLU B O 1
ATOM 6122 N N . ASN B 1 256 ? -16.391 -19.25 -23.328 1 80.12 256 ASN B N 1
ATOM 6123 C CA . ASN B 1 256 ? -14.945 -19.328 -23.422 1 80.12 256 ASN B CA 1
ATOM 6124 C C . ASN B 1 256 ? -14.445 -18.953 -24.812 1 80.12 256 ASN B C 1
ATOM 6126 O O . ASN B 1 256 ? -13.312 -19.266 -25.172 1 80.12 256 ASN B O 1
ATOM 6130 N N . SER B 1 257 ? -15.273 -18.328 -25.547 1 82.69 257 SER B N 1
ATOM 6131 C CA . SER B 1 257 ? -14.906 -17.984 -26.922 1 82.69 257 SER B CA 1
ATOM 6132 C C . SER B 1 257 ? -13.797 -16.953 -26.953 1 82.69 257 SER B C 1
ATOM 6134 O O . SER B 1 257 ? -13.117 -16.781 -27.969 1 82.69 257 SER B O 1
ATOM 6136 N N . HIS B 1 258 ? -13.562 -16.281 -25.828 1 72.5 258 HIS B N 1
ATOM 6137 C CA . HIS B 1 258 ? -12.492 -15.289 -25.75 1 72.5 258 HIS B CA 1
ATOM 6138 C C . HIS B 1 258 ? -11.125 -15.953 -25.938 1 72.5 258 HIS B C 1
ATOM 6140 O O . HIS B 1 258 ? -10.188 -15.312 -26.422 1 72.5 258 HIS B O 1
ATOM 6146 N N . MET B 1 259 ? -11.031 -17.094 -25.594 1 73.06 259 MET B N 1
ATOM 6147 C CA . MET B 1 259 ? -9.789 -17.844 -25.703 1 73.06 259 MET B CA 1
ATOM 6148 C C . MET B 1 259 ? -9.383 -18 -27.172 1 73.06 259 MET B C 1
ATOM 6150 O O . MET B 1 259 ? -8.203 -18.188 -27.469 1 73.06 259 MET B O 1
ATOM 6154 N N . ILE B 1 260 ? -10.367 -17.984 -27.984 1 76.19 260 ILE B N 1
ATOM 6155 C CA . ILE B 1 260 ? -10.133 -18.141 -29.422 1 76.19 260 ILE B CA 1
ATOM 6156 C C . ILE B 1 260 ? -9.586 -16.844 -30 1 76.19 260 ILE B C 1
ATOM 6158 O O . ILE B 1 260 ? -8.781 -16.859 -30.938 1 76.19 260 ILE B O 1
ATOM 6162 N N . MET B 1 261 ? -9.938 -15.789 -29.328 1 66.75 261 MET B N 1
ATOM 6163 C CA . MET B 1 261 ? -9.586 -14.469 -29.844 1 66.75 261 MET B CA 1
ATOM 6164 C C . MET B 1 261 ? -8.227 -14.023 -29.328 1 66.75 261 MET B C 1
ATOM 6166 O O . MET B 1 261 ? -7.625 -13.086 -29.844 1 66.75 261 MET B O 1
ATOM 6170 N N . SER B 1 262 ? -7.777 -14.672 -28.328 1 61.38 262 SER B N 1
ATOM 6171 C CA . SER B 1 262 ? -6.5 -14.297 -27.734 1 61.38 262 SER B CA 1
ATOM 6172 C C . SER B 1 262 ? -5.344 -15.039 -28.406 1 61.38 262 SER B C 1
ATOM 6174 O O . SER B 1 262 ? -5.508 -16.172 -28.875 1 61.38 262 SER B O 1
ATOM 6176 N N . SER B 1 263 ? -4.289 -14.258 -28.781 1 58.53 263 SER B N 1
ATOM 6177 C CA . SER B 1 263 ? -3.133 -14.805 -29.5 1 58.53 263 SER B CA 1
ATOM 6178 C C . SER B 1 263 ? -2.506 -15.961 -28.719 1 58.53 263 SER B C 1
ATOM 6180 O O . SER B 1 263 ? -2.26 -15.852 -27.516 1 58.53 263 SER B O 1
ATOM 6182 N N . THR B 1 264 ? -2.66 -17.156 -29.188 1 63.22 264 THR B N 1
ATOM 6183 C CA . THR B 1 264 ? -2.084 -18.359 -28.594 1 63.22 264 THR B CA 1
ATOM 6184 C C . THR B 1 264 ? -0.596 -18.469 -28.922 1 63.22 264 THR B C 1
ATOM 6186 O O . THR B 1 264 ? 0.044 -19.469 -28.625 1 63.22 264 THR B O 1
ATOM 6189 N N . GLY B 1 265 ? -0.071 -17.422 -29.484 1 77.56 265 GLY B N 1
ATOM 6190 C CA . GLY B 1 265 ? 1.346 -17.547 -29.797 1 77.56 265 GLY B CA 1
ATOM 6191 C C . GLY B 1 265 ? 2.238 -17.297 -28.594 1 77.56 265 GLY B C 1
ATOM 6192 O O . GLY B 1 265 ? 1.791 -17.391 -27.453 1 77.56 265 GLY B O 1
ATOM 6193 N N . VAL B 1 266 ? 3.49 -17.328 -28.875 1 89.31 266 VAL B N 1
ATOM 6194 C CA . VAL B 1 266 ? 4.473 -17.047 -27.844 1 89.31 266 VAL B CA 1
ATOM 6195 C C . VAL B 1 266 ? 4.293 -15.609 -27.328 1 89.31 266 VAL B C 1
ATOM 6197 O O . VAL B 1 266 ? 4.352 -14.656 -28.109 1 89.31 266 VAL B O 1
ATOM 6200 N N . PRO B 1 267 ? 3.947 -15.453 -26.062 1 88.94 267 PRO B N 1
ATOM 6201 C CA . PRO B 1 267 ? 3.775 -14.102 -25.531 1 88.94 267 PRO B CA 1
ATOM 6202 C C . PRO B 1 267 ? 4.98 -13.203 -25.781 1 88.94 267 PRO B C 1
ATOM 6204 O O . PRO B 1 267 ? 6.113 -13.688 -25.859 1 88.94 267 PRO B O 1
ATOM 6207 N N . HIS B 1 268 ? 4.762 -11.945 -25.875 1 90.69 268 HIS B N 1
ATOM 6208 C CA . HIS B 1 268 ? 5.801 -10.969 -26.172 1 90.69 268 HIS B CA 1
ATOM 6209 C C . HIS B 1 268 ? 6.91 -11.008 -25.125 1 90.69 268 HIS B C 1
ATOM 6211 O O . HIS B 1 268 ? 8.094 -10.93 -25.469 1 90.69 268 HIS B O 1
ATOM 6217 N N . SER B 1 269 ? 6.531 -11.117 -23.891 1 91.69 269 SER B N 1
ATOM 6218 C CA . SER B 1 269 ? 7.508 -11.156 -22.812 1 91.69 269 SER B CA 1
ATOM 6219 C C . SER B 1 269 ? 8.453 -12.344 -22.969 1 91.69 269 SER B C 1
ATOM 6221 O O . SER B 1 269 ? 9.648 -12.227 -22.672 1 91.69 269 SER B O 1
ATOM 6223 N N . ILE B 1 270 ? 7.934 -13.414 -23.469 1 94.62 270 ILE B N 1
ATOM 6224 C CA . ILE B 1 270 ? 8.75 -14.609 -23.656 1 94.62 270 ILE B CA 1
ATOM 6225 C C . ILE B 1 270 ? 9.625 -14.453 -24.891 1 94.62 270 ILE B C 1
ATOM 6227 O O . ILE B 1 270 ? 10.789 -14.859 -24.906 1 94.62 270 ILE B O 1
ATOM 6231 N N . GLN B 1 271 ? 9.07 -13.836 -25.891 1 95 271 GLN B N 1
ATOM 6232 C CA . GLN B 1 271 ? 9.859 -13.57 -27.094 1 95 271 GLN B CA 1
ATOM 6233 C C . GLN B 1 271 ? 11.086 -12.719 -26.766 1 95 271 GLN B C 1
ATOM 6235 O O . GLN B 1 271 ? 12.172 -12.977 -27.281 1 95 271 GLN B O 1
ATOM 6240 N N . GLU B 1 272 ? 10.875 -11.797 -25.938 1 94.88 272 GLU B N 1
ATOM 6241 C CA . GLU B 1 272 ? 11.977 -10.938 -25.531 1 94.88 272 GLU B CA 1
ATOM 6242 C C . GLU B 1 272 ? 13.055 -11.727 -24.797 1 94.88 272 GLU B C 1
ATOM 6244 O O . GLU B 1 272 ? 14.25 -11.492 -24.984 1 94.88 272 GLU B O 1
ATOM 6249 N N . LEU B 1 273 ? 12.617 -12.625 -24.031 1 95.44 273 LEU B N 1
ATOM 6250 C CA . LEU B 1 273 ? 13.555 -13.477 -23.312 1 95.44 273 LEU B CA 1
ATOM 6251 C C . LEU B 1 273 ? 14.359 -14.352 -24.266 1 95.44 273 LEU B C 1
ATOM 6253 O O . LEU B 1 273 ? 15.57 -14.492 -24.125 1 95.44 273 LEU B O 1
ATOM 6257 N N . LEU B 1 274 ? 13.68 -14.875 -25.25 1 96.75 274 LEU B N 1
ATOM 6258 C CA . LEU B 1 274 ? 14.32 -15.758 -26.219 1 96.75 274 LEU B CA 1
ATOM 6259 C C . LEU B 1 274 ? 15.336 -14.992 -27.047 1 96.75 274 LEU B C 1
ATOM 6261 O O . LEU B 1 274 ? 16.359 -15.547 -27.469 1 96.75 274 LEU B O 1
ATOM 6265 N N . GLN B 1 275 ? 15.07 -13.766 -27.234 1 95.31 275 GLN B N 1
ATOM 6266 C CA . GLN B 1 275 ? 15.961 -12.945 -28.047 1 95.31 275 GLN B CA 1
ATOM 6267 C C . GLN B 1 275 ? 17.234 -12.586 -27.297 1 95.31 275 GLN B C 1
ATOM 6269 O O . GLN B 1 275 ? 18.281 -12.391 -27.891 1 95.31 275 GLN B O 1
ATOM 6274 N N . GLN B 1 276 ? 17.141 -12.586 -25.984 1 93.31 276 GLN B N 1
ATOM 6275 C CA . GLN B 1 276 ? 18.266 -12.109 -25.172 1 93.31 276 GLN B CA 1
ATOM 6276 C C . GLN B 1 276 ? 19.109 -13.273 -24.672 1 93.31 276 GLN B C 1
ATOM 6278 O O . GLN B 1 276 ? 20.172 -13.062 -24.094 1 93.31 276 GLN B O 1
ATOM 6283 N N . VAL B 1 277 ? 18.781 -14.469 -24.969 1 93.12 277 VAL B N 1
ATOM 6284 C CA . VAL B 1 277 ? 19.359 -15.633 -24.312 1 93.12 277 VAL B CA 1
ATOM 6285 C C . VAL B 1 277 ? 20.828 -15.773 -24.719 1 93.12 277 VAL B C 1
ATOM 6287 O O . VAL B 1 277 ? 21.688 -16.047 -23.875 1 93.12 277 VAL B O 1
ATOM 6290 N N . ASP B 1 278 ? 21.188 -15.5 -25.938 1 89.31 278 ASP B N 1
ATOM 6291 C CA . ASP B 1 278 ? 22.562 -15.672 -26.391 1 89.31 278 ASP B CA 1
ATOM 6292 C C . ASP B 1 278 ? 23.484 -14.625 -25.766 1 89.31 278 ASP B C 1
ATOM 6294 O O . ASP B 1 278 ? 24.594 -14.953 -25.344 1 89.31 278 ASP B O 1
ATOM 6298 N N . THR B 1 279 ? 23 -13.5 -25.703 1 89.5 279 THR B N 1
ATOM 6299 C CA . THR B 1 279 ? 23.766 -12.414 -25.094 1 89.5 279 THR B CA 1
ATOM 6300 C C . THR B 1 279 ? 23.969 -12.672 -23.594 1 89.5 279 THR B C 1
ATOM 6302 O O . THR B 1 279 ? 25.062 -12.453 -23.062 1 89.5 279 THR B O 1
ATOM 6305 N N . ARG B 1 280 ? 22.984 -13.172 -23 1 88.44 280 ARG B N 1
ATOM 6306 C CA . ARG B 1 280 ? 23.031 -13.398 -21.562 1 88.44 280 ARG B CA 1
ATOM 6307 C C . ARG B 1 280 ? 23.969 -14.547 -21.219 1 88.44 280 ARG B C 1
ATOM 6309 O O . ARG B 1 280 ? 24.688 -14.5 -20.219 1 88.44 280 ARG B O 1
ATOM 6316 N N . LEU B 1 281 ? 23.969 -15.516 -21.984 1 87.25 281 LEU B N 1
ATOM 6317 C CA . LEU B 1 281 ? 24.844 -16.672 -21.75 1 87.25 281 LEU B CA 1
ATOM 6318 C C . LEU B 1 281 ? 26.297 -16.312 -22.016 1 87.25 281 LEU B C 1
ATOM 6320 O O . LEU B 1 281 ? 27.203 -16.859 -21.359 1 87.25 281 LEU B O 1
ATOM 6324 N N . GLU B 1 282 ? 26.547 -15.391 -22.859 1 82.5 282 GLU B N 1
ATOM 6325 C CA . GLU B 1 282 ? 27.906 -14.945 -23.156 1 82.5 282 GLU B CA 1
ATOM 6326 C C . GLU B 1 282 ? 28.438 -14.055 -22.031 1 82.5 282 GLU B C 1
ATOM 6328 O O . GLU B 1 282 ? 29.594 -14.172 -21.641 1 82.5 282 GLU B O 1
ATOM 6333 N N . GLU B 1 283 ? 27.656 -13.086 -21.641 1 73.94 283 GLU B N 1
ATOM 6334 C CA . GLU B 1 283 ? 28.047 -12.102 -20.641 1 73.94 283 GLU B CA 1
ATOM 6335 C C . GLU B 1 283 ? 28.359 -12.766 -19.297 1 73.94 283 GLU B C 1
ATOM 6337 O O . GLU B 1 283 ? 29.266 -12.32 -18.578 1 73.94 283 GLU B O 1
ATOM 6342 N N . GLU B 1 284 ? 27.578 -13.547 -18.969 1 61.06 284 GLU B N 1
ATOM 6343 C CA . GLU B 1 284 ? 27.688 -14.016 -17.594 1 61.06 284 GLU B CA 1
ATOM 6344 C C . GLU B 1 284 ? 28.641 -15.203 -17.5 1 61.06 284 GLU B C 1
ATOM 6346 O O . GLU B 1 284 ? 28.828 -15.773 -16.406 1 61.06 284 GLU B O 1
ATOM 6351 N N . ASN B 1 285 ? 29.531 -15.336 -18.641 1 58.06 285 ASN B N 1
ATOM 6352 C CA . ASN B 1 285 ? 30.219 -16.609 -18.5 1 58.06 285 ASN B CA 1
ATOM 6353 C C . ASN B 1 285 ? 29.391 -17.609 -17.688 1 58.06 285 ASN B C 1
ATOM 6355 O O . ASN B 1 285 ? 29.938 -18.469 -17 1 58.06 285 ASN B O 1
ATOM 6359 N N . SER B 1 286 ? 28.078 -17.062 -17.594 1 59.34 286 SER B N 1
ATOM 6360 C CA . SER B 1 286 ? 27.203 -17.453 -16.484 1 59.34 286 SER B CA 1
ATOM 6361 C C . SER B 1 286 ? 26.344 -18.656 -16.844 1 59.34 286 SER B C 1
ATOM 6363 O O . SER B 1 286 ? 25.844 -18.75 -17.953 1 59.34 286 SER B O 1
ATOM 6365 N N . ARG B 1 287 ? 26.719 -19.703 -16.141 1 69.56 287 ARG B N 1
ATOM 6366 C CA . ARG B 1 287 ? 26.109 -21.031 -16.156 1 69.56 287 ARG B CA 1
ATOM 6367 C C . ARG B 1 287 ? 24.812 -21.047 -15.344 1 69.56 287 ARG B C 1
ATOM 6369 O O . ARG B 1 287 ? 24.672 -21.844 -14.414 1 69.56 287 ARG B O 1
ATOM 6376 N N . SER B 1 288 ? 24.047 -20 -15.703 1 85.25 288 SER B N 1
ATOM 6377 C CA . SER B 1 288 ? 22.734 -20.016 -15.07 1 85.25 288 SER B CA 1
ATOM 6378 C C . SER B 1 288 ? 21.828 -21.078 -15.688 1 85.25 288 SER B C 1
ATOM 6380 O O . SER B 1 288 ? 21.609 -21.078 -16.906 1 85.25 288 SER B O 1
ATOM 6382 N N . LEU B 1 289 ? 21.375 -21.906 -14.828 1 90.12 289 LEU B N 1
ATOM 6383 C CA . LEU B 1 289 ? 20.453 -22.938 -15.297 1 90.12 289 LEU B CA 1
ATOM 6384 C C . LEU B 1 289 ? 19.234 -22.312 -15.961 1 90.12 289 LEU B C 1
ATOM 6386 O O . LEU B 1 289 ? 18.703 -22.859 -16.922 1 90.12 289 LEU B O 1
ATOM 6390 N N . PHE B 1 290 ? 18.844 -21.141 -15.516 1 93.38 290 PHE B N 1
ATOM 6391 C CA . PHE B 1 290 ? 17.703 -20.438 -16.078 1 93.38 290 PHE B CA 1
ATOM 6392 C C . PHE B 1 290 ? 17.922 -20.156 -17.562 1 93.38 290 PHE B C 1
ATOM 6394 O O . PHE B 1 290 ? 17.078 -20.484 -18.391 1 93.38 290 PHE B O 1
ATOM 6401 N N . TRP B 1 291 ? 19.016 -19.656 -17.906 1 93.31 291 TRP B N 1
ATOM 6402 C CA . TRP B 1 291 ? 19.266 -19.25 -19.281 1 93.31 291 TRP B CA 1
ATOM 6403 C C . TRP B 1 291 ? 19.547 -20.469 -20.172 1 93.31 291 TRP B C 1
ATOM 6405 O O . TRP B 1 291 ? 19.266 -20.438 -21.359 1 93.31 291 TRP B O 1
ATOM 6415 N N . ILE B 1 292 ? 20.078 -21.5 -19.516 1 93.5 292 ILE B N 1
ATOM 6416 C CA . ILE B 1 292 ? 20.25 -22.734 -20.266 1 93.5 292 ILE B CA 1
ATOM 6417 C C . ILE B 1 292 ? 18.891 -23.297 -20.656 1 93.5 292 ILE B C 1
ATOM 6419 O O . ILE B 1 292 ? 18.688 -23.719 -21.797 1 93.5 292 ILE B O 1
ATOM 6423 N N . LEU B 1 293 ? 18.016 -23.266 -19.734 1 96.44 293 LEU B N 1
ATOM 6424 C CA . LEU B 1 293 ? 16.656 -23.75 -20 1 96.44 293 LEU B CA 1
ATOM 6425 C C . LEU B 1 293 ? 15.961 -22.844 -21.016 1 96.44 293 LEU B C 1
ATOM 6427 O O . LEU B 1 293 ? 15.234 -23.344 -21.891 1 96.44 293 LEU B O 1
ATOM 6431 N N . VAL B 1 294 ? 16.234 -21.578 -20.938 1 96.69 294 VAL B N 1
ATOM 6432 C CA . VAL B 1 294 ? 15.656 -20.656 -21.906 1 96.69 294 VAL B CA 1
ATOM 6433 C C . VAL B 1 294 ? 16.234 -20.922 -23.297 1 96.69 294 VAL B C 1
ATOM 6435 O O . VAL B 1 294 ? 15.516 -20.812 -24.297 1 96.69 294 VAL B O 1
ATOM 6438 N N . LYS B 1 295 ? 17.469 -21.188 -23.375 1 95.81 295 LYS B N 1
ATOM 6439 C CA . LYS B 1 295 ? 18.094 -21.531 -24.656 1 95.81 295 LYS B CA 1
ATOM 6440 C C . LYS B 1 295 ? 17.453 -22.781 -25.266 1 95.81 295 LYS B C 1
ATOM 6442 O O . LYS B 1 295 ? 17.203 -22.844 -26.469 1 95.81 295 LYS B O 1
ATOM 6447 N N . ALA B 1 296 ? 17.234 -23.734 -24.375 1 97.19 296 ALA B N 1
ATOM 6448 C CA . ALA B 1 296 ? 16.531 -24.938 -24.828 1 97.19 296 ALA B CA 1
ATOM 6449 C C . ALA B 1 296 ? 15.125 -24.609 -25.312 1 97.19 296 ALA B C 1
ATOM 6451 O O . ALA B 1 296 ? 14.648 -25.188 -26.297 1 97.19 296 ALA B O 1
ATOM 6452 N N . LEU B 1 297 ? 14.469 -23.75 -24.625 1 98.19 297 LEU B N 1
ATOM 6453 C CA . LEU B 1 297 ? 13.133 -23.312 -25.031 1 98.19 297 LEU B CA 1
ATOM 6454 C C . LEU B 1 297 ? 13.164 -22.625 -26.391 1 98.19 297 LEU B C 1
ATOM 6456 O O . LEU B 1 297 ? 12.273 -22.828 -27.203 1 98.19 297 LEU B O 1
ATOM 6460 N N . LYS B 1 298 ? 14.148 -21.781 -26.562 1 97.75 298 LYS B N 1
ATOM 6461 C CA . LYS B 1 298 ? 14.32 -21.125 -27.859 1 97.75 298 LYS B CA 1
ATOM 6462 C C . LYS B 1 298 ? 14.461 -22.156 -28.984 1 97.75 298 LYS B C 1
ATOM 6464 O O . LYS B 1 298 ? 13.844 -22.016 -30.031 1 97.75 298 LYS B O 1
ATOM 6469 N N . ALA B 1 299 ? 15.258 -23.141 -28.766 1 97.69 299 ALA B N 1
ATOM 6470 C CA . ALA B 1 299 ? 15.43 -24.203 -29.734 1 97.69 299 ALA B CA 1
ATOM 6471 C C . ALA B 1 299 ? 14.109 -24.906 -30.016 1 97.69 299 ALA B C 1
ATOM 6473 O O . ALA B 1 299 ? 13.797 -25.234 -31.156 1 97.69 299 ALA B O 1
ATOM 6474 N N . PHE B 1 300 ? 13.383 -25.172 -29 1 98 300 PHE B N 1
ATOM 6475 C CA . PHE B 1 300 ? 12.078 -25.828 -29.125 1 98 300 PHE B CA 1
ATOM 6476 C C . PHE B 1 300 ? 11.133 -24.969 -29.953 1 98 300 PHE B C 1
ATOM 6478 O O . PHE B 1 300 ? 10.492 -25.469 -30.891 1 98 300 PHE B O 1
ATOM 6485 N N . VAL B 1 301 ? 11.055 -23.719 -29.641 1 96.88 301 VAL B N 1
ATOM 6486 C CA . VAL B 1 301 ? 10.133 -22.812 -30.297 1 96.88 301 VAL B CA 1
ATOM 6487 C C . VAL B 1 301 ? 10.547 -22.609 -31.75 1 96.88 301 VAL B C 1
ATOM 6489 O O . VAL B 1 301 ? 9.695 -22.469 -32.625 1 96.88 301 VAL B O 1
ATOM 6492 N N . THR B 1 302 ? 11.828 -22.547 -31.984 1 96 302 THR B N 1
ATOM 6493 C CA . THR B 1 302 ? 12.32 -22.438 -33.344 1 96 302 THR B CA 1
ATOM 6494 C C . THR B 1 302 ? 11.859 -23.625 -34.188 1 96 302 THR B C 1
ATOM 6496 O O . THR B 1 302 ? 11.531 -23.453 -35.375 1 96 302 THR B O 1
ATOM 6499 N N . ARG B 1 303 ? 11.766 -24.719 -33.625 1 95.56 303 ARG B N 1
ATOM 6500 C CA . ARG B 1 303 ? 11.391 -25.938 -34.312 1 95.5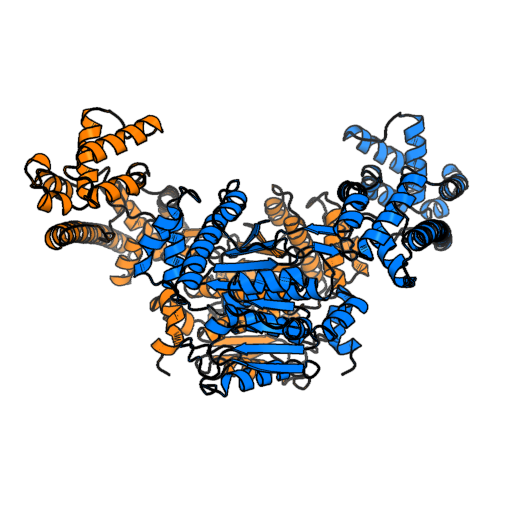6 303 ARG B CA 1
ATOM 6501 C C . ARG B 1 303 ? 9.875 -26.047 -34.469 1 95.56 303 ARG B C 1
ATOM 6503 O O . ARG B 1 303 ? 9.375 -26.516 -35.469 1 95.56 303 ARG B O 1
ATOM 6510 N N . THR B 1 304 ? 9.156 -25.656 -33.469 1 93.81 304 THR B N 1
ATOM 6511 C CA . THR B 1 304 ? 7.73 -25.984 -33.406 1 93.81 304 THR B CA 1
ATOM 6512 C C . THR B 1 304 ? 6.891 -24.734 -33.688 1 93.81 304 THR B C 1
ATOM 6514 O O . THR B 1 304 ? 5.73 -24.844 -34.094 1 93.81 304 THR B O 1
ATOM 6517 N N . GLY B 1 305 ? 7.414 -23.609 -33.312 1 91.94 305 GLY B N 1
ATOM 6518 C CA . GLY B 1 305 ? 6.691 -22.359 -33.469 1 91.94 305 GLY B CA 1
ATOM 6519 C C . GLY B 1 305 ? 5.766 -22.031 -32.312 1 91.94 305 GLY B C 1
ATOM 6520 O O . GLY B 1 305 ? 5.129 -20.984 -32.281 1 91.94 305 GLY B O 1
ATOM 6521 N N . VAL B 1 306 ? 5.633 -22.938 -31.344 1 92.88 306 VAL B N 1
ATOM 6522 C CA . VAL B 1 306 ? 4.734 -22.75 -30.219 1 92.88 306 VAL B CA 1
ATOM 6523 C C . VAL B 1 306 ? 5.441 -23.156 -28.922 1 92.88 306 VAL B C 1
ATOM 6525 O O . VAL B 1 306 ? 6.523 -23.75 -28.953 1 92.88 306 VAL B O 1
ATOM 6528 N N . LEU B 1 307 ? 4.848 -22.797 -27.781 1 93.94 307 LEU B N 1
ATOM 6529 C CA . LEU B 1 307 ? 5.387 -23.203 -26.484 1 93.94 307 LEU B CA 1
ATOM 6530 C C . LEU B 1 307 ? 4.941 -24.625 -26.141 1 93.94 307 LEU B C 1
ATOM 6532 O O . LEU B 1 307 ? 3.926 -25.109 -26.641 1 93.94 307 LEU B O 1
ATOM 6536 N N . PRO B 1 308 ? 5.75 -25.281 -25.312 1 94.44 308 PRO B N 1
ATOM 6537 C CA . PRO B 1 308 ? 5.324 -26.625 -24.891 1 94.44 308 PRO B CA 1
ATOM 6538 C C . PRO B 1 308 ? 4.023 -26.609 -24.094 1 94.44 308 PRO B C 1
ATOM 6540 O O . PRO B 1 308 ? 3.781 -25.672 -23.328 1 94.44 308 PRO B O 1
ATOM 6543 N N . LEU B 1 309 ? 3.215 -27.672 -24.281 1 92.62 309 LEU B N 1
ATOM 6544 C CA . LEU B 1 309 ? 1.959 -27.781 -23.547 1 92.62 309 LEU B CA 1
ATOM 6545 C C . LEU B 1 309 ? 2.184 -28.438 -22.188 1 92.62 309 LEU B C 1
ATOM 6547 O O . LEU B 1 309 ? 3.111 -29.234 -22.016 1 92.62 309 LEU B O 1
ATOM 6551 N N . THR B 1 310 ? 1.325 -28.141 -21.234 1 87.62 310 THR B N 1
ATOM 6552 C CA . THR B 1 310 ? 1.452 -28.656 -19.891 1 87.62 310 THR B CA 1
ATOM 6553 C C . THR B 1 310 ? 0.573 -29.891 -19.703 1 87.62 310 THR B C 1
ATOM 6555 O O . THR B 1 310 ? 0.743 -30.641 -18.734 1 87.62 310 THR B O 1
ATOM 6558 N N . GLY B 1 311 ? -0.327 -30.156 -20.562 1 87.81 311 GLY B N 1
ATOM 6559 C CA . GLY B 1 311 ? -1.243 -31.281 -20.438 1 87.81 311 GLY B CA 1
ATOM 6560 C C . GLY B 1 311 ? -2.469 -30.969 -19.609 1 87.81 311 GLY B C 1
ATOM 6561 O O . GLY B 1 311 ? -3.398 -31.766 -19.531 1 87.81 311 GLY B O 1
ATOM 6562 N N . ALA B 1 312 ? -2.51 -29.844 -19.031 1 84.38 312 ALA B N 1
ATOM 6563 C CA . ALA B 1 312 ? -3.613 -29.469 -18.141 1 84.38 312 ALA B CA 1
ATOM 6564 C C . ALA B 1 312 ? -4.852 -29.078 -18.953 1 84.38 312 ALA B C 1
ATOM 6566 O O . ALA B 1 312 ? -4.742 -28.453 -20 1 84.38 312 ALA B O 1
ATOM 6567 N N . LEU B 1 313 ? -6.031 -29.641 -18.484 1 86.62 313 LEU B N 1
ATOM 6568 C CA . LEU B 1 313 ? -7.316 -29.281 -19.078 1 86.62 313 LEU B CA 1
ATOM 6569 C C . LEU B 1 313 ? -8.227 -28.625 -18.031 1 86.62 313 LEU B C 1
ATOM 6571 O O . LEU B 1 313 ? -8.25 -29.031 -16.875 1 86.62 313 LEU B O 1
ATOM 6575 N N . PRO B 1 314 ? -8.867 -27.625 -18.469 1 80.88 314 PRO B N 1
ATOM 6576 C CA . PRO B 1 314 ? -9.867 -27.078 -17.547 1 80.88 314 PRO B CA 1
ATOM 6577 C C . PRO B 1 314 ? -11.062 -28 -17.359 1 80.88 314 PRO B C 1
ATOM 6579 O O . PRO B 1 314 ? -11.25 -28.953 -18.125 1 80.88 314 PRO B O 1
ATOM 6582 N N . ASP B 1 315 ? -11.797 -27.75 -16.312 1 77.25 315 ASP B N 1
ATOM 6583 C CA . ASP B 1 315 ? -13.055 -28.484 -16.125 1 77.25 315 ASP B CA 1
ATOM 6584 C C . ASP B 1 315 ? -14.055 -28.125 -17.219 1 77.25 315 ASP B C 1
ATOM 6586 O O . ASP B 1 315 ? -14.148 -26.953 -17.641 1 77.25 315 ASP B O 1
ATOM 6590 N N . MET B 1 316 ? -14.672 -29.141 -17.672 1 85.19 316 MET B N 1
ATOM 6591 C CA . MET B 1 316 ? -15.656 -28.938 -18.734 1 85.19 316 MET B CA 1
ATOM 6592 C C . MET B 1 316 ? -16.828 -29.891 -18.594 1 85.19 316 MET B C 1
ATOM 6594 O O . MET B 1 316 ? -16.672 -31.016 -18.125 1 85.19 316 MET B O 1
ATOM 6598 N N . THR B 1 317 ? -17.953 -29.375 -18.969 1 88.19 317 THR B N 1
ATOM 6599 C CA . THR B 1 317 ? -19.125 -30.234 -19.031 1 88.19 317 THR B CA 1
ATOM 6600 C C . THR B 1 317 ? -18.969 -31.281 -20.141 1 88.19 317 THR B C 1
ATOM 6602 O O . THR B 1 317 ? -18.906 -30.938 -21.312 1 88.19 317 THR B O 1
ATOM 6605 N N . SER B 1 318 ? -18.844 -32.562 -19.75 1 90.75 318 SER B N 1
ATOM 6606 C CA . SER B 1 318 ? -18.625 -33.656 -20.688 1 90.75 318 SER B CA 1
ATOM 6607 C C . SER B 1 318 ? -18.797 -35.031 -20.016 1 90.75 318 SER B C 1
ATOM 6609 O O . SER B 1 318 ? -18.828 -35.094 -18.781 1 90.75 318 SER B O 1
ATOM 6611 N N . SER B 1 319 ? -18.984 -36.031 -20.812 1 91.94 319 SER B N 1
ATOM 6612 C CA . SER B 1 319 ? -18.938 -37.375 -20.234 1 91.94 319 SER B CA 1
ATOM 6613 C C . SER B 1 319 ? -17.531 -37.719 -19.75 1 91.94 319 SER B C 1
ATOM 6615 O O . SER B 1 319 ? -16.547 -37.156 -20.234 1 91.94 319 SER B O 1
ATOM 6617 N N . THR B 1 320 ? -17.5 -38.625 -18.812 1 91.69 320 THR B N 1
ATOM 6618 C CA . THR B 1 320 ? -16.203 -39.094 -18.297 1 91.69 320 THR B CA 1
ATOM 6619 C C . THR B 1 320 ? -15.344 -39.656 -19.422 1 91.69 320 THR B C 1
ATOM 6621 O O . THR B 1 320 ? -14.133 -39.406 -19.453 1 91.69 320 THR B O 1
ATOM 6624 N N . GLY B 1 321 ? -16 -40.281 -20.281 1 92.88 321 GLY B N 1
ATOM 6625 C CA . GLY B 1 321 ? -15.281 -40.844 -21.406 1 92.88 321 GLY B CA 1
ATOM 6626 C C . GLY B 1 321 ? -14.672 -39.812 -22.312 1 92.88 321 GLY B C 1
ATOM 6627 O O . GLY B 1 321 ? -13.5 -39.906 -22.688 1 92.88 321 GLY B O 1
ATOM 6628 N N . ASN B 1 322 ? -15.422 -38.875 -22.75 1 94.12 322 ASN B N 1
ATOM 6629 C CA . ASN B 1 322 ? -14.938 -37.812 -23.609 1 94.12 322 ASN B CA 1
ATOM 6630 C C . ASN B 1 322 ? -13.82 -37 -22.938 1 94.12 322 ASN B C 1
ATOM 6632 O O . ASN B 1 322 ? -12.828 -36.656 -23.594 1 94.12 322 ASN B O 1
ATOM 6636 N N . TYR B 1 323 ? -14 -36.75 -21.688 1 93.75 323 TYR B N 1
ATOM 6637 C CA . TYR B 1 323 ? -13 -35.969 -20.953 1 93.75 323 TYR B CA 1
ATOM 6638 C C . TYR B 1 323 ? -11.68 -36.719 -20.859 1 93.75 323 TYR B C 1
ATOM 6640 O O . TYR B 1 323 ? -10.609 -36.156 -21.062 1 93.75 323 TYR B O 1
ATOM 6648 N N . LEU B 1 324 ? -11.789 -38 -20.531 1 94.44 324 LEU B N 1
ATOM 6649 C CA . LEU B 1 324 ? -10.586 -38.812 -20.391 1 94.44 324 LEU B CA 1
ATOM 6650 C C . LEU B 1 324 ? -9.867 -38.938 -21.719 1 94.44 324 LEU B C 1
ATOM 6652 O O . LEU B 1 324 ? -8.633 -39 -21.766 1 94.44 324 LEU B O 1
ATOM 6656 N N . ALA B 1 325 ? -10.625 -39.031 -22.75 1 95.31 325 ALA B N 1
ATOM 6657 C CA . ALA B 1 325 ? -10.016 -39.125 -24.062 1 95.31 325 ALA B CA 1
ATOM 6658 C C . ALA B 1 325 ? -9.227 -37.844 -24.391 1 95.31 325 ALA B C 1
ATOM 6660 O O . ALA B 1 325 ? -8.102 -37.938 -24.891 1 95.31 325 ALA B O 1
ATOM 6661 N N . LEU B 1 326 ? -9.844 -36.781 -24.125 1 95.56 326 LEU B N 1
ATOM 6662 C CA . LEU B 1 326 ? -9.172 -35.5 -24.359 1 95.56 326 LEU B CA 1
ATOM 6663 C C . LEU B 1 326 ? -7.941 -35.375 -23.453 1 95.56 326 LEU B C 1
ATOM 6665 O O . LEU B 1 326 ? -6.895 -34.906 -23.891 1 95.56 326 LEU B O 1
ATOM 6669 N N . LYS B 1 327 ? -8.102 -35.719 -22.203 1 95 327 LYS B N 1
ATOM 6670 C CA . LYS B 1 327 ? -6.996 -35.656 -21.25 1 95 327 LYS B CA 1
ATOM 6671 C C . LYS B 1 327 ? -5.809 -36.5 -21.734 1 95 327 LYS B C 1
ATOM 6673 O O . LYS B 1 327 ? -4.656 -36.062 -21.609 1 95 327 LYS B O 1
ATOM 6678 N N . LYS B 1 328 ? -6.113 -37.594 -22.25 1 96.31 328 LYS B N 1
ATOM 6679 C CA . LYS B 1 328 ? -5.066 -38.469 -22.766 1 96.31 328 LYS B CA 1
ATOM 6680 C C . LYS B 1 328 ? -4.352 -37.844 -23.953 1 96.31 328 LYS B C 1
ATOM 6682 O O . LYS B 1 328 ? -3.127 -37.938 -24.062 1 96.31 328 LYS B O 1
ATOM 6687 N N . ILE B 1 329 ? -5.09 -37.219 -24.797 1 97 329 ILE B N 1
ATOM 6688 C CA . ILE B 1 329 ? -4.531 -36.562 -25.984 1 97 329 ILE B CA 1
ATOM 6689 C C . ILE B 1 329 ? -3.613 -35.406 -25.547 1 97 329 ILE B C 1
ATOM 6691 O O . ILE B 1 329 ? -2.488 -35.281 -26.031 1 97 329 ILE B O 1
ATOM 6695 N N . TYR B 1 330 ? -4.031 -34.625 -24.656 1 95.94 330 TYR B N 1
ATOM 6696 C CA . TYR B 1 330 ? -3.244 -33.5 -24.188 1 95.94 330 TYR B CA 1
ATOM 6697 C C . TYR B 1 330 ? -2.023 -33.969 -23.406 1 95.94 330 TYR B C 1
ATOM 6699 O O . TYR B 1 330 ? -0.938 -33.375 -23.531 1 95.94 330 TYR B O 1
ATOM 6707 N N . GLN B 1 331 ? -2.211 -34.969 -22.609 1 96 331 GLN B N 1
ATOM 6708 C CA . GLN B 1 331 ? -1.081 -35.531 -21.875 1 96 331 GLN B CA 1
ATOM 6709 C C . GLN B 1 331 ? -0.038 -36.094 -22.812 1 96 331 GLN B C 1
ATOM 6711 O O . GLN B 1 331 ? 1.165 -35.938 -22.594 1 96 331 GLN B O 1
ATOM 6716 N N . GLY B 1 332 ? -0.572 -36.781 -23.719 1 96.81 332 GLY B N 1
ATOM 6717 C CA . GLY B 1 332 ? 0.336 -37.312 -24.734 1 96.81 332 GLY B CA 1
ATOM 6718 C C . GLY B 1 332 ? 1.15 -36.219 -25.422 1 96.81 332 GLY B C 1
ATOM 6719 O O . GLY B 1 332 ? 2.354 -36.406 -25.625 1 96.81 332 GLY B O 1
ATOM 6720 N N . LYS B 1 333 ? 0.492 -35.188 -25.828 1 96.56 333 LYS B N 1
ATOM 6721 C CA . LYS B 1 333 ? 1.187 -34.094 -26.469 1 96.56 333 LYS B CA 1
ATOM 6722 C C . LYS B 1 333 ? 2.186 -33.438 -25.516 1 96.56 333 LYS B C 1
ATOM 6724 O O . LYS B 1 333 ? 3.293 -33.062 -25.922 1 96.56 333 LYS B O 1
ATOM 6729 N N . ALA B 1 334 ? 1.83 -33.25 -24.281 1 95.94 334 ALA B N 1
ATOM 6730 C CA . ALA B 1 334 ? 2.73 -32.688 -23.266 1 95.94 334 ALA B CA 1
ATOM 6731 C C . ALA B 1 334 ? 3.98 -33.562 -23.125 1 95.94 334 ALA B C 1
ATOM 6733 O O . ALA B 1 334 ? 5.09 -33.031 -23 1 95.94 334 ALA B O 1
ATOM 6734 N N . ASP B 1 335 ? 3.77 -34.875 -23.125 1 97.06 335 ASP B N 1
ATOM 6735 C CA . ASP B 1 335 ? 4.891 -35.781 -23.016 1 97.06 335 ASP B CA 1
ATOM 6736 C C . ASP B 1 335 ? 5.805 -35.688 -24.234 1 97.06 335 ASP B C 1
ATOM 6738 O O . ASP B 1 335 ? 7.031 -35.719 -24.109 1 97.06 335 ASP B O 1
ATOM 6742 N N . ALA B 1 336 ? 5.188 -35.625 -25.359 1 97.31 336 ALA B N 1
ATOM 6743 C CA . ALA B 1 336 ? 5.969 -35.469 -26.578 1 97.31 336 ALA B CA 1
ATOM 6744 C C . ALA B 1 336 ? 6.762 -34.156 -26.578 1 97.31 336 ALA B C 1
ATOM 6746 O O . ALA B 1 336 ? 7.922 -34.125 -27 1 97.31 336 ALA B O 1
ATOM 6747 N N . ASP B 1 337 ? 6.125 -33.125 -26.203 1 97.25 337 ASP B N 1
ATOM 6748 C CA . ASP B 1 337 ? 6.797 -31.828 -26.109 1 97.25 337 ASP B CA 1
ATOM 6749 C C . ASP B 1 337 ? 7.949 -31.859 -25.109 1 97.25 337 ASP B C 1
ATOM 6751 O O . ASP B 1 337 ? 9.016 -31.312 -25.359 1 97.25 337 ASP B O 1
ATOM 6755 N N . ARG B 1 338 ? 7.719 -32.438 -23.953 1 97.38 338 ARG B N 1
ATOM 6756 C CA . ARG B 1 338 ? 8.75 -32.594 -22.938 1 97.38 338 ARG B CA 1
ATOM 6757 C C . ARG B 1 338 ? 9.945 -33.375 -23.484 1 97.38 338 ARG B C 1
ATOM 6759 O O . ARG B 1 338 ? 11.094 -33.031 -23.203 1 97.38 338 ARG B O 1
ATOM 6766 N N . ALA B 1 339 ? 9.625 -34.406 -24.203 1 97.38 339 ALA B N 1
ATOM 6767 C CA . ALA B 1 339 ? 10.688 -35.219 -24.781 1 97.38 339 ALA B CA 1
ATOM 6768 C C . ALA B 1 339 ? 11.516 -34.406 -25.781 1 97.38 339 ALA B C 1
ATOM 6770 O O . ALA B 1 339 ? 12.75 -34.5 -25.766 1 97.38 339 ALA B O 1
ATOM 6771 N N . LEU B 1 340 ? 10.852 -33.719 -26.625 1 97.81 340 LEU B N 1
ATOM 6772 C CA . LEU B 1 340 ? 11.555 -32.875 -27.594 1 97.81 340 LEU B CA 1
ATOM 6773 C C . LEU B 1 340 ? 12.398 -31.828 -26.891 1 97.81 340 LEU B C 1
ATOM 6775 O O . LEU B 1 340 ? 13.547 -31.594 -27.266 1 97.81 340 LEU B O 1
ATOM 6779 N N . PHE B 1 341 ? 11.828 -31.188 -25.906 1 98.06 341 PHE B N 1
ATOM 6780 C CA . PHE B 1 341 ? 12.547 -30.188 -25.125 1 98.06 341 PHE B CA 1
ATOM 6781 C C . PHE B 1 341 ? 13.789 -30.781 -24.484 1 98.06 341 PHE B C 1
ATOM 6783 O O . PHE B 1 341 ? 14.875 -30.203 -24.531 1 98.06 341 PHE B O 1
ATOM 6790 N N . THR B 1 342 ? 13.633 -31.938 -23.859 1 97.06 342 THR B N 1
ATOM 6791 C CA . THR B 1 342 ? 14.734 -32.594 -23.156 1 97.06 342 THR B CA 1
ATOM 6792 C C . THR B 1 342 ? 15.852 -32.969 -24.141 1 97.06 342 THR B C 1
ATOM 6794 O O . THR B 1 342 ? 17.031 -32.844 -23.797 1 97.06 342 THR B O 1
ATOM 6797 N N . GLN B 1 343 ? 15.438 -33.344 -25.281 1 97 343 GLN B N 1
ATOM 6798 C CA . GLN B 1 343 ? 16.422 -33.625 -26.328 1 97 343 GLN B CA 1
ATOM 6799 C C . GLN B 1 343 ? 17.234 -32.375 -26.656 1 97 343 GLN B C 1
ATOM 6801 O O . GLN B 1 343 ? 18.469 -32.438 -26.781 1 97 343 GLN B O 1
ATOM 6806 N N . LYS B 1 344 ? 16.547 -31.312 -26.859 1 97.38 344 LYS B N 1
ATOM 6807 C CA . LYS B 1 344 ? 17.219 -30.047 -27.156 1 97.38 344 LYS B CA 1
ATOM 6808 C C . LYS B 1 344 ? 18.109 -29.625 -26 1 97.38 344 LYS B C 1
ATOM 6810 O O . LYS B 1 344 ? 19.219 -29.141 -26.203 1 97.38 344 LYS B O 1
ATOM 6815 N N . LEU B 1 345 ? 17.641 -29.781 -24.797 1 97.06 345 LEU B N 1
ATOM 6816 C CA . LEU B 1 345 ? 18.375 -29.438 -23.594 1 97.06 345 LEU B CA 1
ATOM 6817 C C . LEU B 1 345 ? 19.656 -30.266 -23.484 1 97.06 345 LEU B C 1
ATOM 6819 O O . LEU B 1 345 ? 20.734 -29.719 -23.219 1 97.06 345 LEU B O 1
ATOM 6823 N N . ASP B 1 346 ? 19.547 -31.531 -23.781 1 95.56 346 ASP B N 1
ATOM 6824 C CA . ASP B 1 346 ? 20.703 -32.406 -23.688 1 95.56 346 ASP B CA 1
ATOM 6825 C C . ASP B 1 346 ? 21.781 -32 -24.688 1 95.56 346 ASP B C 1
ATOM 6827 O O . ASP B 1 346 ? 22.969 -32.031 -24.359 1 95.56 346 ASP B O 1
ATOM 6831 N N . LYS B 1 347 ? 21.391 -31.688 -25.797 1 95.56 347 LYS B N 1
ATOM 6832 C CA . LYS B 1 347 ? 22.344 -31.234 -26.812 1 95.56 347 LYS B CA 1
ATOM 6833 C C . LYS B 1 347 ? 23.062 -29.969 -26.375 1 95.56 347 LYS B C 1
ATOM 6835 O O . LYS B 1 347 ? 24.266 -29.812 -26.578 1 95.56 347 LYS B O 1
ATOM 6840 N N . ILE B 1 348 ? 22.359 -29.094 -25.797 1 93.94 348 ILE B N 1
ATOM 6841 C CA . ILE B 1 348 ? 22.906 -27.828 -25.344 1 93.94 348 ILE B CA 1
ATOM 6842 C C . ILE B 1 348 ? 23.859 -28.078 -24.172 1 93.94 348 ILE B C 1
ATOM 6844 O O . ILE B 1 348 ? 24.953 -27.484 -24.125 1 93.94 348 ILE B O 1
ATOM 6848 N N . LEU B 1 349 ? 23.422 -28.922 -23.281 1 93.56 349 LEU B N 1
ATOM 6849 C CA . LEU B 1 349 ? 24.25 -29.25 -22.141 1 93.56 349 LEU B CA 1
ATOM 6850 C C . LEU B 1 349 ? 25.562 -29.891 -22.594 1 93.56 349 LEU B C 1
ATOM 6852 O O . LEU B 1 349 ? 26.625 -29.594 -22.031 1 93.56 349 LEU B O 1
ATOM 6856 N N . GLU B 1 350 ? 25.5 -30.609 -23.578 1 92.75 350 GLU B N 1
ATOM 6857 C CA . GLU B 1 350 ? 26.688 -31.234 -24.141 1 92.75 350 GLU B CA 1
ATOM 6858 C C . GLU B 1 350 ? 27.609 -30.203 -24.781 1 92.75 350 GLU B C 1
ATOM 6860 O O . GLU B 1 350 ? 28.828 -30.219 -24.578 1 92.75 350 GLU B O 1
ATOM 6865 N N . THR B 1 351 ? 27.016 -29.422 -25.516 1 90.81 351 THR B N 1
ATOM 6866 C CA . THR B 1 351 ? 27.781 -28.406 -26.219 1 90.81 351 THR B CA 1
ATOM 6867 C C . THR B 1 351 ? 28.469 -27.453 -25.234 1 90.81 351 THR B C 1
ATOM 6869 O O . THR B 1 351 ? 29.578 -26.984 -25.484 1 90.81 351 THR B O 1
ATOM 6872 N N . MET B 1 352 ? 27.828 -27.219 -24.109 1 88.88 352 MET B N 1
ATOM 6873 C CA . MET B 1 352 ? 28.344 -26.266 -23.125 1 88.88 352 MET B CA 1
ATOM 6874 C C . MET B 1 352 ? 29.219 -26.969 -22.094 1 88.88 352 MET B C 1
ATOM 6876 O O . MET B 1 352 ? 29.734 -26.312 -21.188 1 88.88 352 MET B O 1
ATOM 6880 N N . HIS B 1 353 ? 29.391 -28.266 -22.172 1 87.25 353 HIS B N 1
ATOM 6881 C CA . HIS B 1 353 ? 30.156 -29.078 -21.219 1 87.25 353 HIS B CA 1
ATOM 6882 C C . HIS B 1 353 ? 29.656 -28.875 -19.797 1 87.25 353 HIS B C 1
ATOM 6884 O O . HIS B 1 353 ? 30.438 -28.625 -18.891 1 87.25 353 HIS B O 1
ATOM 6890 N N . TRP B 1 354 ? 28.266 -28.844 -19.719 1 84.31 354 TRP B N 1
ATOM 6891 C CA . TRP B 1 354 ? 27.609 -28.719 -18.422 1 84.31 354 TRP B CA 1
ATOM 6892 C C . TRP B 1 354 ? 27.688 -30.031 -17.656 1 84.31 354 TRP B C 1
ATOM 6894 O O . TRP B 1 354 ? 27.234 -31.078 -18.156 1 84.31 354 TRP B O 1
ATOM 6904 N N . ASN B 1 355 ? 28.266 -30.062 -16.547 1 81.69 355 ASN B N 1
ATOM 6905 C CA . ASN B 1 355 ? 28.609 -31.297 -15.836 1 81.69 355 ASN B CA 1
ATOM 6906 C C . ASN B 1 355 ? 27.531 -31.672 -14.82 1 81.69 355 ASN B C 1
ATOM 6908 O O . ASN B 1 355 ? 27.656 -32.688 -14.125 1 81.69 355 ASN B O 1
ATOM 6912 N N . HIS B 1 356 ? 26.5 -30.938 -14.695 1 84 356 HIS B N 1
ATOM 6913 C CA . HIS B 1 356 ? 25.469 -31.25 -13.711 1 84 356 HIS B CA 1
ATOM 6914 C C . HIS B 1 356 ? 24.172 -31.703 -14.398 1 84 356 HIS B C 1
ATOM 6916 O O . HIS B 1 356 ? 23.766 -31.125 -15.414 1 84 356 HIS B O 1
ATOM 6922 N N . ALA B 1 357 ? 23.734 -32.812 -13.945 1 85.06 357 ALA B N 1
ATOM 6923 C CA . ALA B 1 357 ? 22.453 -33.281 -14.469 1 85.06 357 ALA B CA 1
ATOM 6924 C C . ALA B 1 357 ? 21.328 -32.375 -14.016 1 85.06 357 ALA B C 1
ATOM 6926 O O . ALA B 1 357 ? 21.312 -31.891 -12.875 1 85.06 357 ALA B O 1
ATOM 6927 N N . VAL B 1 358 ? 20.484 -32.062 -14.953 1 91.25 358 VAL B N 1
ATOM 6928 C CA . VAL B 1 358 ? 19.297 -31.281 -14.617 1 91.25 358 VAL B CA 1
ATOM 6929 C C . VAL B 1 358 ? 18.172 -32.219 -14.18 1 91.25 358 VAL B C 1
ATOM 6931 O O . VAL B 1 358 ? 17.797 -33.125 -14.914 1 91.25 358 VAL B O 1
ATOM 6934 N N . ASP B 1 359 ? 17.672 -31.984 -13.016 1 91.31 359 ASP B N 1
ATOM 6935 C CA . ASP B 1 359 ? 16.594 -32.781 -12.453 1 91.31 359 ASP B CA 1
ATOM 6936 C C . ASP B 1 359 ? 15.328 -32.719 -13.305 1 91.31 359 ASP B C 1
ATOM 6938 O O . ASP B 1 359 ? 14.945 -31.625 -13.75 1 91.31 359 ASP B O 1
ATOM 6942 N N . PRO B 1 360 ? 14.711 -33.875 -13.578 1 92.56 360 PRO B N 1
ATOM 6943 C CA . PRO B 1 360 ? 13.484 -33.906 -14.383 1 92.56 360 PRO B CA 1
ATOM 6944 C C . PRO B 1 360 ? 12.383 -33.031 -13.797 1 92.56 360 PRO B C 1
ATOM 6946 O O . PRO B 1 360 ? 11.578 -32.469 -14.539 1 92.56 360 PRO B O 1
ATOM 6949 N N . GLN B 1 361 ? 12.383 -32.969 -12.539 1 91.94 361 GLN B N 1
ATOM 6950 C CA . GLN B 1 361 ? 11.367 -32.125 -11.898 1 91.94 361 GLN B CA 1
ATOM 6951 C C . GLN B 1 361 ? 11.57 -30.656 -12.234 1 91.94 361 GLN B C 1
ATOM 6953 O O . GLN B 1 361 ? 10.602 -29.906 -12.391 1 91.94 361 GLN B O 1
ATOM 6958 N N . THR B 1 362 ? 12.797 -30.312 -12.305 1 93.5 362 THR B N 1
ATOM 6959 C CA . THR B 1 362 ? 13.125 -28.938 -12.672 1 93.5 362 THR B CA 1
ATOM 6960 C C . THR B 1 362 ? 12.656 -28.625 -14.094 1 93.5 362 THR B C 1
ATOM 6962 O O . THR B 1 362 ? 12.102 -27.547 -14.352 1 93.5 362 THR B O 1
ATOM 6965 N N . VAL B 1 363 ? 12.812 -29.547 -14.953 1 95.44 363 VAL B N 1
ATOM 6966 C CA . VAL B 1 363 ? 12.398 -29.406 -16.344 1 95.44 363 VAL B CA 1
ATOM 6967 C C . VAL B 1 363 ? 10.875 -29.297 -16.422 1 95.44 363 VAL B C 1
ATOM 6969 O O . VAL B 1 363 ? 10.336 -28.438 -17.125 1 95.44 363 VAL B O 1
ATOM 6972 N N . GLN B 1 364 ? 10.258 -30.156 -15.703 1 93.94 364 GLN B N 1
ATOM 6973 C CA . GLN B 1 364 ? 8.805 -30.156 -15.695 1 93.94 364 GLN B CA 1
ATOM 6974 C C . GLN B 1 364 ? 8.25 -28.828 -15.195 1 93.94 364 GLN B C 1
ATOM 6976 O O . GLN B 1 364 ? 7.312 -28.281 -15.781 1 93.94 364 GLN B O 1
ATOM 6981 N N . THR B 1 365 ? 8.836 -28.312 -14.141 1 93 365 THR B N 1
ATOM 6982 C CA . THR B 1 365 ? 8.414 -27.047 -13.57 1 93 365 THR B CA 1
ATOM 6983 C C . THR B 1 365 ? 8.641 -25.906 -14.562 1 93 365 THR B C 1
ATOM 6985 O O . THR B 1 365 ? 7.789 -25.031 -14.703 1 93 365 THR B O 1
ATOM 6988 N N . PHE B 1 366 ? 9.727 -25.984 -15.203 1 96.25 366 PHE B N 1
ATOM 6989 C CA . PHE B 1 366 ? 10.047 -24.953 -16.188 1 96.25 366 PHE B CA 1
ATOM 6990 C C . PHE B 1 366 ? 9.039 -24.953 -17.328 1 96.25 366 PHE B C 1
ATOM 6992 O O . PHE B 1 366 ? 8.547 -23.891 -17.734 1 96.25 366 PHE B O 1
ATOM 6999 N N . LEU B 1 367 ? 8.711 -26.109 -17.797 1 95.62 367 LEU B N 1
ATOM 7000 C CA . LEU B 1 367 ? 7.785 -26.219 -18.922 1 95.62 367 LEU B CA 1
ATOM 7001 C C . LEU B 1 367 ? 6.383 -25.781 -18.516 1 95.62 367 LEU B C 1
ATOM 7003 O O . LEU B 1 367 ? 5.676 -25.125 -19.281 1 95.62 367 LEU B O 1
ATOM 7007 N N . LYS B 1 368 ? 6.047 -26.125 -17.344 1 91 368 LYS B N 1
ATOM 7008 C CA . LYS B 1 368 ? 4.738 -25.75 -16.828 1 91 368 LYS B CA 1
ATOM 7009 C C . LYS B 1 368 ? 4.602 -24.219 -16.766 1 91 368 LYS B C 1
ATOM 7011 O O . LYS B 1 368 ? 3.504 -23.688 -16.938 1 91 368 LYS B O 1
ATOM 7016 N N . ASN B 1 369 ? 5.746 -23.547 -16.594 1 92.94 369 ASN B N 1
ATOM 7017 C CA . ASN B 1 369 ? 5.723 -22.094 -16.391 1 92.94 369 ASN B CA 1
ATOM 7018 C C . ASN B 1 369 ? 6.309 -21.359 -17.594 1 92.94 369 ASN B C 1
ATOM 7020 O O . ASN B 1 369 ? 6.551 -20.156 -17.516 1 92.94 369 ASN B O 1
ATOM 7024 N N . SER B 1 370 ? 6.473 -22.016 -18.656 1 93.88 370 SER B N 1
ATOM 7025 C CA . SER B 1 370 ? 7.215 -21.469 -19.781 1 93.88 370 SER B CA 1
ATOM 7026 C C . SER B 1 370 ? 6.531 -20.234 -20.359 1 93.88 370 SER B C 1
ATOM 7028 O O . SER B 1 370 ? 7.184 -19.391 -20.984 1 93.88 370 SER B O 1
ATOM 7030 N N . ARG B 1 371 ? 5.254 -20.078 -20.094 1 91 371 ARG B N 1
ATOM 7031 C CA . ARG B 1 371 ? 4.5 -18.953 -20.656 1 91 371 ARG B CA 1
ATOM 7032 C C . ARG B 1 371 ? 4.637 -17.719 -19.781 1 91 371 ARG B C 1
ATOM 7034 O O . ARG B 1 371 ? 4.324 -16.594 -20.203 1 91 371 ARG B O 1
ATOM 7041 N N . HIS B 1 372 ? 5.18 -17.891 -18.562 1 91.88 372 HIS B N 1
ATOM 7042 C CA . HIS B 1 372 ? 5.145 -16.797 -17.594 1 91.88 372 HIS B CA 1
ATOM 7043 C C . HIS B 1 372 ? 6.516 -16.594 -16.969 1 91.88 372 HIS B C 1
ATOM 7045 O O . HIS B 1 372 ? 6.605 -16.188 -15.797 1 91.88 372 HIS B O 1
ATOM 7051 N N . LEU B 1 373 ? 7.555 -16.891 -17.641 1 95.12 373 LEU B N 1
ATOM 7052 C CA . LEU B 1 373 ? 8.898 -16.656 -17.125 1 95.12 373 LEU B CA 1
ATOM 7053 C C . LEU B 1 373 ? 9.164 -15.164 -16.938 1 95.12 373 LEU B C 1
ATOM 7055 O O . LEU B 1 373 ? 8.617 -14.336 -17.672 1 95.12 373 LEU B O 1
ATOM 7059 N N . TYR B 1 374 ? 9.969 -14.859 -15.914 1 95 374 TYR B N 1
ATOM 7060 C CA . TYR B 1 374 ? 10.273 -13.453 -15.656 1 95 374 TYR B CA 1
ATOM 7061 C C . TYR B 1 374 ? 11.773 -13.242 -15.5 1 95 374 TYR B C 1
ATOM 7063 O O . TYR B 1 374 ? 12.469 -14.055 -14.898 1 95 374 TYR B O 1
ATOM 7071 N N . PHE B 1 375 ? 12.227 -12.211 -16.141 1 94.69 375 PHE B N 1
ATOM 7072 C CA . PHE B 1 375 ? 13.617 -11.797 -16.031 1 94.69 375 PHE B CA 1
ATOM 7073 C C . PHE B 1 375 ? 13.727 -10.273 -15.961 1 94.69 375 PHE B C 1
ATOM 7075 O O . PHE B 1 375 ? 13.016 -9.562 -16.672 1 94.69 375 PHE B O 1
ATOM 7082 N N . SER B 1 376 ? 14.492 -9.844 -15.047 1 93.81 376 SER B N 1
ATOM 7083 C CA . SER B 1 376 ? 14.805 -8.414 -14.969 1 93.81 376 SER B CA 1
ATOM 7084 C C . SER B 1 376 ? 16.234 -8.195 -14.508 1 93.81 376 SER B C 1
ATOM 7086 O O . SER B 1 376 ? 16.781 -9 -13.758 1 93.81 376 SER B O 1
ATOM 7088 N N . GLN B 1 377 ? 16.844 -7.176 -14.977 1 90.88 377 GLN B N 1
ATOM 7089 C CA . GLN B 1 377 ? 18.172 -6.785 -14.562 1 90.88 377 GLN B CA 1
ATOM 7090 C C . GLN B 1 377 ? 18.156 -5.438 -13.844 1 90.88 377 GLN B C 1
ATOM 7092 O O . GLN B 1 377 ? 17.297 -4.594 -14.117 1 90.88 377 GLN B O 1
ATOM 7097 N N . SER B 1 378 ? 19.078 -5.305 -12.938 1 89.12 378 SER B N 1
ATOM 7098 C CA . SER B 1 378 ? 19.203 -4.051 -12.203 1 89.12 378 SER B CA 1
ATOM 7099 C C . SER B 1 378 ? 20.672 -3.633 -12.078 1 89.12 378 SER B C 1
ATOM 7101 O O . SER B 1 378 ? 21.562 -4.48 -12.039 1 89.12 378 SER B O 1
ATOM 7103 N N . SER B 1 379 ? 20.984 -2.314 -12.078 1 85.62 379 SER B N 1
ATOM 7104 C CA . SER B 1 379 ? 22.344 -1.789 -11.922 1 85.62 379 SER B CA 1
ATOM 7105 C C . SER B 1 379 ? 22.812 -1.887 -10.469 1 85.62 379 SER B C 1
ATOM 7107 O O . SER B 1 379 ? 24 -1.778 -10.188 1 85.62 379 SER B O 1
ATOM 7109 N N . CYS B 1 380 ? 21.953 -2.164 -9.602 1 91.81 380 CYS B N 1
ATOM 7110 C CA . CYS B 1 380 ? 22.234 -2.262 -8.172 1 91.81 380 CYS B CA 1
ATOM 7111 C C . CYS B 1 380 ? 22.953 -1.021 -7.672 1 91.81 380 CYS B C 1
ATOM 7113 O O . CYS B 1 380 ? 23.828 -1.115 -6.812 1 91.81 380 CYS B O 1
ATOM 7115 N N . GLN B 1 381 ? 22.641 0.147 -8.273 1 94.12 381 GLN B N 1
ATOM 7116 C CA . GLN B 1 381 ? 23.219 1.414 -7.836 1 94.12 381 GLN B CA 1
ATOM 7117 C C . GLN B 1 381 ? 22.359 2.066 -6.758 1 94.12 381 GLN B C 1
ATOM 7119 O O . GLN B 1 381 ? 21.125 2.01 -6.82 1 94.12 381 GLN B O 1
ATOM 7124 N N . PRO B 1 382 ? 23.109 2.635 -5.797 1 96.56 382 PRO B N 1
ATOM 7125 C CA . PRO B 1 382 ? 22.328 3.443 -4.863 1 96.56 382 PRO B CA 1
ATOM 7126 C C . PRO B 1 382 ? 21.656 4.641 -5.539 1 96.56 382 PRO B C 1
ATOM 7128 O O . PRO B 1 382 ? 22.031 5.012 -6.652 1 96.56 382 PRO B O 1
ATOM 7131 N N . LEU B 1 383 ? 20.672 5.18 -4.891 1 95.75 383 LEU B N 1
ATOM 7132 C CA . LEU B 1 383 ? 20.031 6.387 -5.406 1 95.75 383 LEU B CA 1
ATOM 7133 C C . LEU B 1 383 ? 21.062 7.504 -5.582 1 95.75 383 LEU B C 1
ATOM 7135 O O . LEU B 1 383 ? 21.922 7.699 -4.727 1 95.75 383 LEU B O 1
ATOM 7139 N N . ASN B 1 384 ? 21 8.117 -6.68 1 95.31 384 ASN B N 1
ATOM 7140 C CA . ASN B 1 384 ? 21.781 9.305 -6.992 1 95.31 384 ASN B CA 1
ATOM 7141 C C . ASN B 1 384 ? 20.984 10.312 -7.816 1 95.31 384 ASN B C 1
ATOM 7143 O O . ASN B 1 384 ? 19.828 10.055 -8.156 1 95.31 384 ASN B O 1
ATOM 7147 N N . TYR B 1 385 ? 21.547 11.445 -8.047 1 94.25 385 TYR B N 1
ATOM 7148 C CA . TYR B 1 385 ? 20.812 12.508 -8.719 1 94.25 385 TYR B CA 1
ATOM 7149 C C . TYR B 1 385 ? 20.359 12.078 -10.109 1 94.25 385 TYR B C 1
ATOM 7151 O O . TYR B 1 385 ? 19.25 12.406 -10.539 1 94.25 385 TYR B O 1
ATOM 7159 N N . VAL B 1 386 ? 21.156 11.336 -10.773 1 93.38 386 VAL B N 1
ATOM 7160 C CA . VAL B 1 386 ? 20.891 10.961 -12.156 1 93.38 386 VAL B CA 1
ATOM 7161 C C . VAL B 1 386 ? 19.766 9.938 -12.219 1 93.38 386 VAL B C 1
ATOM 7163 O O . VAL B 1 386 ? 18.766 10.148 -12.898 1 93.38 386 VAL B O 1
ATOM 7166 N N . ASN B 1 387 ? 19.906 8.828 -11.5 1 94.12 387 ASN B N 1
ATOM 7167 C CA . ASN B 1 387 ? 18.906 7.77 -11.602 1 94.12 387 ASN B CA 1
ATOM 7168 C C . ASN B 1 387 ? 17.594 8.164 -10.938 1 94.12 387 ASN B C 1
ATOM 7170 O O . ASN B 1 387 ? 16.531 7.73 -11.352 1 94.12 387 ASN B O 1
ATOM 7174 N N . THR B 1 388 ? 17.688 9.008 -9.891 1 93.44 388 THR B N 1
ATOM 7175 C CA . THR B 1 388 ? 16.469 9.516 -9.273 1 93.44 388 THR B CA 1
ATOM 7176 C C . THR B 1 388 ? 15.703 10.406 -10.242 1 93.44 388 THR B C 1
ATOM 7178 O O . THR B 1 388 ? 14.477 10.328 -10.336 1 93.44 388 THR B O 1
ATOM 7181 N N . LYS B 1 389 ? 16.438 11.211 -10.961 1 91 389 LYS B N 1
ATOM 7182 C CA . LYS B 1 389 ? 15.82 12.102 -11.945 1 91 389 LYS B CA 1
ATOM 7183 C C . LYS B 1 389 ? 15.156 11.297 -13.062 1 91 389 LYS B C 1
ATOM 7185 O O . LYS B 1 389 ? 14.016 11.586 -13.445 1 91 389 LYS B O 1
ATOM 7190 N N . ILE B 1 390 ? 15.805 10.32 -13.516 1 88.88 390 ILE B N 1
ATOM 7191 C CA . ILE B 1 390 ? 15.297 9.484 -14.602 1 88.88 390 ILE B CA 1
ATOM 7192 C C . ILE B 1 390 ? 14.023 8.773 -14.141 1 88.88 390 ILE B C 1
ATOM 7194 O O . ILE B 1 390 ? 13.039 8.711 -14.883 1 88.88 390 ILE B O 1
ATOM 7198 N N . ALA B 1 391 ? 14.055 8.328 -12.945 1 88.25 391 ALA B N 1
ATOM 7199 C CA . ALA B 1 391 ? 12.938 7.555 -12.422 1 88.25 391 ALA B CA 1
ATOM 7200 C C . ALA B 1 391 ? 11.711 8.445 -12.203 1 88.25 391 ALA B C 1
ATOM 7202 O O . ALA B 1 391 ? 10.578 7.992 -12.352 1 88.25 391 ALA B O 1
ATOM 7203 N N . THR B 1 392 ? 11.883 9.719 -11.883 1 85.81 392 THR B N 1
ATOM 7204 C CA . THR B 1 392 ? 10.773 10.555 -11.445 1 85.81 392 THR B CA 1
ATOM 7205 C C . THR B 1 392 ? 10.375 11.555 -12.531 1 85.81 392 THR B C 1
ATOM 7207 O O . THR B 1 392 ? 9.406 12.297 -12.383 1 85.81 392 THR B O 1
ATOM 7210 N N . GLU B 1 393 ? 11.039 11.617 -13.578 1 81.12 393 GLU B N 1
ATOM 7211 C CA . GLU B 1 393 ? 10.875 12.664 -14.586 1 81.12 393 GLU B CA 1
ATOM 7212 C C . GLU B 1 393 ? 9.5 12.578 -15.25 1 81.12 393 GLU B C 1
ATOM 7214 O O . GLU B 1 393 ? 8.914 13.602 -15.609 1 81.12 393 GLU B O 1
ATOM 7219 N N . HIS B 1 394 ? 8.922 11.453 -15.391 1 73.06 394 HIS B N 1
ATOM 7220 C CA . HIS B 1 394 ? 7.73 11.305 -16.219 1 73.06 394 HIS B CA 1
ATOM 7221 C C . HIS B 1 394 ? 6.473 11.25 -15.352 1 73.06 394 HIS B C 1
ATOM 7223 O O . HIS B 1 394 ? 5.363 11.125 -15.875 1 73.06 394 HIS B O 1
ATOM 7229 N N . GLU B 1 395 ? 6.621 11.336 -14.156 1 66.56 395 GLU B N 1
ATOM 7230 C CA . GLU B 1 395 ? 5.441 11.18 -13.312 1 66.56 395 GLU B CA 1
ATOM 7231 C C . GLU B 1 395 ? 5.332 12.32 -12.297 1 66.56 395 GLU B C 1
ATOM 7233 O O . GLU B 1 395 ? 6.309 12.648 -11.617 1 66.56 395 GLU B O 1
ATOM 7238 N N . ASP B 1 396 ? 4.281 12.992 -12.469 1 67.44 396 ASP B N 1
ATOM 7239 C CA . ASP B 1 396 ? 4.027 14.023 -11.469 1 67.44 396 ASP B CA 1
ATOM 7240 C C . ASP B 1 396 ? 3.08 13.516 -10.383 1 67.44 396 ASP B C 1
ATOM 7242 O O . ASP B 1 396 ? 1.861 13.656 -10.5 1 67.44 396 ASP B O 1
ATOM 7246 N N . SER B 1 397 ? 3.715 12.766 -9.516 1 79.12 397 SER B N 1
ATOM 7247 C CA . SER B 1 397 ? 2.92 12.258 -8.398 1 79.12 397 SER B CA 1
ATOM 7248 C C . SER B 1 397 ? 3.492 12.711 -7.059 1 79.12 397 SER B C 1
ATOM 7250 O O . SER B 1 397 ? 4.68 13.031 -6.961 1 79.12 397 SER B O 1
ATOM 7252 N N . LYS B 1 398 ? 2.656 12.82 -6.137 1 84.5 398 LYS B N 1
ATOM 7253 C CA . LYS B 1 398 ? 3.09 13.148 -4.781 1 84.5 398 LYS B CA 1
ATOM 7254 C C . LYS B 1 398 ? 4.102 12.125 -4.266 1 84.5 398 LYS B C 1
ATOM 7256 O O . LYS B 1 398 ? 5.012 12.469 -3.514 1 84.5 398 LYS B O 1
ATOM 7261 N N . SER B 1 399 ? 3.961 10.938 -4.781 1 89.12 399 SER B N 1
ATOM 7262 C CA . SER B 1 399 ? 4.879 9.883 -4.352 1 89.12 399 SER B CA 1
ATOM 7263 C C . SER B 1 399 ? 6.281 10.109 -4.906 1 89.12 399 SER B C 1
ATOM 7265 O O . SER B 1 399 ? 7.27 9.734 -4.273 1 89.12 399 SER B O 1
ATOM 7267 N N . ASN B 1 400 ? 6.34 10.766 -6.02 1 91.5 400 ASN B N 1
ATOM 7268 C CA . ASN B 1 400 ? 7.637 11.148 -6.574 1 91.5 400 ASN B CA 1
ATOM 7269 C C . ASN B 1 400 ? 8.391 12.094 -5.645 1 91.5 400 ASN B C 1
ATOM 7271 O O . ASN B 1 400 ? 9.609 11.961 -5.477 1 91.5 400 ASN B O 1
ATOM 7275 N N . LEU B 1 401 ? 7.629 12.992 -5.137 1 91.81 401 LEU B N 1
ATOM 7276 C CA . LEU B 1 401 ? 8.227 13.961 -4.227 1 91.81 401 LEU B CA 1
ATOM 7277 C C . LEU B 1 401 ? 8.719 13.273 -2.953 1 91.81 401 LEU B C 1
ATOM 7279 O O . LEU B 1 401 ? 9.742 13.664 -2.389 1 91.81 401 LEU B O 1
ATOM 7283 N N . VAL B 1 402 ? 7.984 12.289 -2.559 1 94.56 402 VAL B N 1
ATOM 7284 C CA . VAL B 1 402 ? 8.391 11.531 -1.38 1 94.56 402 VAL B CA 1
ATOM 7285 C C . VAL B 1 402 ? 9.695 10.797 -1.661 1 94.56 402 VAL B C 1
ATOM 7287 O O . VAL B 1 402 ? 10.609 10.789 -0.828 1 94.56 402 VAL B O 1
ATOM 7290 N N . LEU B 1 403 ? 9.82 10.18 -2.844 1 96.06 403 LEU B N 1
ATOM 7291 C CA . LEU B 1 403 ? 11.055 9.492 -3.227 1 96.06 403 LEU B CA 1
ATOM 7292 C C . LEU B 1 403 ? 12.234 10.461 -3.225 1 96.06 403 LEU B C 1
ATOM 7294 O O . LEU B 1 403 ? 13.297 10.148 -2.672 1 96.06 403 LEU B O 1
ATOM 7298 N N . ILE B 1 404 ? 12.016 11.609 -3.787 1 95.12 404 ILE B N 1
ATOM 7299 C CA . ILE B 1 404 ? 13.07 12.617 -3.852 1 95.12 404 ILE B CA 1
ATOM 7300 C C . ILE B 1 404 ? 13.438 13.07 -2.439 1 95.12 404 ILE B C 1
ATOM 7302 O O . ILE B 1 404 ? 14.617 13.203 -2.111 1 95.12 404 ILE B O 1
ATOM 7306 N N . GLY B 1 405 ? 12.422 13.352 -1.637 1 95.81 405 GLY B N 1
ATOM 7307 C CA . GLY B 1 405 ? 12.664 13.734 -0.256 1 95.81 405 GLY B CA 1
ATOM 7308 C C . GLY B 1 405 ? 13.484 12.711 0.509 1 95.81 405 GLY B C 1
ATOM 7309 O O . GLY B 1 405 ? 14.445 13.07 1.202 1 95.81 405 GLY B O 1
ATOM 7310 N N . ILE B 1 406 ? 13.141 11.477 0.366 1 95.94 406 ILE B N 1
ATOM 7311 C CA . ILE B 1 406 ? 13.852 10.406 1.06 1 95.94 406 ILE B CA 1
ATOM 7312 C C . ILE B 1 406 ? 15.281 10.305 0.535 1 95.94 406 ILE B C 1
ATOM 7314 O O . ILE B 1 406 ? 16.219 10.078 1.306 1 95.94 406 ILE B O 1
ATOM 7318 N N . PHE B 1 407 ? 15.453 10.484 -0.775 1 96.69 407 PHE B N 1
ATOM 7319 C CA . PHE B 1 407 ? 16.781 10.492 -1.371 1 96.69 407 PHE B CA 1
ATOM 7320 C C . PHE B 1 407 ? 17.656 11.562 -0.734 1 96.69 407 PHE B C 1
ATOM 7322 O O . PHE B 1 407 ? 18.781 11.289 -0.329 1 96.69 407 PHE B O 1
ATOM 7329 N N . LEU B 1 408 ? 17.141 12.727 -0.597 1 96.69 408 LEU B N 1
ATOM 7330 C CA . LEU B 1 408 ? 17.906 13.836 -0.044 1 96.69 408 LEU B CA 1
ATOM 7331 C C . LEU B 1 408 ? 18.234 13.594 1.422 1 96.69 408 LEU B C 1
ATOM 7333 O O . LEU B 1 408 ? 19.359 13.859 1.86 1 96.69 408 LEU B O 1
ATOM 7337 N N . VAL B 1 409 ? 17.328 13.102 2.156 1 96.5 409 VAL B N 1
ATOM 7338 C CA . VAL B 1 409 ? 17.547 12.812 3.57 1 96.5 409 VAL B CA 1
ATOM 7339 C C . VAL B 1 409 ? 18.594 11.711 3.723 1 96.5 409 VAL B C 1
ATOM 7341 O O . VAL B 1 409 ? 19.469 11.789 4.586 1 96.5 409 VAL B O 1
ATOM 7344 N N . GLN B 1 410 ? 18.484 10.703 2.898 1 96.12 410 GLN B N 1
ATOM 7345 C CA . GLN B 1 410 ? 19.469 9.617 2.928 1 96.12 410 GLN B CA 1
ATOM 7346 C C . GLN B 1 410 ? 20.875 10.141 2.641 1 96.12 410 GLN B C 1
ATOM 7348 O O . GLN B 1 410 ? 21.844 9.727 3.289 1 96.12 410 GLN B O 1
ATOM 7353 N N . GLN B 1 411 ? 20.953 10.984 1.659 1 95.56 411 GLN B N 1
ATOM 7354 C CA . GLN B 1 411 ? 22.266 11.562 1.336 1 95.56 411 GLN B CA 1
ATOM 7355 C C . GLN B 1 411 ? 22.859 12.273 2.543 1 95.56 411 GLN B C 1
ATOM 7357 O O . GLN B 1 411 ? 24.062 12.156 2.811 1 95.56 411 GLN B O 1
ATOM 7362 N N . TYR B 1 412 ? 22.047 13.008 3.209 1 95.75 412 TYR B N 1
ATOM 7363 C CA . TYR B 1 412 ? 22.5 13.695 4.406 1 95.75 412 TYR B CA 1
ATOM 7364 C C . TYR B 1 412 ? 22.969 12.703 5.465 1 95.75 412 TYR B C 1
ATOM 7366 O O . TYR B 1 412 ? 24.031 12.891 6.07 1 95.75 412 TYR B O 1
ATOM 7374 N N . ILE B 1 413 ? 22.219 11.664 5.676 1 93.88 413 ILE B N 1
ATOM 7375 C CA . ILE B 1 413 ? 22.516 10.664 6.699 1 93.88 413 ILE B CA 1
ATOM 7376 C C . ILE B 1 413 ? 23.844 9.977 6.375 1 93.88 413 ILE B C 1
ATOM 7378 O O . ILE B 1 413 ? 24.688 9.789 7.258 1 93.88 413 ILE B O 1
ATOM 7382 N N . LEU B 1 414 ? 23.984 9.57 5.145 1 93.56 414 LEU B N 1
ATOM 7383 C CA . LEU B 1 414 ? 25.188 8.867 4.734 1 93.56 414 LEU B CA 1
ATOM 7384 C C . LEU B 1 414 ? 26.422 9.773 4.855 1 93.56 414 LEU B C 1
ATOM 7386 O O . LEU B 1 414 ? 27.516 9.305 5.168 1 93.56 414 LEU B O 1
ATOM 7390 N N . ALA B 1 415 ? 26.219 11.094 4.672 1 93.31 415 ALA B N 1
ATOM 7391 C CA . ALA B 1 415 ? 27.328 12.039 4.711 1 93.31 415 ALA B CA 1
ATOM 7392 C C . ALA B 1 415 ? 27.688 12.414 6.148 1 93.31 415 ALA B C 1
ATOM 7394 O O . ALA B 1 415 ? 28.859 12.648 6.461 1 93.31 415 ALA B O 1
ATOM 7395 N N . HIS B 1 416 ? 26.672 12.43 7.039 1 92.75 416 HIS B N 1
ATOM 7396 C CA . HIS B 1 416 ? 26.922 13.016 8.352 1 92.75 416 HIS B CA 1
ATOM 7397 C C . HIS B 1 416 ? 26.75 11.977 9.453 1 92.75 416 HIS B C 1
ATOM 7399 O O . HIS B 1 416 ? 27.016 12.258 10.625 1 92.75 416 HIS B O 1
ATOM 7405 N N . ASN B 1 417 ? 26.25 10.758 9.141 1 89.25 417 ASN B N 1
ATOM 7406 C CA . ASN B 1 417 ? 25.938 9.703 10.102 1 89.25 417 ASN B CA 1
ATOM 7407 C C . ASN B 1 417 ? 25 10.195 11.195 1 89.25 417 ASN B C 1
ATOM 7409 O O . ASN B 1 417 ? 25.219 9.93 12.375 1 89.25 417 ASN B O 1
ATOM 7413 N N . ALA B 1 418 ? 24.078 11.078 10.734 1 89.62 418 ALA B N 1
ATOM 7414 C CA . ALA B 1 418 ? 23.078 11.641 11.625 1 89.62 418 ALA B CA 1
ATOM 7415 C C . ALA B 1 418 ? 21.812 12 10.867 1 89.62 418 ALA B C 1
ATOM 7417 O O . ALA B 1 418 ? 21.859 12.281 9.664 1 89.62 418 ALA B O 1
ATOM 7418 N N . LEU B 1 419 ? 20.766 11.984 11.594 1 91 419 LEU B N 1
ATOM 7419 C CA . LEU B 1 419 ? 19.5 12.398 10.992 1 91 419 LEU B CA 1
ATOM 7420 C C . LEU B 1 419 ? 19.422 13.914 10.906 1 91 419 LEU B C 1
ATOM 7422 O O . LEU B 1 419 ? 19.812 14.625 11.836 1 91 419 LEU B O 1
ATOM 7426 N N . PRO B 1 420 ? 18.953 14.43 9.789 1 93.62 420 PRO B N 1
ATOM 7427 C CA . PRO B 1 420 ? 18.719 15.875 9.727 1 93.62 420 PRO B CA 1
ATOM 7428 C C . PRO B 1 420 ? 17.547 16.328 10.594 1 93.62 420 PRO B C 1
ATOM 7430 O O . PRO B 1 420 ? 16.65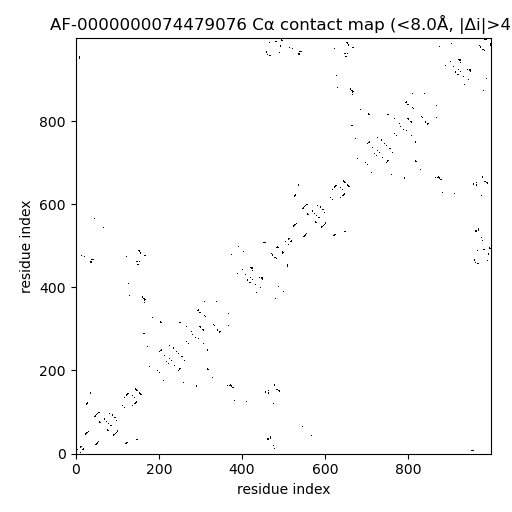6 15.531 10.891 1 93.62 420 PRO B O 1
ATOM 7433 N N . THR B 1 421 ? 17.641 17.516 11.047 1 90.94 421 THR B N 1
ATOM 7434 C CA . THR B 1 421 ? 16.578 18.141 11.836 1 90.94 421 THR B CA 1
ATOM 7435 C C . THR B 1 421 ? 15.875 19.234 11.031 1 90.94 421 THR B C 1
ATOM 7437 O O . THR B 1 421 ? 16.203 19.453 9.867 1 90.94 421 THR B O 1
ATOM 7440 N N . LEU B 1 422 ? 14.898 19.844 11.656 1 86.75 422 LEU B N 1
ATOM 7441 C CA . LEU B 1 422 ? 14.141 20.891 11 1 86.75 422 LEU B CA 1
ATOM 7442 C C . LEU B 1 422 ? 15.047 22.062 10.633 1 86.75 422 LEU B C 1
ATOM 7444 O O . LEU B 1 422 ? 14.773 22.797 9.68 1 86.75 422 LEU B O 1
ATOM 7448 N N . ASP B 1 423 ? 16.141 22.203 11.297 1 84.81 423 ASP B N 1
ATOM 7449 C CA . ASP B 1 423 ? 17.109 23.266 11.016 1 84.81 423 ASP B CA 1
ATOM 7450 C C . ASP B 1 423 ? 17.766 23.062 9.656 1 84.81 423 ASP B C 1
ATOM 7452 O O . ASP B 1 423 ? 18.312 24 9.07 1 84.81 423 ASP B O 1
ATOM 7456 N N . HIS B 1 424 ? 17.688 21.859 9.172 1 90.94 424 HIS B N 1
ATOM 7457 C CA . HIS B 1 424 ? 18.359 21.531 7.918 1 90.94 424 HIS B CA 1
ATOM 7458 C C . HIS B 1 424 ? 17.375 21.578 6.746 1 90.94 424 HIS B C 1
ATOM 7460 O O . HIS B 1 424 ? 17.75 21.266 5.613 1 90.94 424 HIS B O 1
ATOM 7466 N N . LEU B 1 425 ? 16.141 21.906 6.984 1 88.88 425 LEU B N 1
ATOM 7467 C CA . LEU B 1 425 ? 15.078 21.844 5.996 1 88.88 425 LEU B CA 1
ATOM 7468 C C . LEU B 1 425 ? 15.43 22.656 4.754 1 88.88 425 LEU B C 1
ATOM 7470 O O . LEU B 1 425 ? 15.367 22.156 3.633 1 88.88 425 LEU B O 1
ATOM 7474 N N . ASP B 1 426 ? 15.859 23.875 4.922 1 80.75 426 ASP B N 1
ATOM 7475 C CA . ASP B 1 426 ? 16.172 24.766 3.805 1 80.75 426 ASP B CA 1
ATOM 7476 C C . ASP B 1 426 ? 17.359 24.234 3.004 1 80.75 426 ASP B C 1
ATOM 7478 O O . ASP B 1 426 ? 17.359 24.281 1.772 1 80.75 426 ASP B O 1
ATOM 7482 N N . ASP B 1 427 ? 18.297 23.766 3.699 1 86.62 427 ASP B N 1
ATOM 7483 C CA . ASP B 1 427 ? 19.484 23.234 3.051 1 86.62 427 ASP B CA 1
ATOM 7484 C C . ASP B 1 427 ? 19.141 22 2.219 1 86.62 427 ASP B C 1
ATOM 7486 O O . ASP B 1 427 ? 19.609 21.859 1.084 1 86.62 427 ASP B O 1
ATOM 7490 N N . LEU B 1 428 ? 18.391 21.156 2.791 1 91.88 428 LEU B N 1
ATOM 7491 C CA . LEU B 1 428 ? 17.969 19.953 2.072 1 91.88 428 LEU B CA 1
ATOM 7492 C C . LEU B 1 428 ? 17.172 20.312 0.827 1 91.88 428 LEU B C 1
ATOM 7494 O O . LEU B 1 428 ? 17.375 19.734 -0.239 1 91.88 428 LEU B O 1
ATOM 7498 N N . PHE B 1 429 ? 16.281 21.219 1.024 1 87.31 429 PHE B N 1
ATOM 7499 C CA . PHE B 1 429 ? 15.445 21.656 -0.088 1 87.31 429 PHE B CA 1
ATOM 7500 C C . PHE B 1 429 ? 16.297 22.219 -1.216 1 87.31 429 PHE B C 1
ATOM 7502 O O . PHE B 1 429 ? 16.016 21.969 -2.393 1 87.31 429 PHE B O 1
ATOM 7509 N N . SER B 1 430 ? 17.297 22.984 -0.903 1 82.88 430 SER B N 1
ATOM 7510 C CA . SER B 1 430 ? 18.172 23.609 -1.896 1 82.88 430 SER B CA 1
ATOM 7511 C C . SER B 1 430 ? 18.984 22.562 -2.662 1 82.88 430 SER B C 1
ATOM 7513 O O . SER B 1 430 ? 19.438 22.812 -3.779 1 82.88 430 SER B O 1
ATOM 7515 N N . GLN B 1 431 ? 19.109 21.406 -2.113 1 88.75 431 GLN B N 1
ATOM 7516 C CA . GLN B 1 431 ? 19.922 20.344 -2.729 1 88.75 431 GLN B CA 1
ATOM 7517 C C . GLN B 1 431 ? 19.109 19.594 -3.783 1 88.75 431 GLN B C 1
ATOM 7519 O O . GLN B 1 431 ? 19.656 18.719 -4.469 1 88.75 431 GLN B O 1
ATOM 7524 N N . ARG B 1 432 ? 17.828 19.953 -3.922 1 83.5 432 ARG B N 1
ATOM 7525 C CA . ARG B 1 432 ? 17 19.25 -4.891 1 83.5 432 ARG B CA 1
ATOM 7526 C C . ARG B 1 432 ? 17.516 19.453 -6.312 1 83.5 432 ARG B C 1
ATOM 7528 O O . ARG B 1 432 ? 17.234 18.656 -7.203 1 83.5 432 ARG B O 1
ATOM 7535 N N . LYS B 1 433 ? 18.281 20.562 -6.477 1 78.44 433 LYS B N 1
ATOM 7536 C CA . LYS B 1 433 ? 18.844 20.859 -7.785 1 78.44 433 LYS B CA 1
ATOM 7537 C C . LYS B 1 433 ? 17.797 20.734 -8.891 1 78.44 433 LYS B C 1
ATOM 7539 O O . LYS B 1 433 ? 16.734 21.344 -8.82 1 78.44 433 LYS B O 1
ATOM 7544 N N . SER B 1 434 ? 18.031 19.812 -9.883 1 80.75 434 SER B N 1
ATOM 7545 C CA . SER B 1 434 ? 17.141 19.688 -11.031 1 80.75 434 SER B CA 1
ATOM 7546 C C . SER B 1 434 ? 16.156 18.531 -10.852 1 80.75 434 SER B C 1
ATOM 7548 O O . SER B 1 434 ? 15.492 18.125 -11.797 1 80.75 434 SER B O 1
ATOM 7550 N N . LEU B 1 435 ? 16.094 18.016 -9.695 1 86.62 435 LEU B N 1
ATOM 7551 C CA . LEU B 1 435 ? 15.234 16.844 -9.492 1 86.62 435 LEU B CA 1
ATOM 7552 C C . LEU B 1 435 ? 13.766 17.219 -9.648 1 86.62 435 LEU B C 1
ATOM 7554 O O . LEU B 1 435 ? 12.984 16.453 -10.211 1 86.62 435 LEU B O 1
ATOM 7558 N N . THR B 1 436 ? 13.383 18.312 -9.125 1 79.94 436 THR B N 1
ATOM 7559 C CA . THR B 1 436 ? 12.008 18.766 -9.227 1 79.94 436 THR B CA 1
ATOM 7560 C C . THR B 1 436 ? 11.922 20.281 -9.07 1 79.94 436 THR B C 1
ATOM 7562 O O . THR B 1 436 ? 12.75 20.875 -8.383 1 79.94 436 THR B O 1
ATOM 7565 N N . ALA B 1 437 ? 10.938 20.766 -9.727 1 66.81 437 ALA B N 1
ATOM 7566 C CA . ALA B 1 437 ? 10.68 22.188 -9.586 1 66.81 437 ALA B CA 1
ATOM 7567 C C . ALA B 1 437 ? 9.531 22.453 -8.617 1 66.81 437 ALA B C 1
ATOM 7569 O O . ALA B 1 437 ? 9.234 23.594 -8.273 1 66.81 437 ALA B O 1
ATOM 7570 N N . SER B 1 438 ? 9.047 21.328 -8.133 1 73.5 438 SER B N 1
ATOM 7571 C CA . SER B 1 438 ? 7.848 21.469 -7.305 1 73.5 438 SER B CA 1
ATOM 7572 C C . SER B 1 438 ? 8.195 21.969 -5.906 1 73.5 438 SER B C 1
ATOM 7574 O O . SER B 1 438 ? 9.062 21.406 -5.238 1 73.5 438 SER B O 1
ATOM 7576 N N . HIS B 1 439 ? 7.457 22.953 -5.391 1 72.38 439 HIS B N 1
ATOM 7577 C CA . HIS B 1 439 ? 7.652 23.484 -4.043 1 72.38 439 HIS B CA 1
ATOM 7578 C C . HIS B 1 439 ? 7 22.578 -3 1 72.38 439 HIS B C 1
ATOM 7580 O O . HIS B 1 439 ? 7.297 22.688 -1.807 1 72.38 439 HIS B O 1
ATOM 7586 N N . GLU B 1 440 ? 6.238 21.672 -3.486 1 80.56 440 GLU B N 1
ATOM 7587 C CA . GLU B 1 440 ? 5.59 20.734 -2.58 1 80.56 440 GLU B CA 1
ATOM 7588 C C . GLU B 1 440 ? 6.605 19.797 -1.933 1 80.56 440 GLU B C 1
ATOM 7590 O O . GLU B 1 440 ? 6.316 19.156 -0.917 1 80.56 440 GLU B O 1
ATOM 7595 N N . LEU B 1 441 ? 7.797 19.781 -2.533 1 88.06 441 LEU B N 1
ATOM 7596 C CA . LEU B 1 441 ? 8.867 19 -1.924 1 88.06 441 LEU B CA 1
ATOM 7597 C C . LEU B 1 441 ? 9.195 19.531 -0.531 1 88.06 441 LEU B C 1
ATOM 7599 O O . LEU B 1 441 ? 9.539 18.75 0.364 1 88.06 441 LEU B O 1
ATOM 7603 N N . TYR B 1 442 ? 9.078 20.828 -0.394 1 83.88 442 TYR B N 1
ATOM 7604 C CA . TYR B 1 442 ? 9.359 21.438 0.898 1 83.88 442 TYR B CA 1
ATOM 7605 C C . TYR B 1 442 ? 8.453 20.875 1.982 1 83.88 442 TYR B C 1
ATOM 7607 O O . TYR B 1 442 ? 8.906 20.578 3.088 1 83.88 442 TYR B O 1
ATOM 7615 N N . ASP B 1 443 ? 7.23 20.672 1.66 1 84.94 443 ASP B N 1
ATOM 7616 C CA . ASP B 1 443 ? 6.254 20.109 2.592 1 84.94 443 ASP B CA 1
ATOM 7617 C C . ASP B 1 443 ? 6.59 18.656 2.934 1 84.94 443 ASP B C 1
ATOM 7619 O O . ASP B 1 443 ? 6.445 18.234 4.086 1 84.94 443 ASP B O 1
ATOM 7623 N N . VAL B 1 444 ? 7.008 18.016 1.925 1 90.88 444 VAL B N 1
ATOM 7624 C CA . VAL B 1 444 ? 7.363 16.609 2.121 1 90.88 444 VAL B CA 1
ATOM 7625 C C . VAL B 1 444 ? 8.57 16.516 3.051 1 90.88 444 VAL B C 1
ATOM 7627 O O . VAL B 1 444 ? 8.578 15.711 3.99 1 90.88 444 VAL B O 1
ATOM 7630 N N . LEU B 1 445 ? 9.547 17.328 2.803 1 92.31 445 LEU B N 1
ATOM 7631 C CA . LEU B 1 445 ? 10.75 17.328 3.629 1 92.31 445 LEU B CA 1
ATOM 7632 C C . LEU B 1 445 ? 10.422 17.719 5.066 1 92.31 445 LEU B C 1
ATOM 7634 O O . LEU B 1 445 ? 10.945 17.125 6.012 1 92.31 445 LEU B O 1
ATOM 7638 N N . ARG B 1 446 ? 9.602 18.672 5.195 1 88.75 446 ARG B N 1
ATOM 7639 C CA . ARG B 1 446 ? 9.188 19.109 6.523 1 88.75 446 ARG B CA 1
ATOM 7640 C C . ARG B 1 446 ? 8.508 17.984 7.285 1 88.75 446 ARG B C 1
ATOM 7642 O O . ARG B 1 446 ? 8.758 17.781 8.477 1 88.75 446 ARG B O 1
ATOM 7649 N N . GLU B 1 447 ? 7.629 17.328 6.566 1 88.81 447 GLU B N 1
ATOM 7650 C CA . GLU B 1 447 ? 6.93 16.203 7.176 1 88.81 447 GLU B CA 1
ATOM 7651 C C . GLU B 1 447 ? 7.906 15.125 7.621 1 88.81 447 GLU B C 1
ATOM 7653 O O . GLU B 1 447 ? 7.746 14.539 8.695 1 88.81 447 GLU B O 1
ATOM 7658 N N . ILE B 1 448 ? 8.898 14.875 6.828 1 92.12 448 ILE B N 1
ATOM 7659 C CA . ILE B 1 448 ? 9.906 13.867 7.148 1 92.12 448 ILE B CA 1
ATOM 7660 C C . ILE B 1 448 ? 10.703 14.305 8.375 1 92.12 448 ILE B C 1
ATOM 7662 O O . ILE B 1 448 ? 10.914 13.516 9.297 1 92.12 448 ILE B O 1
ATOM 7666 N N . LEU B 1 449 ? 11.055 15.523 8.422 1 91.06 449 LEU B N 1
ATOM 7667 C CA . LEU B 1 449 ? 11.953 16.016 9.461 1 91.06 449 LEU B CA 1
ATOM 7668 C C . LEU B 1 449 ? 11.203 16.219 10.773 1 91.06 449 LEU B C 1
ATOM 7670 O O . LEU B 1 449 ? 11.789 16.094 11.852 1 91.06 449 LEU B O 1
ATOM 7674 N N . ARG B 1 450 ? 9.961 16.484 10.641 1 85.06 450 ARG B N 1
ATOM 7675 C CA . ARG B 1 450 ? 9.156 16.703 11.844 1 85.06 450 ARG B CA 1
ATOM 7676 C C . ARG B 1 450 ? 9.078 15.43 12.68 1 85.06 450 ARG B C 1
ATOM 7678 O O . ARG B 1 450 ? 8.953 15.492 13.906 1 85.06 450 ARG B O 1
ATOM 7685 N N . ALA B 1 451 ? 9.203 14.352 12.047 1 83.19 451 ALA B N 1
ATOM 7686 C CA . ALA B 1 451 ? 9.156 13.07 12.742 1 83.19 451 ALA B CA 1
ATOM 7687 C C . ALA B 1 451 ? 10.422 12.852 13.562 1 83.19 451 ALA B C 1
ATOM 7689 O O . ALA B 1 451 ? 10.43 12.023 14.484 1 83.19 451 ALA B O 1
ATOM 7690 N N . GLN B 1 452 ? 11.555 13.523 13.305 1 80.31 452 GLN B N 1
ATOM 7691 C CA . GLN B 1 452 ? 12.828 13.453 14.016 1 80.31 452 GLN B CA 1
ATOM 7692 C C . GLN B 1 452 ? 13.297 12.008 14.141 1 80.31 452 GLN B C 1
ATOM 7694 O O . GLN B 1 452 ? 13.688 11.562 15.227 1 80.31 452 GLN B O 1
ATOM 7699 N N . GLY B 1 453 ? 13.008 11.25 13.086 1 78.5 453 GLY B N 1
ATOM 7700 C CA . GLY B 1 453 ? 13.523 9.891 13.055 1 78.5 453 GLY B CA 1
ATOM 7701 C C . GLY B 1 453 ? 12.625 8.891 13.766 1 78.5 453 GLY B C 1
ATOM 7702 O O . GLY B 1 453 ? 12.93 7.699 13.797 1 78.5 453 GLY B O 1
ATOM 7703 N N . GLN B 1 454 ? 11.562 9.367 14.266 1 78.06 454 GLN B N 1
ATOM 7704 C CA . GLN B 1 454 ? 10.641 8.461 14.953 1 78.06 454 GLN B CA 1
ATOM 7705 C C . GLN B 1 454 ? 9.883 7.59 13.953 1 78.06 454 GLN B C 1
ATOM 7707 O O . GLN B 1 454 ? 9.516 8.055 12.875 1 78.06 454 GLN B O 1
ATOM 7712 N N . GLN B 1 455 ? 9.828 6.32 14.359 1 84.81 455 GLN B N 1
ATOM 7713 C CA . GLN B 1 455 ? 9.109 5.367 13.523 1 84.81 455 GLN B CA 1
ATOM 7714 C C . GLN B 1 455 ? 7.719 5.082 14.086 1 84.81 455 GLN B C 1
ATOM 7716 O O . GLN B 1 455 ? 7.582 4.75 15.266 1 84.81 455 GLN B O 1
ATOM 7721 N N . LEU B 1 456 ? 6.754 5.266 13.297 1 87.25 456 LEU B N 1
ATOM 7722 C CA . LEU B 1 456 ? 5.379 4.98 13.688 1 87.25 456 LEU B CA 1
ATOM 7723 C C . LEU B 1 456 ? 5.062 3.496 13.539 1 87.25 456 LEU B C 1
ATOM 7725 O O . LEU B 1 456 ? 5.25 2.922 12.461 1 87.25 456 LEU B O 1
ATOM 7729 N N . ASN B 1 457 ? 4.57 2.949 14.562 1 87.75 457 ASN B N 1
ATOM 7730 C CA . ASN B 1 457 ? 4.371 1.505 14.594 1 87.75 457 ASN B CA 1
ATOM 7731 C C . ASN B 1 457 ? 3.508 1.032 13.43 1 87.75 457 ASN B C 1
ATOM 7733 O O . ASN B 1 457 ? 3.785 -0.009 12.828 1 87.75 457 ASN B O 1
ATOM 7737 N N . ASN B 1 458 ? 2.455 1.734 13.195 1 90.56 458 ASN B N 1
ATOM 7738 C CA . ASN B 1 458 ? 1.572 1.311 12.117 1 90.56 458 ASN B CA 1
ATOM 7739 C C . ASN B 1 458 ? 2.277 1.359 10.758 1 90.56 458 ASN B C 1
ATOM 7741 O O . ASN B 1 458 ? 2.088 0.474 9.93 1 90.56 458 ASN B O 1
ATOM 7745 N N . ILE B 1 459 ? 3.062 2.416 10.547 1 93.12 459 ILE B N 1
ATOM 7746 C CA . ILE B 1 459 ? 3.791 2.537 9.289 1 93.12 459 ILE B CA 1
ATOM 7747 C C . ILE B 1 459 ? 4.859 1.449 9.211 1 93.12 459 ILE B C 1
ATOM 7749 O O . ILE B 1 459 ? 5.078 0.863 8.148 1 93.12 459 ILE B O 1
ATOM 7753 N N . CYS B 1 460 ? 5.496 1.158 10.352 1 93.75 460 CYS B N 1
ATOM 7754 C CA . CYS B 1 460 ? 6.48 0.085 10.406 1 93.75 460 CYS B CA 1
ATOM 7755 C C . CYS B 1 460 ? 5.836 -1.265 10.117 1 93.75 460 CYS B C 1
ATOM 7757 O O . CYS B 1 460 ? 6.43 -2.111 9.445 1 93.75 460 CYS B O 1
ATOM 7759 N N . SER B 1 461 ? 4.664 -1.434 10.617 1 93.81 461 SER B N 1
ATOM 7760 C CA . SER B 1 461 ? 3.926 -2.666 10.359 1 93.81 461 SER B CA 1
ATOM 7761 C C . SER B 1 461 ? 3.65 -2.848 8.875 1 93.81 461 SER B C 1
ATOM 7763 O O . SER B 1 461 ? 3.816 -3.943 8.336 1 93.81 461 SER B O 1
ATOM 7765 N N . VAL B 1 462 ? 3.234 -1.771 8.227 1 96.38 462 VAL B N 1
ATOM 7766 C CA . VAL B 1 462 ? 2.945 -1.812 6.797 1 96.38 462 VAL B CA 1
ATOM 7767 C C . VAL B 1 462 ? 4.211 -2.17 6.023 1 96.38 462 VAL B C 1
ATOM 7769 O O . VAL B 1 462 ? 4.23 -3.146 5.273 1 96.38 462 VAL B O 1
ATOM 7772 N N . MET B 1 463 ? 5.246 -1.436 6.25 1 97.06 463 MET B N 1
ATOM 7773 C CA . MET B 1 463 ? 6.48 -1.615 5.492 1 97.06 463 MET B CA 1
ATOM 7774 C C . MET B 1 463 ? 7.141 -2.947 5.832 1 97.06 463 MET B C 1
ATOM 7776 O O . MET B 1 463 ? 7.754 -3.58 4.973 1 97.06 463 MET B O 1
ATOM 7780 N N . GLY B 1 464 ? 7.074 -3.312 7.102 1 96.62 464 GLY B N 1
ATOM 7781 C CA . GLY B 1 464 ? 7.582 -4.621 7.48 1 96.62 464 GLY B CA 1
ATOM 7782 C C . GLY B 1 464 ? 6.871 -5.766 6.785 1 96.62 464 GLY B C 1
ATOM 7783 O O . GLY B 1 464 ? 7.492 -6.77 6.438 1 96.62 464 GLY B O 1
ATOM 7784 N N . GLY B 1 465 ? 5.578 -5.586 6.676 1 96.06 465 GLY B N 1
ATOM 7785 C CA . GLY B 1 465 ? 4.812 -6.582 5.945 1 96.06 465 GLY B CA 1
ATOM 7786 C C . GLY B 1 465 ? 5.18 -6.652 4.473 1 96.06 465 GLY B C 1
ATOM 7787 O O . GLY B 1 465 ? 5.387 -7.742 3.934 1 96.06 465 GLY B O 1
ATOM 7788 N N . ILE B 1 466 ? 5.266 -5.527 3.836 1 97.44 466 ILE B N 1
ATOM 7789 C CA . ILE B 1 466 ? 5.609 -5.461 2.42 1 97.44 466 ILE B CA 1
ATOM 7790 C C . ILE B 1 466 ? 7.016 -6.016 2.205 1 97.44 466 ILE B C 1
ATOM 7792 O O . ILE B 1 466 ? 7.227 -6.871 1.342 1 97.44 466 ILE B O 1
ATOM 7796 N N . ALA B 1 467 ? 7.934 -5.551 3.018 1 98.12 467 ALA B N 1
ATOM 7797 C CA . ALA B 1 467 ? 9.32 -5.992 2.877 1 98.12 467 ALA B CA 1
ATOM 7798 C C . ALA B 1 467 ? 9.453 -7.48 3.182 1 98.12 467 ALA B C 1
ATOM 7800 O O . ALA B 1 467 ? 10.281 -8.172 2.578 1 98.12 467 ALA B O 1
ATOM 7801 N N . GLY B 1 468 ? 8.727 -7.934 4.18 1 97 468 GLY B N 1
ATOM 7802 C CA . GLY B 1 468 ? 8.711 -9.359 4.461 1 97 468 GLY B CA 1
ATOM 7803 C C . GLY B 1 468 ? 8.258 -10.195 3.273 1 97 468 GLY B C 1
ATOM 7804 O O . GLY B 1 468 ? 8.867 -11.227 2.971 1 97 468 GLY B O 1
ATOM 7805 N N . GLN B 1 469 ? 7.227 -9.734 2.609 1 94.69 469 GLN B N 1
ATOM 7806 C CA . GLN B 1 469 ? 6.734 -10.422 1.422 1 94.69 469 GLN B CA 1
ATOM 7807 C C . GLN B 1 469 ? 7.793 -10.453 0.323 1 94.69 469 GLN B C 1
ATOM 7809 O O . GLN B 1 469 ? 8.008 -11.484 -0.319 1 94.69 469 GLN B O 1
ATOM 7814 N N . GLU B 1 470 ? 8.406 -9.328 0.102 1 97.25 470 GLU B N 1
ATOM 7815 C CA . GLU B 1 470 ? 9.43 -9.242 -0.934 1 97.25 470 GLU B CA 1
ATOM 7816 C C . GLU B 1 470 ? 10.633 -10.117 -0.593 1 97.25 470 GLU B C 1
ATOM 7818 O O . GLU B 1 470 ? 11.25 -10.711 -1.481 1 97.25 470 GLU B O 1
ATOM 7823 N N . ALA B 1 471 ? 10.961 -10.195 0.686 1 97.94 471 ALA B N 1
ATOM 7824 C CA . ALA B 1 471 ? 12.039 -11.07 1.131 1 97.94 471 ALA B CA 1
ATOM 7825 C C . ALA B 1 471 ? 11.711 -12.531 0.828 1 97.94 471 ALA B C 1
ATOM 7827 O O . ALA B 1 471 ? 12.578 -13.289 0.379 1 97.94 471 ALA B O 1
ATOM 7828 N N . ILE B 1 472 ? 10.5 -12.891 1.07 1 96.12 472 ILE B N 1
ATOM 7829 C CA . ILE B 1 472 ? 10.07 -14.258 0.798 1 96.12 472 ILE B CA 1
ATOM 7830 C C . ILE B 1 472 ? 10.203 -14.555 -0.694 1 96.12 472 ILE B C 1
ATOM 7832 O O . ILE B 1 472 ? 10.719 -15.602 -1.082 1 96.12 472 ILE B O 1
ATOM 7836 N N . LYS B 1 473 ? 9.734 -13.633 -1.527 1 96 473 LYS B N 1
ATOM 7837 C CA . LYS B 1 473 ? 9.859 -13.805 -2.973 1 96 473 LYS B CA 1
ATOM 7838 C C . LYS B 1 473 ? 11.312 -14 -3.383 1 96 473 LYS B C 1
ATOM 7840 O O . LYS B 1 473 ? 11.625 -14.875 -4.195 1 96 473 LYS B O 1
ATOM 7845 N N . LEU B 1 474 ? 12.195 -13.266 -2.797 1 96.94 474 LEU B N 1
ATOM 7846 C CA . LEU B 1 474 ? 13.602 -13.289 -3.166 1 96.94 474 LEU B CA 1
ATOM 7847 C C . LEU B 1 474 ? 14.258 -14.594 -2.729 1 96.94 474 LEU B C 1
ATOM 7849 O O . LEU B 1 474 ? 15.023 -15.195 -3.488 1 96.94 474 LEU B O 1
ATOM 7853 N N . VAL B 1 475 ? 13.938 -15.039 -1.522 1 96.56 475 VAL B N 1
ATOM 7854 C CA . VAL B 1 475 ? 14.602 -16.219 -0.975 1 96.56 475 VAL B CA 1
ATOM 7855 C C . VAL B 1 475 ? 14.039 -17.484 -1.62 1 96.56 475 VAL B C 1
ATOM 7857 O O . VAL B 1 475 ? 14.758 -18.469 -1.805 1 96.56 475 VAL B O 1
ATOM 7860 N N . THR B 1 476 ? 12.742 -17.453 -2.01 1 94.56 476 THR B N 1
ATOM 7861 C CA . THR B 1 476 ? 12.125 -18.625 -2.613 1 94.56 476 THR B CA 1
ATOM 7862 C C . THR B 1 476 ? 12.312 -18.609 -4.129 1 94.56 476 THR B C 1
ATOM 7864 O O . THR B 1 476 ? 12.094 -19.625 -4.793 1 94.56 476 THR B O 1
ATOM 7867 N N . ASN B 1 477 ? 12.672 -17.469 -4.66 1 93.62 477 ASN B N 1
ATOM 7868 C CA . ASN B 1 477 ? 12.781 -17.266 -6.102 1 93.62 477 ASN B CA 1
ATOM 7869 C C . ASN B 1 477 ? 11.461 -17.578 -6.809 1 93.62 477 ASN B C 1
ATOM 7871 O O . ASN B 1 477 ? 11.453 -18.25 -7.84 1 93.62 477 ASN B O 1
ATOM 7875 N N . GLN B 1 478 ? 10.414 -17.25 -6.121 1 93.81 478 GLN B N 1
ATOM 7876 C CA . GLN B 1 478 ? 9.07 -17.375 -6.66 1 93.81 478 GLN B CA 1
ATOM 7877 C C . GLN B 1 478 ? 8.344 -16.031 -6.652 1 93.81 478 GLN B C 1
ATOM 7879 O O . GLN B 1 478 ? 8.703 -15.125 -5.887 1 93.81 478 GLN B O 1
ATOM 7884 N N . TYR B 1 479 ? 7.336 -15.93 -7.547 1 92.56 479 TYR B N 1
ATOM 7885 C CA . TYR B 1 479 ? 6.609 -14.672 -7.703 1 92.56 479 TYR B CA 1
ATOM 7886 C C . TYR B 1 479 ? 7.535 -13.562 -8.188 1 92.56 479 TYR B C 1
ATOM 7888 O O . TYR B 1 479 ? 8.758 -13.695 -8.117 1 92.56 479 TYR B O 1
ATOM 7896 N N . ILE B 1 480 ? 6.988 -12.578 -8.68 1 93.94 480 ILE B N 1
ATOM 7897 C CA . ILE B 1 480 ? 7.77 -11.477 -9.227 1 93.94 480 ILE B CA 1
ATOM 7898 C C . ILE B 1 480 ? 8 -10.422 -8.148 1 93.94 480 ILE B C 1
ATOM 7900 O O . ILE B 1 480 ? 7.047 -9.82 -7.645 1 93.94 480 ILE B O 1
ATOM 7904 N N . PRO B 1 481 ? 9.242 -10.164 -7.75 1 95.69 481 PRO B N 1
ATOM 7905 C CA . PRO B 1 481 ? 9.516 -9.133 -6.738 1 95.69 481 PRO B CA 1
ATOM 7906 C C . PRO B 1 481 ? 9.359 -7.719 -7.281 1 95.69 481 PRO B C 1
ATOM 7908 O O . PRO B 1 481 ? 9.336 -7.516 -8.5 1 95.69 481 PRO B O 1
ATOM 7911 N N . VAL B 1 482 ? 9.227 -6.766 -6.359 1 95.56 482 VAL B N 1
ATOM 7912 C CA . VAL B 1 482 ? 9.258 -5.352 -6.711 1 95.56 482 VAL B CA 1
ATOM 7913 C C . VAL B 1 482 ? 10.547 -5.035 -7.469 1 95.56 482 VAL B C 1
ATOM 7915 O O . VAL B 1 482 ? 11.625 -5.48 -7.078 1 95.56 482 VAL B O 1
ATOM 7918 N N . ASP B 1 483 ? 10.391 -4.328 -8.594 1 94.31 483 ASP B N 1
ATOM 7919 C CA . ASP B 1 483 ? 11.523 -3.969 -9.445 1 94.31 483 ASP B CA 1
ATOM 7920 C C . ASP B 1 483 ? 11.641 -2.453 -9.594 1 94.31 483 ASP B C 1
ATOM 7922 O O . ASP B 1 483 ? 11.102 -1.872 -10.531 1 94.31 483 ASP B O 1
ATOM 7926 N N . ASN B 1 484 ? 12.367 -1.823 -8.852 1 94.94 484 ASN B N 1
ATOM 7927 C CA . ASN B 1 484 ? 13.047 -2.322 -7.656 1 94.94 484 ASN B CA 1
ATOM 7928 C C . ASN B 1 484 ? 12.836 -1.399 -6.461 1 94.94 484 ASN B C 1
ATOM 7930 O O . ASN B 1 484 ? 13.523 -1.521 -5.445 1 94.94 484 ASN B O 1
ATOM 7934 N N . THR B 1 485 ? 11.945 -0.373 -6.73 1 96.44 485 THR B N 1
ATOM 7935 C CA . THR B 1 485 ? 11.727 0.633 -5.695 1 96.44 485 THR B CA 1
ATOM 7936 C C . THR B 1 485 ? 10.234 0.779 -5.395 1 96.44 485 THR B C 1
ATOM 7938 O O . THR B 1 485 ? 9.414 0.799 -6.312 1 96.44 485 THR B O 1
ATOM 7941 N N . LEU B 1 486 ? 9.914 0.846 -4.156 1 97.25 486 LEU B N 1
ATOM 7942 C CA . LEU B 1 486 ? 8.539 1.06 -3.721 1 97.25 486 LEU B CA 1
ATOM 7943 C C . LEU B 1 486 ? 8.477 2.119 -2.627 1 97.25 486 LEU B C 1
ATOM 7945 O O . LEU B 1 486 ? 9.289 2.109 -1.699 1 97.25 486 LEU B O 1
ATOM 7949 N N . ILE B 1 487 ? 7.516 3.088 -2.814 1 96.62 487 ILE B N 1
ATOM 7950 C CA . ILE B 1 487 ? 7.242 4.105 -1.807 1 96.62 487 ILE B CA 1
ATOM 7951 C C . ILE B 1 487 ? 5.855 3.885 -1.211 1 96.62 487 ILE B C 1
ATOM 7953 O O . ILE B 1 487 ? 4.902 3.59 -1.936 1 96.62 487 ILE B O 1
ATOM 7957 N N . PHE B 1 488 ? 5.832 3.992 0.064 1 96.19 488 PHE B N 1
ATOM 7958 C CA . PHE B 1 488 ? 4.547 4.039 0.749 1 96.19 488 PHE B CA 1
ATOM 7959 C C . PHE B 1 488 ? 4.305 5.418 1.35 1 96.19 488 PHE B C 1
ATOM 7961 O O . PHE B 1 488 ? 5.137 5.93 2.1 1 96.19 488 PHE B O 1
ATOM 7968 N N . ASP B 1 489 ? 3.178 5.977 0.989 1 94 489 ASP B N 1
ATOM 7969 C CA . ASP B 1 489 ? 2.703 7.227 1.574 1 94 489 ASP B CA 1
ATOM 7970 C C . ASP B 1 489 ? 1.575 6.973 2.57 1 94 489 ASP B C 1
ATOM 7972 O O . ASP B 1 489 ? 0.418 6.805 2.178 1 94 489 ASP B O 1
ATOM 7976 N N . GLY B 1 490 ? 1.926 7.027 3.818 1 91.38 490 GLY B N 1
ATOM 7977 C CA . GLY B 1 490 ? 0.976 6.703 4.871 1 91.38 490 GLY B CA 1
ATOM 7978 C C . GLY B 1 490 ? -0.07 7.781 5.082 1 91.38 490 GLY B C 1
ATOM 7979 O O . GLY B 1 490 ? -1.105 7.535 5.707 1 91.38 490 GLY B O 1
ATOM 7980 N N . LEU B 1 491 ? 0.203 8.961 4.648 1 88.12 491 LEU B N 1
ATOM 7981 C CA . LEU B 1 491 ? -0.806 10.016 4.727 1 88.12 491 LEU B CA 1
ATOM 7982 C C . LEU B 1 491 ? -1.976 9.719 3.795 1 88.12 491 LEU B C 1
ATOM 7984 O O . LEU B 1 491 ? -3.133 9.953 4.148 1 88.12 491 LEU B O 1
ATOM 7988 N N . ARG B 1 492 ? -1.654 9.148 2.699 1 88.19 492 ARG B N 1
ATOM 7989 C CA . ARG B 1 492 ? -2.678 8.852 1.7 1 88.19 492 ARG B CA 1
ATOM 7990 C C . ARG B 1 492 ? -2.951 7.355 1.622 1 88.19 492 ARG B C 1
ATOM 7992 O O . ARG B 1 492 ? -3.852 6.918 0.904 1 88.19 492 ARG B O 1
ATOM 7999 N N . SER B 1 493 ? -2.168 6.555 2.314 1 91.31 493 SER B N 1
ATOM 8000 C CA . SER B 1 493 ? -2.254 5.098 2.309 1 91.31 493 SER B CA 1
ATOM 8001 C C . SER B 1 493 ? -2.107 4.543 0.896 1 91.31 493 SER B C 1
ATOM 8003 O O . SER B 1 493 ? -2.904 3.705 0.468 1 91.31 493 SER B O 1
ATOM 8005 N N . VAL B 1 494 ? -1.125 5.043 0.167 1 91.44 494 VAL B N 1
ATOM 8006 C CA . VAL B 1 494 ? -0.897 4.602 -1.205 1 91.44 494 VAL B CA 1
ATOM 8007 C C . VAL B 1 494 ? 0.543 4.117 -1.358 1 91.44 494 VAL B C 1
ATOM 8009 O O . VAL B 1 494 ? 1.449 4.621 -0.692 1 91.44 494 VAL B O 1
ATOM 8012 N N . THR B 1 495 ? 0.683 3.135 -2.191 1 93.56 495 THR B N 1
ATOM 8013 C CA . THR B 1 495 ? 2.006 2.688 -2.613 1 93.56 495 THR B CA 1
ATOM 8014 C C . THR B 1 495 ? 2.229 2.986 -4.094 1 93.56 495 THR B C 1
ATOM 8016 O O . THR B 1 495 ? 1.281 2.992 -4.883 1 93.56 495 THR B O 1
ATOM 8019 N N . GLU B 1 496 ? 3.43 3.285 -4.391 1 92.19 496 GLU B N 1
ATOM 8020 C CA . GLU B 1 496 ? 3.834 3.443 -5.785 1 92.19 496 GLU B CA 1
ATOM 8021 C C . GLU B 1 496 ? 5.207 2.824 -6.035 1 92.19 496 GLU B C 1
ATOM 8023 O O . GLU B 1 496 ? 6.051 2.793 -5.141 1 92.19 496 GLU B O 1
ATOM 8028 N N . ARG B 1 497 ? 5.395 2.328 -7.262 1 92.38 497 ARG B N 1
ATOM 8029 C CA . ARG B 1 497 ? 6.625 1.619 -7.598 1 92.38 497 ARG B CA 1
ATOM 8030 C C . ARG B 1 497 ? 7.383 2.334 -8.711 1 92.38 497 ARG B C 1
ATOM 8032 O O . ARG B 1 497 ? 6.77 2.939 -9.594 1 92.38 497 ARG B O 1
ATOM 8039 N N . TRP B 1 498 ? 8.727 2.242 -8.695 1 90.25 498 TRP B N 1
ATOM 8040 C CA . TRP B 1 498 ? 9.617 2.766 -9.727 1 90.25 498 TRP B CA 1
ATOM 8041 C C . TRP B 1 498 ? 10.727 1.768 -10.047 1 90.25 498 TRP B C 1
ATOM 8043 O O . TRP B 1 498 ? 11.148 1 -9.172 1 90.25 498 TRP B O 1
ATOM 8053 N N . LYS B 1 499 ? 11.102 1.776 -11.281 1 90.5 499 LYS B N 1
ATOM 8054 C CA . LYS B 1 499 ? 12.352 1.104 -11.633 1 90.5 499 LYS B CA 1
ATOM 8055 C C . LYS B 1 499 ? 13.5 2.098 -11.719 1 90.5 499 LYS B C 1
ATOM 8057 O O . LYS B 1 499 ? 13.477 3.012 -12.547 1 90.5 499 LYS B O 1
ATOM 8062 N N . VAL B 1 500 ? 14.414 1.97 -10.844 1 91.5 500 VAL B N 1
ATOM 8063 C CA . VAL B 1 500 ? 15.547 2.881 -10.781 1 91.5 500 VAL B CA 1
ATOM 8064 C C . VAL B 1 500 ? 16.812 2.174 -11.273 1 91.5 500 VAL B C 1
ATOM 8066 O O . VAL B 1 500 ? 17.141 1.082 -10.805 1 91.5 500 VAL B O 1
#

Secondary structure (DSSP, 8-state):
--HHHHTHHHHHHHHHHHHHHHHH-EEEEES--HHHHHHHHHHHTTT-SEEEEEE-S-----S---BTTB-TT--TTHHHHHHHHHHHHH-TTSEEEEEE-S-HHHHHTSPPPHHHHTT-SEEEESS--HHHHHHHHHTT--EEEEEEEBTEEEEEEE-SEEEESB----------SSS--HHHHHHHHH--GGGS-HHHHTTS-HHHHHHHHHHHHHHH-SS---SHHHHHHHHHHHHHT-SSTT-HHHHHHHHTTHHHHS--S--HHHHHHHHHHHHHHHHT----HHHHHHHHHHHHHHHHSSPPP-------S--HHHHHHHHHHHHHHHHHHHHHHHHHHHHHHHHTT--SPPPHHHHHHHHHTGGG-EEEE---PPP-HHHHHHHHTT---HHHHHHHHHHHHHHHHHHHSS---GGGHHHHHHTTTTS---THHHHHHHHHHHTTTPBPHHHHHHHHHHHHHHHHHHHHTBSPPP-SEEEEETTTTEEEEE--/--HHHHTHHHHHHHHHHHHHHHHH-EEEEES--HHHHHHHHHHHTTT-SEEEEEE-S-----S----TT--TT--TTHHHHHHHHHHHHH-TTSEEEEEE-S-HHHHHTSPPPHHHHTT-SEEEESS--HHHHHHHHHHT--EEEEEEEBTEEEEEEE-SEEEESB----------SSS--HHHHHHHHH--GGGS-HHHHTTS-HHHHHHHHHHHHHHH-SS---SHHHHHHHHHHHHTT-SSTT-HHHHHHHHTTHHHHS--S--HHHHHHHHHHHHHHHHT----HHHHHHHHHHHHHHHHSSPPP-------S--HHHHHHHHHHHHHHHHHHHHHHHHHHHHHHHHTT--SPPPHHHHHHHHHTGGG-EEEE---PPP-HHHHHHHHTT---HHHHHHHHHHHHHHHHHHHSS---GGGHHHHHHTTTTS---THHHHHHHHHHHTTTPBPHHHHHHHHHHHHHHHHHHHHTBSPPP-SEEEEETTTTEEEEE--

Sequence (1000 aa):
MDREEKYDRQLRLWENQGQQLLESARVLVVQPTVTSLELVKNLVLPGVGSFTLLDEPQTVQSEDLVSFYLSPDDVGSERMSSLVKNLNELNEDVAGDFHHVEDVNVWLQTVQPTDFWNQYDLVVLNWEYPLVLEQLSKLKIPVIVTNTLGFYGILRIFKPSVEVVETHTQGVADLRIVNPWDELLQYSDSIDLESLDVEEHAQIPYLIIQLKAVQAWRKAHTQLPKTSQEKKGFKKMIMDWKKDYQELNFDEAVENSHMIMSSTGVPHSIQELLQQVDTRLEEENSRSLFWILVKALKAFVTRTGVLPLTGALPDMTSSTGNYLALKKIYQGKADADRALFTQKLDKILETMHWNHAVDPQTVQTFLKNSRHLYFSQSSCQPLNYVNTKIATEHEDSKSNLVLIGIFLVQQYILAHNALPTLDHLDDLFSQRKSLTASHELYDVLREILRAQGQQLNNICSVMGGIAGQEAIKLVTNQYIPVDNTLIFDGLRSVTERWKVMDREEKYDRQLRLWENQGQQLLESARVLVVQPTVTSLELVKNLVLPGVGSFTLLDEPQTVQSEDLVSFYLSPDDVGSERMSSLVKNLNELNEDVAGDFHHVEDVNVWLQTVQPTDFWNQYDLVVLNWEYPLVLEQLSKLKIPVIVTNTLGFYGILRIFKPSVEVVETHTQGVADLRIVNPWDELLQYSDSIDLESLDVEEHAQIPYLIIQLKAVQAWRKAHTQLPKTSQEKKGFKKMIMDWKKDYQELNFDEAVENSHMIMSSTGVPHSIQELLQQVDTRLEEENSRSLFWILVKALKAFVTRTGVLPLTGALPDMTSSTGNYLALKKIYQGKADADRALFTQKLDKILETMHWNHAVDPQTVQTFLKNSRHLYFSQSSCQPLNYVNTKIATEHEDSKSNLVLIGIFLVQQYILAHNALPTLDHLDDLFSQRKSLTASHELYDVLREILRAQGQQLNNICSVMGGIAGQEAIKLVTNQYIPVDNTLIFDGLRSVTERWKV

Radius of gyration: 32.33 Å; Cα contacts (8 Å, |Δi|>4): 1594; chains: 2; bounding box: 67×96×77 Å